Protein AF-0000000072478475 (afdb_homodimer)

Foldseek 3Di:
DPVPPPPDQFAAFPVCVVVVHDFPNDQQTPVCVVVVHHGHGDPDPCVVVDDPPVRVVVVVVLLVVLVVVVVVVVCLLVVCPPVVLNADLQWFQDDPVDPDGTDRFDAFPQCFLVLLVVQLPDVLLVQLLVLLLQQVPDQLLQLQQVSLAVNCSVPPDRDHARYTLLLSLLSSLQSQLLDPDVVSVVCSVVSLVVSVCQAPDDDPNHVLVGQGSNSLSSLQSSLQQCVLAPVLVSSLVSLVSSVVSCVRSVLLAACVVRRDDPVRDRDLQVLLSSQSNNLSSVSSQLVSCLVVVHWGPDDPVSHHGDHQVVSQPPPPHALSSQASFSDPPPPTRPGSQLSNLSSVLSLLLLQLLCLQFAPPPDPDDPVVSVVSNQVSQLVSLVVLVVSLVPRPPVLHDDLVGLLVCLLTSSSVSSLLVSLLSLLSSLLLVCPPDDDPPDCSGSPNSNVSSLSSLCSSVVSNCVVPRCSSHRCSNLSSLLSNLLSCVVNDDQPDDDPCVVVNVVSLVSLVRNCSSGNSSVLSSVLQVVLVVVSNPDDPPPPPPDCDDDPPPPPPDPPPPPPPPDDPPDDDDPSIRRDHDPPVSVPDCSPDSGDDDDPPPDDDDD/DPPPPPDDQAAAFPVCVVVVHDFNNDQQTPVCVVVVHHGHGDPDPCVVVDDPPVRVVVVVVLLVVLVVVVVVLVCLLVVCPPVVQNADLQWFADDPVDPDGTDRFDAQPQCFLVLLVVLLPDVLLVQLLVLLLQQVPDQLLQLQQVSLAVNCSVPPDRDHARYTLLLSLLSSLQSQLLDPDVVSVVCSVVSLVVSVCQAPDDDPNHVLVGQGSNSLSSLQSSLQQCVLAPVLVSSLVSLVSSVVSCVRSVLLAACCVRRDDPVRDDDLQVLQSSQSNNLSSVSSQLVSCLVVVHWGPDDPVSHHGDQQVVSQPPPPHQLSSAFSFSDPPPPGRDGSQLSNLSSVLSLLLLQLLALQFAPPPDPDDPVVSVVSNQVSQLVSLVVLVVSLVPRPPVLHDDLVGLLVCLLGSSSVSSLLVSLLSLLSSLQLPCPPDDDPPDCSGSPNSNVSSLSSLCSSVVSNCVVPRCSSHRCSNLSSLLSNLLSCVVNDDLPDDDPCVVVNVVSLVNLVRNCSSGNSSVLSSVLQVVLVVVSNPDDPPPPPPDCDDDPPPPPPDPPPPPDPPDDPPDPVDDSIRRDHDPPVSVPDCSPDSGDDDDPPPDDDDD

Sequence (1204 aa):
MSDRHKPRRGLSCVRCRARKVRCDNQSPCGVCAKEGTECIRTSQDRRKERYSQAFVDGLQAKATKLEAVVAAVRQALADSDNPRDQRKPDSGVYGPTSVFNTEPTAPYDEGEHLVIRQLNQDPVIVECLQQFFKWQYPGHFAYIIRSGFLHEFLNPQPHFIYCSSELVYALAAMGASIADDPNIKSRAIDFYTKARTRLLSGGPTGKFDRPSVASMHALLVLSFFDLSHGHNSSSWMLSGLGVRMGFDLGFHLHPESVFTAPSNPASPEYIAIRSRVFWGAYMADHFVSLVFGRPTQLKKSDAWTAEPEDVRESSGVSPEYLFISNSADGEAPYSGIPIASMVTLIDICNASIDDIFNLGAARHKLAARYANKLEVVRQFNHQMIQWRCSLPLELQWTPRNVAVGADNPTKLSIRLYYYMALLCLNRPFLDVGVDGNDISSPRAVVLQAVDEVLGCVTRFRDVHGLQKASIYVVYALVFSVSVLLILRPPLTPWERQPQIDLIMGYIHELSSTWNLAGKCYDQLIRKMNSQVSAPSSVPEVTSQGSPQYYVDDPAGLAAMSQPPQSIPGSVGPPMFLGSDFMVNDWEPIFLPYHDTMGARPQMSDRHKPRRGLSCVRCRARKVRCDNQSPCGVCAKEGTECIRTSQDRRKERYSQAFVDGLQAKATKLEAVVAAVRQALADSDNPRDQRKPDSGVYGPTSVFNTEPTAPYDEGEHLVIRQLNQDPVIVECLQQFFKWQYPGHFAYIIRSGFLHEFLNPQPHFIYCSSELVYALAAMGASIADDPNIKSRAIDFYTKARTRLLSGGPTGKFDRPSVASMHALLVLSFFDLSHGHNSSSWMLSGLGVRMGFDLGFHLHPESVFTAPSNPASPEYIAIRSRVFWGAYMADHFVSLVFGRPTQLKKSDAWTAEPEDVRESSGVSPEYLFISNSADGEAPYSGIPIASMVTLIDICNASIDDIFNLGAARHKLAARYANKLEVVRQFNHQMIQWRCSLPLELQWTPRNVAVGADNPTKLSIRLYYYMALLCLNRPFLDVGVDGNDISSPRAVVLQAVDEVLGCVTRFRDVHGLQKASIYVVYALVFSVSVLLILRPPLTPWERQPQIDLIMGYIHELSSTWNLAGKCYDQLIRKMNSQVSAPSSVPEVTSQGSPQYYVDDPAGLAAMSQPPQSIPGSVGPPMFLGSDFMVNDWEPIFLPYHDTMGARPQ

Structure (mmCIF, N/CA/C/O backbone):
data_AF-0000000072478475-model_v1
#
loop_
_entity.id
_entity.type
_entity.pdbx_description
1 polymer 'Zn(2)-C6 fungal-type domain-containing protein'
#
loop_
_atom_site.group_PDB
_atom_site.id
_atom_site.type_symbol
_atom_site.label_atom_id
_atom_site.label_alt_id
_atom_site.label_comp_id
_atom_site.label_asym_id
_atom_site.label_entity_id
_atom_site.label_seq_id
_atom_site.pdbx_PDB_ins_code
_atom_site.Cartn_x
_atom_site.Cartn_y
_atom_site.Cartn_z
_atom_site.occupancy
_atom_site.B_iso_or_equiv
_atom_site.auth_seq_id
_atom_site.auth_comp_id
_atom_site.auth_asym_id
_atom_site.auth_atom_id
_atom_site.pdbx_PDB_model_num
ATOM 1 N N . MET A 1 1 ? 30.438 -65.25 -16.281 1 28.25 1 MET A N 1
ATOM 2 C CA . MET A 1 1 ? 30.672 -65 -14.867 1 28.25 1 MET A CA 1
ATOM 3 C C . MET A 1 1 ? 29.516 -64.188 -14.281 1 28.25 1 MET A C 1
ATOM 5 O O . MET A 1 1 ? 29.219 -63.062 -14.742 1 28.25 1 MET A O 1
ATOM 9 N N . SER A 1 2 ? 28.5 -64.812 -13.711 1 32.25 2 SER A N 1
ATOM 10 C CA . SER A 1 2 ? 27.172 -64.375 -13.289 1 32.25 2 SER A CA 1
ATOM 11 C C . SER A 1 2 ? 27.25 -63.375 -12.148 1 32.25 2 SER A C 1
ATOM 13 O O . SER A 1 2 ? 27.891 -63.625 -11.133 1 32.25 2 SER A O 1
ATOM 15 N N . ASP A 1 3 ? 27.344 -62.062 -12.516 1 36.94 3 ASP A N 1
ATOM 16 C CA . ASP A 1 3 ? 27.531 -60.938 -11.609 1 36.94 3 ASP A CA 1
ATOM 17 C C . ASP A 1 3 ? 26.562 -61.031 -10.43 1 36.94 3 ASP A C 1
ATOM 19 O O . ASP A 1 3 ? 25.359 -60.875 -10.602 1 36.94 3 ASP A O 1
ATOM 23 N N . ARG A 1 4 ? 26.812 -62.062 -9.547 1 38.69 4 ARG A N 1
ATOM 24 C CA . ARG A 1 4 ? 26.141 -62.344 -8.281 1 38.69 4 ARG A CA 1
ATOM 25 C C . ARG A 1 4 ? 25.953 -61.062 -7.477 1 38.69 4 ARG A C 1
ATOM 27 O O . ARG A 1 4 ? 26.922 -60.5 -6.957 1 38.69 4 ARG A O 1
ATOM 34 N N . HIS A 1 5 ? 25.031 -60.156 -7.914 1 34.25 5 HIS A N 1
ATOM 35 C CA . HIS A 1 5 ? 24.641 -58.938 -7.199 1 34.25 5 HIS A CA 1
ATOM 36 C C . HIS A 1 5 ? 24.375 -59.219 -5.727 1 34.25 5 HIS A C 1
ATOM 38 O O . HIS A 1 5 ? 23.5 -60.031 -5.395 1 34.25 5 HIS A O 1
ATOM 44 N N . LYS A 1 6 ? 25.438 -59.281 -4.992 1 45.19 6 LYS A N 1
ATOM 45 C CA . LYS A 1 6 ? 25.328 -59.438 -3.549 1 45.19 6 LYS A CA 1
ATOM 46 C C . LYS A 1 6 ? 24.094 -58.719 -3.004 1 45.19 6 LYS A C 1
ATOM 48 O O . LYS A 1 6 ? 23.906 -57.531 -3.26 1 45.19 6 LYS A O 1
ATOM 53 N N . PRO A 1 7 ? 23.078 -59.5 -2.682 1 43.56 7 PRO A N 1
ATOM 54 C CA . PRO A 1 7 ? 21.875 -58.875 -2.109 1 43.56 7 PRO A CA 1
ATOM 55 C C . PRO A 1 7 ? 22.203 -57.812 -1.075 1 43.56 7 PRO A C 1
ATOM 57 O O . PRO A 1 7 ? 23.125 -57.969 -0.273 1 43.56 7 PRO A O 1
ATOM 60 N N . ARG A 1 8 ? 22.047 -56.531 -1.438 1 47.88 8 ARG A N 1
ATOM 61 C CA . ARG A 1 8 ? 22.297 -55.375 -0.616 1 47.88 8 ARG A CA 1
ATOM 62 C C . ARG A 1 8 ? 21.844 -55.594 0.82 1 47.88 8 ARG A C 1
ATOM 64 O O . ARG A 1 8 ? 20.797 -56.188 1.056 1 47.88 8 ARG A O 1
ATOM 71 N N . ARG A 1 9 ? 22.766 -55.688 1.77 1 53.47 9 ARG A N 1
ATOM 72 C CA . ARG A 1 9 ? 22.688 -55.938 3.205 1 53.47 9 ARG A CA 1
ATOM 73 C C . ARG A 1 9 ? 21.484 -55.219 3.82 1 53.47 9 ARG A C 1
ATOM 75 O O . ARG A 1 9 ? 21.219 -54.031 3.498 1 53.47 9 ARG A O 1
ATOM 82 N N . GLY A 1 10 ? 20.484 -55.781 4.234 1 59.81 10 GLY A N 1
ATOM 83 C CA . GLY A 1 10 ? 19.266 -55.375 4.906 1 59.81 10 GLY A CA 1
ATOM 84 C C . GLY A 1 10 ? 19.5 -54.312 5.969 1 59.81 10 GLY A C 1
ATOM 85 O O . GLY A 1 10 ? 20.641 -54.094 6.395 1 59.81 10 GLY A O 1
ATOM 86 N N . LEU A 1 11 ? 18.656 -53.375 6.191 1 65.5 11 LEU A N 1
ATOM 87 C CA . LEU A 1 11 ? 18.719 -52.312 7.18 1 65.5 11 LEU A CA 1
ATOM 88 C C . LEU A 1 11 ? 18.719 -52.875 8.594 1 65.5 11 LEU A C 1
ATOM 90 O O . LEU A 1 11 ? 18.016 -53.844 8.883 1 65.5 11 LEU A O 1
ATOM 94 N N . SER A 1 12 ? 19.641 -52.5 9.367 1 72.88 12 SER A N 1
ATOM 95 C CA . SER A 1 12 ? 19.719 -52.875 10.781 1 72.88 12 SER A CA 1
ATOM 96 C C . SER A 1 12 ? 18.438 -52.469 11.516 1 72.88 12 SER A C 1
ATOM 98 O O . SER A 1 12 ? 17.734 -51.562 11.109 1 72.88 12 SER A O 1
ATOM 100 N N . CYS A 1 13 ? 17.953 -53.219 12.406 1 76.12 13 CYS A N 1
ATOM 101 C CA . CYS A 1 13 ? 16.766 -52.906 13.203 1 76.12 13 CYS A CA 1
ATOM 102 C C . CYS A 1 13 ? 16.969 -51.656 14.016 1 76.12 13 CYS A C 1
ATOM 104 O O . CYS A 1 13 ? 18.109 -51.219 14.242 1 76.12 13 CYS A O 1
ATOM 106 N N . VAL A 1 14 ? 15.984 -50.969 14.469 1 73.19 14 VAL A N 1
ATOM 107 C CA .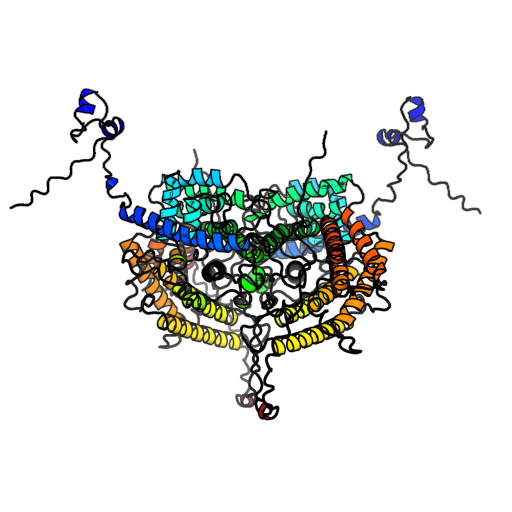 VAL A 1 14 ? 15.984 -49.656 15.141 1 73.19 14 VAL A CA 1
ATOM 108 C C . VAL A 1 14 ? 16.828 -49.75 16.422 1 73.19 14 VAL A C 1
ATOM 110 O O . VAL A 1 14 ? 17.594 -48.844 16.734 1 73.19 14 VAL A O 1
ATOM 113 N N . ARG A 1 15 ? 16.797 -50.812 17.062 1 74.75 15 ARG A N 1
ATOM 114 C CA . ARG A 1 15 ? 17.5 -50.938 18.328 1 74.75 15 ARG A CA 1
ATOM 115 C C . ARG A 1 15 ? 19 -51.156 18.125 1 74.75 15 ARG A C 1
ATOM 117 O O . ARG A 1 15 ? 19.828 -50.531 18.812 1 74.75 15 ARG A O 1
ATOM 124 N N . CYS A 1 16 ? 19.297 -52 17.25 1 76.56 16 CYS A N 1
ATOM 125 C CA . CYS A 1 16 ? 20.719 -52.25 17 1 76.56 16 CYS A CA 1
ATOM 126 C C . CYS A 1 16 ? 21.391 -51.031 16.406 1 76.56 16 CYS A C 1
ATOM 128 O O . CYS A 1 16 ? 22.547 -50.75 16.703 1 76.56 16 CYS A O 1
ATOM 130 N N . ARG A 1 17 ? 20.594 -50.219 15.672 1 72.44 17 ARG A N 1
ATOM 131 C CA . ARG A 1 17 ? 21.062 -48.938 15.109 1 72.44 17 ARG A CA 1
ATOM 132 C C . ARG A 1 17 ? 21.312 -47.938 16.203 1 72.44 17 ARG A C 1
ATOM 134 O O . ARG A 1 17 ? 22.328 -47.219 16.203 1 72.44 17 ARG A O 1
ATOM 141 N N . ALA A 1 18 ? 20.531 -47.938 17.25 1 72.06 18 ALA A N 1
ATOM 142 C CA . ALA A 1 18 ? 20.641 -47 18.344 1 72.06 18 ALA A CA 1
ATOM 143 C C . ALA A 1 18 ? 21.812 -47.375 19.266 1 72.06 18 ALA A C 1
ATOM 145 O O . ALA A 1 18 ? 22.484 -46.5 19.797 1 72.06 18 ALA A O 1
ATOM 146 N N . ARG A 1 19 ? 22.078 -48.594 19.359 1 74.56 19 ARG A N 1
ATOM 147 C CA . ARG A 1 19 ? 23.109 -49.062 20.281 1 74.56 19 ARG A CA 1
ATOM 148 C C . ARG A 1 19 ? 24.438 -49.281 19.562 1 74.56 19 ARG A C 1
ATOM 150 O O . ARG A 1 19 ? 25.453 -49.594 20.203 1 74.56 19 ARG A O 1
ATOM 157 N N . LYS A 1 20 ? 24.406 -49 18.266 1 68.5 20 LYS A N 1
ATOM 158 C CA . LYS A 1 20 ? 25.562 -49.125 17.406 1 68.5 20 LYS A CA 1
ATOM 159 C C . LYS A 1 20 ? 26.219 -50.5 17.547 1 68.5 20 LYS A C 1
ATOM 161 O O . LYS A 1 20 ? 27.438 -50.625 17.609 1 68.5 20 LYS A O 1
ATOM 166 N N . VAL A 1 21 ? 25.281 -51.531 17.672 1 80.06 21 VAL A N 1
ATOM 167 C CA . VAL A 1 21 ? 25.781 -52.906 17.719 1 80.06 21 VAL A CA 1
ATOM 168 C C . VAL A 1 21 ? 25.516 -53.625 16.391 1 80.06 21 VAL A C 1
ATOM 170 O O . VAL A 1 21 ? 24.609 -53.219 15.648 1 80.06 21 VAL A O 1
ATOM 173 N N . ARG A 1 22 ? 26.328 -54.5 16.031 1 76.19 22 ARG A N 1
ATOM 174 C CA . ARG A 1 22 ? 26.219 -55.219 14.773 1 76.19 22 ARG A CA 1
ATOM 175 C C . ARG A 1 22 ? 24.953 -56.062 14.734 1 76.19 22 ARG A C 1
ATOM 177 O O . ARG A 1 22 ? 24.766 -56.969 15.562 1 76.19 22 ARG A O 1
ATOM 184 N N . CYS A 1 23 ? 23.984 -55.656 13.82 1 73.75 23 CYS A N 1
ATOM 185 C CA . CYS A 1 23 ? 22.734 -56.375 13.641 1 73.75 23 CYS A CA 1
ATOM 186 C C . CYS A 1 23 ? 22.875 -57.469 12.602 1 73.75 23 CYS A C 1
ATOM 188 O O . CYS A 1 23 ? 23.5 -57.281 11.562 1 73.75 23 CYS A O 1
ATOM 190 N N . ASP A 1 24 ? 22.531 -58.656 12.727 1 77.5 24 ASP A N 1
ATOM 191 C CA . ASP A 1 24 ? 22.703 -59.781 11.781 1 77.5 24 ASP A CA 1
ATOM 192 C C . ASP A 1 24 ? 21.578 -59.781 10.742 1 77.5 24 ASP A C 1
ATOM 194 O O . ASP A 1 24 ? 21.469 -60.719 9.945 1 77.5 24 ASP A O 1
ATOM 198 N N . ASN A 1 25 ? 20.641 -58.719 10.617 1 72.75 25 ASN A N 1
ATOM 199 C CA . ASN A 1 25 ? 19.578 -58.406 9.664 1 72.75 25 ASN A CA 1
ATOM 200 C C . ASN A 1 25 ? 18.547 -59.531 9.617 1 72.75 25 ASN A C 1
ATOM 202 O O . ASN A 1 25 ? 17.781 -59.656 8.664 1 72.75 25 ASN A O 1
ATOM 206 N N . GLN A 1 26 ? 18.438 -60.375 10.703 1 77.81 26 GLN A N 1
ATOM 207 C CA . GLN A 1 26 ? 17.375 -61.344 10.852 1 77.81 26 GLN A CA 1
ATOM 208 C C . GLN A 1 26 ? 16.234 -60.812 11.688 1 77.81 26 GLN A C 1
ATOM 210 O O . GLN A 1 26 ? 16.406 -59.812 12.422 1 77.81 26 GLN A O 1
ATOM 215 N N . SER A 1 27 ? 14.898 -61 11.383 1 73.44 27 SER A N 1
ATOM 216 C CA . SER A 1 27 ? 13.75 -60.625 12.203 1 73.44 27 SER A CA 1
ATOM 217 C C . SER A 1 27 ? 13.25 -61.812 13.039 1 73.44 27 SER A C 1
ATOM 219 O O . SER A 1 27 ? 12.672 -62.75 12.508 1 73.44 27 SER A O 1
ATOM 221 N N . PRO A 1 28 ? 13.562 -61.656 14.32 1 77.12 28 PRO A N 1
ATOM 222 C CA . PRO A 1 28 ? 14.289 -60.719 15.164 1 77.12 28 PRO A CA 1
ATOM 223 C C . PRO A 1 28 ? 15.805 -60.844 15.047 1 77.12 28 PRO A C 1
ATOM 225 O O . PRO A 1 28 ? 16.297 -61.938 14.773 1 77.12 28 PRO A O 1
ATOM 228 N N . CYS A 1 29 ? 16.516 -59.75 15.188 1 79.38 29 CYS A N 1
ATOM 229 C CA . CYS A 1 29 ? 17.969 -59.844 15.086 1 79.38 29 CYS A CA 1
ATOM 230 C C . CYS A 1 29 ? 18.562 -60.531 16.297 1 79.38 29 CYS A C 1
ATOM 232 O O . CYS A 1 29 ? 17.938 -60.562 17.359 1 79.38 29 CYS A O 1
ATOM 234 N N . GLY A 1 30 ? 19.641 -61.281 16.188 1 82.56 30 GLY A N 1
ATOM 235 C CA . GLY A 1 30 ? 20.266 -62.031 17.234 1 82.56 30 GLY A CA 1
ATOM 236 C C . GLY A 1 30 ? 20.484 -61.25 18.516 1 82.56 30 GLY A C 1
ATOM 237 O O . GLY A 1 30 ? 20.359 -61.812 19.609 1 82.56 30 GLY A O 1
ATOM 238 N N . VAL A 1 31 ? 20.766 -59.969 18.359 1 82.81 31 VAL A N 1
ATOM 239 C CA . VAL A 1 31 ? 21.016 -59.125 19.531 1 82.81 31 VAL A CA 1
ATOM 240 C C . VAL A 1 31 ? 19.703 -58.906 20.281 1 82.81 31 VAL A C 1
ATOM 242 O O . VAL A 1 31 ? 19.656 -59.031 21.516 1 82.81 31 VAL A O 1
ATOM 245 N N . CYS A 1 32 ? 18.75 -58.594 19.547 1 79.94 32 CYS A N 1
ATOM 246 C CA . CYS A 1 32 ? 17.453 -58.312 20.172 1 79.94 32 CYS A CA 1
ATOM 247 C C . CYS A 1 32 ? 16.859 -59.625 20.75 1 79.94 32 CYS A C 1
ATOM 249 O O . CYS A 1 32 ? 16.234 -59.594 21.812 1 79.94 32 CYS A O 1
ATOM 251 N N . ALA A 1 33 ? 17.016 -60.719 20.125 1 83.69 33 ALA A N 1
ATOM 252 C CA . ALA A 1 33 ? 16.547 -62 20.609 1 83.69 33 ALA A CA 1
ATOM 253 C C . ALA A 1 33 ? 17.234 -62.406 21.906 1 83.69 33 ALA A C 1
ATOM 255 O O . ALA A 1 33 ? 16.594 -62.906 22.828 1 83.69 33 ALA A O 1
ATOM 256 N N . LYS A 1 34 ? 18.547 -62.094 21.953 1 81.25 34 LYS A N 1
ATOM 257 C CA . LYS A 1 34 ? 19.297 -62.438 23.156 1 81.25 34 LYS A CA 1
ATOM 258 C C . LYS A 1 34 ? 18.891 -61.594 24.344 1 81.25 34 LYS A C 1
ATOM 260 O O . LYS A 1 34 ? 18.844 -62.062 25.484 1 81.25 34 LYS A O 1
ATOM 265 N N . GLU A 1 35 ? 18.578 -60.344 24.031 1 80.19 35 GLU A N 1
ATOM 266 C CA . GLU A 1 35 ? 18.266 -59.406 25.109 1 80.19 35 GLU A CA 1
ATOM 267 C C . GLU A 1 35 ? 16.766 -59.406 25.422 1 80.19 35 GLU A C 1
ATOM 269 O O . GLU A 1 35 ? 16.312 -58.75 26.359 1 80.19 35 GLU A O 1
ATOM 274 N N . GLY A 1 36 ? 15.891 -60.188 24.609 1 78.38 36 GLY A N 1
ATOM 275 C CA . GLY A 1 36 ? 14.461 -60.312 24.844 1 78.38 36 GLY A CA 1
ATOM 276 C C . GLY A 1 36 ? 13.672 -59.062 24.5 1 78.38 36 GLY A C 1
ATOM 277 O O . GLY A 1 36 ? 12.648 -58.781 25.125 1 78.38 36 GLY A O 1
ATOM 278 N N . THR A 1 37 ? 14.172 -58.25 23.703 1 76.25 37 THR A N 1
ATOM 279 C CA . THR A 1 37 ? 13.477 -57.031 23.344 1 76.25 37 THR A CA 1
ATOM 280 C C . THR A 1 37 ? 12.875 -57.156 21.953 1 76.25 37 THR A C 1
ATOM 282 O O . THR A 1 37 ? 13.305 -57.969 21.141 1 76.25 37 THR A O 1
ATOM 285 N N . GLU A 1 38 ? 11.789 -56.406 21.672 1 78.62 38 GLU A N 1
ATOM 286 C CA . GLU A 1 38 ? 11.102 -56.406 20.375 1 78.62 38 GLU A CA 1
ATOM 287 C C . GLU A 1 38 ? 12 -55.844 19.281 1 78.62 38 GLU A C 1
ATOM 289 O O . GLU A 1 38 ? 12.555 -54.75 19.422 1 78.62 38 GLU A O 1
ATOM 294 N N . CYS A 1 39 ? 12.336 -56.625 18.188 1 74.5 39 CYS A N 1
ATOM 295 C CA . CYS A 1 39 ? 13.164 -56.25 17.047 1 74.5 39 CYS A CA 1
ATOM 296 C C . CYS A 1 39 ? 12.344 -55.5 15.992 1 74.5 39 CYS A C 1
ATOM 298 O O . CYS A 1 39 ? 11.461 -56.094 15.367 1 74.5 39 CYS A O 1
ATOM 300 N N . ILE A 1 40 ? 12.281 -54.188 15.977 1 73.25 40 ILE A N 1
ATOM 301 C CA . ILE A 1 40 ? 11.555 -53.375 15.008 1 73.25 40 ILE A CA 1
ATOM 302 C C . ILE A 1 40 ? 12.461 -53.031 13.828 1 73.25 40 ILE A C 1
ATOM 304 O O . ILE A 1 40 ? 13.5 -52.406 13.992 1 73.25 40 ILE A O 1
ATOM 308 N N . ARG A 1 41 ? 12.219 -53.562 12.68 1 66.06 41 ARG A N 1
ATOM 309 C CA . ARG A 1 41 ? 12.961 -53.312 11.453 1 66.06 41 ARG A CA 1
ATOM 310 C C . ARG A 1 41 ? 12.414 -52.062 10.727 1 66.06 41 ARG A C 1
ATOM 312 O O . ARG A 1 41 ? 11.203 -51.906 10.625 1 66.06 41 ARG A O 1
ATOM 319 N N . THR A 1 42 ? 13.297 -51.094 10.586 1 54.66 42 THR A N 1
ATOM 320 C CA . THR A 1 42 ? 12.875 -49.938 9.766 1 54.66 42 THR A CA 1
ATOM 321 C C . THR A 1 42 ? 12.836 -50.344 8.289 1 54.66 42 THR A C 1
ATOM 323 O O . THR A 1 42 ? 13.766 -50.969 7.781 1 54.66 42 THR A O 1
ATOM 326 N N . SER A 1 43 ? 11.734 -50.531 7.629 1 53.5 43 SER A N 1
ATOM 327 C CA . SER A 1 43 ? 11.586 -50.844 6.215 1 53.5 43 SER A CA 1
ATOM 328 C C . SER A 1 43 ? 12.062 -49.719 5.332 1 53.5 43 SER A C 1
ATOM 330 O O . SER A 1 43 ? 12.312 -49.906 4.141 1 53.5 43 SER A O 1
ATOM 332 N N . GLN A 1 44 ? 12.023 -48.5 5.727 1 44.28 44 GLN A N 1
ATOM 333 C CA . GLN A 1 44 ? 12.344 -47.438 4.793 1 44.28 44 GLN A CA 1
ATOM 334 C C . GLN A 1 44 ? 13.844 -47.156 4.785 1 44.28 44 GLN A C 1
ATOM 336 O O . GLN A 1 44 ? 14.422 -46.812 5.82 1 44.28 44 GLN A O 1
ATOM 341 N N . ASP A 1 45 ? 14.484 -47.75 3.922 1 45.31 45 ASP A N 1
ATOM 342 C CA . ASP A 1 45 ? 15.859 -47.375 3.6 1 45.31 45 ASP A CA 1
ATOM 343 C C . ASP A 1 45 ? 15.969 -45.906 3.236 1 45.31 45 ASP A C 1
ATOM 345 O O . ASP A 1 45 ? 15.578 -45.5 2.141 1 45.31 45 ASP A O 1
ATOM 349 N N . ARG A 1 46 ? 16 -45.094 4.148 1 40.25 46 ARG A N 1
ATOM 350 C CA . ARG A 1 46 ? 16.109 -43.688 3.859 1 40.25 46 ARG A CA 1
ATOM 351 C C . ARG A 1 46 ? 17.516 -43.312 3.406 1 40.25 46 ARG A C 1
ATOM 353 O O . ARG A 1 46 ? 17.828 -42.125 3.268 1 40.25 46 ARG A O 1
ATOM 360 N N . ARG A 1 47 ? 18.266 -44.188 3.287 1 49.22 47 ARG A N 1
ATOM 361 C CA . ARG A 1 47 ? 19.609 -43.938 2.783 1 49.22 47 ARG A CA 1
ATOM 362 C C . ARG A 1 47 ? 19.578 -43.375 1.362 1 49.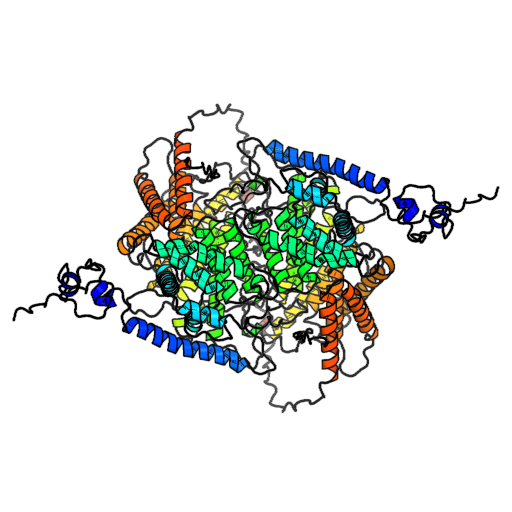22 47 ARG A C 1
ATOM 364 O O . ARG A 1 47 ? 20.516 -42.719 0.921 1 49.22 47 ARG A O 1
ATOM 371 N N . LYS A 1 48 ? 18.672 -43.875 0.71 1 38 48 LYS A N 1
ATOM 372 C CA . LYS A 1 48 ? 18.469 -43.344 -0.646 1 38 48 LYS A CA 1
ATOM 373 C C . LYS A 1 48 ? 17.875 -41.969 -0.629 1 38 48 LYS A C 1
ATOM 375 O O . LYS A 1 48 ? 17.812 -41.281 -1.663 1 38 48 LYS A O 1
ATOM 380 N N . GLU A 1 49 ? 17.188 -41.625 0.343 1 40.12 49 GLU A N 1
ATOM 381 C CA . GLU A 1 49 ? 16.531 -40.312 0.358 1 40.12 49 GLU A CA 1
ATOM 382 C C . GLU A 1 49 ? 17.484 -39.219 0.808 1 40.12 49 GLU A C 1
ATOM 384 O O . GLU A 1 49 ? 17.094 -38.062 0.939 1 40.12 49 GLU A O 1
ATOM 389 N N . ARG A 1 50 ? 18.719 -39.469 1.142 1 37.69 50 ARG A N 1
ATOM 390 C CA . ARG A 1 50 ? 19.781 -38.531 1.441 1 37.69 50 ARG A CA 1
ATOM 391 C C . ARG A 1 50 ? 20.234 -37.781 0.184 1 37.69 50 ARG A C 1
ATOM 393 O O . ARG A 1 50 ? 20.234 -38.375 -0.909 1 37.69 50 ARG A O 1
ATOM 400 N N . TYR A 1 51 ? 20.219 -36.562 0.272 1 38.59 51 TYR A N 1
ATOM 401 C CA . TYR A 1 51 ? 20.812 -35.812 -0.838 1 38.59 51 TYR A CA 1
ATOM 402 C C . TYR A 1 51 ? 22.188 -36.375 -1.188 1 38.59 51 TYR A C 1
ATOM 404 O O . TYR A 1 51 ? 22.922 -36.844 -0.311 1 38.59 51 TYR A O 1
ATOM 412 N N . SER A 1 52 ? 22.391 -36.719 -2.342 1 40.62 52 SER A N 1
ATOM 413 C CA . SER A 1 52 ? 23.703 -37.219 -2.746 1 40.62 52 SER A CA 1
ATOM 414 C C . SER A 1 52 ? 24.812 -36.25 -2.312 1 40.62 52 SER A C 1
ATOM 416 O O . SER A 1 52 ? 24.562 -35.062 -2.141 1 40.62 52 SER A O 1
ATOM 418 N N . GLN A 1 53 ? 25.984 -36.75 -1.855 1 42.59 53 GLN A N 1
ATOM 419 C CA . GLN A 1 53 ? 27.156 -35.938 -1.559 1 42.59 53 GLN A CA 1
ATOM 420 C C . GLN A 1 53 ? 27.422 -34.906 -2.668 1 42.59 53 GLN A C 1
ATOM 422 O O . GLN A 1 53 ? 27.781 -33.75 -2.396 1 42.59 53 GLN A O 1
ATOM 427 N N . ALA A 1 54 ? 27.125 -35.312 -3.902 1 41.81 54 ALA A N 1
ATOM 428 C CA . ALA A 1 54 ? 27.297 -34.406 -5.043 1 41.81 54 ALA A CA 1
ATOM 429 C C . ALA A 1 54 ? 26.281 -33.25 -4.988 1 41.81 54 ALA A C 1
ATOM 431 O O . ALA A 1 54 ? 26.625 -32.125 -5.301 1 41.81 54 ALA A O 1
ATOM 432 N N . PHE A 1 55 ? 25.172 -33.469 -4.504 1 41.84 55 PHE A N 1
ATOM 433 C CA . PHE A 1 55 ? 24.172 -32.438 -4.344 1 41.84 55 PHE A CA 1
ATOM 434 C C . PHE A 1 55 ? 24.531 -31.5 -3.186 1 41.84 55 PHE A C 1
ATOM 436 O O . PHE A 1 55 ? 24.484 -30.281 -3.326 1 41.84 55 PHE A O 1
ATOM 443 N N . VAL A 1 56 ? 24.984 -32.062 -2.066 1 44.31 56 VAL A N 1
ATOM 444 C CA . VAL A 1 56 ? 25.469 -31.266 -0.941 1 44.31 56 VAL A CA 1
ATOM 445 C C . VAL A 1 56 ? 26.75 -30.547 -1.333 1 44.31 56 VAL A C 1
ATOM 447 O O . VAL A 1 56 ? 26.922 -29.359 -1.025 1 44.31 56 VAL A O 1
ATOM 450 N N . ASP A 1 57 ? 27.609 -31.266 -1.994 1 46.09 57 ASP A N 1
ATOM 451 C CA . ASP A 1 57 ? 28.828 -30.641 -2.496 1 46.09 57 ASP A CA 1
ATOM 452 C C . ASP A 1 57 ? 28.5 -29.578 -3.537 1 46.09 57 ASP A C 1
ATOM 454 O O . ASP A 1 57 ? 29.141 -28.516 -3.564 1 46.09 57 ASP A O 1
ATOM 458 N N . GLY A 1 58 ? 27.562 -29.75 -4.355 1 43.97 58 GLY A N 1
ATOM 459 C CA . GLY A 1 58 ? 27.062 -28.75 -5.281 1 43.97 58 GLY A CA 1
ATOM 460 C C . GLY A 1 58 ? 26.391 -27.578 -4.586 1 43.97 58 GLY A C 1
ATOM 461 O O . GLY A 1 58 ? 26.625 -26.422 -4.945 1 43.97 58 GLY A O 1
ATOM 462 N N . LEU A 1 59 ? 25.688 -27.797 -3.592 1 45.25 59 LEU A N 1
ATOM 463 C CA . LEU A 1 59 ? 25.125 -26.734 -2.75 1 45.25 59 LEU A CA 1
ATOM 464 C C . LEU A 1 59 ? 26.234 -26 -2.006 1 45.25 59 LEU A C 1
ATOM 466 O O . LEU A 1 59 ? 26.188 -24.766 -1.881 1 45.25 59 LEU A O 1
ATOM 470 N N . GLN A 1 60 ? 27.266 -26.781 -1.523 1 44.72 60 GLN A N 1
ATOM 471 C CA . GLN A 1 60 ? 28.406 -26.156 -0.863 1 44.72 60 GLN A CA 1
ATOM 472 C C . GLN A 1 60 ? 29.25 -25.359 -1.855 1 44.72 60 GLN A C 1
ATOM 474 O O . GLN A 1 60 ? 29.703 -24.266 -1.541 1 44.72 60 GLN A O 1
ATOM 479 N N . ALA A 1 61 ? 29.516 -25.969 -2.973 1 45.56 61 ALA A N 1
ATOM 480 C CA . ALA A 1 61 ? 30.25 -25.234 -4.008 1 45.56 61 ALA A CA 1
ATOM 481 C C . ALA A 1 61 ? 29.453 -24.016 -4.48 1 45.56 61 ALA A C 1
ATOM 483 O O . ALA A 1 61 ? 30.016 -22.938 -4.672 1 45.56 61 ALA A O 1
ATOM 484 N N . LYS A 1 62 ? 28.188 -24.203 -4.676 1 42.78 62 LYS A N 1
ATOM 485 C CA . LYS A 1 62 ? 27.281 -23.094 -4.961 1 42.78 62 LYS A CA 1
ATOM 486 C C . LYS A 1 62 ? 27.234 -22.109 -3.789 1 42.78 62 LYS A C 1
ATOM 488 O O . LYS A 1 62 ? 27.266 -20.891 -3.988 1 42.78 62 LYS A O 1
ATOM 493 N N . ALA A 1 63 ? 27.297 -22.594 -2.602 1 43.97 63 ALA A N 1
ATOM 494 C CA . ALA A 1 63 ? 27.422 -21.75 -1.41 1 43.97 63 ALA A CA 1
ATOM 495 C C . ALA A 1 63 ? 28.75 -21.016 -1.396 1 43.97 63 ALA A C 1
ATOM 497 O O . ALA A 1 63 ? 28.797 -19.812 -1.085 1 43.97 63 ALA A O 1
ATOM 498 N N . THR A 1 64 ? 29.812 -21.766 -1.694 1 46.69 64 THR A N 1
ATOM 499 C CA . THR A 1 64 ? 31.109 -21.109 -1.732 1 46.69 64 THR A CA 1
ATOM 500 C C . THR A 1 64 ? 31.156 -20.047 -2.822 1 46.69 64 THR A C 1
ATOM 502 O O . THR A 1 64 ? 31.719 -18.969 -2.623 1 46.69 64 THR A O 1
ATOM 505 N N . LYS A 1 65 ? 30.578 -20.375 -3.922 1 42.59 65 LYS A N 1
ATOM 506 C CA . LYS A 1 65 ? 30.516 -19.391 -4.988 1 42.59 65 LYS A CA 1
ATOM 507 C C . LYS A 1 65 ? 29.562 -18.25 -4.625 1 42.59 65 LYS A C 1
ATOM 509 O O . LYS A 1 65 ? 29.875 -17.078 -4.855 1 42.59 65 LYS A O 1
ATOM 514 N N . LEU A 1 66 ? 28.484 -18.625 -4.098 1 42.94 66 LEU A N 1
ATOM 515 C CA . LEU A 1 66 ? 27.578 -17.609 -3.559 1 42.94 66 LEU A CA 1
ATOM 516 C C . LEU A 1 66 ? 28.25 -16.828 -2.428 1 42.94 66 LEU A C 1
ATOM 518 O O . LEU A 1 66 ? 28.078 -15.617 -2.326 1 42.94 66 LEU A O 1
ATOM 522 N N . GLU A 1 67 ? 29.094 -17.547 -1.717 1 46.38 67 GLU A N 1
ATOM 523 C CA . GLU A 1 67 ? 29.906 -16.875 -0.704 1 46.38 67 GLU A CA 1
ATOM 524 C C . GLU A 1 67 ? 30.844 -15.852 -1.337 1 46.38 67 GLU A C 1
ATOM 526 O O . GLU A 1 67 ? 31.031 -14.758 -0.806 1 46.38 67 GLU A O 1
ATOM 531 N N . ALA A 1 68 ? 31.328 -16.219 -2.357 1 45.69 68 ALA A N 1
ATOM 532 C CA . ALA A 1 68 ? 32.219 -15.273 -3.029 1 45.69 68 ALA A CA 1
ATOM 533 C C . ALA A 1 68 ? 31.422 -14.086 -3.57 1 45.69 68 ALA A C 1
ATOM 535 O O . ALA A 1 68 ? 31.875 -12.938 -3.473 1 45.69 68 ALA A O 1
ATOM 536 N N . VAL A 1 69 ? 30.281 -14.375 -4.051 1 42.88 69 VAL A N 1
ATOM 537 C CA . VAL A 1 69 ? 29.422 -13.305 -4.547 1 42.88 69 VAL A CA 1
ATOM 538 C C . VAL A 1 69 ? 28.922 -12.461 -3.379 1 42.88 69 VAL A C 1
ATOM 540 O O . VAL A 1 69 ? 28.953 -11.227 -3.436 1 42.88 69 VAL A O 1
ATOM 543 N N . VAL A 1 70 ? 28.484 -13.117 -2.4 1 45.19 70 VAL A N 1
ATOM 544 C CA . VAL A 1 70 ? 28.062 -12.422 -1.188 1 45.19 70 VAL A CA 1
ATOM 545 C C . VAL A 1 70 ? 29.25 -11.648 -0.605 1 45.19 70 VAL A C 1
ATOM 547 O O . VAL A 1 70 ? 29.094 -10.508 -0.169 1 45.19 70 VAL A O 1
ATOM 550 N N . ALA A 1 71 ? 30.375 -12.312 -0.672 1 46.47 71 ALA A N 1
ATOM 551 C CA . ALA A 1 71 ? 31.578 -11.609 -0.246 1 46.47 71 ALA A CA 1
ATOM 552 C C . ALA A 1 71 ? 31.859 -10.406 -1.145 1 46.47 71 ALA A C 1
ATOM 554 O O . ALA A 1 71 ? 32.25 -9.336 -0.662 1 46.47 71 ALA A O 1
ATOM 555 N N . ALA A 1 72 ? 31.547 -10.656 -2.369 1 43.06 72 ALA A N 1
ATOM 556 C CA . ALA A 1 72 ? 31.75 -9.531 -3.275 1 43.06 72 ALA A CA 1
ATOM 557 C C . ALA A 1 72 ? 30.703 -8.445 -3.043 1 43.06 72 ALA A C 1
ATOM 559 O O . ALA A 1 72 ? 31.016 -7.254 -3.043 1 43.06 72 ALA A O 1
ATOM 560 N N . VAL A 1 73 ? 29.5 -8.922 -2.854 1 42.88 73 VAL A N 1
ATOM 561 C CA . VAL A 1 73 ? 28.469 -7.961 -2.523 1 42.88 73 VAL A CA 1
ATOM 562 C C . VAL A 1 73 ? 28.75 -7.328 -1.165 1 42.88 73 VAL A C 1
ATOM 564 O O . VAL A 1 73 ? 28.625 -6.113 -0.999 1 42.88 73 VAL A O 1
ATOM 567 N N . ARG A 1 74 ? 29.141 -8.172 -0.267 1 43.69 74 ARG A N 1
ATOM 568 C CA . ARG A 1 74 ? 29.562 -7.656 1.028 1 43.69 74 ARG A CA 1
ATOM 569 C C . ARG A 1 74 ? 30.766 -6.73 0.879 1 43.69 74 ARG A C 1
ATOM 571 O O . ARG A 1 74 ? 30.844 -5.684 1.529 1 43.69 74 ARG A O 1
ATOM 578 N N . GLN A 1 75 ? 31.703 -7.254 0.109 1 42.97 75 GLN A N 1
ATOM 579 C CA . GLN A 1 75 ? 32.844 -6.395 -0.166 1 42.97 75 GLN A CA 1
ATOM 580 C C . GLN A 1 75 ? 32.406 -5.117 -0.886 1 42.97 75 GLN A C 1
ATOM 582 O O . GLN A 1 75 ? 32.906 -4.027 -0.571 1 42.97 75 GLN A O 1
ATOM 587 N N . ALA A 1 76 ? 31.594 -5.324 -1.787 1 40.06 76 ALA A N 1
ATOM 588 C CA . ALA A 1 76 ? 31.078 -4.133 -2.457 1 40.06 76 ALA A CA 1
ATOM 589 C C . ALA A 1 76 ? 30.266 -3.27 -1.495 1 40.06 76 ALA A C 1
ATOM 591 O O . ALA A 1 76 ? 30.359 -2.039 -1.53 1 40.06 76 ALA A O 1
ATOM 592 N N . LEU A 1 77 ? 29.453 -3.936 -0.753 1 39.88 77 LEU A N 1
ATOM 593 C CA . LEU A 1 77 ? 28.734 -3.24 0.309 1 39.88 77 LEU A CA 1
ATOM 594 C C . LEU A 1 77 ? 29.688 -2.787 1.406 1 39.88 77 LEU A C 1
ATOM 596 O O . LEU A 1 77 ? 29.531 -1.701 1.967 1 39.88 77 LEU A O 1
ATOM 600 N N . ALA A 1 78 ? 30.672 -3.574 1.86 1 40.88 78 ALA A N 1
ATOM 601 C CA . ALA A 1 78 ? 31.75 -3.221 2.781 1 40.88 78 ALA A CA 1
ATOM 602 C C . ALA A 1 78 ? 32.656 -2.158 2.178 1 40.88 78 ALA A C 1
ATOM 604 O O . ALA A 1 78 ? 33.156 -1.274 2.885 1 40.88 78 ALA A O 1
ATOM 605 N N . ASP A 1 79 ? 33.125 -2.379 1.018 1 40.09 79 ASP A N 1
ATOM 606 C CA . ASP A 1 79 ? 33.938 -1.352 0.391 1 40.09 79 ASP A CA 1
ATOM 607 C C . ASP A 1 79 ? 33.188 -0.025 0.302 1 40.09 79 ASP A C 1
ATOM 609 O O . ASP A 1 79 ? 33.812 1.033 0.15 1 40.09 79 ASP A O 1
ATOM 613 N N . SER A 1 80 ? 31.969 -0.056 0.265 1 35.28 80 SER A N 1
ATOM 614 C CA . SER A 1 80 ? 31.188 1.164 0.487 1 35.28 80 SER A CA 1
ATOM 615 C C . SER A 1 80 ? 31.281 1.613 1.942 1 35.28 80 SER A C 1
ATOM 617 O O . SER A 1 80 ? 30.656 2.6 2.33 1 35.28 80 SER A O 1
ATOM 619 N N . ASP A 1 81 ? 31.859 0.951 2.73 1 32.81 81 ASP A N 1
ATOM 620 C CA . ASP A 1 81 ? 32.219 1.282 4.105 1 32.81 81 ASP A CA 1
ATOM 621 C C . ASP A 1 81 ? 33.125 2.502 4.148 1 32.81 81 ASP A C 1
ATOM 623 O O . ASP A 1 81 ? 33.938 2.646 5.07 1 32.81 81 ASP A O 1
ATOM 627 N N . ASN A 1 82 ? 33.375 3.084 3.092 1 32.09 82 ASN A N 1
ATOM 628 C CA . ASN A 1 82 ? 33.969 4.371 3.459 1 32.09 82 ASN A CA 1
ATOM 629 C C . ASN A 1 82 ? 33.094 5.113 4.465 1 32.09 82 ASN A C 1
ATOM 631 O O . ASN A 1 82 ? 31.891 5.305 4.234 1 32.09 82 ASN A O 1
ATOM 635 N N . PRO A 1 83 ? 33.5 5.387 5.672 1 35.06 83 PRO A N 1
ATOM 636 C CA . PRO A 1 83 ? 32.844 6.027 6.805 1 35.06 83 PRO A CA 1
ATOM 637 C C . PRO A 1 83 ? 31.875 7.133 6.367 1 35.06 83 PRO A C 1
ATOM 639 O O . PRO A 1 83 ? 30.906 7.438 7.074 1 35.06 83 PRO A O 1
ATOM 642 N N . ARG A 1 84 ? 32.156 7.984 5.441 1 34.94 84 ARG A N 1
ATOM 643 C CA . ARG A 1 84 ? 31.359 9.117 5.012 1 34.94 84 ARG A CA 1
ATOM 644 C C . ARG A 1 84 ? 30.078 8.656 4.324 1 34.94 84 ARG A C 1
ATOM 646 O O . ARG A 1 84 ? 29.094 9.383 4.293 1 34.94 84 ARG A O 1
ATOM 653 N N . ASP A 1 85 ? 30.078 7.594 3.377 1 38.91 85 ASP A N 1
ATOM 654 C CA . ASP A 1 85 ? 29.062 7.164 2.414 1 38.91 85 ASP A CA 1
ATOM 655 C C . ASP A 1 85 ? 28.25 5.992 2.959 1 38.91 85 ASP A C 1
ATOM 657 O O . ASP A 1 85 ? 27.891 5.082 2.211 1 38.91 85 ASP A O 1
ATOM 661 N N . GLN A 1 86 ? 28.234 5.598 4.223 1 41.12 86 GLN A N 1
ATOM 662 C CA . GLN A 1 86 ? 27.828 4.418 4.973 1 41.12 86 GLN A CA 1
ATOM 663 C C . GLN A 1 86 ? 26.312 4.188 4.844 1 41.12 86 GLN A C 1
ATOM 665 O O . GLN A 1 86 ? 25.578 4.277 5.832 1 41.12 86 GLN A O 1
ATOM 670 N N . ARG A 1 87 ? 25.828 4.484 3.785 1 47.12 87 ARG A N 1
ATOM 671 C CA . ARG A 1 87 ? 24.406 4.172 3.822 1 47.12 87 ARG A CA 1
ATOM 672 C C . ARG A 1 87 ? 24.172 2.664 3.795 1 47.12 87 ARG A C 1
ATOM 674 O O . ARG A 1 87 ? 24.641 1.978 2.879 1 47.12 87 ARG A O 1
ATOM 681 N N . LYS A 1 88 ? 23.703 2.156 4.906 1 51.91 88 LYS A N 1
ATOM 682 C CA . LYS A 1 88 ? 23.359 0.747 5.051 1 51.91 88 LYS A CA 1
ATOM 683 C C . LYS A 1 88 ? 22.141 0.395 4.195 1 51.91 88 LYS A C 1
ATOM 685 O O . LYS A 1 88 ? 21.203 1.189 4.078 1 51.91 88 LYS A O 1
ATOM 690 N N . PRO A 1 89 ? 22.125 -0.654 3.33 1 48.34 89 PRO A N 1
ATOM 691 C CA . PRO A 1 89 ? 21.062 -1.109 2.443 1 48.34 89 PRO A CA 1
ATOM 692 C C . PRO A 1 89 ? 19.688 -1.149 3.135 1 48.34 89 PRO A C 1
ATOM 694 O O . PRO A 1 89 ? 18.656 -1.061 2.471 1 48.34 89 PRO A O 1
ATOM 697 N N . ASP A 1 90 ? 19.688 -1.138 4.461 1 52.78 90 ASP A N 1
ATOM 698 C CA . ASP A 1 90 ? 18.422 -1.287 5.168 1 52.78 90 ASP A CA 1
ATOM 699 C C . ASP A 1 90 ? 17.969 0.043 5.762 1 52.78 90 ASP A C 1
ATOM 701 O O . ASP A 1 90 ? 17.406 0.078 6.859 1 52.78 90 ASP A O 1
ATOM 705 N N . SER A 1 91 ? 18.234 1.134 4.984 1 64.38 91 SER A N 1
ATOM 706 C CA . SER A 1 91 ? 17.812 2.438 5.484 1 64.38 91 SER A CA 1
ATOM 707 C C . SER A 1 91 ? 16.656 2.99 4.664 1 64.38 91 SER A C 1
ATOM 709 O O . SER A 1 91 ? 16.531 2.707 3.469 1 64.38 91 SER A O 1
ATOM 711 N N . GLY A 1 92 ? 15.766 3.537 5.426 1 73.75 92 GLY A N 1
ATOM 712 C CA . GLY A 1 92 ? 14.688 4.223 4.734 1 73.75 92 GLY A CA 1
ATOM 713 C C . GLY A 1 92 ? 15.172 5.32 3.805 1 73.75 92 GLY A C 1
ATOM 714 O O . GLY A 1 92 ? 16.094 6.062 4.145 1 73.75 92 GLY A O 1
ATOM 715 N N . VAL A 1 93 ? 14.672 5.285 2.539 1 74.75 93 VAL A N 1
ATOM 716 C CA . VAL A 1 93 ? 15.086 6.258 1.531 1 74.75 93 VAL A CA 1
ATOM 717 C C . VAL A 1 93 ? 14 7.324 1.367 1 74.75 93 VAL A C 1
ATOM 719 O O . VAL A 1 93 ? 12.812 7.016 1.391 1 74.75 93 VAL A O 1
ATOM 722 N N . TYR A 1 94 ? 14.43 8.523 1.292 1 73.75 94 TYR A N 1
ATOM 723 C CA . TYR A 1 94 ? 13.531 9.648 1.069 1 73.75 94 TYR A CA 1
ATOM 724 C C . TYR A 1 94 ? 13.711 10.219 -0.331 1 73.75 94 TYR A C 1
ATOM 726 O O . TYR A 1 94 ? 14.82 10.234 -0.864 1 73.75 94 TYR A O 1
ATOM 734 N N . GLY A 1 95 ? 12.656 10.688 -0.979 1 73.12 95 GLY A N 1
ATOM 735 C CA . GLY A 1 95 ? 12.695 11.266 -2.311 1 73.12 95 GLY A CA 1
ATOM 736 C C . GLY A 1 95 ? 13.062 12.742 -2.309 1 73.12 95 GLY A C 1
ATOM 737 O O . GLY A 1 95 ? 13.336 13.312 -1.255 1 73.12 95 GLY A O 1
ATOM 738 N N . PRO A 1 96 ? 13.016 13.352 -3.426 1 67.69 96 PRO A N 1
ATOM 739 C CA . PRO A 1 96 ? 13.523 14.719 -3.574 1 67.69 96 PRO A CA 1
ATOM 740 C C . PRO A 1 96 ? 12.617 15.75 -2.904 1 67.69 96 PRO A C 1
ATOM 742 O O . PRO A 1 96 ? 13.07 16.859 -2.584 1 67.69 96 PRO A O 1
ATOM 745 N N . THR A 1 97 ? 11.438 15.383 -2.727 1 73.69 97 THR A N 1
ATOM 746 C CA . THR A 1 97 ? 10.531 16.359 -2.135 1 73.69 97 THR A CA 1
ATOM 747 C C . THR A 1 97 ? 10.672 16.375 -0.616 1 73.69 97 THR A C 1
ATOM 749 O O . THR A 1 97 ? 10.141 17.266 0.051 1 73.69 97 THR A O 1
ATOM 752 N N . SER A 1 98 ? 11.445 15.414 -0.125 1 70.81 98 SER A N 1
ATOM 753 C CA . SER A 1 98 ? 11.555 15.297 1.325 1 70.81 98 SER A CA 1
ATOM 754 C C . SER A 1 98 ? 12.656 16.203 1.874 1 70.81 98 SER A C 1
ATOM 756 O O . SER A 1 98 ? 13.664 16.422 1.208 1 70.81 98 SER A O 1
ATOM 758 N N . VAL A 1 99 ? 12.375 16.656 3.027 1 69.88 99 VAL A N 1
ATOM 759 C CA . VAL A 1 99 ? 13.398 17.438 3.703 1 69.88 99 VAL A CA 1
ATOM 760 C C . VAL A 1 99 ? 14.375 16.5 4.422 1 69.88 99 VAL A C 1
ATOM 762 O O . VAL A 1 99 ? 15.453 16.922 4.848 1 69.88 99 VAL A O 1
ATOM 765 N N . PHE A 1 100 ? 13.867 15.227 4.539 1 70.44 100 PHE A N 1
ATOM 766 C CA . PHE A 1 100 ? 14.688 14.258 5.246 1 70.44 100 PHE A CA 1
ATOM 767 C C . PHE A 1 100 ? 15.625 13.539 4.281 1 70.44 100 PHE A C 1
ATOM 769 O O . PHE A 1 100 ? 15.336 13.43 3.088 1 70.44 100 PHE A O 1
ATOM 776 N N . ASN A 1 101 ? 16.75 13.203 4.773 1 64.06 101 ASN A N 1
ATOM 777 C CA . ASN A 1 101 ? 17.656 12.328 4.031 1 64.06 101 ASN A CA 1
ATOM 778 C C . ASN A 1 101 ? 17.547 10.875 4.492 1 64.06 101 ASN A C 1
ATOM 780 O O . ASN A 1 101 ? 16.625 10.531 5.242 1 64.06 101 ASN A O 1
ATOM 784 N N . THR A 1 102 ? 18.453 10.141 4.27 1 59.53 102 THR A N 1
ATOM 785 C CA . THR A 1 102 ? 18.422 8.719 4.613 1 59.53 102 THR A CA 1
ATOM 786 C C . THR A 1 102 ? 18.516 8.523 6.121 1 59.53 102 THR A C 1
ATOM 788 O O . THR A 1 102 ? 19.266 9.242 6.797 1 59.53 102 THR A O 1
ATOM 791 N N . GLU A 1 103 ? 17.469 7.938 6.684 1 59.06 103 GLU A N 1
ATOM 792 C CA . GLU A 1 103 ? 17.469 7.605 8.102 1 59.06 103 GLU A CA 1
ATOM 793 C C . GLU A 1 103 ? 18.188 6.285 8.359 1 59.06 103 GLU A C 1
ATOM 795 O O . GLU A 1 103 ? 17.969 5.301 7.652 1 59.06 103 GLU A O 1
ATOM 800 N N . PRO A 1 104 ? 19.297 6.414 9.18 1 54.38 104 PRO A N 1
ATOM 801 C CA . PRO A 1 104 ? 19.922 5.133 9.516 1 54.38 104 PRO A CA 1
ATOM 802 C C . PRO A 1 104 ? 18.969 4.176 10.227 1 54.38 104 PRO A C 1
ATOM 804 O O . PRO A 1 104 ? 18.109 4.613 11 1 54.38 104 PRO A O 1
ATOM 807 N N . THR A 1 105 ? 18.75 3.064 9.602 1 56.66 105 THR A N 1
ATOM 808 C CA . THR A 1 105 ? 17.891 2.084 10.258 1 56.66 105 THR A CA 1
ATOM 809 C C . THR A 1 105 ? 18.5 1.646 11.586 1 56.66 105 THR A C 1
ATOM 811 O O . THR A 1 105 ? 19.719 1.718 11.781 1 56.66 105 THR A O 1
ATOM 814 N N . ALA A 1 106 ? 17.641 1.435 12.656 1 54.44 106 ALA A N 1
ATOM 815 C CA . ALA A 1 106 ? 17.984 0.969 14 1 54.44 106 ALA A CA 1
ATOM 816 C C . ALA A 1 106 ? 19.016 -0.164 13.938 1 54.44 106 ALA A C 1
ATOM 818 O O . ALA A 1 106 ? 19.078 -0.893 12.945 1 54.44 106 ALA A O 1
ATOM 819 N N . PRO A 1 107 ? 19.859 -0.168 15 1 55.78 107 PRO A N 1
ATOM 820 C CA . PRO A 1 107 ? 20.891 -1.208 15.086 1 55.78 107 PRO A CA 1
ATOM 821 C C . PRO A 1 107 ? 20.328 -2.615 14.906 1 55.78 107 PRO A C 1
ATOM 823 O O . PRO A 1 107 ? 19.141 -2.848 15.188 1 55.78 107 PRO A O 1
ATOM 826 N N . TYR A 1 108 ? 21.109 -3.404 14.289 1 57.75 108 TYR A N 1
ATOM 827 C CA . TYR A 1 108 ? 20.859 -4.812 14.008 1 57.75 108 TYR A CA 1
ATOM 828 C C . TYR A 1 108 ? 20.484 -5.562 15.281 1 57.75 108 TYR A C 1
ATOM 830 O O . TYR A 1 108 ? 20.922 -5.199 16.375 1 57.75 108 TYR A O 1
ATOM 838 N N . ASP A 1 109 ? 19.438 -6.328 15.219 1 62.44 109 ASP A N 1
ATOM 839 C CA . ASP A 1 109 ? 19.047 -7.219 16.312 1 62.44 109 ASP A CA 1
ATOM 840 C C . ASP A 1 109 ? 20.203 -8.141 16.703 1 62.44 109 ASP A C 1
ATOM 842 O O . ASP A 1 109 ? 20.531 -9.086 15.977 1 62.44 109 ASP A O 1
ATOM 846 N N . GLU A 1 110 ? 21.016 -7.871 17.672 1 65.38 110 GLU A N 1
ATOM 847 C CA . GLU A 1 110 ? 22.219 -8.57 18.109 1 65.38 110 GLU A CA 1
ATOM 848 C C . GLU A 1 110 ? 21.953 -10.055 18.312 1 65.38 110 GLU A C 1
ATOM 850 O O . GLU A 1 110 ? 22.844 -10.883 18.156 1 65.38 110 GLU A O 1
ATOM 855 N N . GLY A 1 111 ? 20.75 -10.477 18.375 1 78.19 111 GLY A N 1
ATOM 856 C CA . GLY A 1 111 ? 20.484 -11.875 18.688 1 78.19 111 GLY A CA 1
ATOM 857 C C . GLY A 1 111 ? 19.906 -12.648 17.516 1 78.19 111 GLY A C 1
ATOM 858 O O . GLY A 1 111 ? 19.719 -13.867 17.594 1 78.19 111 GLY A O 1
ATOM 859 N N . GLU A 1 112 ? 19.922 -12.047 16.391 1 85.12 112 GLU A N 1
ATOM 860 C CA . GLU A 1 112 ? 19.281 -12.688 15.25 1 85.12 112 GLU A CA 1
ATOM 861 C C . GLU A 1 112 ? 20.141 -13.812 14.688 1 85.12 112 GLU A C 1
ATOM 863 O O . GLU A 1 112 ? 19.625 -14.852 14.273 1 85.12 112 GLU A O 1
ATOM 868 N N . HIS A 1 113 ? 21.453 -13.664 14.773 1 86.12 113 HIS A N 1
ATOM 869 C CA . HIS A 1 113 ? 22.344 -14.664 14.219 1 86.12 113 HIS A CA 1
ATOM 870 C C . HIS A 1 113 ? 22.312 -15.953 15.039 1 86.12 113 HIS A C 1
ATOM 872 O O . HIS A 1 113 ? 22.453 -17.047 14.484 1 86.12 113 HIS A O 1
ATOM 878 N N . LEU A 1 114 ? 22.047 -15.883 16.297 1 87.5 114 LEU A N 1
ATOM 879 C CA . LEU A 1 114 ? 21.953 -17.062 17.156 1 87.5 114 LEU A CA 1
ATOM 880 C C . LEU A 1 114 ? 20.672 -17.844 16.859 1 87.5 114 LEU A C 1
ATOM 882 O O . LEU A 1 114 ? 20.688 -19.078 16.859 1 87.5 114 LEU A O 1
ATOM 886 N N . VAL A 1 115 ? 19.656 -17.094 16.578 1 90.88 115 VAL A N 1
ATOM 887 C CA . VAL A 1 115 ? 18.391 -17.734 16.25 1 90.88 115 VAL A CA 1
ATOM 888 C C . VAL A 1 115 ? 18.516 -18.484 14.922 1 90.88 115 VAL A C 1
ATOM 890 O O . VAL A 1 115 ? 18.062 -19.625 14.797 1 90.88 115 VAL A O 1
ATOM 893 N N . ILE A 1 116 ? 19.172 -17.891 13.969 1 91.88 116 ILE A N 1
ATOM 894 C CA . ILE A 1 116 ? 19.328 -18.484 12.648 1 91.88 116 ILE A CA 1
ATOM 895 C C . ILE A 1 116 ? 20.219 -19.734 12.75 1 91.88 116 ILE A C 1
ATOM 897 O O . ILE A 1 116 ? 19.969 -20.734 12.07 1 91.88 116 ILE A O 1
ATOM 901 N N . ARG A 1 117 ? 21.203 -19.656 13.625 1 89 117 ARG A N 1
ATOM 902 C CA . ARG A 1 117 ? 22.062 -20.812 13.836 1 89 117 ARG A CA 1
ATOM 903 C C . ARG A 1 117 ? 21.281 -22 14.383 1 89 117 ARG A C 1
ATOM 905 O O . ARG A 1 117 ? 21.531 -23.141 14 1 89 117 ARG A O 1
ATOM 912 N N . GLN A 1 118 ? 20.375 -21.703 15.188 1 91.94 118 GLN A N 1
ATOM 913 C CA . GLN A 1 118 ? 19.516 -22.75 15.734 1 91.94 118 GLN A CA 1
ATOM 914 C C . GLN A 1 118 ? 18.578 -23.312 14.664 1 91.94 118 GLN A C 1
ATOM 916 O O . GLN A 1 118 ? 18.359 -24.516 14.602 1 91.94 118 GLN A O 1
ATOM 921 N N . LEU A 1 119 ? 18.109 -22.453 13.812 1 93.5 119 LEU A N 1
ATOM 922 C CA . LEU A 1 119 ? 17.156 -22.844 12.781 1 93.5 119 LEU A CA 1
ATOM 923 C C . LEU A 1 119 ? 17.844 -23.656 11.695 1 93.5 119 LEU A C 1
ATOM 925 O O . LEU A 1 119 ? 17.25 -24.578 11.133 1 93.5 119 LEU A O 1
ATOM 929 N N . ASN A 1 120 ? 19.109 -23.312 11.422 1 87.56 120 ASN A N 1
ATOM 930 C CA . ASN A 1 120 ? 19.797 -24.031 10.344 1 87.56 120 ASN A CA 1
ATOM 931 C C . ASN A 1 120 ? 20.203 -25.438 10.773 1 87.56 120 ASN A C 1
ATOM 933 O O . ASN A 1 120 ? 20.531 -26.281 9.93 1 87.56 120 ASN A O 1
ATOM 937 N N . GLN A 1 121 ? 20.094 -25.75 12.094 1 86.69 121 GLN A N 1
ATOM 938 C CA . GLN A 1 121 ? 20.422 -27.078 12.609 1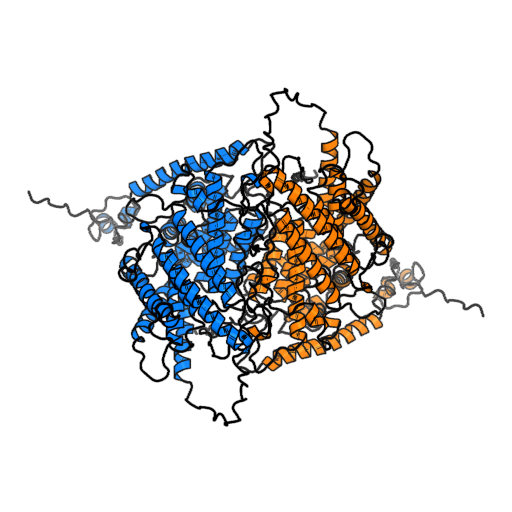 86.69 121 GLN A CA 1
ATOM 939 C C . GLN A 1 121 ? 19.156 -27.922 12.773 1 86.69 121 GLN A C 1
ATOM 941 O O . GLN A 1 121 ? 19.234 -29.125 13.07 1 86.69 121 GLN A O 1
ATOM 946 N N . ASP A 1 122 ? 18.031 -27.328 12.539 1 89.44 122 ASP A N 1
ATOM 947 C CA . ASP A 1 122 ? 16.766 -28.031 12.633 1 89.44 122 ASP A CA 1
ATOM 948 C C . ASP A 1 122 ? 16.453 -28.766 11.328 1 89.44 122 ASP A C 1
ATOM 950 O O . ASP A 1 122 ? 16.188 -28.125 10.305 1 89.44 122 ASP A O 1
ATOM 954 N N . PRO A 1 123 ? 16.391 -30.047 11.305 1 85.81 123 PRO A N 1
ATOM 955 C CA . PRO A 1 123 ? 16.188 -30.797 10.07 1 85.81 123 PRO A CA 1
ATOM 956 C C . PRO A 1 123 ? 14.812 -30.547 9.453 1 85.81 123 PRO A C 1
ATOM 958 O O . PRO A 1 123 ? 14.664 -30.609 8.227 1 85.81 123 PRO A O 1
ATOM 961 N N . VAL A 1 124 ? 13.906 -30.281 10.312 1 92.25 124 VAL A N 1
ATOM 962 C CA . VAL A 1 124 ? 12.562 -30.016 9.805 1 92.25 124 VAL A CA 1
ATOM 963 C C . VAL A 1 124 ? 12.57 -28.719 8.992 1 92.25 124 VAL A C 1
ATOM 965 O O . VAL A 1 124 ? 12.008 -28.656 7.898 1 92.25 124 VAL A O 1
ATOM 968 N N . ILE A 1 125 ? 13.234 -27.703 9.492 1 93.5 125 ILE A N 1
ATOM 969 C CA . ILE A 1 125 ? 13.32 -26.422 8.812 1 93.5 125 ILE A CA 1
ATOM 970 C C . ILE A 1 125 ? 14.078 -26.578 7.496 1 93.5 125 ILE A C 1
ATOM 972 O O . ILE A 1 125 ? 13.656 -26.047 6.465 1 93.5 125 ILE A O 1
ATOM 976 N N . VAL A 1 126 ? 15.094 -27.297 7.543 1 88.31 126 VAL A N 1
ATOM 977 C CA . VAL A 1 126 ? 15.914 -27.5 6.355 1 88.31 126 VAL A CA 1
ATOM 978 C C . VAL A 1 126 ? 15.117 -28.234 5.289 1 88.31 126 VAL A C 1
ATOM 980 O O . VAL A 1 126 ? 15.164 -27.891 4.109 1 88.31 126 VAL A O 1
ATOM 983 N N . GLU A 1 127 ? 14.398 -29.188 5.684 1 87.19 127 GLU A N 1
ATOM 984 C CA . GLU A 1 127 ? 13.562 -29.922 4.738 1 87.19 127 GLU A CA 1
ATOM 985 C C . GLU A 1 127 ? 12.5 -29.016 4.121 1 87.19 127 GLU A C 1
ATOM 987 O O . GLU A 1 127 ? 12.242 -29.094 2.92 1 87.19 127 GLU A O 1
ATOM 992 N N . CYS A 1 128 ? 11.906 -28.234 4.953 1 93.56 128 CYS A N 1
ATOM 993 C CA . CYS A 1 128 ? 10.883 -27.312 4.469 1 93.56 128 CYS A CA 1
ATOM 994 C C . CYS A 1 128 ? 11.461 -26.344 3.436 1 93.56 128 CYS A C 1
ATOM 996 O O . CYS A 1 128 ? 10.844 -26.094 2.406 1 93.56 128 CYS A O 1
ATOM 998 N N . LEU A 1 129 ? 12.633 -25.875 3.715 1 90.69 129 LEU A N 1
ATOM 999 C CA . LEU A 1 129 ? 13.281 -24.953 2.789 1 90.69 129 LEU A CA 1
ATOM 1000 C C . LEU A 1 129 ? 13.602 -25.641 1.469 1 90.69 129 LEU A C 1
ATOM 1002 O O . LEU A 1 129 ? 13.453 -25.047 0.399 1 90.69 129 LEU A O 1
ATOM 1006 N N . GLN A 1 130 ? 13.945 -26.859 1.559 1 84.06 130 GLN A N 1
ATOM 1007 C CA . GLN A 1 130 ? 14.242 -27.625 0.354 1 84.06 130 GLN A CA 1
ATOM 1008 C C . GLN A 1 130 ? 12.984 -27.797 -0.504 1 84.06 130 GLN A C 1
ATOM 1010 O O . GLN A 1 130 ? 13.039 -27.625 -1.723 1 84.06 130 GLN A O 1
ATOM 1015 N N . GLN A 1 131 ? 11.945 -28.125 0.165 1 88.06 131 GLN A N 1
ATOM 1016 C CA . GLN A 1 131 ? 10.695 -28.297 -0.56 1 88.06 131 GLN A CA 1
ATOM 1017 C C . GLN A 1 131 ? 10.25 -26.984 -1.209 1 88.06 131 GLN A C 1
ATOM 1019 O O . GLN A 1 131 ? 9.805 -26.984 -2.359 1 88.06 131 GLN A O 1
ATOM 1024 N N . PHE A 1 132 ? 10.391 -25.906 -0.523 1 93.06 132 PHE A N 1
ATOM 1025 C CA . PHE A 1 132 ? 9.984 -24.609 -1.039 1 93.06 132 PHE A CA 1
ATOM 1026 C C . PHE A 1 132 ? 10.781 -24.25 -2.285 1 93.06 132 PHE A C 1
ATOM 1028 O O . PHE A 1 132 ? 10.203 -23.891 -3.318 1 93.06 132 PHE A O 1
ATOM 1035 N N . PHE A 1 133 ? 12.07 -24.328 -2.17 1 86 133 PHE A N 1
ATOM 1036 C CA . PHE A 1 133 ? 12.922 -23.859 -3.254 1 86 133 PHE A CA 1
ATOM 1037 C C . PHE A 1 133 ? 12.867 -24.812 -4.438 1 86 133 PHE A C 1
ATOM 1039 O O . PHE A 1 133 ? 13.086 -24.406 -5.582 1 86 133 PHE A O 1
ATOM 1046 N N . LYS A 1 134 ? 12.438 -26.031 -4.184 1 82.38 134 LYS A N 1
ATOM 1047 C CA . LYS A 1 134 ? 12.359 -27 -5.266 1 82.38 134 LYS A CA 1
ATOM 1048 C C . LYS A 1 134 ? 11.062 -26.844 -6.051 1 82.38 134 LYS A C 1
ATOM 1050 O O . LYS A 1 134 ? 11.062 -26.938 -7.281 1 82.38 134 LYS A O 1
ATOM 1055 N N . TRP A 1 135 ? 10.008 -26.531 -5.355 1 89.25 135 TRP A N 1
ATOM 1056 C CA . TRP A 1 135 ? 8.719 -26.703 -6.016 1 89.25 135 TRP A CA 1
ATOM 1057 C C . TRP A 1 135 ? 8.008 -25.375 -6.188 1 89.25 135 TRP A C 1
ATOM 1059 O O . TRP A 1 135 ? 7.223 -25.188 -7.121 1 89.25 135 TRP A O 1
ATOM 1069 N N . GLN A 1 136 ? 8.234 -24.406 -5.266 1 91.62 136 GLN A N 1
ATOM 1070 C CA . GLN A 1 136 ? 7.445 -23.172 -5.273 1 91.62 136 GLN A CA 1
ATOM 1071 C C . GLN A 1 136 ? 8.242 -22.016 -5.875 1 91.62 136 GLN A C 1
ATOM 1073 O O . GLN A 1 136 ? 7.664 -21.078 -6.418 1 91.62 136 GLN A O 1
ATOM 1078 N N . TYR A 1 137 ? 9.508 -22.078 -5.785 1 87.31 137 TYR A N 1
ATOM 1079 C CA . TYR A 1 137 ? 10.422 -21.031 -6.262 1 87.31 137 TYR A CA 1
ATOM 1080 C C . TYR A 1 137 ? 10.867 -21.328 -7.688 1 87.31 137 TYR A C 1
ATOM 1082 O O . TYR A 1 137 ? 11.055 -22.484 -8.07 1 87.31 137 TYR A O 1
ATOM 1090 N N . PRO A 1 138 ? 10.969 -20.312 -8.539 1 85.19 138 PRO A N 1
ATOM 1091 C CA . PRO A 1 138 ? 10.844 -18.875 -8.289 1 85.19 138 PRO A CA 1
ATOM 1092 C C . PRO A 1 138 ? 9.406 -18.375 -8.414 1 85.19 138 PRO A C 1
ATOM 1094 O O . PRO A 1 138 ? 8.906 -17.672 -7.531 1 85.19 138 PRO A O 1
ATOM 1097 N N . GLY A 1 139 ? 8.688 -18.734 -9.492 1 85.62 139 GLY A N 1
ATOM 1098 C CA . GLY A 1 139 ? 7.309 -18.328 -9.719 1 85.62 139 GLY A CA 1
ATOM 1099 C C . GLY A 1 139 ? 7.02 -16.906 -9.25 1 85.62 139 GLY A C 1
ATOM 1100 O O . GLY A 1 139 ? 7.734 -15.977 -9.617 1 85.62 139 GLY A O 1
ATOM 1101 N N . HIS A 1 140 ? 5.992 -16.734 -8.453 1 91.25 140 HIS A N 1
ATOM 1102 C CA . HIS A 1 140 ? 5.629 -15.43 -7.938 1 91.25 140 HIS A CA 1
ATOM 1103 C C . HIS A 1 140 ? 6.488 -15.047 -6.734 1 91.25 140 HIS A C 1
ATOM 1105 O O . HIS A 1 140 ? 6.293 -13.992 -6.133 1 91.25 140 HIS A O 1
ATOM 1111 N N . PHE A 1 141 ? 7.523 -15.914 -6.398 1 94.06 141 PHE A N 1
ATOM 1112 C CA . PHE A 1 141 ? 8.477 -15.625 -5.336 1 94.06 141 PHE A CA 1
ATOM 1113 C C . PHE A 1 141 ? 9.812 -15.18 -5.91 1 94.06 141 PHE A C 1
ATOM 1115 O O . PHE A 1 141 ? 10.836 -15.227 -5.227 1 94.06 141 PHE A O 1
ATOM 1122 N N . ALA A 1 142 ? 9.828 -14.703 -7.109 1 90.25 142 ALA A N 1
ATOM 1123 C CA . ALA A 1 142 ? 11.062 -14.375 -7.824 1 90.25 142 ALA A CA 1
ATOM 1124 C C . ALA A 1 142 ? 11.805 -13.234 -7.141 1 90.25 142 ALA A C 1
ATOM 1126 O O . ALA A 1 142 ? 12.984 -13.008 -7.406 1 90.25 142 ALA A O 1
ATOM 1127 N N . TYR A 1 143 ? 11.18 -12.461 -6.258 1 92.62 143 TYR A N 1
ATOM 1128 C CA . TYR A 1 143 ? 11.812 -11.352 -5.559 1 92.62 143 TYR A CA 1
ATOM 1129 C C . TYR A 1 143 ? 12.805 -11.852 -4.52 1 92.62 143 TYR A C 1
ATOM 1131 O O . TYR A 1 143 ? 13.633 -11.094 -4.02 1 92.62 143 TYR A O 1
ATOM 1139 N N . ILE A 1 144 ? 12.703 -13.141 -4.125 1 90.5 144 ILE A N 1
ATOM 1140 C CA . ILE A 1 144 ? 13.617 -13.711 -3.143 1 90.5 144 ILE A CA 1
ATOM 1141 C C . ILE A 1 144 ? 14.961 -14.016 -3.803 1 90.5 144 ILE A C 1
ATOM 1143 O O . ILE A 1 144 ? 15.008 -14.641 -4.867 1 90.5 144 ILE A O 1
ATOM 1147 N N . ILE A 1 145 ? 15.93 -13.562 -3.186 1 80.75 145 ILE A N 1
ATOM 1148 C CA . ILE A 1 145 ? 17.266 -13.859 -3.656 1 80.75 145 ILE A CA 1
ATOM 1149 C C . ILE A 1 145 ? 17.781 -15.141 -2.99 1 80.75 145 ILE A C 1
ATOM 1151 O O . ILE A 1 145 ? 18.391 -15.086 -1.919 1 80.75 145 ILE A O 1
ATOM 1155 N N . ARG A 1 146 ? 17.578 -16.25 -3.637 1 82.38 146 ARG A N 1
ATOM 1156 C CA . ARG A 1 146 ? 17.844 -17.562 -3.064 1 82.38 146 ARG A CA 1
ATOM 1157 C C . ARG A 1 146 ? 19.297 -17.688 -2.629 1 82.38 146 ARG A C 1
ATOM 1159 O O . ARG A 1 146 ? 19.578 -18.156 -1.526 1 82.38 146 ARG A O 1
ATOM 1166 N N . SER A 1 147 ? 20.203 -17.266 -3.49 1 73.5 147 SER A N 1
ATOM 1167 C CA . SER A 1 147 ? 21.625 -17.391 -3.189 1 73.5 147 SER A CA 1
ATOM 1168 C C . SER A 1 147 ? 22 -16.578 -1.951 1 73.5 147 SER A C 1
ATOM 1170 O O . SER A 1 147 ? 22.719 -17.078 -1.079 1 73.5 147 SER A O 1
ATOM 1172 N N . GLY A 1 148 ? 21.453 -15.312 -1.932 1 75.94 148 GLY A N 1
ATOM 1173 C CA . GLY A 1 148 ? 21.703 -14.492 -0.763 1 75.94 148 GLY A CA 1
ATOM 1174 C C . GLY A 1 148 ? 21.109 -15.055 0.512 1 75.94 148 GLY A C 1
ATOM 1175 O O . GLY A 1 148 ? 21.766 -15.07 1.556 1 75.94 148 GLY A O 1
ATOM 1176 N N . PHE A 1 149 ? 19.984 -15.586 0.46 1 87.06 149 PHE A N 1
ATOM 1177 C CA . PHE A 1 149 ? 19.281 -16.172 1.602 1 87.06 149 PHE A CA 1
ATOM 1178 C C . PHE A 1 149 ? 20.016 -17.406 2.115 1 87.06 149 PHE A C 1
ATOM 1180 O O . PHE A 1 149 ? 20.297 -17.516 3.312 1 87.06 149 PHE A O 1
ATOM 1187 N N . LEU A 1 150 ? 20.312 -18.312 1.192 1 80.56 150 LEU A N 1
ATOM 1188 C CA . LEU A 1 150 ? 20.938 -19.578 1.589 1 80.56 150 LEU A CA 1
ATOM 1189 C C . LEU A 1 150 ? 22.328 -19.328 2.172 1 80.56 150 LEU A C 1
ATOM 1191 O O . LEU A 1 150 ? 22.719 -19.984 3.139 1 80.56 150 LEU A O 1
ATOM 1195 N N . HIS A 1 151 ? 22.938 -18.328 1.648 1 76 151 HIS A N 1
ATOM 1196 C CA . HIS A 1 151 ? 24.266 -18.016 2.168 1 76 151 HIS A CA 1
ATOM 1197 C C . HIS A 1 151 ? 24.188 -17.531 3.611 1 76 151 HIS A C 1
ATOM 1199 O O . HIS A 1 151 ? 24.953 -17.984 4.465 1 76 151 HIS A O 1
ATOM 1205 N N . GLU A 1 152 ? 23.344 -16.641 3.795 1 81.56 152 GLU A N 1
ATOM 1206 C CA . GLU A 1 152 ? 23.219 -16.047 5.129 1 81.56 152 GLU A CA 1
ATOM 1207 C C . GLU A 1 152 ? 22.578 -17.047 6.102 1 81.56 152 GLU A C 1
ATOM 1209 O O . GLU A 1 152 ? 22.859 -17.016 7.297 1 81.56 152 GLU A O 1
ATOM 1214 N N . PHE A 1 153 ? 21.812 -17.969 5.602 1 86.75 153 PHE A N 1
ATOM 1215 C CA . PHE A 1 153 ? 21.172 -18.984 6.426 1 86.75 153 PHE A CA 1
ATOM 1216 C C . PHE A 1 153 ? 22.188 -20.031 6.883 1 86.75 153 PHE A C 1
ATOM 1218 O O . PHE A 1 153 ? 22.172 -20.453 8.047 1 86.75 153 PHE A O 1
ATOM 1225 N N . LEU A 1 154 ? 23.078 -20.375 6.027 1 79.69 154 LEU A N 1
ATOM 1226 C CA . LEU A 1 154 ? 24.062 -21.422 6.324 1 79.69 154 LEU A CA 1
ATOM 1227 C C . LEU A 1 154 ? 25.25 -20.859 7.082 1 79.69 154 LEU A C 1
ATOM 1229 O O . LEU A 1 154 ? 25.922 -21.578 7.816 1 79.69 154 LEU A O 1
ATOM 1233 N N . ASN A 1 155 ? 25.5 -19.453 6.848 1 78.69 155 ASN A N 1
ATOM 1234 C CA . ASN A 1 155 ? 26.578 -18.75 7.531 1 78.69 155 ASN A CA 1
ATOM 1235 C C . ASN A 1 155 ? 26.078 -17.516 8.266 1 78.69 155 ASN A C 1
ATOM 1237 O O . ASN A 1 155 ? 26.406 -16.391 7.887 1 78.69 155 ASN A O 1
ATOM 1241 N N . PRO A 1 156 ? 25.422 -17.797 9.352 1 82.19 156 PRO A N 1
ATOM 1242 C CA . PRO A 1 156 ? 24.797 -16.656 10.039 1 82.19 156 PRO A CA 1
ATOM 1243 C C . PRO A 1 156 ? 25.828 -15.672 10.578 1 82.19 156 PRO A C 1
ATOM 1245 O O . PRO A 1 156 ? 26.766 -16.062 11.273 1 82.19 156 PRO A O 1
ATOM 1248 N N . GLN A 1 157 ? 25.688 -14.43 10.016 1 75.12 157 GLN A N 1
ATOM 1249 C CA . GLN A 1 157 ? 26.516 -13.32 10.477 1 75.12 157 GLN A CA 1
ATOM 1250 C C . GLN A 1 157 ? 25.672 -12.227 11.117 1 75.12 157 GLN A C 1
ATOM 1252 O O . GLN A 1 157 ? 24.453 -12.195 10.945 1 75.12 157 GLN A O 1
ATOM 1257 N N . PRO A 1 158 ? 26.25 -11.391 11.852 1 73.56 158 PRO A N 1
ATOM 1258 C CA . PRO A 1 158 ? 25.484 -10.352 12.547 1 73.56 158 PRO A CA 1
ATOM 1259 C C . PRO A 1 158 ? 24.812 -9.359 11.594 1 73.56 158 PRO A C 1
ATOM 1261 O O . PRO A 1 158 ? 23.812 -8.742 11.945 1 73.56 158 PRO A O 1
ATOM 1264 N N . HIS A 1 159 ? 25.344 -9.258 10.43 1 73.06 159 HIS A N 1
ATOM 1265 C CA . HIS A 1 159 ? 24.75 -8.297 9.508 1 73.06 159 HIS A CA 1
ATOM 1266 C C . HIS A 1 159 ? 24.062 -9.008 8.344 1 73.06 159 HIS A C 1
ATOM 1268 O O . HIS A 1 159 ? 24.672 -9.234 7.297 1 73.06 159 HIS A O 1
ATOM 1274 N N . PHE A 1 160 ? 22.75 -9.242 8.578 1 75.38 160 PHE A N 1
ATOM 1275 C CA . PHE A 1 160 ? 21.969 -9.945 7.574 1 75.38 160 PHE A CA 1
ATOM 1276 C C . PHE A 1 160 ? 21.234 -8.961 6.668 1 75.38 160 PHE A C 1
ATOM 1278 O O . PHE A 1 160 ? 20.766 -7.922 7.125 1 75.38 160 PHE A O 1
ATOM 1285 N N . ILE A 1 161 ? 21.25 -9.344 5.441 1 78 161 ILE A N 1
ATOM 1286 C CA . ILE A 1 161 ? 20.484 -8.531 4.5 1 78 161 ILE A CA 1
ATOM 1287 C C . ILE A 1 161 ? 19.344 -9.352 3.91 1 78 161 ILE A C 1
ATOM 1289 O O . ILE A 1 161 ? 18.203 -8.898 3.873 1 78 161 ILE A O 1
ATOM 1293 N N . TYR A 1 162 ? 19.672 -10.586 3.637 1 85.25 162 TYR A N 1
ATOM 1294 C CA . TYR A 1 162 ? 18.719 -11.352 2.834 1 85.25 162 TYR A CA 1
ATOM 1295 C C . TYR A 1 162 ? 18.078 -12.461 3.658 1 85.25 162 TYR A C 1
ATOM 1297 O O . TYR A 1 162 ? 17.203 -13.18 3.168 1 85.25 162 TYR A O 1
ATOM 1305 N N . CYS A 1 163 ? 18.516 -12.57 4.871 1 88.94 163 CYS A N 1
ATOM 1306 C CA . CYS A 1 163 ? 17.969 -13.625 5.719 1 88.94 163 CYS A CA 1
ATOM 1307 C C . CYS A 1 163 ? 17.547 -13.07 7.074 1 88.94 163 CYS A C 1
ATOM 1309 O O . CYS A 1 163 ? 18.156 -12.125 7.586 1 88.94 163 CYS A O 1
ATOM 1311 N N . SER A 1 164 ? 16.547 -13.547 7.613 1 92.19 164 SER A N 1
ATOM 1312 C CA . SER A 1 164 ? 16.031 -13.25 8.945 1 92.19 164 SER A CA 1
ATOM 1313 C C . SER A 1 164 ? 15.203 -14.414 9.484 1 92.19 164 SER A C 1
ATOM 1315 O O . SER A 1 164 ? 14.789 -15.297 8.734 1 92.19 164 SER A O 1
ATOM 1317 N N . SER A 1 165 ? 15.07 -14.477 10.75 1 93.38 165 SER A N 1
ATOM 1318 C CA . SER A 1 165 ? 14.305 -15.57 11.352 1 93.38 165 SER A CA 1
ATOM 1319 C C . SER A 1 165 ? 12.867 -15.586 10.844 1 93.38 165 SER A C 1
ATOM 1321 O O . SER A 1 165 ? 12.305 -16.656 10.594 1 93.38 165 SER A O 1
ATOM 1323 N N . GLU A 1 166 ? 12.258 -14.391 10.695 1 95 166 GLU A N 1
ATOM 1324 C CA . GLU A 1 166 ? 10.883 -14.344 10.211 1 95 166 GLU A CA 1
ATOM 1325 C C . GLU A 1 166 ? 10.781 -14.867 8.781 1 95 166 GLU A C 1
ATOM 1327 O O . GLU A 1 166 ? 9.797 -15.516 8.422 1 95 166 GLU A O 1
ATOM 1332 N N . LEU A 1 167 ? 11.789 -14.555 7.977 1 96.94 167 LEU A N 1
ATOM 1333 C CA . LEU A 1 167 ? 11.766 -15.062 6.609 1 96.94 167 LEU A CA 1
ATOM 1334 C C . LEU A 1 167 ? 11.93 -16.578 6.594 1 96.94 167 LEU A C 1
ATOM 1336 O O . LEU A 1 167 ? 11.25 -17.266 5.828 1 96.94 167 LEU A O 1
ATOM 1340 N N . VAL A 1 168 ? 12.805 -17.062 7.469 1 96.81 168 VAL A N 1
ATOM 1341 C CA . VAL A 1 168 ? 13 -18.5 7.559 1 96.81 168 VAL A CA 1
ATOM 1342 C C . VAL A 1 168 ? 11.68 -19.188 7.93 1 96.81 168 VAL A C 1
ATOM 1344 O O . VAL A 1 168 ? 11.281 -20.156 7.289 1 96.81 168 VAL A O 1
ATOM 1347 N N . TYR A 1 169 ? 11.016 -18.656 8.875 1 98.06 169 TYR A N 1
ATOM 1348 C CA . TYR A 1 169 ? 9.742 -19.234 9.297 1 98.06 169 TYR A CA 1
ATOM 1349 C C . TYR A 1 169 ? 8.703 -19.125 8.18 1 98.06 169 TYR A C 1
ATOM 1351 O O . TYR A 1 169 ? 7.91 -20.047 7.977 1 98.06 169 TYR A O 1
ATOM 1359 N N . ALA A 1 170 ? 8.672 -18.031 7.484 1 98.5 170 ALA A N 1
ATOM 1360 C CA . ALA A 1 170 ? 7.707 -17.844 6.402 1 98.5 170 ALA A CA 1
ATOM 1361 C C . ALA A 1 170 ? 7.934 -18.859 5.289 1 98.5 170 ALA A C 1
ATOM 1363 O O . ALA A 1 170 ? 6.984 -19.484 4.805 1 98.5 170 ALA A O 1
ATOM 1364 N N . LEU A 1 171 ? 9.211 -19.031 4.926 1 97.94 171 LEU A N 1
ATOM 1365 C CA . LEU A 1 171 ? 9.547 -20 3.889 1 97.94 171 LEU A CA 1
ATOM 1366 C C . LEU A 1 171 ? 9.25 -21.422 4.355 1 97.94 171 LEU A C 1
ATOM 1368 O O . LEU A 1 171 ? 8.758 -22.234 3.578 1 97.94 171 LEU A O 1
ATOM 1372 N N . ALA A 1 172 ? 9.555 -21.609 5.605 1 98 172 ALA A N 1
ATOM 1373 C CA . ALA A 1 172 ? 9.281 -22.938 6.168 1 98 172 ALA A CA 1
ATOM 1374 C C . ALA A 1 172 ? 7.785 -23.219 6.184 1 98 172 ALA A C 1
ATOM 1376 O O . ALA A 1 172 ? 7.367 -24.375 6.004 1 98 172 ALA A O 1
ATOM 1377 N N . ALA A 1 173 ? 6.98 -22.219 6.422 1 98.56 173 ALA A N 1
ATOM 1378 C CA . ALA A 1 173 ? 5.531 -22.406 6.406 1 98.56 173 ALA A CA 1
ATOM 1379 C C . ALA A 1 173 ? 5.047 -22.859 5.031 1 98.56 173 ALA A C 1
ATOM 1381 O O . ALA A 1 173 ? 4.25 -23.797 4.918 1 98.56 173 ALA A O 1
ATOM 1382 N N . MET A 1 174 ? 5.574 -22.281 4.008 1 97.88 174 MET A N 1
ATOM 1383 C CA . MET A 1 174 ? 5.207 -22.641 2.643 1 97.88 174 MET A CA 1
ATOM 1384 C C . MET A 1 174 ? 5.703 -24.047 2.303 1 97.88 174 MET A C 1
ATOM 1386 O O . MET A 1 174 ? 4.973 -24.844 1.704 1 97.88 174 MET A O 1
ATOM 1390 N N . GLY A 1 175 ? 6.926 -24.312 2.697 1 96.62 175 GLY A N 1
ATOM 1391 C CA . GLY A 1 175 ? 7.496 -25.625 2.441 1 96.62 175 GLY A CA 1
ATOM 1392 C C . GLY A 1 175 ? 6.789 -26.734 3.193 1 96.62 175 GLY A C 1
ATOM 1393 O O . GLY A 1 175 ? 6.59 -27.828 2.654 1 96.62 175 GLY A O 1
ATOM 1394 N N . ALA A 1 176 ? 6.418 -26.438 4.402 1 97.81 176 ALA A N 1
ATOM 1395 C CA . ALA A 1 176 ? 5.719 -27.422 5.219 1 97.81 176 ALA A CA 1
ATOM 1396 C C . ALA A 1 176 ? 4.352 -27.766 4.625 1 97.81 176 ALA A C 1
ATOM 1398 O O . ALA A 1 176 ? 3.883 -28.906 4.738 1 97.81 176 ALA A O 1
ATOM 1399 N N . SER A 1 177 ? 3.707 -26.844 3.977 1 96.94 177 SER A N 1
ATOM 1400 C CA . SER A 1 177 ? 2.377 -27.031 3.406 1 96.94 177 SER A CA 1
ATOM 1401 C C . SER A 1 177 ? 2.385 -28.094 2.318 1 96.94 177 SER A C 1
ATOM 1403 O O . SER A 1 177 ? 1.375 -28.766 2.088 1 96.94 177 SER A O 1
ATOM 1405 N N . ILE A 1 178 ? 3.555 -28.297 1.664 1 95.69 178 ILE A N 1
ATOM 1406 C CA . ILE A 1 178 ? 3.592 -29.219 0.541 1 95.69 178 ILE A CA 1
ATOM 1407 C C . ILE A 1 178 ? 4.395 -30.453 0.924 1 95.69 178 ILE A C 1
ATOM 1409 O O . ILE A 1 178 ? 4.695 -31.297 0.072 1 95.69 178 ILE A O 1
ATOM 1413 N N . ALA A 1 179 ? 4.727 -30.562 2.176 1 93.06 179 ALA A N 1
ATOM 1414 C CA . ALA A 1 179 ? 5.527 -31.688 2.641 1 93.06 179 ALA A CA 1
ATOM 1415 C C . ALA A 1 179 ? 4.734 -33 2.574 1 93.06 179 ALA A C 1
ATOM 1417 O O . ALA A 1 179 ? 3.516 -33 2.752 1 93.06 179 ALA A O 1
ATOM 1418 N N . ASP A 1 180 ? 5.422 -34.094 2.338 1 88.94 180 ASP A N 1
ATOM 1419 C CA . ASP A 1 180 ? 4.797 -35.406 2.283 1 88.94 180 ASP A CA 1
ATOM 1420 C C . ASP A 1 180 ? 4.461 -35.906 3.686 1 88.94 180 ASP A C 1
ATOM 1422 O O . ASP A 1 180 ? 3.441 -36.562 3.885 1 88.94 180 ASP A O 1
ATOM 1426 N N . ASP A 1 181 ? 5.297 -35.562 4.641 1 91.88 181 ASP A N 1
ATOM 1427 C CA . ASP A 1 181 ? 5.121 -35.969 6.031 1 91.88 181 ASP A CA 1
ATOM 1428 C C . ASP A 1 181 ? 4.031 -35.125 6.711 1 91.88 181 ASP A C 1
ATOM 1430 O O . ASP A 1 181 ? 4.188 -33.938 6.895 1 91.88 181 ASP A O 1
ATOM 1434 N N . PRO A 1 182 ? 3 -35.781 7.148 1 92.75 182 PRO A N 1
ATOM 1435 C CA . PRO A 1 182 ? 1.896 -35.031 7.781 1 92.75 182 PRO A CA 1
ATOM 1436 C C . PRO A 1 182 ? 2.326 -34.312 9.047 1 92.75 182 PRO A C 1
ATOM 1438 O O . PRO A 1 182 ? 1.749 -33.281 9.383 1 92.75 182 PRO A O 1
ATOM 1441 N N . ASN A 1 183 ? 3.342 -34.812 9.68 1 93 183 ASN A N 1
ATOM 1442 C CA . ASN A 1 183 ? 3.828 -34.156 10.883 1 93 183 ASN A CA 1
ATOM 1443 C C . ASN A 1 183 ? 4.488 -32.812 10.555 1 93 183 ASN A C 1
ATOM 1445 O O . ASN A 1 183 ? 4.383 -31.844 11.32 1 93 183 ASN A O 1
ATOM 1449 N N . ILE A 1 184 ? 5.164 -32.812 9.469 1 95.44 184 ILE A N 1
ATOM 1450 C CA . ILE A 1 184 ? 5.785 -31.578 9.023 1 95.44 184 ILE A CA 1
ATOM 1451 C C . ILE A 1 184 ? 4.719 -30.625 8.484 1 95.44 184 ILE A C 1
ATOM 1453 O O . ILE A 1 184 ? 4.754 -29.438 8.766 1 95.44 184 ILE A O 1
ATOM 1457 N N . LYS A 1 185 ? 3.768 -31.188 7.797 1 95.56 185 LYS A N 1
ATOM 1458 C CA . LYS A 1 185 ? 2.682 -30.391 7.223 1 95.56 185 LYS A CA 1
ATOM 1459 C C . LYS A 1 185 ? 1.891 -29.672 8.312 1 95.56 185 LYS A C 1
ATOM 1461 O O . LYS A 1 185 ? 1.473 -28.531 8.125 1 95.56 185 LYS A O 1
ATOM 1466 N N . SER A 1 186 ? 1.702 -30.25 9.414 1 94 186 SER A N 1
ATOM 1467 C CA . SER A 1 186 ? 0.922 -29.688 10.508 1 94 186 SER A CA 1
ATOM 1468 C C . SER A 1 186 ? 1.651 -28.516 11.156 1 94 186 SER A C 1
ATOM 1470 O O . SER A 1 186 ? 1.033 -27.688 11.836 1 94 186 SER A O 1
ATOM 1472 N N . ARG A 1 187 ? 2.93 -28.422 10.898 1 96.56 187 ARG A N 1
ATOM 1473 C CA . ARG A 1 187 ? 3.723 -27.359 11.508 1 96.56 187 ARG A CA 1
ATOM 1474 C C . ARG A 1 187 ? 3.66 -26.094 10.672 1 96.56 187 ARG A C 1
ATOM 1476 O O . ARG A 1 187 ? 4.184 -25.047 11.078 1 96.56 187 ARG A O 1
ATOM 1483 N N . ALA A 1 188 ? 3.033 -26.141 9.547 1 97.5 188 ALA A N 1
ATOM 1484 C CA . ALA A 1 188 ? 2.961 -24.984 8.656 1 97.5 188 ALA A CA 1
ATOM 1485 C C . ALA A 1 188 ? 2.326 -23.797 9.352 1 97.5 188 ALA A C 1
ATOM 1487 O O . ALA A 1 188 ? 2.852 -22.672 9.289 1 97.5 188 ALA A O 1
ATOM 1488 N N . ILE A 1 189 ? 1.281 -24.016 10.102 1 95.62 189 ILE A N 1
ATOM 1489 C CA . ILE A 1 189 ? 0.547 -22.938 10.758 1 95.62 189 ILE A CA 1
ATOM 1490 C C . ILE A 1 189 ? 1.389 -22.344 11.891 1 95.62 189 ILE A C 1
ATOM 1492 O O . ILE A 1 189 ? 1.339 -21.141 12.148 1 95.62 189 ILE A O 1
ATOM 1496 N N . ASP A 1 190 ? 2.113 -23.188 12.516 1 96.25 190 ASP A N 1
ATOM 1497 C CA . ASP A 1 190 ? 2.988 -22.719 13.578 1 96.25 190 ASP A CA 1
ATOM 1498 C C . ASP A 1 190 ? 4.082 -21.797 13.031 1 96.25 190 ASP A C 1
ATOM 1500 O O . ASP A 1 190 ? 4.367 -20.75 13.609 1 96.25 190 ASP A O 1
ATOM 1504 N N . PHE A 1 191 ? 4.719 -22.234 11.992 1 98.12 191 PHE A N 1
ATOM 1505 C CA . PHE A 1 191 ? 5.75 -21.422 11.359 1 98.12 191 PHE A CA 1
ATOM 1506 C C . PHE A 1 191 ? 5.172 -20.109 10.875 1 98.12 191 PHE A C 1
ATOM 1508 O O . PHE A 1 191 ? 5.785 -19.047 11.047 1 98.12 191 PHE A O 1
ATOM 1515 N N . TYR A 1 192 ? 3.984 -20.188 10.336 1 97 192 TYR A N 1
ATOM 1516 C CA . TYR A 1 192 ? 3.283 -19 9.867 1 97 192 TYR A CA 1
ATOM 1517 C C . TYR A 1 192 ? 3.039 -18.031 11.016 1 97 192 TYR A C 1
ATOM 1519 O O . TYR A 1 192 ? 3.318 -16.828 10.891 1 97 192 TYR A O 1
ATOM 1527 N N . THR A 1 193 ? 2.549 -18.5 12.094 1 94.19 193 THR A N 1
ATOM 1528 C CA . THR A 1 193 ? 2.197 -17.656 13.242 1 94.19 193 THR A CA 1
ATOM 1529 C C . THR A 1 193 ? 3.439 -17 13.836 1 94.19 193 THR A C 1
ATOM 1531 O O . THR A 1 193 ? 3.41 -15.836 14.203 1 94.19 193 THR A O 1
ATOM 1534 N N . LYS A 1 194 ? 4.52 -17.734 13.898 1 94.44 194 LYS A N 1
ATOM 1535 C CA . LYS A 1 194 ? 5.77 -17.188 14.414 1 94.44 194 LYS A CA 1
ATOM 1536 C C . LYS A 1 194 ? 6.281 -16.062 13.531 1 94.44 194 LYS A C 1
ATOM 1538 O O . LYS A 1 194 ? 6.68 -15 14.039 1 94.44 194 LYS A O 1
ATOM 1543 N N . ALA A 1 195 ? 6.266 -16.297 12.227 1 95.88 195 ALA A N 1
ATOM 1544 C CA . ALA A 1 195 ? 6.723 -15.273 11.289 1 95.88 195 ALA A CA 1
ATOM 1545 C C . ALA A 1 195 ? 5.836 -14.031 11.344 1 95.88 195 ALA A C 1
ATOM 1547 O O . ALA A 1 195 ? 6.332 -12.906 11.438 1 95.88 195 ALA A O 1
ATOM 1548 N N . ARG A 1 196 ? 4.543 -14.242 11.359 1 94 196 ARG A N 1
ATOM 1549 C CA . ARG A 1 196 ? 3.574 -13.148 11.328 1 94 196 ARG A CA 1
ATOM 1550 C C . ARG A 1 196 ? 3.67 -12.297 12.586 1 94 196 ARG A C 1
ATOM 1552 O O . ARG A 1 196 ? 3.656 -11.07 12.516 1 94 196 ARG A O 1
ATOM 1559 N N . THR A 1 197 ? 3.746 -12.906 13.703 1 90.06 197 THR A N 1
ATOM 1560 C CA . THR A 1 197 ? 3.826 -12.203 14.977 1 90.06 197 THR A CA 1
ATOM 1561 C C . THR A 1 197 ? 5.086 -11.344 15.047 1 90.06 197 THR A C 1
ATOM 1563 O O . THR A 1 197 ? 5.039 -10.195 15.492 1 90.06 197 THR A O 1
ATOM 1566 N N . ARG A 1 198 ? 6.141 -11.852 14.562 1 89.06 198 ARG A N 1
ATOM 1567 C CA . ARG A 1 198 ? 7.398 -11.117 14.586 1 89.06 198 ARG A CA 1
ATOM 1568 C C . ARG A 1 198 ? 7.352 -9.922 13.641 1 89.06 198 ARG A C 1
ATOM 1570 O O . ARG A 1 198 ? 7.875 -8.852 13.953 1 89.06 198 ARG A O 1
ATOM 1577 N N . LEU A 1 199 ? 6.758 -10.117 12.539 1 92.19 199 LEU A N 1
ATOM 1578 C CA . LEU A 1 199 ? 6.73 -9.078 11.508 1 92.19 199 LEU A CA 1
ATOM 1579 C C . LEU A 1 199 ? 5.793 -7.945 11.898 1 92.19 199 LEU A C 1
ATOM 1581 O O . LEU A 1 199 ? 6.07 -6.777 11.609 1 92.19 199 LEU A O 1
ATOM 1585 N N . LEU A 1 200 ? 4.664 -8.258 12.555 1 89.38 200 LEU A N 1
ATOM 1586 C CA . LEU A 1 200 ? 3.631 -7.258 12.805 1 89.38 200 LEU A CA 1
ATOM 1587 C C . LEU A 1 200 ? 3.754 -6.688 14.211 1 89.38 200 LEU A C 1
ATOM 1589 O O . LEU A 1 200 ? 2.973 -5.816 14.602 1 89.38 200 LEU A O 1
ATOM 1593 N N . SER A 1 201 ? 4.746 -7.164 14.844 1 82.06 201 SER A N 1
ATOM 1594 C CA . SER A 1 201 ? 4.984 -6.621 16.172 1 82.06 201 SER A CA 1
ATOM 1595 C C . SER A 1 201 ? 5.617 -5.238 16.109 1 82.06 201 SER A C 1
ATOM 1597 O O . SER A 1 201 ? 6.418 -4.961 15.211 1 82.06 201 SER A O 1
ATOM 1599 N N . GLY A 1 202 ? 5.109 -4.422 16.953 1 72.81 202 GLY A N 1
ATOM 1600 C CA . GLY A 1 202 ? 5.625 -3.064 17.016 1 72.81 202 GLY A CA 1
ATOM 1601 C C . GLY A 1 202 ? 6.66 -2.877 18.109 1 72.81 202 GLY A C 1
ATOM 1602 O O . GLY A 1 202 ? 7.051 -3.84 18.781 1 72.81 202 GLY A O 1
ATOM 1603 N N . GLY A 1 203 ? 7.203 -1.711 18.25 1 63.84 203 GLY A N 1
ATOM 1604 C CA . GLY A 1 203 ? 8.164 -1.367 19.281 1 63.84 203 GLY A CA 1
ATOM 1605 C C . GLY A 1 203 ? 9.594 -1.306 18.781 1 63.84 203 GLY A C 1
ATOM 1606 O O . GLY A 1 203 ? 9.836 -1.461 17.578 1 63.84 203 GLY A O 1
ATOM 1607 N N . PRO A 1 204 ? 10.43 -1.089 19.641 1 60 204 PRO A N 1
ATOM 1608 C CA . PRO A 1 204 ? 11.828 -0.873 19.25 1 60 204 PRO A CA 1
ATOM 1609 C C . PRO A 1 204 ? 12.445 -2.096 18.578 1 60 204 PRO A C 1
ATOM 1611 O O . PRO A 1 204 ? 13.375 -1.961 17.781 1 60 204 PRO A O 1
ATOM 1614 N N . THR A 1 205 ? 11.859 -3.193 18.828 1 60.91 205 THR A N 1
ATOM 1615 C CA . THR A 1 205 ? 12.43 -4.41 18.25 1 60.91 205 THR A CA 1
ATOM 1616 C C . THR A 1 205 ? 11.5 -5.004 17.203 1 60.91 205 THR A C 1
ATOM 1618 O O . THR A 1 205 ? 11.797 -6.043 16.609 1 60.91 205 THR A O 1
ATOM 1621 N N . GLY A 1 206 ? 10.523 -4.227 16.953 1 75.81 206 GLY A N 1
ATOM 1622 C CA . GLY A 1 206 ? 9.531 -4.762 16.031 1 75.81 206 GLY A CA 1
ATOM 1623 C C . GLY A 1 206 ? 9.906 -4.562 14.578 1 75.81 206 GLY A C 1
ATOM 1624 O O . GLY A 1 206 ? 10.414 -3.508 14.195 1 75.81 206 GLY A O 1
ATOM 1625 N N . LYS A 1 207 ? 9.727 -5.551 13.781 1 81.56 207 LYS A N 1
ATOM 1626 C CA . LYS A 1 207 ? 10.148 -5.555 12.383 1 81.56 207 LYS A CA 1
ATOM 1627 C C . LYS A 1 207 ? 9.242 -4.664 11.539 1 81.56 207 LYS A C 1
ATOM 1629 O O . LYS A 1 207 ? 9.617 -4.246 10.438 1 81.56 207 LYS A O 1
ATOM 1634 N N . PHE A 1 208 ? 8.148 -4.324 12.148 1 84.69 208 PHE A N 1
ATOM 1635 C CA . PHE A 1 208 ? 7.207 -3.473 11.43 1 84.69 208 PHE A CA 1
ATOM 1636 C C . PHE A 1 208 ? 7.785 -2.076 11.234 1 84.69 208 PHE A C 1
ATOM 1638 O O . PHE A 1 208 ? 7.555 -1.444 10.203 1 84.69 208 PHE A O 1
ATOM 1645 N N . ASP A 1 209 ? 8.539 -1.676 12.172 1 84.44 209 ASP A N 1
ATOM 1646 C CA . ASP A 1 209 ? 9.023 -0.299 12.18 1 84.44 209 ASP A CA 1
ATOM 1647 C C . ASP A 1 209 ? 10.453 -0.219 11.641 1 84.44 209 ASP A C 1
ATOM 1649 O O . ASP A 1 209 ? 11.039 0.865 11.57 1 84.44 209 ASP A O 1
ATOM 1653 N N . ARG A 1 210 ? 10.984 -1.379 11.297 1 83.62 210 ARG A N 1
ATOM 1654 C CA . ARG A 1 210 ? 12.344 -1.458 10.781 1 83.62 210 ARG A CA 1
ATOM 1655 C C . ARG A 1 210 ? 12.391 -2.162 9.43 1 83.62 210 ARG A C 1
ATOM 1657 O O . ARG A 1 210 ? 12.641 -3.367 9.359 1 83.62 210 ARG A O 1
ATOM 1664 N N . PRO A 1 211 ? 12.266 -1.355 8.445 1 87.19 211 PRO A N 1
ATOM 1665 C CA . PRO A 1 211 ? 12.227 -1.959 7.113 1 87.19 211 PRO A CA 1
ATOM 1666 C C . PRO A 1 211 ? 13.516 -2.695 6.758 1 87.19 211 PRO A C 1
ATOM 1668 O O . PRO A 1 211 ? 14.602 -2.24 7.109 1 87.19 211 PRO A O 1
ATOM 1671 N N . SER A 1 212 ? 13.445 -3.857 6.273 1 89.62 212 SER A N 1
ATOM 1672 C CA . SER A 1 212 ? 14.555 -4.664 5.773 1 89.62 212 SER A CA 1
ATOM 1673 C C . SER A 1 212 ? 14.125 -5.5 4.57 1 89.62 212 SER A C 1
ATOM 1675 O O . SER A 1 212 ? 12.945 -5.797 4.398 1 89.62 212 SER A O 1
ATOM 1677 N N . VAL A 1 213 ? 15.086 -5.855 3.766 1 90.81 213 VAL A N 1
ATOM 1678 C CA . VAL A 1 213 ? 14.797 -6.652 2.576 1 90.81 213 VAL A CA 1
ATOM 1679 C C . VAL A 1 213 ? 14.227 -8.008 2.984 1 90.81 213 VAL A C 1
ATOM 1681 O O . VAL A 1 213 ? 13.258 -8.484 2.389 1 90.81 213 VAL A O 1
ATOM 1684 N N . ALA A 1 214 ? 14.766 -8.562 4.02 1 93 214 ALA A N 1
ATOM 1685 C CA . ALA A 1 214 ? 14.305 -9.867 4.5 1 93 214 ALA A CA 1
ATOM 1686 C C . ALA A 1 214 ? 12.867 -9.789 5.016 1 93 214 ALA A C 1
ATOM 1688 O O . ALA A 1 214 ? 12.07 -10.695 4.785 1 93 214 ALA A O 1
ATOM 1689 N N . SER A 1 215 ? 12.562 -8.719 5.738 1 93.81 215 SER A N 1
ATOM 1690 C CA . SER A 1 215 ? 11.203 -8.547 6.23 1 93.81 215 SER A CA 1
ATOM 1691 C C . SER A 1 215 ? 10.219 -8.328 5.082 1 93.81 215 SER A C 1
ATOM 1693 O O . SER A 1 215 ? 9.086 -8.812 5.125 1 93.81 215 SER A O 1
ATOM 1695 N N . MET A 1 216 ? 10.664 -7.555 4.113 1 96.12 216 MET A N 1
ATOM 1696 C CA . MET A 1 216 ? 9.836 -7.363 2.924 1 96.12 216 MET A CA 1
ATOM 1697 C C . MET A 1 216 ? 9.516 -8.703 2.266 1 96.12 216 MET A C 1
ATOM 1699 O O . MET A 1 216 ? 8.359 -8.969 1.94 1 96.12 216 MET A O 1
ATOM 1703 N N . HIS A 1 217 ? 10.547 -9.523 2.068 1 96.88 217 HIS A N 1
ATOM 1704 C CA . HIS A 1 217 ? 10.359 -10.844 1.477 1 96.88 217 HIS A CA 1
ATOM 1705 C C . HIS A 1 217 ? 9.398 -11.688 2.305 1 96.88 217 HIS A C 1
ATOM 1707 O O . HIS A 1 217 ? 8.5 -12.328 1.757 1 96.88 217 HIS A O 1
ATOM 1713 N N . ALA A 1 218 ? 9.586 -11.617 3.578 1 97.75 218 ALA A N 1
ATOM 1714 C CA . ALA A 1 218 ? 8.773 -12.43 4.48 1 97.75 218 ALA A CA 1
ATOM 1715 C C . ALA A 1 218 ? 7.305 -12.016 4.406 1 97.75 218 ALA A C 1
ATOM 1717 O O . ALA A 1 218 ? 6.414 -12.875 4.414 1 97.75 218 ALA A O 1
ATOM 1718 N N . LEU A 1 219 ? 7.062 -10.727 4.348 1 97.69 219 LEU A N 1
ATOM 1719 C CA . LEU A 1 219 ? 5.695 -10.227 4.246 1 97.69 219 LEU A CA 1
ATOM 1720 C C . LEU A 1 219 ? 5.023 -10.742 2.975 1 97.69 219 LEU A C 1
ATOM 1722 O O . LEU A 1 219 ? 3.873 -11.18 3.01 1 97.69 219 LEU A O 1
ATOM 1726 N N . LEU A 1 220 ? 5.695 -10.742 1.934 1 98.31 220 LEU A N 1
ATOM 1727 C CA . LEU A 1 220 ? 5.145 -11.211 0.667 1 98.31 220 LEU A CA 1
ATOM 1728 C C . LEU A 1 220 ? 4.914 -12.719 0.699 1 98.31 220 LEU A C 1
ATOM 1730 O O . LEU A 1 220 ? 3.912 -13.211 0.175 1 98.31 220 LEU A O 1
ATOM 1734 N N . VAL A 1 221 ? 5.84 -13.453 1.299 1 98.56 221 VAL A N 1
ATOM 1735 C CA . VAL A 1 221 ? 5.668 -14.898 1.407 1 98.56 221 VAL A CA 1
ATOM 1736 C C . VAL A 1 221 ? 4.422 -15.211 2.232 1 98.56 221 VAL A C 1
ATOM 1738 O O . VAL A 1 221 ? 3.615 -16.062 1.854 1 98.56 221 VAL A O 1
ATOM 1741 N N . LEU A 1 222 ? 4.285 -14.5 3.338 1 97.75 222 LEU A N 1
ATOM 1742 C CA . LEU A 1 222 ? 3.113 -14.711 4.184 1 97.75 222 LEU A CA 1
ATOM 1743 C C . LEU A 1 222 ? 1.832 -14.367 3.434 1 97.75 222 LEU A C 1
ATOM 1745 O O . LEU A 1 222 ? 0.793 -15 3.645 1 97.75 222 LEU A O 1
ATOM 1749 N N . SER A 1 223 ? 1.916 -13.344 2.625 1 97.88 223 SER A N 1
ATOM 1750 C CA . SER A 1 223 ? 0.765 -12.992 1.799 1 97.88 223 SER A CA 1
ATOM 1751 C C . SER A 1 223 ? 0.333 -14.172 0.929 1 97.88 223 SER A C 1
ATOM 1753 O O . SER A 1 223 ? -0.855 -14.484 0.851 1 97.88 223 SER A O 1
ATOM 1755 N N . PHE A 1 224 ? 1.227 -14.844 0.335 1 98.25 224 PHE A N 1
ATOM 1756 C CA . PHE A 1 224 ? 0.897 -15.953 -0.56 1 98.25 224 PHE A CA 1
ATOM 1757 C C . PHE A 1 224 ? 0.482 -17.188 0.233 1 98.25 224 PHE A C 1
ATOM 1759 O O . PHE A 1 224 ? -0.331 -17.984 -0.235 1 98.25 224 PHE A O 1
ATOM 1766 N N . PHE A 1 225 ? 1.058 -17.297 1.443 1 98.19 225 PHE A N 1
ATOM 1767 C CA . PHE A 1 225 ? 0.53 -18.344 2.318 1 98.19 225 PHE A CA 1
ATOM 1768 C C . PHE A 1 225 ? -0.952 -18.125 2.592 1 98.19 225 PHE A C 1
ATOM 1770 O O . PHE A 1 225 ? -1.759 -19.047 2.463 1 98.19 225 PHE A O 1
ATOM 1777 N N . ASP A 1 226 ? -1.309 -16.891 2.926 1 95.69 226 ASP A N 1
ATOM 1778 C CA . ASP A 1 226 ? -2.701 -16.547 3.193 1 95.69 226 ASP A CA 1
ATOM 1779 C C . ASP A 1 226 ? -3.562 -16.734 1.947 1 95.69 226 ASP A C 1
ATOM 1781 O O . ASP A 1 226 ? -4.684 -17.234 2.031 1 95.69 226 ASP A O 1
ATOM 1785 N N . LEU A 1 227 ? -3.061 -16.344 0.844 1 96.44 227 LEU A N 1
ATOM 1786 C CA . LEU A 1 227 ? -3.781 -16.5 -0.414 1 96.44 227 LEU A CA 1
ATOM 1787 C C . LEU A 1 227 ? -4.07 -17.984 -0.689 1 96.44 227 LEU A C 1
ATOM 1789 O O . LEU A 1 227 ? -5.172 -18.328 -1.115 1 96.44 227 LEU A O 1
ATOM 1793 N N . SER A 1 228 ? -3.082 -18.828 -0.448 1 97 228 SER A N 1
ATOM 1794 C CA . SER A 1 228 ? -3.197 -20.25 -0.726 1 97 228 SER A CA 1
ATOM 1795 C C . SER A 1 228 ? -4.184 -20.922 0.225 1 97 228 SER A C 1
ATOM 1797 O O . SER A 1 228 ? -4.664 -22.031 -0.048 1 97 228 SER A O 1
ATOM 1799 N N . HIS A 1 229 ? -4.461 -20.234 1.279 1 94.5 229 HIS A N 1
ATOM 1800 C CA . HIS A 1 229 ? -5.371 -20.844 2.246 1 94.5 229 HIS A CA 1
ATOM 1801 C C . HIS A 1 229 ? -6.691 -20.078 2.311 1 94.5 229 HIS A C 1
ATOM 1803 O O . HIS A 1 229 ? -7.484 -20.281 3.232 1 94.5 229 HIS A O 1
ATOM 1809 N N . GLY A 1 230 ? -6.891 -19.156 1.445 1 90.31 230 GLY A N 1
ATOM 1810 C CA . GLY A 1 230 ? -8.188 -18.516 1.255 1 90.31 230 GLY A CA 1
ATOM 1811 C C . GLY A 1 230 ? -8.406 -17.328 2.16 1 90.31 230 GLY A C 1
ATOM 1812 O O . GLY A 1 230 ? -9.539 -16.859 2.336 1 90.31 230 GLY A O 1
ATOM 1813 N N . HIS A 1 231 ? -7.371 -16.859 2.805 1 90.56 231 HIS A N 1
ATOM 1814 C CA . HIS A 1 231 ? -7.457 -15.641 3.584 1 90.56 231 HIS A CA 1
ATOM 1815 C C . HIS A 1 231 ? -7.145 -14.414 2.727 1 90.56 231 HIS A C 1
ATOM 1817 O O . HIS A 1 231 ? -6.066 -13.836 2.842 1 90.56 231 HIS A O 1
ATOM 1823 N N . ASN A 1 232 ? -8.125 -14.016 2.004 1 89.5 232 ASN A N 1
ATOM 1824 C CA . ASN A 1 232 ? -7.91 -13.062 0.92 1 89.5 232 ASN A CA 1
ATOM 1825 C C . ASN A 1 232 ? -7.605 -11.664 1.455 1 89.5 232 ASN A C 1
ATOM 1827 O O . ASN A 1 232 ? -6.695 -10.992 0.965 1 89.5 232 ASN A O 1
ATOM 1831 N N . SER A 1 233 ? -8.375 -11.172 2.475 1 89.06 233 SER A N 1
ATOM 1832 C CA . SER A 1 233 ? -8.148 -9.836 3.01 1 89.06 233 SER A CA 1
ATOM 1833 C C . SER A 1 233 ? -6.766 -9.719 3.637 1 89.06 233 SER A C 1
ATOM 1835 O O . SER A 1 233 ? -6.062 -8.727 3.424 1 89.06 233 SER A O 1
ATOM 1837 N N . SER A 1 234 ? -6.418 -10.773 4.375 1 92 234 SER A N 1
ATOM 1838 C CA . SER A 1 234 ? -5.09 -10.789 4.977 1 92 234 SER A CA 1
ATOM 1839 C C . SER A 1 234 ? -3.998 -10.812 3.912 1 92 234 SER A C 1
ATOM 1841 O O . SER A 1 234 ? -2.98 -10.125 4.043 1 92 234 SER A O 1
ATOM 1843 N N . SER A 1 235 ? -4.203 -11.664 2.922 1 95.19 235 SER A N 1
ATOM 1844 C CA . SER A 1 235 ? -3.25 -11.734 1.818 1 95.19 235 SER A CA 1
ATOM 1845 C C . SER A 1 235 ? -3.074 -10.367 1.159 1 95.19 235 SER A C 1
ATOM 1847 O O . SER A 1 235 ? -1.948 -9.93 0.92 1 95.19 235 SER A O 1
ATOM 1849 N N . TRP A 1 236 ? -4.199 -9.695 0.934 1 95.25 236 TRP A N 1
ATOM 1850 C CA . TRP A 1 236 ? -4.211 -8.375 0.317 1 95.25 236 TRP A CA 1
ATOM 1851 C C . TRP A 1 236 ? -3.428 -7.371 1.161 1 95.25 236 TRP A C 1
ATOM 1853 O O . TRP A 1 236 ? -2.58 -6.645 0.644 1 95.25 236 TRP A O 1
ATOM 1863 N N . MET A 1 237 ? -3.637 -7.387 2.441 1 94.5 237 MET A N 1
ATOM 1864 C CA . MET A 1 237 ? -2.996 -6.445 3.355 1 94.5 237 MET A CA 1
ATOM 1865 C C . MET A 1 237 ? -1.501 -6.727 3.463 1 94.5 237 MET A C 1
ATOM 1867 O O . MET A 1 237 ? -0.686 -5.805 3.391 1 94.5 237 MET A O 1
ATOM 1871 N N . LEU A 1 238 ? -1.124 -7.973 3.566 1 96.31 238 LEU A N 1
ATOM 1872 C CA . LEU A 1 238 ? 0.277 -8.344 3.738 1 96.31 238 LEU A CA 1
ATOM 1873 C C . LEU A 1 238 ? 1.077 -8.039 2.477 1 96.31 238 LEU A C 1
ATOM 1875 O O . LEU A 1 238 ? 2.221 -7.586 2.555 1 96.31 238 LEU A O 1
ATOM 1879 N N . SER A 1 239 ? 0.501 -8.352 1.338 1 97.5 239 SER A N 1
ATOM 1880 C CA . SER A 1 239 ? 1.204 -8.039 0.097 1 97.5 239 SER A CA 1
ATOM 1881 C C . SER A 1 239 ? 1.458 -6.543 -0.037 1 97.5 239 SER A C 1
ATOM 1883 O O . SER A 1 239 ? 2.535 -6.125 -0.469 1 97.5 239 SER A O 1
ATOM 1885 N N . GLY A 1 240 ? 0.478 -5.773 0.333 1 96.25 240 GLY A N 1
ATOM 1886 C CA . GLY A 1 240 ? 0.656 -4.328 0.318 1 96.25 240 GLY A CA 1
ATOM 1887 C C . GLY A 1 240 ? 1.757 -3.854 1.248 1 96.25 240 GLY A C 1
ATOM 1888 O O . GLY A 1 240 ? 2.543 -2.975 0.89 1 96.25 240 GLY A O 1
ATOM 1889 N N . LEU A 1 241 ? 1.768 -4.418 2.408 1 96 241 LEU A N 1
ATOM 1890 C CA . LEU A 1 241 ? 2.799 -4.078 3.383 1 96 241 LEU A CA 1
ATOM 1891 C C . LEU A 1 241 ? 4.188 -4.391 2.836 1 96 241 LEU A C 1
ATOM 1893 O O . LEU A 1 241 ? 5.121 -3.607 3.021 1 96 241 LEU A O 1
ATOM 1897 N N . GLY A 1 242 ? 4.277 -5.551 2.232 1 96.88 242 GLY A N 1
ATOM 1898 C CA . GLY A 1 242 ? 5.559 -5.926 1.652 1 96.88 242 GLY A CA 1
ATOM 1899 C C . GLY A 1 242 ? 6.047 -4.941 0.605 1 96.88 242 GLY A C 1
ATOM 1900 O O . GLY A 1 242 ? 7.199 -4.504 0.649 1 96.88 242 GLY A O 1
ATOM 1901 N N . VAL A 1 243 ? 5.215 -4.535 -0.265 1 96.5 243 VAL A N 1
ATOM 1902 C CA . VAL A 1 243 ? 5.578 -3.627 -1.346 1 96.5 243 VAL A CA 1
ATOM 1903 C C . VAL A 1 243 ? 5.906 -2.25 -0.775 1 96.5 243 VAL A C 1
ATOM 1905 O O . VAL A 1 243 ? 6.867 -1.605 -1.203 1 96.5 243 VAL A O 1
ATOM 1908 N N . ARG A 1 244 ? 5.145 -1.796 0.181 1 95.5 244 ARG A N 1
ATOM 1909 C CA . ARG A 1 244 ? 5.391 -0.496 0.798 1 95.5 244 ARG A CA 1
ATOM 1910 C C . ARG A 1 244 ? 6.742 -0.472 1.507 1 95.5 244 ARG A C 1
ATOM 1912 O O . ARG A 1 244 ? 7.434 0.547 1.497 1 95.5 244 ARG A O 1
ATOM 1919 N N . MET A 1 245 ? 7.023 -1.566 2.123 1 95.12 245 MET A N 1
ATOM 1920 C CA . MET A 1 245 ? 8.344 -1.656 2.746 1 95.12 245 MET A CA 1
ATOM 1921 C C . MET A 1 245 ? 9.445 -1.56 1.697 1 95.12 245 MET A C 1
ATOM 1923 O O . MET A 1 245 ? 10.508 -0.992 1.958 1 95.12 245 MET A O 1
ATOM 1927 N N . GLY A 1 246 ? 9.219 -2.154 0.532 1 93.81 246 GLY A N 1
ATOM 1928 C CA . GLY A 1 246 ? 10.156 -2.004 -0.569 1 93.81 246 GLY A CA 1
ATOM 1929 C C . GLY A 1 246 ? 10.391 -0.559 -0.963 1 93.81 246 GLY A C 1
ATOM 1930 O O . GLY A 1 246 ? 11.523 -0.149 -1.2 1 93.81 246 GLY A O 1
ATOM 1931 N N . PHE A 1 247 ? 9.328 0.264 -0.985 1 91.81 247 PHE A N 1
ATOM 1932 C CA . PHE A 1 247 ? 9.453 1.683 -1.3 1 91.81 247 PHE A CA 1
ATOM 1933 C C . PHE A 1 247 ? 10.266 2.404 -0.23 1 91.81 247 PHE A C 1
ATOM 1935 O O . PHE A 1 247 ? 11.047 3.309 -0.54 1 91.81 247 PHE A O 1
ATOM 1942 N N . ASP A 1 248 ? 9.953 1.977 1 1 90.81 248 ASP A N 1
ATOM 1943 C CA . ASP A 1 248 ? 10.711 2.561 2.105 1 90.81 248 ASP A CA 1
ATOM 1944 C C . ASP A 1 248 ? 12.211 2.32 1.936 1 90.81 248 ASP A C 1
ATOM 1946 O O . ASP A 1 248 ? 13.023 3.201 2.225 1 90.81 248 ASP A O 1
ATOM 1950 N N . LEU A 1 249 ? 12.539 1.145 1.359 1 88.12 249 LEU A N 1
ATOM 1951 C CA . LEU A 1 249 ? 13.93 0.748 1.165 1 88.12 249 LEU A CA 1
ATOM 1952 C C . LEU A 1 249 ? 14.484 1.317 -0.138 1 88.12 249 LEU A C 1
ATOM 1954 O O . LEU A 1 249 ? 15.68 1.221 -0.404 1 88.12 249 LEU A O 1
ATOM 1958 N N . GLY A 1 250 ? 13.688 1.893 -0.949 1 87.19 250 GLY A N 1
ATOM 1959 C CA . GLY A 1 250 ? 14.109 2.514 -2.191 1 87.19 250 GLY A CA 1
ATOM 1960 C C . GLY A 1 250 ? 14.391 1.512 -3.295 1 87.19 250 GLY A C 1
ATOM 1961 O O . GLY A 1 250 ? 15.266 1.732 -4.133 1 87.19 250 GLY A O 1
ATOM 1962 N N . PHE A 1 251 ? 13.672 0.37 -3.281 1 87.38 251 PHE A N 1
ATOM 1963 C CA . PHE A 1 251 ? 13.984 -0.67 -4.254 1 87.38 251 PHE A CA 1
ATOM 1964 C C . PHE A 1 251 ? 13.578 -0.234 -5.66 1 87.38 251 PHE A C 1
ATOM 1966 O O . PHE A 1 251 ? 14.031 -0.814 -6.648 1 87.38 251 PHE A O 1
ATOM 1973 N N . HIS A 1 252 ? 12.719 0.782 -5.816 1 87.38 252 HIS A N 1
ATOM 1974 C CA . HIS A 1 252 ? 12.281 1.274 -7.117 1 87.38 252 HIS A CA 1
ATOM 1975 C C . HIS A 1 252 ? 13.328 2.201 -7.734 1 87.38 252 HIS A C 1
ATOM 1977 O O . HIS A 1 252 ? 13.234 2.547 -8.914 1 87.38 252 HIS A O 1
ATOM 1983 N N . LEU A 1 253 ? 14.297 2.514 -6.938 1 82.12 253 LEU A N 1
ATOM 1984 C CA . LEU A 1 253 ? 15.305 3.475 -7.375 1 82.12 253 LEU A CA 1
ATOM 1985 C C . LEU A 1 253 ? 16.547 2.76 -7.883 1 82.12 253 LEU A C 1
ATOM 1987 O O . LEU A 1 253 ? 16.859 1.652 -7.438 1 82.12 253 LEU A O 1
ATOM 1991 N N . HIS A 1 254 ? 17.188 3.375 -8.812 1 76.81 254 HIS A N 1
ATOM 1992 C CA . HIS A 1 254 ? 18.5 2.871 -9.242 1 76.81 254 HIS A CA 1
ATOM 1993 C C . HIS A 1 254 ? 19.547 3.082 -8.156 1 76.81 254 HIS A C 1
ATOM 1995 O O . HIS A 1 254 ? 19.578 4.129 -7.508 1 76.81 254 HIS A O 1
ATOM 2001 N N . PRO A 1 255 ? 20.359 2.129 -7.945 1 69.5 255 PRO A N 1
ATOM 2002 C CA . PRO A 1 255 ? 21.328 2.229 -6.855 1 69.5 255 PRO A CA 1
ATOM 2003 C C . PRO A 1 255 ? 22.25 3.443 -6.992 1 69.5 255 PRO A C 1
ATOM 2005 O O . PRO A 1 255 ? 22.719 3.98 -5.984 1 69.5 255 PRO A O 1
ATOM 2008 N N . GLU A 1 256 ? 22.5 3.787 -8.188 1 64.31 256 GLU A N 1
ATOM 2009 C CA . GLU A 1 256 ? 23.391 4.922 -8.391 1 64.31 256 GLU A CA 1
ATOM 2010 C C . GLU A 1 256 ? 22.734 6.23 -7.961 1 64.31 256 GLU A C 1
ATOM 2012 O O . GLU A 1 256 ? 23.422 7.195 -7.629 1 64.31 256 GLU A O 1
ATOM 2017 N N . SER A 1 257 ? 21.5 6.227 -7.977 1 61.19 257 SER A N 1
ATOM 2018 C CA . SER A 1 257 ? 20.766 7.438 -7.613 1 61.19 257 SER A CA 1
ATOM 2019 C C . SER A 1 257 ? 20.641 7.578 -6.098 1 61.19 257 SER A C 1
ATOM 2021 O O . SER A 1 257 ? 20.484 8.688 -5.582 1 61.19 257 SER A O 1
ATOM 2023 N N . VAL A 1 258 ? 20.688 6.52 -5.375 1 56.12 258 VAL A N 1
ATOM 2024 C CA . VAL A 1 258 ? 20.344 6.562 -3.955 1 56.12 258 VAL A CA 1
ATOM 2025 C C . VAL A 1 258 ? 21.625 6.449 -3.115 1 56.12 258 VAL A C 1
ATOM 2027 O O . VAL A 1 258 ? 21.766 7.141 -2.105 1 56.12 258 VAL A O 1
ATOM 2030 N N . PHE A 1 259 ? 22.484 5.465 -3.475 1 48.03 259 PHE A N 1
ATOM 2031 C CA . PHE A 1 259 ? 23.438 4.988 -2.48 1 48.03 259 PHE A CA 1
ATOM 2032 C C . PHE A 1 259 ? 24.859 5.379 -2.861 1 48.03 259 PHE A C 1
ATOM 2034 O O . PHE A 1 259 ? 25.781 5.273 -2.047 1 48.03 259 PHE A O 1
ATOM 2041 N N . THR A 1 260 ? 25.078 5.684 -4.086 1 48.03 260 THR A N 1
ATOM 2042 C CA . THR A 1 260 ? 26.5 5.691 -4.391 1 48.03 260 THR A CA 1
ATOM 2043 C C . THR A 1 260 ? 26.984 7.113 -4.68 1 48.03 260 THR A C 1
ATOM 2045 O O . THR A 1 260 ? 26.344 7.852 -5.43 1 48.03 260 THR A O 1
ATOM 2048 N N . ALA A 1 261 ? 27.781 7.477 -3.748 1 44.5 261 ALA A N 1
ATOM 2049 C CA . ALA A 1 261 ? 28.609 8.617 -4.141 1 44.5 261 ALA A CA 1
ATOM 2050 C C . ALA A 1 261 ? 29.203 8.414 -5.531 1 44.5 261 ALA A C 1
ATOM 2052 O O . ALA A 1 261 ? 29.453 7.281 -5.941 1 44.5 261 ALA A O 1
ATOM 2053 N N . PRO A 1 262 ? 29.078 9.43 -6.379 1 46.38 262 PRO A N 1
ATOM 2054 C CA . PRO A 1 262 ? 29.656 9.32 -7.723 1 46.38 262 PRO A CA 1
ATOM 2055 C C . PRO A 1 262 ? 30.953 8.523 -7.75 1 46.38 262 PRO A C 1
ATOM 2057 O O . PRO A 1 262 ? 31.297 7.922 -8.773 1 46.38 262 PRO A O 1
ATOM 2060 N N . SER A 1 263 ? 31.609 8.438 -6.648 1 46.69 263 SER A N 1
ATOM 2061 C CA . SER A 1 263 ? 32.938 7.844 -6.633 1 46.69 263 SER A CA 1
ATOM 2062 C C . SER A 1 263 ? 32.875 6.324 -6.523 1 46.69 263 SER A C 1
ATOM 2064 O O . SER A 1 263 ? 33.844 5.629 -6.855 1 46.69 263 SER A O 1
ATOM 2066 N N . ASN A 1 264 ? 31.766 5.738 -6.09 1 50.53 264 ASN A N 1
ATOM 2067 C CA . ASN A 1 264 ? 31.703 4.285 -5.949 1 50.53 264 ASN A CA 1
ATOM 2068 C C . ASN A 1 264 ? 30.469 3.707 -6.633 1 50.53 264 ASN A C 1
ATOM 2070 O O . ASN A 1 264 ? 29.422 3.535 -6.004 1 50.53 264 ASN A O 1
ATOM 2074 N N . PRO A 1 265 ? 30.703 3.543 -7.898 1 58.94 265 PRO A N 1
ATOM 2075 C CA . PRO A 1 265 ? 29.578 3.018 -8.656 1 58.94 265 PRO A CA 1
ATOM 2076 C C . PRO A 1 265 ? 29.078 1.673 -8.133 1 58.94 265 PRO A C 1
ATOM 2078 O O . PRO A 1 265 ? 29.875 0.871 -7.637 1 58.94 265 PRO A O 1
ATOM 2081 N N . ALA A 1 266 ? 27.844 1.5 -8.094 1 67.19 266 ALA A N 1
ATOM 2082 C CA . ALA A 1 266 ? 27.219 0.25 -7.664 1 67.19 266 ALA A CA 1
ATOM 2083 C C . ALA A 1 266 ? 27.656 -0.914 -8.539 1 67.19 266 ALA A C 1
ATOM 2085 O O . ALA A 1 266 ? 27.781 -0.768 -9.758 1 67.19 266 ALA A O 1
ATOM 2086 N N . SER A 1 267 ? 28.016 -2.031 -7.961 1 65.94 267 SER A N 1
ATOM 2087 C CA . SER A 1 267 ? 28.406 -3.229 -8.703 1 65.94 267 SER A CA 1
ATOM 2088 C C . SER A 1 267 ? 27.25 -3.738 -9.562 1 65.94 267 SER A C 1
ATOM 2090 O O . SER A 1 267 ? 26.078 -3.59 -9.195 1 65.94 267 SER A O 1
ATOM 2092 N N . PRO A 1 268 ? 27.547 -4.25 -10.688 1 68.5 268 PRO A N 1
ATOM 2093 C CA . PRO A 1 268 ? 26.516 -4.809 -11.555 1 68.5 268 PRO A CA 1
ATOM 2094 C C . PRO A 1 268 ? 25.688 -5.883 -10.867 1 68.5 268 PRO A C 1
ATOM 2096 O O . PRO A 1 268 ? 24.484 -6.023 -11.148 1 68.5 268 PRO A O 1
ATOM 2099 N N . GLU A 1 269 ? 26.297 -6.578 -10.047 1 67.81 269 GLU A N 1
ATOM 2100 C CA . GLU A 1 269 ? 25.578 -7.609 -9.305 1 67.81 269 GLU A CA 1
ATOM 2101 C C . GLU A 1 269 ? 24.531 -7 -8.391 1 67.81 269 GLU A C 1
ATOM 2103 O O . GLU A 1 269 ? 23.406 -7.508 -8.297 1 67.81 269 GLU A O 1
ATOM 2108 N N . TYR A 1 270 ? 24.969 -5.973 -7.812 1 73.69 270 TYR A N 1
ATOM 2109 C CA . TYR A 1 270 ? 24.047 -5.293 -6.914 1 73.69 270 TYR A CA 1
ATOM 2110 C C . TYR A 1 270 ? 22.875 -4.691 -7.688 1 73.69 270 TYR A C 1
ATOM 2112 O O . TYR A 1 270 ? 21.734 -4.754 -7.238 1 73.69 270 TYR A O 1
ATOM 2120 N N . ILE A 1 271 ? 23.172 -4.215 -8.766 1 76.94 271 ILE A N 1
ATOM 2121 C CA . ILE A 1 271 ? 22.141 -3.648 -9.625 1 76.94 271 ILE A CA 1
ATOM 2122 C C . ILE A 1 271 ? 21.188 -4.746 -10.07 1 76.94 271 ILE A C 1
ATOM 2124 O O . ILE A 1 271 ? 19.969 -4.555 -10.062 1 76.94 271 ILE A O 1
ATOM 2128 N N . ALA A 1 272 ? 21.734 -5.883 -10.375 1 76.38 272 ALA A N 1
ATOM 2129 C CA . ALA A 1 272 ? 20.922 -7.012 -10.82 1 76.38 272 ALA A CA 1
ATOM 2130 C C . ALA A 1 272 ? 20.016 -7.523 -9.695 1 76.38 272 ALA A C 1
ATOM 2132 O O . ALA A 1 272 ? 18.859 -7.871 -9.93 1 76.38 272 ALA A O 1
ATOM 2133 N N . ILE A 1 273 ? 20.547 -7.586 -8.539 1 78.69 273 ILE A N 1
ATOM 2134 C CA . ILE A 1 273 ? 19.797 -8.07 -7.387 1 78.69 273 ILE A CA 1
ATOM 2135 C C . ILE A 1 273 ? 18.641 -7.117 -7.082 1 78.69 273 ILE A C 1
ATOM 2137 O O . ILE A 1 273 ? 17.516 -7.559 -6.859 1 78.69 273 ILE A O 1
ATOM 2141 N N . ARG A 1 274 ? 18.953 -5.871 -7.133 1 83.06 274 ARG A N 1
ATOM 2142 C CA . ARG A 1 274 ? 17.906 -4.879 -6.852 1 83.06 274 ARG A CA 1
ATOM 2143 C C . ARG A 1 274 ? 16.812 -4.914 -7.914 1 83.06 274 ARG A C 1
ATOM 2145 O O . ARG A 1 274 ? 15.633 -4.773 -7.602 1 83.06 274 ARG A O 1
ATOM 2152 N N . SER A 1 275 ? 17.281 -5.07 -9.094 1 85.06 275 SER A N 1
ATOM 2153 C CA . SER A 1 275 ? 16.328 -5.199 -10.188 1 85.06 275 SER A CA 1
ATOM 2154 C C . SER A 1 275 ? 15.43 -6.41 -9.992 1 85.06 275 SER A C 1
ATOM 2156 O O . SER A 1 275 ? 14.211 -6.316 -10.148 1 85.06 275 SER A O 1
ATOM 2158 N N . ARG A 1 276 ? 15.953 -7.469 -9.617 1 85.25 276 ARG A N 1
ATOM 2159 C CA . ARG A 1 276 ? 15.203 -8.703 -9.406 1 85.25 276 ARG A CA 1
ATOM 2160 C C . ARG A 1 276 ? 14.203 -8.547 -8.266 1 85.25 276 ARG A C 1
ATOM 2162 O O . ARG A 1 276 ? 13.07 -9.039 -8.344 1 85.25 276 ARG A O 1
ATOM 2169 N N . VAL A 1 277 ? 14.664 -7.918 -7.246 1 89.75 277 VAL A N 1
ATOM 2170 C CA . VAL A 1 277 ? 13.789 -7.715 -6.094 1 89.75 277 VAL A CA 1
ATOM 2171 C C . VAL A 1 277 ? 12.578 -6.875 -6.5 1 89.75 277 VAL A C 1
ATOM 2173 O O . VAL A 1 277 ? 11.438 -7.223 -6.184 1 89.75 277 VAL A O 1
ATOM 2176 N N . PHE A 1 278 ? 12.797 -5.844 -7.281 1 93.12 278 PHE A N 1
ATOM 2177 C CA . PHE A 1 278 ? 11.711 -4.961 -7.68 1 93.12 278 PHE A CA 1
ATOM 2178 C C . PHE A 1 278 ? 10.766 -5.664 -8.648 1 93.12 278 PHE A C 1
ATOM 2180 O O . PHE A 1 278 ? 9.555 -5.703 -8.43 1 93.12 278 PHE A O 1
ATOM 2187 N N . TRP A 1 279 ? 11.289 -6.223 -9.664 1 91.75 279 TRP A N 1
ATOM 2188 C CA . TRP A 1 279 ? 10.445 -6.805 -10.703 1 91.75 279 TRP A CA 1
ATOM 2189 C C . TRP A 1 279 ? 9.797 -8.094 -10.219 1 91.75 279 TRP A C 1
ATOM 2191 O O . TRP A 1 279 ? 8.703 -8.453 -10.672 1 91.75 279 TRP A O 1
ATOM 2201 N N . GLY A 1 280 ? 10.492 -8.82 -9.336 1 93.31 280 GLY A N 1
ATOM 2202 C CA . GLY A 1 280 ? 9.82 -9.938 -8.68 1 93.31 280 GLY A CA 1
ATOM 2203 C C . GLY A 1 280 ? 8.617 -9.508 -7.859 1 93.31 280 GLY A C 1
ATOM 2204 O O . GLY A 1 280 ? 7.57 -10.156 -7.906 1 93.31 280 GLY A O 1
ATOM 2205 N N . ALA A 1 281 ? 8.797 -8.43 -7.113 1 95.88 281 ALA A N 1
ATOM 2206 C CA . ALA A 1 281 ? 7.68 -7.879 -6.348 1 95.88 281 ALA A CA 1
ATOM 2207 C C . ALA A 1 281 ? 6.578 -7.367 -7.273 1 95.88 281 ALA A C 1
ATOM 2209 O O . ALA A 1 281 ? 5.395 -7.457 -6.949 1 95.88 281 ALA A O 1
ATOM 2210 N N . TYR A 1 282 ? 7.031 -6.789 -8.43 1 95.69 282 TYR A N 1
ATOM 2211 C CA . TYR A 1 282 ? 6.098 -6.332 -9.453 1 95.69 282 TYR A CA 1
ATOM 2212 C C . TYR A 1 282 ? 5.195 -7.469 -9.914 1 95.69 282 TYR A C 1
ATOM 2214 O O . TYR A 1 282 ? 3.979 -7.305 -10.008 1 95.69 282 TYR A O 1
ATOM 2222 N N . MET A 1 283 ? 5.77 -8.602 -10.109 1 94.81 283 MET A N 1
ATOM 2223 C CA . MET A 1 283 ? 5.016 -9.781 -10.531 1 94.81 283 MET A CA 1
ATOM 2224 C C . MET A 1 283 ? 4.059 -10.234 -9.43 1 94.81 283 MET A C 1
ATOM 2226 O O . MET A 1 283 ? 2.898 -10.547 -9.703 1 94.81 283 MET A O 1
ATOM 2230 N N . ALA A 1 284 ? 4.531 -10.266 -8.242 1 96.88 284 ALA A N 1
ATOM 2231 C CA . ALA A 1 284 ? 3.717 -10.695 -7.109 1 96.88 284 ALA A CA 1
ATOM 2232 C C . ALA A 1 284 ? 2.518 -9.773 -6.914 1 96.88 284 ALA A C 1
ATOM 2234 O O . ALA A 1 284 ? 1.388 -10.242 -6.754 1 96.88 284 ALA A O 1
ATOM 2235 N N . ASP A 1 285 ? 2.771 -8.492 -6.945 1 96.69 285 ASP A N 1
ATOM 2236 C CA . ASP A 1 285 ? 1.722 -7.492 -6.75 1 96.69 285 ASP A CA 1
ATOM 2237 C C . ASP A 1 285 ? 0.654 -7.598 -7.836 1 96.69 285 ASP A C 1
ATOM 2239 O O . ASP A 1 285 ? -0.542 -7.539 -7.547 1 96.69 285 ASP A O 1
ATOM 2243 N N . HIS A 1 286 ? 1.049 -7.738 -9.062 1 95.69 286 HIS A N 1
ATOM 2244 C CA . HIS A 1 286 ? 0.116 -7.789 -10.188 1 95.69 286 HIS A CA 1
ATOM 2245 C C . HIS A 1 286 ? -0.69 -9.086 -10.172 1 95.69 286 HIS A C 1
ATOM 2247 O O . HIS A 1 286 ? -1.848 -9.102 -10.602 1 95.69 286 HIS A O 1
ATOM 2253 N N . PHE A 1 287 ? -0.049 -10.141 -9.734 1 96 287 PHE A N 1
ATOM 2254 C CA . PHE A 1 287 ? -0.788 -11.398 -9.617 1 96 287 PHE A CA 1
ATOM 2255 C C . PHE A 1 287 ? -1.91 -11.266 -8.594 1 96 287 PHE A C 1
ATOM 2257 O O . PHE A 1 287 ? -3.061 -11.609 -8.883 1 96 287 PHE A O 1
ATOM 2264 N N . VAL A 1 288 ? -1.596 -10.758 -7.379 1 96.12 288 VAL A N 1
ATOM 2265 C CA . VAL A 1 288 ? -2.586 -10.594 -6.32 1 96.12 288 VAL A CA 1
ATOM 2266 C C . VAL A 1 288 ? -3.693 -9.648 -6.785 1 96.12 288 VAL A C 1
ATOM 2268 O O . VAL A 1 288 ? -4.875 -9.914 -6.562 1 96.12 288 VAL A O 1
ATOM 2271 N N . SER A 1 289 ? -3.281 -8.562 -7.449 1 93.06 289 SER A N 1
ATOM 2272 C CA . SER A 1 289 ? -4.25 -7.602 -7.961 1 93.06 289 SER A CA 1
ATOM 2273 C C . SER A 1 289 ? -5.156 -8.234 -9.016 1 93.06 289 SER A C 1
ATOM 2275 O O . SER A 1 289 ? -6.359 -7.969 -9.047 1 93.06 289 SER A O 1
ATOM 2277 N N . LEU A 1 290 ? -4.621 -9.07 -9.836 1 91.62 290 LEU A N 1
ATOM 2278 C CA . LEU A 1 290 ? -5.387 -9.727 -10.883 1 91.62 290 LEU A CA 1
ATOM 2279 C C . LEU A 1 290 ? -6.457 -10.641 -10.289 1 91.62 290 LEU A C 1
ATOM 2281 O O . LEU A 1 290 ? -7.617 -10.586 -10.703 1 91.62 290 LEU A O 1
ATOM 2285 N N . VAL A 1 291 ? -6.086 -11.406 -9.336 1 91.75 291 VAL A N 1
ATOM 2286 C CA . VAL A 1 291 ? -7 -12.414 -8.812 1 91.75 291 VAL A CA 1
ATOM 2287 C C . VAL A 1 291 ? -8.07 -11.75 -7.953 1 91.75 291 VAL A C 1
ATOM 2289 O O . VAL A 1 291 ? -9.195 -12.25 -7.855 1 91.75 291 VAL A O 1
ATOM 2292 N N . PHE A 1 292 ? -7.785 -10.586 -7.418 1 90.12 292 PHE A N 1
ATOM 2293 C CA . PHE A 1 292 ? -8.766 -9.906 -6.578 1 90.12 292 PHE A CA 1
ATOM 2294 C C . PHE A 1 292 ? -9.516 -8.844 -7.375 1 90.12 292 PHE A C 1
ATOM 2296 O O . PHE A 1 292 ? -10.57 -8.367 -6.949 1 90.12 292 PHE A O 1
ATOM 2303 N N . GLY A 1 293 ? -8.969 -8.492 -8.508 1 87 293 GLY A N 1
ATOM 2304 C CA . GLY A 1 293 ? -9.57 -7.426 -9.289 1 87 293 GLY A CA 1
ATOM 2305 C C . GLY A 1 293 ? -9.414 -6.059 -8.641 1 87 293 GLY A C 1
ATOM 2306 O O . GLY A 1 293 ? -10.352 -5.258 -8.641 1 87 293 GLY A O 1
ATOM 2307 N N . ARG A 1 294 ? -8.305 -5.816 -7.992 1 87.69 294 ARG A N 1
ATOM 2308 C CA . ARG A 1 294 ? -8.008 -4.559 -7.312 1 87.69 294 ARG A CA 1
ATOM 2309 C C . ARG A 1 294 ? -6.82 -3.857 -7.965 1 87.69 294 ARG A C 1
ATOM 2311 O O . ARG A 1 294 ? -6.039 -4.484 -8.688 1 87.69 294 ARG A O 1
ATOM 2318 N N . PRO A 1 295 ? -6.703 -2.547 -7.734 1 87.44 295 PRO A N 1
ATOM 2319 C CA . PRO A 1 295 ? -5.586 -1.823 -8.352 1 87.44 295 PRO A CA 1
ATOM 2320 C C . PRO A 1 295 ? -4.227 -2.26 -7.809 1 87.44 295 PRO A C 1
ATOM 2322 O O . PRO A 1 295 ? -4.109 -2.592 -6.625 1 87.44 295 PRO A O 1
ATOM 2325 N N . THR A 1 296 ? -3.275 -2.238 -8.695 1 92.06 296 THR A N 1
ATOM 2326 C CA . THR A 1 296 ? -1.918 -2.604 -8.312 1 92.06 296 THR A CA 1
ATOM 2327 C C . THR A 1 296 ? -1.244 -1.462 -7.555 1 92.06 296 THR A C 1
ATOM 2329 O O . THR A 1 296 ? -1.623 -0.299 -7.711 1 92.06 296 THR A O 1
ATOM 2332 N N . GLN A 1 297 ? -0.334 -1.802 -6.75 1 92.81 297 GLN A N 1
ATOM 2333 C CA . GLN A 1 297 ? 0.467 -0.81 -6.043 1 92.81 297 GLN A CA 1
ATOM 2334 C C . GLN A 1 297 ? 1.683 -0.393 -6.867 1 92.81 297 GLN A C 1
ATOM 2336 O O . GLN A 1 297 ? 2.053 0.782 -6.887 1 92.81 297 GLN A O 1
ATOM 2341 N N . LEU A 1 298 ? 2.283 -1.392 -7.508 1 93.38 298 LEU A N 1
ATOM 2342 C CA . LEU A 1 298 ? 3.469 -1.113 -8.312 1 93.38 298 LEU A CA 1
ATOM 2343 C C . LEU A 1 298 ? 3.088 -0.832 -9.758 1 93.38 298 LEU A C 1
ATOM 2345 O O . LEU A 1 298 ? 2.342 -1.6 -10.367 1 93.38 298 LEU A O 1
ATOM 2349 N N . LYS A 1 299 ? 3.57 0.268 -10.18 1 86.94 299 LYS A N 1
ATOM 2350 C CA . LYS A 1 299 ? 3.416 0.631 -11.586 1 86.94 299 LYS A CA 1
ATOM 2351 C C . LYS A 1 299 ? 4.77 0.708 -12.281 1 86.94 299 LYS A C 1
ATOM 2353 O O . LYS A 1 299 ? 5.785 1.006 -11.648 1 86.94 299 LYS A O 1
ATOM 2358 N N . LYS A 1 300 ? 4.715 0.39 -13.523 1 84.12 300 LYS A N 1
ATOM 2359 C CA . LYS A 1 300 ? 5.961 0.436 -14.281 1 84.12 300 LYS A CA 1
ATOM 2360 C C . LYS A 1 300 ? 6.555 1.841 -14.281 1 84.12 300 LYS A C 1
ATOM 2362 O O . LYS A 1 300 ? 7.777 2.002 -14.289 1 84.12 300 LYS A O 1
ATOM 2367 N N . SER A 1 301 ? 5.703 2.801 -14.172 1 76.56 301 SER A N 1
ATOM 2368 C CA . SER A 1 301 ? 6.148 4.191 -14.172 1 76.56 301 SER A CA 1
ATOM 2369 C C . SER A 1 301 ? 6.922 4.52 -12.898 1 76.56 301 SER A C 1
ATOM 2371 O O . SER A 1 301 ? 7.676 5.496 -12.859 1 76.56 301 SER A O 1
ATOM 2373 N N . ASP A 1 302 ? 6.77 3.695 -11.906 1 74.69 302 ASP A N 1
ATOM 2374 C CA . ASP A 1 302 ? 7.445 3.918 -10.633 1 74.69 302 ASP A CA 1
ATOM 2375 C C . ASP A 1 302 ? 8.859 3.346 -10.648 1 74.69 302 ASP A C 1
ATOM 2377 O O . ASP A 1 302 ? 9.656 3.619 -9.75 1 74.69 302 ASP A O 1
ATOM 2381 N N . ALA A 1 303 ? 9.109 2.561 -11.695 1 81.69 303 ALA A N 1
ATOM 2382 C CA . ALA A 1 303 ? 10.367 1.817 -11.719 1 81.69 303 ALA A CA 1
ATOM 2383 C C . ALA A 1 303 ? 11.492 2.656 -12.32 1 81.69 303 ALA A C 1
ATOM 2385 O O . ALA A 1 303 ? 11.391 3.111 -13.461 1 81.69 303 ALA A O 1
ATOM 2386 N N . TRP A 1 304 ? 12.516 2.834 -11.523 1 76.44 304 TRP A N 1
ATOM 2387 C CA . TRP A 1 304 ? 13.727 3.479 -12.008 1 76.44 304 TRP A CA 1
ATOM 2388 C C . TRP A 1 304 ? 14.914 2.518 -11.953 1 76.44 304 TRP A C 1
ATOM 2390 O O . TRP A 1 304 ? 16.031 2.893 -12.289 1 76.44 304 TRP A O 1
ATOM 2400 N N . THR A 1 305 ? 14.617 1.397 -11.531 1 78.31 305 THR A N 1
ATOM 2401 C CA . THR A 1 305 ? 15.641 0.364 -11.461 1 78.31 305 THR A CA 1
ATOM 2402 C C . THR A 1 305 ? 15.875 -0.262 -12.836 1 78.31 305 THR A C 1
ATOM 2404 O O . THR A 1 305 ? 15.117 -0.016 -13.773 1 78.31 305 THR A O 1
ATOM 2407 N N . ALA A 1 306 ? 16.906 -0.998 -12.93 1 75.38 306 ALA A N 1
ATOM 2408 C CA . ALA A 1 306 ? 17.25 -1.638 -14.195 1 75.38 306 ALA A CA 1
ATOM 2409 C C . ALA A 1 306 ? 16.203 -2.654 -14.609 1 75.38 306 ALA A C 1
ATOM 2411 O O . ALA A 1 306 ? 15.672 -3.393 -13.773 1 75.38 306 ALA A O 1
ATOM 2412 N N . GLU A 1 307 ? 15.922 -2.553 -15.906 1 78.25 307 GLU A N 1
ATOM 2413 C CA . GLU A 1 307 ? 14.969 -3.535 -16.406 1 78.25 307 GLU A CA 1
ATOM 2414 C C . GLU A 1 307 ? 15.586 -4.93 -16.469 1 78.25 307 GLU A C 1
ATOM 2416 O O . GLU A 1 307 ? 16.797 -5.07 -16.641 1 78.25 307 GLU A O 1
ATOM 2421 N N . PRO A 1 308 ? 14.75 -5.902 -16.25 1 73.19 308 PRO A N 1
ATOM 2422 C CA . PRO A 1 308 ? 15.281 -7.27 -16.234 1 73.19 308 PRO A CA 1
ATOM 2423 C C . PRO A 1 308 ? 16.062 -7.602 -17.516 1 73.19 308 PRO A C 1
ATOM 2425 O O . PRO A 1 308 ? 17.031 -8.359 -17.469 1 73.19 308 PRO A O 1
ATOM 2428 N N . GLU A 1 309 ? 15.703 -7.004 -18.531 1 65.31 309 GLU A N 1
ATOM 2429 C CA . GLU A 1 309 ? 16.391 -7.258 -19.797 1 65.31 309 GLU A CA 1
ATOM 2430 C C . GLU A 1 309 ? 17.812 -6.707 -19.766 1 65.31 309 GLU A C 1
ATOM 2432 O O . GLU A 1 309 ? 18.734 -7.312 -20.328 1 65.31 309 GLU A O 1
ATOM 2437 N N . ASP A 1 310 ? 17.922 -5.621 -19.094 1 61 310 ASP A N 1
ATOM 2438 C CA . ASP A 1 310 ? 19.219 -4.941 -19.031 1 61 310 ASP A CA 1
ATOM 2439 C C . ASP A 1 310 ? 20.203 -5.711 -18.156 1 61 310 ASP A C 1
ATOM 2441 O O . ASP A 1 310 ? 21.406 -5.715 -18.422 1 61 310 ASP A O 1
ATOM 2445 N N . VAL A 1 311 ? 19.703 -6.223 -17.234 1 58.78 311 VAL A N 1
ATOM 2446 C CA . VAL A 1 311 ? 20.547 -6.965 -16.297 1 58.78 311 VAL A CA 1
ATOM 2447 C C . VAL A 1 311 ? 21.094 -8.219 -16.969 1 58.78 311 VAL A C 1
ATOM 2449 O O . VAL A 1 311 ? 22.219 -8.641 -16.703 1 58.78 311 VAL A O 1
ATOM 2452 N N . ARG A 1 312 ? 20.344 -8.75 -17.812 1 55.12 312 ARG A N 1
ATOM 2453 C CA . ARG A 1 312 ? 20.75 -9.914 -18.594 1 55.12 312 ARG A CA 1
ATOM 2454 C C . ARG A 1 312 ? 22.031 -9.648 -19.375 1 55.12 312 ARG A C 1
ATOM 2456 O O . ARG A 1 312 ? 22.906 -10.5 -19.438 1 55.12 312 ARG A O 1
ATOM 2463 N N . GLU A 1 313 ? 21.891 -8.469 -19.984 1 45.16 313 GLU A N 1
ATOM 2464 C CA . GLU A 1 313 ? 22.984 -8.156 -20.922 1 45.16 313 GLU A CA 1
ATOM 2465 C C . GLU A 1 313 ? 24.266 -7.832 -20.172 1 45.16 313 GLU A C 1
ATOM 2467 O O . GLU A 1 313 ? 25.359 -7.848 -20.75 1 45.16 313 GLU A O 1
ATOM 2472 N N . SER A 1 314 ? 24 -7.559 -19.016 1 43.59 314 SER A N 1
ATOM 2473 C CA . SER A 1 314 ? 25.25 -7.258 -18.328 1 43.59 314 SER A CA 1
ATOM 2474 C C . SER A 1 314 ? 26 -8.531 -17.969 1 43.59 314 SER A C 1
ATOM 2476 O O . SER A 1 314 ? 25.516 -9.359 -17.203 1 43.59 314 SER A O 1
ATOM 2478 N N . SER A 1 315 ? 26.844 -9.008 -18.844 1 43.38 315 SER A N 1
ATOM 2479 C CA . SER A 1 315 ? 27.688 -10.18 -19.031 1 43.38 315 SER A CA 1
ATOM 2480 C C . SER A 1 315 ? 28.25 -10.672 -17.703 1 43.38 315 SER A C 1
ATOM 2482 O O . SER A 1 315 ? 28.625 -11.836 -17.562 1 43.38 315 SER A O 1
ATOM 2484 N N . GLY A 1 316 ? 28.359 -9.867 -16.766 1 41.19 316 GLY A N 1
ATOM 2485 C CA . GLY A 1 316 ? 29.188 -10.32 -15.656 1 41.19 316 GLY A CA 1
ATOM 2486 C C . GLY A 1 316 ? 28.375 -10.828 -14.484 1 41.19 316 GLY A C 1
ATOM 2487 O O . GLY A 1 316 ? 28.922 -11.172 -13.438 1 41.19 316 GLY A O 1
ATOM 2488 N N . VAL A 1 317 ? 27.156 -10.68 -14.625 1 43.22 317 VAL A N 1
ATOM 2489 C CA . VAL A 1 317 ? 26.391 -11.062 -13.445 1 43.22 317 VAL A CA 1
ATOM 2490 C C . VAL A 1 317 ? 26.141 -12.57 -13.453 1 43.22 317 VAL A C 1
ATOM 2492 O O . VAL A 1 317 ? 25.719 -13.133 -14.461 1 43.22 317 VAL A O 1
ATOM 2495 N N . SER A 1 318 ? 26.812 -13.297 -12.625 1 41 318 SER A N 1
ATOM 2496 C CA . SER A 1 318 ? 26.734 -14.75 -12.508 1 41 318 SER A CA 1
ATOM 2497 C C . SER A 1 318 ? 25.281 -15.234 -12.562 1 41 318 SER A C 1
ATOM 2499 O O . SER A 1 318 ? 24.406 -14.633 -11.938 1 41 318 SER A O 1
ATOM 2501 N N . PRO A 1 319 ? 24.969 -16.062 -13.484 1 42.69 319 PRO A N 1
ATOM 2502 C CA . PRO A 1 319 ? 23.656 -16.656 -13.75 1 42.69 319 PRO A CA 1
ATOM 2503 C C . PRO A 1 319 ? 22.922 -17.047 -12.477 1 42.69 319 PRO A C 1
ATOM 2505 O O . PRO A 1 319 ? 21.688 -17.062 -12.453 1 42.69 319 PRO A O 1
ATOM 2508 N N . GLU A 1 320 ? 23.672 -17.312 -11.539 1 40.94 320 GLU A N 1
ATOM 2509 C CA . GLU A 1 320 ? 23.141 -17.875 -10.289 1 40.94 320 GLU A CA 1
ATOM 2510 C C . GLU A 1 320 ? 22.219 -16.875 -9.594 1 40.94 320 GLU A C 1
ATOM 2512 O O . GLU A 1 320 ? 21.297 -17.281 -8.883 1 40.94 320 GLU A O 1
ATOM 2517 N N . TYR A 1 321 ? 22.625 -15.672 -9.75 1 38.75 321 TYR A N 1
ATOM 2518 C CA . TYR A 1 321 ? 21.812 -14.641 -9.109 1 38.75 321 TYR A CA 1
ATOM 2519 C C . TYR A 1 321 ? 20.484 -14.469 -9.836 1 38.75 321 TYR A C 1
ATOM 2521 O O . TYR A 1 321 ? 19.547 -13.859 -9.297 1 38.75 321 TYR A O 1
ATOM 2529 N N . LEU A 1 322 ? 20.609 -14.922 -11.016 1 39.31 322 LEU A N 1
ATOM 2530 C CA . LEU A 1 322 ? 19.375 -14.828 -11.805 1 39.31 322 LEU A CA 1
ATOM 2531 C C . LEU A 1 322 ? 18.656 -16.172 -11.844 1 39.31 322 LEU A C 1
ATOM 2533 O O . LEU A 1 322 ? 17.516 -16.25 -12.297 1 39.31 322 LEU A O 1
ATOM 2537 N N . PHE A 1 323 ? 19.422 -17.391 -11.617 1 37.44 323 PHE A N 1
ATOM 2538 C CA . PHE A 1 323 ? 19 -18.703 -12.07 1 37.44 323 PHE A CA 1
ATOM 2539 C C . PHE A 1 323 ? 18.016 -19.328 -11.086 1 37.44 323 PHE A C 1
ATOM 2541 O O . PHE A 1 323 ? 18.281 -19.375 -9.883 1 37.44 323 PHE A O 1
ATOM 2548 N N . ILE A 1 324 ? 16.75 -19.281 -11.383 1 39.03 324 ILE A N 1
ATOM 2549 C CA . ILE A 1 324 ? 15.672 -20 -10.711 1 39.03 324 ILE A CA 1
ATOM 2550 C C . ILE A 1 324 ? 15.609 -21.438 -11.227 1 39.03 324 ILE A C 1
ATOM 2552 O O . ILE A 1 324 ? 14.578 -22.094 -11.086 1 39.03 324 ILE A O 1
ATOM 2556 N N . SER A 1 325 ? 16.422 -22.172 -12.078 1 37.31 325 SER A N 1
ATOM 2557 C CA . SER A 1 325 ? 15.914 -23.375 -12.719 1 37.31 325 SER A CA 1
ATOM 2558 C C . SER A 1 325 ? 15.977 -24.562 -11.766 1 37.31 325 SER A C 1
ATOM 2560 O O . SER A 1 325 ? 17 -24.797 -11.117 1 37.31 325 SER A O 1
ATOM 2562 N N . ASN A 1 326 ? 14.906 -24.984 -11.25 1 37.47 326 ASN A N 1
ATOM 2563 C CA . ASN A 1 326 ? 14.844 -26.344 -10.719 1 37.47 326 ASN A CA 1
ATOM 2564 C C . ASN A 1 326 ? 15.266 -27.375 -11.766 1 37.47 326 ASN A C 1
ATOM 2566 O O . ASN A 1 326 ? 14.969 -28.562 -11.625 1 37.47 326 ASN A O 1
ATOM 2570 N N . SER A 1 327 ? 15.453 -27.297 -13.102 1 37.78 327 SER A N 1
ATOM 2571 C CA . SER A 1 327 ? 15.562 -28.469 -13.961 1 37.78 327 SER A CA 1
ATOM 2572 C C . SER A 1 327 ? 16.781 -29.297 -13.602 1 37.78 327 SER A C 1
ATOM 2574 O O . SER A 1 327 ? 17.844 -28.766 -13.258 1 37.78 327 SER A O 1
ATOM 2576 N N . ALA A 1 328 ? 16.609 -30.625 -13.328 1 35.19 328 ALA A N 1
ATOM 2577 C CA . ALA A 1 328 ? 17.594 -31.703 -13.281 1 35.19 328 ALA A CA 1
ATOM 2578 C C . ALA A 1 328 ? 18.703 -31.469 -14.312 1 35.19 328 ALA A C 1
ATOM 2580 O O . ALA A 1 328 ? 19.797 -32.031 -14.188 1 35.19 328 ALA A O 1
ATOM 2581 N N . ASP A 1 329 ? 18.312 -31.422 -15.578 1 34.53 329 ASP A N 1
ATOM 2582 C CA . ASP A 1 329 ? 19.25 -31.609 -16.688 1 34.53 329 ASP A CA 1
ATOM 2583 C C . ASP A 1 329 ? 20.219 -30.438 -16.797 1 34.53 329 ASP A C 1
ATOM 2585 O O . ASP A 1 329 ? 21.031 -30.391 -17.719 1 34.53 329 ASP A O 1
ATOM 2589 N N . GLY A 1 330 ? 21.016 -30.078 -15.875 1 34.91 330 GLY A N 1
ATOM 2590 C CA . GLY A 1 330 ? 22.219 -29.25 -15.914 1 34.91 330 GLY A CA 1
ATOM 2591 C C . GLY A 1 330 ? 21.984 -27.891 -16.547 1 34.91 330 GLY A C 1
ATOM 2592 O O . GLY A 1 330 ? 22.938 -27.156 -16.812 1 34.91 330 GLY A O 1
ATOM 2593 N N . GLU A 1 331 ? 21.219 -27.922 -17.594 1 36.91 331 GLU A N 1
ATOM 2594 C CA . GLU A 1 331 ? 21.188 -26.688 -18.375 1 36.91 331 GLU A CA 1
ATOM 2595 C C . GLU A 1 331 ? 21.016 -25.469 -17.469 1 36.91 331 GLU A C 1
ATOM 2597 O O . GLU A 1 331 ? 20.219 -25.5 -16.531 1 36.91 331 GLU A O 1
ATOM 2602 N N . ALA A 1 332 ? 22.078 -24.75 -17.375 1 36.53 332 ALA A N 1
ATOM 2603 C CA . ALA A 1 332 ? 22.516 -23.516 -16.719 1 36.53 332 ALA A CA 1
ATOM 2604 C C . ALA A 1 332 ? 21.312 -22.625 -16.391 1 36.53 332 ALA A C 1
ATOM 2606 O O . ALA A 1 332 ? 20.25 -22.75 -17 1 36.53 332 ALA A O 1
ATOM 2607 N N . PRO A 1 333 ? 21.516 -21.719 -15.43 1 39.62 333 PRO A N 1
ATOM 2608 C CA . PRO A 1 333 ? 20.859 -20.703 -14.594 1 39.62 333 PRO A CA 1
ATOM 2609 C C . PRO A 1 333 ? 19.859 -19.844 -15.367 1 39.62 333 PRO A C 1
ATOM 2611 O O . PRO A 1 333 ? 20.234 -19.188 -16.344 1 39.62 333 PRO A O 1
ATOM 2614 N N . TYR A 1 334 ? 18.641 -20.172 -15.648 1 43.22 334 TYR A N 1
ATOM 2615 C CA . TYR A 1 334 ? 17.594 -19.422 -16.312 1 43.22 334 TYR A CA 1
ATOM 2616 C C . TYR A 1 334 ? 17.625 -17.953 -15.906 1 43.22 334 TYR A C 1
ATOM 2618 O O . TYR A 1 334 ? 17.688 -17.641 -14.719 1 43.22 334 TYR A O 1
ATOM 2626 N N . SER A 1 335 ? 18.281 -17 -16.781 1 52.47 335 SER A N 1
ATOM 2627 C CA . SER A 1 335 ? 18.5 -15.609 -17.141 1 52.47 335 SER A CA 1
ATOM 2628 C C . SER A 1 335 ? 17.219 -14.789 -16.938 1 52.47 335 SER A C 1
ATOM 2630 O O . SER A 1 335 ? 16.141 -15.344 -16.828 1 52.47 335 SER A O 1
ATOM 2632 N N . GLY A 1 336 ? 17.391 -13.586 -16.297 1 65 336 GLY A N 1
ATOM 2633 C CA . GLY A 1 336 ? 16.469 -12.453 -16.297 1 65 336 GLY A CA 1
ATOM 2634 C C . GLY A 1 336 ? 15.398 -12.562 -17.359 1 65 336 GLY A C 1
ATOM 2635 O O . GLY A 1 336 ? 14.453 -11.766 -17.375 1 65 336 GLY A O 1
ATOM 2636 N N . ILE A 1 337 ? 15.406 -13.82 -18.141 1 72.69 337 ILE A N 1
ATOM 2637 C CA . ILE A 1 337 ? 14.523 -13.898 -19.297 1 72.69 337 ILE A CA 1
ATOM 2638 C C . ILE A 1 337 ? 13.094 -14.18 -18.844 1 72.69 337 ILE A C 1
ATOM 2640 O O . ILE A 1 337 ? 12.148 -13.516 -19.281 1 72.69 337 ILE A O 1
ATOM 2644 N N . PRO A 1 338 ? 12.93 -15.219 -17.906 1 80.88 338 PRO A N 1
ATOM 2645 C CA . PRO A 1 338 ? 11.547 -15.469 -17.484 1 80.88 338 PRO A CA 1
ATOM 2646 C C . PRO A 1 338 ? 10.898 -14.242 -16.844 1 80.88 338 PRO A C 1
ATOM 2648 O O . PRO A 1 338 ? 9.734 -13.953 -17.094 1 80.88 338 PRO A O 1
ATOM 2651 N N . ILE A 1 339 ? 11.711 -13.539 -16.078 1 85.69 339 ILE A N 1
ATOM 2652 C CA . ILE A 1 339 ? 11.164 -12.367 -15.398 1 85.69 339 ILE A CA 1
ATOM 2653 C C . ILE A 1 339 ? 10.828 -11.289 -16.438 1 85.69 339 ILE A C 1
ATOM 2655 O O . ILE A 1 339 ? 9.766 -10.672 -16.375 1 85.69 339 ILE A O 1
ATOM 2659 N N . ALA A 1 340 ? 11.75 -11.094 -17.359 1 85 340 ALA A N 1
ATOM 2660 C CA . ALA A 1 340 ? 11.516 -10.109 -18.406 1 85 340 ALA A CA 1
ATOM 2661 C C . ALA A 1 340 ? 10.266 -10.453 -19.219 1 85 340 ALA A C 1
ATOM 2663 O O . ALA A 1 340 ? 9.469 -9.578 -19.547 1 85 340 ALA A O 1
ATOM 2664 N N . SER A 1 341 ? 10.125 -11.727 -19.531 1 87.38 341 SER A N 1
ATOM 2665 C CA . SER A 1 341 ? 8.969 -12.18 -20.297 1 87.38 341 SER A CA 1
ATOM 2666 C C . SER A 1 341 ? 7.676 -11.992 -19.516 1 87.38 341 SER A C 1
ATOM 2668 O O . SER A 1 341 ? 6.656 -11.594 -20.078 1 87.38 341 SER A O 1
ATOM 2670 N N . MET A 1 342 ? 7.766 -12.273 -18.25 1 91.62 342 MET A N 1
ATOM 2671 C CA . MET A 1 342 ? 6.59 -12.125 -17.406 1 91.62 342 MET A CA 1
ATOM 2672 C C . MET A 1 342 ? 6.199 -10.656 -17.266 1 91.62 342 MET A C 1
ATOM 2674 O O . MET A 1 342 ? 5.016 -10.32 -17.25 1 91.62 342 MET A O 1
ATOM 2678 N N . VAL A 1 343 ? 7.191 -9.797 -17.141 1 90.88 343 VAL A N 1
ATOM 2679 C CA . VAL A 1 343 ? 6.922 -8.367 -17.016 1 90.88 343 VAL A CA 1
ATOM 2680 C C . VAL A 1 343 ? 6.23 -7.859 -18.266 1 90.88 343 VAL A C 1
ATOM 2682 O O . VAL A 1 343 ? 5.266 -7.094 -18.188 1 90.88 343 VAL A O 1
ATOM 2685 N N . THR A 1 344 ? 6.648 -8.297 -19.406 1 91.69 344 THR A N 1
ATOM 2686 C CA . THR A 1 344 ? 6.023 -7.902 -20.656 1 91.69 344 THR A CA 1
ATOM 2687 C C . THR A 1 344 ? 4.586 -8.414 -20.734 1 91.69 344 THR A C 1
ATOM 2689 O O . THR A 1 344 ? 3.697 -7.711 -21.219 1 91.69 344 THR A O 1
ATOM 2692 N N . LEU A 1 345 ? 4.422 -9.633 -20.312 1 94.94 345 LEU A N 1
ATOM 2693 C CA . LEU A 1 345 ? 3.08 -10.203 -20.281 1 94.94 345 LEU A CA 1
ATOM 2694 C C . LEU A 1 345 ? 2.162 -9.375 -19.391 1 94.94 345 LEU A C 1
ATOM 2696 O O . LEU A 1 345 ? 1.027 -9.078 -19.766 1 94.94 345 LEU A O 1
ATOM 2700 N N . ILE A 1 346 ? 2.631 -9.031 -18.234 1 94.38 346 ILE A N 1
ATOM 2701 C CA . ILE A 1 346 ? 1.867 -8.258 -17.266 1 94.38 346 ILE A CA 1
ATOM 2702 C C . ILE A 1 346 ? 1.548 -6.879 -17.844 1 94.38 346 ILE A C 1
ATOM 2704 O O . ILE A 1 346 ? 0.449 -6.355 -17.641 1 94.38 346 ILE A O 1
ATOM 2708 N N . ASP A 1 347 ? 2.447 -6.348 -18.578 1 91 347 ASP A N 1
ATOM 2709 C CA . ASP A 1 347 ? 2.223 -5.051 -19.203 1 91 347 ASP A CA 1
ATOM 2710 C C . ASP A 1 347 ? 1.07 -5.113 -20.203 1 91 347 ASP A C 1
ATOM 2712 O O . ASP A 1 347 ? 0.244 -4.199 -20.266 1 91 347 ASP A O 1
ATOM 2716 N N . ILE A 1 348 ? 1.058 -6.133 -20.906 1 93.12 348 ILE A N 1
ATOM 2717 C CA . ILE A 1 348 ? -0.022 -6.332 -21.875 1 93.12 348 ILE A CA 1
ATOM 2718 C C . ILE A 1 348 ? -1.355 -6.434 -21.125 1 93.12 348 ILE A C 1
ATOM 2720 O O . ILE A 1 348 ? -2.338 -5.801 -21.531 1 93.12 348 ILE A O 1
ATOM 2724 N N . CYS A 1 349 ? -1.359 -7.199 -20.094 1 92.44 349 CYS A N 1
ATOM 2725 C CA . CYS A 1 349 ? -2.57 -7.383 -19.297 1 92.44 349 CYS A CA 1
ATOM 2726 C C . CYS A 1 349 ? -3.047 -6.059 -18.719 1 92.44 349 CYS A C 1
ATOM 2728 O O . CYS A 1 349 ? -4.227 -5.719 -18.812 1 92.44 349 CYS A O 1
ATOM 2730 N N . ASN A 1 350 ? -2.117 -5.359 -18.188 1 86.44 350 ASN A N 1
ATOM 2731 C CA . ASN A 1 350 ? -2.465 -4.102 -17.531 1 86.44 350 ASN A CA 1
ATOM 2732 C C . ASN A 1 350 ? -3.039 -3.094 -18.531 1 86.44 350 ASN A C 1
ATOM 2734 O O . ASN A 1 350 ? -4.012 -2.4 -18.219 1 86.44 350 ASN A O 1
ATOM 2738 N N . ALA A 1 351 ? -2.457 -2.979 -19.625 1 83.75 351 ALA A N 1
ATOM 2739 C CA . ALA A 1 351 ? -2.945 -2.062 -20.656 1 83.75 351 ALA A CA 1
ATOM 2740 C C . ALA A 1 351 ? -4.371 -2.414 -21.078 1 83.75 351 ALA A C 1
ATOM 2742 O O . ALA A 1 351 ? -5.195 -1.524 -21.281 1 83.75 351 ALA A O 1
ATOM 2743 N N . SER A 1 352 ? -4.637 -3.635 -21.062 1 84.75 352 SER A N 1
ATOM 2744 C CA . SER A 1 352 ? -5.941 -4.094 -21.531 1 84.75 352 SER A CA 1
ATOM 2745 C C . SER A 1 352 ? -6.992 -3.979 -20.422 1 84.75 352 SER A C 1
ATOM 2747 O O . SER A 1 352 ? -8.156 -3.68 -20.703 1 84.75 352 SER A O 1
ATOM 2749 N N . ILE A 1 353 ? -6.59 -4.281 -19.219 1 81.75 353 ILE A N 1
ATOM 2750 C CA . ILE A 1 353 ? -7.512 -4.191 -18.094 1 81.75 353 ILE A CA 1
ATOM 2751 C C . ILE A 1 353 ? -8.055 -2.768 -17.984 1 81.75 353 ILE A C 1
ATOM 2753 O O . ILE A 1 353 ? -9.25 -2.566 -17.781 1 81.75 353 ILE A O 1
ATOM 2757 N N . ASP A 1 354 ? -7.227 -1.849 -18.172 1 71.19 354 ASP A N 1
ATOM 2758 C CA . ASP A 1 354 ? -7.617 -0.444 -18.094 1 71.19 354 ASP A CA 1
ATOM 2759 C C . ASP A 1 354 ? -8.609 -0.097 -19.203 1 71.19 354 ASP A C 1
ATOM 2761 O O . ASP A 1 354 ? -9.586 0.616 -18.969 1 71.19 354 ASP A O 1
ATOM 2765 N N . ASP A 1 355 ? -8.367 -0.624 -20.297 1 72.88 355 ASP A N 1
ATOM 2766 C CA . ASP A 1 355 ? -9.211 -0.337 -21.453 1 72.88 355 ASP A CA 1
ATOM 2767 C C . ASP A 1 355 ? -10.547 -1.068 -21.359 1 72.88 355 ASP A C 1
ATOM 2769 O O . ASP A 1 355 ? -11.578 -0.535 -21.766 1 72.88 355 ASP A O 1
ATOM 2773 N N . ILE A 1 356 ? -10.484 -2.232 -20.891 1 71.44 356 ILE A N 1
ATOM 2774 C CA . ILE A 1 356 ? -11.672 -3.076 -20.844 1 71.44 356 ILE A CA 1
ATOM 2775 C C . ILE A 1 356 ? -12.586 -2.625 -19.703 1 71.44 356 ILE A C 1
ATOM 2777 O O . ILE A 1 356 ? -13.797 -2.52 -19.875 1 71.44 356 ILE A O 1
ATOM 2781 N N . PHE A 1 357 ? -11.977 -2.322 -18.609 1 65.38 357 PHE A N 1
ATOM 2782 C CA . PHE A 1 357 ? -12.812 -2.158 -17.422 1 65.38 357 PHE A CA 1
ATOM 2783 C C . PHE A 1 357 ? -12.883 -0.693 -17 1 65.38 357 PHE A C 1
ATOM 2785 O O . PHE A 1 357 ? -13.664 -0.328 -16.125 1 65.38 357 PHE A O 1
ATOM 2792 N N . ASN A 1 358 ? -11.922 0.24 -17.469 1 57.03 358 ASN A N 1
ATOM 2793 C CA . ASN A 1 358 ? -12.016 1.655 -17.125 1 57.03 358 ASN A CA 1
ATOM 2794 C C . ASN A 1 358 ? -13.242 2.307 -17.766 1 57.03 358 ASN A C 1
ATOM 2796 O O . ASN A 1 358 ? -13.438 2.209 -18.984 1 57.03 358 ASN A O 1
ATOM 2800 N N . LEU A 1 359 ? -14.258 2.654 -16.906 1 48.31 359 LEU A N 1
ATOM 2801 C CA . LEU A 1 359 ? -15.469 3.361 -17.312 1 48.31 359 LEU A CA 1
ATOM 2802 C C . LEU A 1 359 ? -15.172 4.828 -17.594 1 48.31 359 LEU A C 1
ATOM 2804 O O . LEU A 1 359 ? -14.914 5.605 -16.672 1 48.31 359 LEU A O 1
ATOM 2808 N N . GLY A 1 360 ? -14.188 5.133 -18.422 1 41.44 360 GLY A N 1
ATOM 2809 C CA . GLY A 1 360 ? -14.156 6.578 -18.578 1 41.44 360 GLY A CA 1
ATOM 2810 C C . GLY A 1 360 ? -15.523 7.227 -18.422 1 41.44 360 GLY A C 1
ATOM 2811 O O . GLY A 1 360 ? -16.547 6.57 -18.594 1 41.44 360 GLY A O 1
ATOM 2812 N N . ALA A 1 361 ? -15.539 8.297 -17.688 1 38.09 361 ALA A N 1
ATOM 2813 C CA . ALA A 1 361 ? -16.641 9.242 -17.531 1 38.09 361 ALA A CA 1
ATOM 2814 C C . ALA A 1 361 ? -17.547 9.258 -18.766 1 38.09 361 ALA A C 1
ATOM 2816 O O . ALA A 1 361 ? -18.625 9.836 -18.75 1 38.09 361 ALA A O 1
ATOM 2817 N N . ALA A 1 362 ? -17.031 9.281 -19.953 1 36.47 362 ALA A N 1
ATOM 2818 C CA . ALA A 1 362 ? -17.969 9.859 -20.906 1 36.47 362 ALA A CA 1
ATOM 2819 C C . ALA A 1 362 ? -19.234 9.016 -21 1 36.47 362 ALA A C 1
ATOM 2821 O O . ALA A 1 362 ? -19.172 7.809 -21.25 1 36.47 362 ALA A O 1
ATOM 2822 N N . ARG A 1 363 ? -20.219 9.438 -20.406 1 36.28 363 ARG A N 1
ATOM 2823 C CA . ARG A 1 363 ? -21.656 9.18 -20.562 1 36.28 363 ARG A CA 1
ATOM 2824 C C . ARG A 1 363 ? -21.969 8.641 -21.953 1 36.28 363 ARG A C 1
ATOM 2826 O O . ARG A 1 363 ? -23.125 8.633 -22.375 1 36.28 363 ARG A O 1
ATOM 2833 N N . HIS A 1 364 ? -21.078 8.516 -22.828 1 34.72 364 HIS A N 1
ATOM 2834 C CA . HIS A 1 364 ? -21.719 8.266 -24.125 1 34.72 364 HIS A CA 1
ATOM 2835 C C . HIS A 1 364 ? -22.438 6.922 -24.125 1 34.72 364 HIS A C 1
ATOM 2837 O O . HIS A 1 364 ? -22.188 6.074 -23.266 1 34.72 364 HIS A O 1
ATOM 2843 N N . LYS A 1 365 ? -22.969 6.469 -25.328 1 38.72 365 LYS A N 1
ATOM 2844 C CA . LYS A 1 365 ? -23.984 5.461 -25.672 1 38.72 365 LYS A CA 1
ATOM 2845 C C . LYS A 1 365 ? -23.484 4.059 -25.328 1 38.72 365 LYS A C 1
ATOM 2847 O O . LYS A 1 365 ? -22.422 3.643 -25.797 1 38.72 365 LYS A O 1
ATOM 2852 N N . LEU A 1 366 ? -23.938 3.52 -24.328 1 40.22 366 LEU A N 1
ATOM 2853 C CA . LEU A 1 366 ? -23.781 2.207 -23.703 1 40.22 366 LEU A CA 1
ATOM 2854 C C . LEU A 1 366 ? -23.297 1.183 -24.734 1 40.22 366 LEU A C 1
ATOM 2856 O O . LEU A 1 366 ? -22.391 0.408 -24.453 1 40.22 366 LEU A O 1
ATOM 2860 N N . ALA A 1 367 ? -24.109 1.185 -25.844 1 39.12 367 ALA A N 1
ATOM 2861 C CA . ALA A 1 367 ? -23.906 0.182 -26.891 1 39.12 367 ALA A CA 1
ATOM 2862 C C . ALA A 1 367 ? -22.531 0.344 -27.531 1 39.12 367 ALA A C 1
ATOM 2864 O O . ALA A 1 367 ? -21.844 -0.645 -27.812 1 39.12 367 ALA A O 1
ATOM 2865 N N . ALA A 1 368 ? -22.203 1.592 -27.891 1 42.66 368 ALA A N 1
ATOM 2866 C CA . ALA A 1 368 ? -20.938 1.918 -28.547 1 42.66 368 ALA A CA 1
ATOM 2867 C C . ALA A 1 368 ? -19.75 1.572 -27.641 1 42.66 368 ALA A C 1
ATOM 2869 O O . ALA A 1 368 ? -18.703 1.131 -28.125 1 42.66 368 ALA A O 1
ATOM 2870 N N . ARG A 1 369 ? -20.109 1.377 -26.391 1 55.06 369 ARG A N 1
ATOM 2871 C CA . ARG A 1 369 ? -19.078 1.117 -25.391 1 55.06 369 ARG A CA 1
ATOM 2872 C C . ARG A 1 369 ? -18.75 -0.371 -25.312 1 55.06 369 ARG A C 1
ATOM 2874 O O . ARG A 1 369 ? -17.578 -0.75 -25.234 1 55.06 369 ARG A O 1
ATOM 2881 N N . TYR A 1 370 ? -19.797 -1.152 -25.594 1 59.44 370 TYR A N 1
ATOM 2882 C CA . TYR A 1 370 ? -19.578 -2.594 -25.531 1 59.44 370 TYR A CA 1
ATOM 2883 C C . TYR A 1 370 ? -18.828 -3.09 -26.766 1 59.44 370 TYR A C 1
ATOM 2885 O O . TYR A 1 370 ? -17.938 -3.932 -26.656 1 59.44 370 TYR A O 1
ATOM 2893 N N . ALA A 1 371 ? -19.281 -2.65 -27.906 1 62.75 371 ALA A N 1
ATOM 2894 C CA . ALA A 1 371 ? -18.578 -3.041 -29.125 1 62.75 371 ALA A CA 1
ATOM 2895 C C . ALA A 1 371 ? -17.109 -2.641 -29.078 1 62.75 371 ALA A C 1
ATOM 2897 O O . ALA A 1 371 ? -16.25 -3.389 -29.516 1 62.75 371 ALA A O 1
ATOM 2898 N N . ASN A 1 372 ? -16.938 -1.552 -28.531 1 71.44 372 ASN A N 1
ATOM 2899 C CA . ASN A 1 372 ? -15.562 -1.088 -28.406 1 71.44 372 ASN A CA 1
ATOM 2900 C C . ASN A 1 372 ? -14.773 -1.946 -27.422 1 71.44 372 ASN A C 1
ATOM 2902 O O . ASN A 1 372 ? -13.609 -2.268 -27.672 1 71.44 372 ASN A O 1
ATOM 2906 N N . LYS A 1 373 ? -15.469 -2.498 -26.5 1 77.06 373 LYS A N 1
ATOM 2907 C CA . LYS A 1 373 ? -14.789 -3.326 -25.5 1 77.06 373 LYS A CA 1
ATOM 2908 C C . LYS A 1 373 ? -14.461 -4.707 -26.062 1 77.06 373 LYS A C 1
ATOM 2910 O O . LYS A 1 373 ? -13.414 -5.277 -25.75 1 77.06 373 LYS A O 1
ATOM 2915 N N . LEU A 1 374 ? -15.336 -5.176 -26.938 1 79.19 374 LEU A N 1
ATOM 2916 C CA . LEU A 1 374 ? -15.086 -6.465 -27.578 1 79.19 374 LEU A CA 1
ATOM 2917 C C . LEU A 1 374 ? -13.883 -6.379 -28.516 1 79.19 374 LEU A C 1
ATOM 2919 O O . LEU A 1 374 ? -13.109 -7.332 -28.609 1 79.19 374 LEU A O 1
ATOM 2923 N N . GLU A 1 375 ? -13.773 -5.266 -29.094 1 81.69 375 GLU A N 1
ATOM 2924 C CA . GLU A 1 375 ? -12.625 -5.078 -29.969 1 81.69 375 GLU A CA 1
ATOM 2925 C C . GLU A 1 375 ? -11.328 -5.016 -29.156 1 81.69 375 GLU A C 1
ATOM 2927 O O . GLU A 1 375 ? -10.289 -5.52 -29.609 1 81.69 375 GLU A O 1
ATOM 2932 N N . VAL A 1 376 ? -11.398 -4.434 -27.984 1 83.31 376 VAL A N 1
ATOM 2933 C CA . VAL A 1 376 ? -10.234 -4.359 -27.109 1 83.31 376 VAL A CA 1
ATOM 2934 C C . VAL A 1 376 ? -9.828 -5.766 -26.672 1 83.31 376 VAL A C 1
ATOM 2936 O O . VAL A 1 376 ? -8.641 -6.09 -26.609 1 83.31 376 VAL A O 1
ATOM 2939 N N . VAL A 1 377 ? -10.812 -6.578 -26.422 1 87.25 377 VAL A N 1
ATOM 2940 C CA . VAL A 1 377 ? -10.531 -7.938 -25.969 1 87.25 377 VAL A CA 1
ATOM 2941 C C . VAL A 1 377 ? -9.938 -8.742 -27.125 1 87.25 377 VAL A C 1
ATOM 2943 O O . VAL A 1 377 ? -9.039 -9.562 -26.906 1 87.25 377 VAL A O 1
ATOM 2946 N N . ARG A 1 378 ? -10.398 -8.523 -28.297 1 86.75 378 ARG A N 1
ATOM 2947 C CA . ARG A 1 378 ? -9.844 -9.211 -29.453 1 86.75 378 ARG A CA 1
ATOM 2948 C C . ARG A 1 378 ? -8.391 -8.805 -29.688 1 86.75 378 ARG A C 1
ATOM 2950 O O . ARG A 1 378 ? -7.551 -9.648 -30 1 86.75 378 ARG A O 1
ATOM 2957 N N . GLN A 1 379 ? -8.172 -7.551 -29.562 1 86.69 379 GLN A N 1
ATOM 2958 C CA . GLN A 1 379 ? -6.805 -7.07 -29.672 1 86.69 379 GLN A CA 1
ATOM 2959 C C . GLN A 1 379 ? -5.918 -7.652 -28.578 1 86.69 379 GLN A C 1
ATOM 2961 O O . GLN A 1 379 ? -4.762 -8 -28.828 1 86.69 379 GLN A O 1
ATOM 2966 N N . PHE A 1 380 ? -6.465 -7.691 -27.438 1 93.12 380 PHE A N 1
ATOM 2967 C CA . PHE A 1 380 ? -5.758 -8.312 -26.328 1 93.12 380 PHE A CA 1
ATOM 2968 C C . PHE A 1 380 ? -5.398 -9.758 -26.641 1 93.12 380 PHE A C 1
ATOM 2970 O O . PHE A 1 380 ? -4.262 -10.18 -26.438 1 93.12 380 PHE A O 1
ATOM 2977 N N . ASN A 1 381 ? -6.352 -10.484 -27.125 1 92.5 381 ASN A N 1
ATOM 2978 C CA . ASN A 1 381 ? -6.125 -11.883 -27.469 1 92.5 381 ASN A CA 1
ATOM 2979 C C . ASN A 1 381 ? -5.043 -12.039 -28.531 1 92.5 381 ASN A C 1
ATOM 2981 O O . ASN A 1 381 ? -4.211 -12.945 -28.453 1 92.5 381 ASN A O 1
ATOM 2985 N N . HIS A 1 382 ? -5.07 -11.133 -29.422 1 91.5 382 HIS A N 1
ATOM 2986 C CA . HIS A 1 382 ? -4.043 -11.148 -30.453 1 91.5 382 HIS A CA 1
ATOM 2987 C C . HIS A 1 382 ? -2.66 -10.883 -29.859 1 91.5 382 HIS A C 1
ATOM 2989 O O . HIS A 1 382 ? -1.691 -11.562 -30.203 1 91.5 382 HIS A O 1
ATOM 2995 N N . GLN A 1 383 ? -2.566 -9.938 -28.984 1 93.62 383 GLN A N 1
ATOM 2996 C CA . GLN A 1 383 ? -1.299 -9.602 -28.344 1 93.62 383 GLN A CA 1
ATOM 2997 C C . GLN A 1 383 ? -0.79 -10.766 -27.5 1 93.62 383 GLN A C 1
ATOM 2999 O O . GLN A 1 383 ? 0.416 -11.016 -27.438 1 93.62 383 GLN A O 1
ATOM 3004 N N . MET A 1 384 ? -1.683 -11.422 -26.875 1 95.38 384 MET A N 1
ATOM 3005 C CA . MET A 1 384 ? -1.321 -12.562 -26.047 1 95.38 384 MET A CA 1
ATOM 3006 C C . MET A 1 384 ? -0.737 -13.688 -26.891 1 95.38 384 MET A C 1
ATOM 3008 O O . MET A 1 384 ? 0.263 -14.305 -26.516 1 95.38 384 MET A O 1
ATOM 3012 N N . ILE A 1 385 ? -1.349 -13.922 -28 1 92.06 385 ILE A N 1
ATOM 3013 C CA . ILE A 1 385 ? -0.854 -14.953 -28.906 1 92.06 385 ILE A CA 1
ATOM 3014 C C . ILE A 1 385 ? 0.514 -14.555 -29.453 1 92.06 385 ILE A C 1
ATOM 3016 O O . ILE A 1 385 ? 1.427 -15.383 -29.531 1 92.06 385 ILE A O 1
ATOM 3020 N N . GLN A 1 386 ? 0.625 -13.297 -29.766 1 91.81 386 GLN A N 1
ATOM 3021 C CA . GLN A 1 386 ? 1.904 -12.797 -30.266 1 91.81 386 GLN A CA 1
ATOM 3022 C C . GLN A 1 386 ? 2.992 -12.922 -29.203 1 91.81 386 GLN A C 1
ATOM 3024 O O . GLN A 1 386 ? 4.137 -13.25 -29.516 1 91.81 386 GLN A O 1
ATOM 3029 N N . TRP A 1 387 ? 2.641 -12.578 -27.984 1 95.5 387 TRP A N 1
ATOM 3030 C CA . TRP A 1 387 ? 3.584 -12.719 -26.875 1 95.5 387 TRP A CA 1
ATOM 3031 C C . TRP A 1 387 ? 4.078 -14.156 -26.75 1 95.5 387 TRP A C 1
ATOM 3033 O O . TRP A 1 387 ? 5.281 -14.391 -26.609 1 95.5 387 TRP A O 1
ATOM 3043 N N . ARG A 1 388 ? 3.199 -15.148 -26.812 1 93.88 388 ARG A N 1
ATOM 3044 C CA . ARG A 1 388 ? 3.561 -16.562 -26.703 1 93.88 388 ARG A CA 1
ATOM 3045 C C . ARG A 1 388 ? 4.516 -16.953 -27.828 1 93.88 388 ARG A C 1
ATOM 3047 O O . ARG A 1 388 ? 5.477 -17.703 -27.594 1 93.88 388 ARG A O 1
ATOM 3054 N N . CYS A 1 389 ? 4.32 -16.375 -28.969 1 91.06 389 CYS A N 1
ATOM 3055 C CA . CYS A 1 389 ? 5.133 -16.703 -30.141 1 91.06 389 CYS A CA 1
ATOM 3056 C C . CYS A 1 389 ? 6.492 -16.031 -30.062 1 91.06 389 CYS A C 1
ATOM 3058 O O . CYS A 1 389 ? 7.461 -16.5 -30.656 1 91.06 389 CYS A O 1
ATOM 3060 N N . SER A 1 390 ? 6.594 -14.969 -29.328 1 90.06 390 SER A N 1
ATOM 3061 C CA . SER A 1 390 ? 7.824 -14.188 -29.266 1 90.06 390 SER A CA 1
ATOM 3062 C C . SER A 1 390 ? 8.75 -14.688 -28.156 1 90.06 390 SER A C 1
ATOM 3064 O O . SER A 1 390 ? 9.891 -14.234 -28.047 1 90.06 390 SER A O 1
ATOM 3066 N N . LEU A 1 391 ? 8.258 -15.672 -27.438 1 90.25 391 LEU A N 1
ATOM 3067 C CA . LEU A 1 391 ? 9.07 -16.188 -26.344 1 90.25 391 LEU A CA 1
ATOM 3068 C C . LEU A 1 391 ? 10.305 -16.906 -26.875 1 90.25 391 LEU A C 1
ATOM 3070 O O . LEU A 1 391 ? 10.273 -17.484 -27.953 1 90.25 391 LEU A O 1
ATOM 3074 N N . PRO A 1 392 ? 11.391 -16.828 -26.141 1 83.19 392 PRO A N 1
ATOM 3075 C CA . PRO A 1 392 ? 12.555 -17.625 -26.531 1 83.19 392 PRO A CA 1
ATOM 3076 C C . PRO A 1 392 ? 12.242 -19.109 -26.609 1 83.19 392 PRO A C 1
ATOM 3078 O O . PRO A 1 392 ? 11.32 -19.594 -25.938 1 83.19 392 PRO A O 1
ATOM 3081 N N . LEU A 1 393 ? 13.039 -19.844 -27.328 1 81.25 393 LEU A N 1
ATOM 3082 C CA . LEU A 1 393 ? 12.789 -21.25 -27.656 1 81.25 393 LEU A CA 1
ATOM 3083 C C . LEU A 1 393 ? 12.672 -22.078 -26.375 1 81.25 393 LEU A C 1
ATOM 3085 O O . LEU A 1 393 ? 11.875 -23.016 -26.328 1 81.25 393 LEU A O 1
ATOM 3089 N N . GLU A 1 394 ? 13.359 -21.656 -25.406 1 76.81 394 GLU A N 1
ATOM 3090 C CA . GLU A 1 394 ? 13.391 -22.438 -24.172 1 76.81 394 GLU A CA 1
ATOM 3091 C C . GLU A 1 394 ? 12.062 -22.344 -23.422 1 76.81 394 GLU A C 1
ATOM 3093 O O . GLU A 1 394 ? 11.719 -23.234 -22.656 1 76.81 394 GLU A O 1
ATOM 3098 N N . LEU A 1 395 ? 11.32 -21.312 -23.672 1 86.06 395 LEU A N 1
ATOM 3099 C CA . LEU A 1 395 ? 10.086 -21.078 -22.938 1 86.06 395 LEU A CA 1
ATOM 3100 C C . LEU A 1 395 ? 8.867 -21.266 -23.828 1 86.06 395 LEU A C 1
ATOM 3102 O O . LEU A 1 395 ? 7.727 -21.219 -23.359 1 86.06 395 LEU A O 1
ATOM 3106 N N . GLN A 1 396 ? 9.086 -21.547 -25.047 1 87.19 396 GLN A N 1
ATOM 3107 C CA . GLN A 1 396 ? 7.98 -21.609 -26 1 87.19 396 GLN A CA 1
ATOM 3108 C C . GLN A 1 396 ? 7.223 -22.922 -25.875 1 87.19 396 GLN A C 1
ATOM 3110 O O . GLN A 1 396 ? 7.809 -23.953 -25.516 1 87.19 396 GLN A O 1
ATOM 3115 N N . TRP A 1 397 ? 5.945 -22.875 -26.094 1 91.25 397 TRP A N 1
ATOM 3116 C CA . TRP A 1 397 ? 5.09 -24.047 -26.203 1 91.25 397 TRP A CA 1
ATOM 3117 C C . TRP A 1 397 ? 3.99 -23.828 -27.234 1 91.25 397 TRP A C 1
ATOM 3119 O O . TRP A 1 397 ? 3.746 -22.703 -27.656 1 91.25 397 TRP A O 1
ATOM 3129 N N . THR A 1 398 ? 3.416 -24.891 -27.766 1 88.94 398 THR A N 1
ATOM 3130 C CA . THR A 1 398 ? 2.316 -24.844 -28.719 1 88.94 398 THR A CA 1
ATOM 3131 C C . THR A 1 398 ? 1.121 -25.641 -28.219 1 88.94 398 THR A C 1
ATOM 3133 O O . THR A 1 398 ? 1.266 -26.484 -27.328 1 88.94 398 THR A O 1
ATOM 3136 N N . PRO A 1 399 ? -0.032 -25.359 -28.734 1 87.38 399 PRO A N 1
ATOM 3137 C CA . PRO A 1 399 ? -1.224 -26.109 -28.312 1 87.38 399 PRO A CA 1
ATOM 3138 C C . PRO A 1 399 ? -1.096 -27.609 -28.547 1 87.38 399 PRO A C 1
ATOM 3140 O O . PRO A 1 399 ? -1.731 -28.406 -27.844 1 87.38 399 PRO A O 1
ATOM 3143 N N . ARG A 1 400 ? -0.271 -28.031 -29.438 1 85.62 400 ARG A N 1
ATOM 3144 C CA . ARG A 1 400 ? -0.089 -29.438 -29.75 1 85.62 400 ARG A CA 1
ATOM 3145 C C . ARG A 1 400 ? 0.876 -30.109 -28.781 1 85.62 400 ARG A C 1
ATOM 3147 O O . ARG A 1 400 ? 0.812 -31.312 -28.547 1 85.62 400 ARG A O 1
ATOM 3154 N N . ASN A 1 401 ? 1.68 -29.266 -28.156 1 88 401 ASN A N 1
ATOM 3155 C CA . ASN A 1 401 ? 2.711 -29.797 -27.266 1 88 401 ASN A CA 1
ATOM 3156 C C . ASN A 1 401 ? 2.613 -29.188 -25.875 1 88 401 ASN A C 1
ATOM 3158 O O . ASN A 1 401 ? 3.629 -28.812 -25.281 1 88 401 ASN A O 1
ATOM 3162 N N . VAL A 1 402 ? 1.446 -29.094 -25.359 1 90.75 402 VAL A N 1
ATOM 3163 C CA . VAL A 1 402 ? 1.234 -28.375 -24.109 1 90.75 402 VAL A CA 1
ATOM 3164 C C . VAL A 1 402 ? 1.826 -29.188 -22.953 1 90.75 402 VAL A C 1
ATOM 3166 O O . VAL A 1 402 ? 2.273 -28.625 -21.953 1 90.75 402 VAL A O 1
ATOM 3169 N N . ALA A 1 403 ? 1.913 -30.484 -23.141 1 89.5 403 ALA A N 1
AT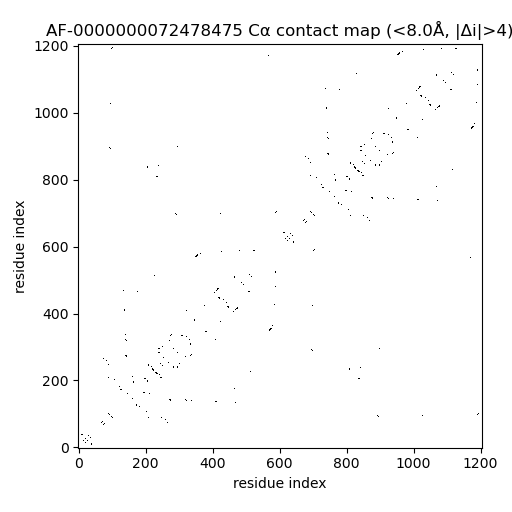OM 3170 C CA . ALA A 1 403 ? 2.389 -31.359 -22.078 1 89.5 403 ALA A CA 1
ATOM 3171 C C . ALA A 1 403 ? 3.906 -31.281 -21.938 1 89.5 403 ALA A C 1
ATOM 3173 O O . ALA A 1 403 ? 4.445 -31.438 -20.844 1 89.5 403 ALA A O 1
ATOM 3174 N N . VAL A 1 404 ? 4.52 -30.938 -23.047 1 88.94 404 VAL A N 1
ATOM 3175 C CA . VAL A 1 404 ? 5.977 -30.922 -23.047 1 88.94 404 VAL A CA 1
ATOM 3176 C C . VAL A 1 404 ? 6.477 -29.75 -22.188 1 88.94 404 VAL A C 1
ATOM 3178 O O . VAL A 1 404 ? 6.16 -28.594 -22.469 1 88.94 404 VAL A O 1
ATOM 3181 N N . GLY A 1 405 ? 7.168 -30.016 -21.172 1 87.38 405 GLY A N 1
ATOM 3182 C CA . GLY A 1 405 ? 7.746 -28.984 -20.328 1 87.38 405 GLY A CA 1
ATOM 3183 C C . GLY A 1 405 ? 6.828 -28.547 -19.203 1 87.38 405 GLY A C 1
ATOM 3184 O O . GLY A 1 405 ? 7.242 -27.812 -18.312 1 87.38 405 GLY A O 1
ATOM 3185 N N . ALA A 1 406 ? 5.637 -29.078 -19.219 1 91.81 406 ALA A N 1
ATOM 3186 C CA . ALA A 1 406 ? 4.652 -28.672 -18.219 1 91.81 406 ALA A CA 1
ATOM 3187 C C . ALA A 1 406 ? 4.953 -29.312 -16.859 1 91.81 406 ALA A C 1
ATOM 3189 O O . ALA A 1 406 ? 4.355 -28.938 -15.844 1 91.81 406 ALA A O 1
ATOM 3190 N N . ASP A 1 407 ? 5.91 -30.234 -16.812 1 90.25 407 ASP A N 1
ATOM 3191 C CA . ASP A 1 407 ? 6.32 -30.844 -15.547 1 90.25 407 ASP A CA 1
ATOM 3192 C C . ASP A 1 407 ? 7.312 -29.938 -14.805 1 90.25 407 ASP A C 1
ATOM 3194 O O . ASP A 1 407 ? 7.543 -30.125 -13.602 1 90.25 407 ASP A O 1
ATOM 3198 N N . ASN A 1 408 ? 7.91 -28.969 -15.531 1 87.56 408 ASN A N 1
ATOM 3199 C CA . ASN A 1 408 ? 8.797 -27.984 -14.922 1 87.56 408 ASN A CA 1
ATOM 3200 C C . ASN A 1 408 ? 8.008 -26.859 -14.25 1 87.56 408 ASN A C 1
ATOM 3202 O O . ASN A 1 408 ? 7.301 -26.109 -14.914 1 87.56 408 ASN A O 1
ATOM 3206 N N . PRO A 1 409 ? 8.211 -26.719 -12.953 1 86.81 409 PRO A N 1
ATOM 3207 C CA . PRO A 1 409 ? 7.395 -25.734 -12.227 1 86.81 409 PRO A CA 1
ATOM 3208 C C . PRO A 1 409 ? 7.578 -24.312 -12.742 1 86.81 409 PRO A C 1
ATOM 3210 O O . PRO A 1 409 ? 6.629 -23.531 -12.742 1 86.81 409 PRO A O 1
ATOM 3213 N N . THR A 1 410 ? 8.703 -23.906 -13.195 1 84.44 410 THR A N 1
ATOM 3214 C CA . THR A 1 410 ? 8.961 -22.562 -13.695 1 84.44 410 THR A CA 1
ATOM 3215 C C . THR A 1 410 ? 8.227 -22.312 -15.008 1 84.44 410 THR A C 1
ATOM 3217 O O . THR A 1 410 ? 7.551 -21.297 -15.172 1 84.44 410 THR A O 1
ATOM 3220 N N . LYS A 1 411 ? 8.398 -23.266 -15.922 1 88.38 411 LYS A N 1
ATOM 3221 C CA . LYS A 1 411 ? 7.715 -23.156 -17.203 1 88.38 411 LYS A CA 1
ATOM 3222 C C . LYS A 1 411 ? 6.199 -23.188 -17.016 1 88.38 411 LYS A C 1
ATOM 3224 O O . LYS A 1 411 ? 5.477 -22.422 -17.656 1 88.38 411 LYS A O 1
ATOM 3229 N N . LEU A 1 412 ? 5.832 -24.078 -16.109 1 93.06 412 LEU A N 1
ATOM 3230 C CA . LEU A 1 412 ? 4.402 -24.203 -15.852 1 93.06 412 LEU A CA 1
ATOM 3231 C C . LEU A 1 412 ? 3.828 -22.891 -15.305 1 93.06 412 LEU A C 1
ATOM 3233 O O . LEU A 1 412 ? 2.734 -22.484 -15.695 1 93.06 412 LEU A O 1
ATOM 3237 N N . SER A 1 413 ? 4.562 -22.25 -14.398 1 92.06 413 SER A N 1
ATOM 3238 C CA . SER A 1 413 ? 4.082 -21 -13.805 1 92.06 413 SER A CA 1
ATOM 3239 C C . SER A 1 413 ? 3.885 -19.922 -14.867 1 92.06 413 SER A C 1
ATOM 3241 O O . SER A 1 413 ? 2.904 -19.188 -14.82 1 92.06 413 SER A O 1
ATOM 3243 N N . ILE A 1 414 ? 4.73 -19.797 -15.781 1 92.69 414 ILE A N 1
ATOM 3244 C CA . ILE A 1 414 ? 4.641 -18.797 -16.859 1 92.69 414 ILE A CA 1
ATOM 3245 C C . ILE A 1 414 ? 3.426 -19.094 -17.734 1 92.69 414 ILE A C 1
ATOM 3247 O O . ILE A 1 414 ? 2.646 -18.203 -18.047 1 92.69 414 ILE A O 1
ATOM 3251 N N . ARG A 1 415 ? 3.26 -20.359 -18.062 1 95.5 415 ARG A N 1
ATOM 3252 C CA . ARG A 1 415 ? 2.143 -20.766 -18.906 1 95.5 415 ARG A CA 1
ATOM 3253 C C . ARG A 1 415 ? 0.809 -20.5 -18.203 1 95.5 415 ARG A C 1
ATOM 3255 O O . ARG A 1 415 ? -0.126 -20 -18.828 1 95.5 415 ARG A O 1
ATOM 3262 N N . LEU A 1 416 ? 0.784 -20.875 -17 1 96.75 416 LEU A N 1
ATOM 3263 C CA . LEU A 1 416 ? -0.477 -20.75 -16.281 1 96.75 416 LEU A CA 1
ATOM 3264 C C . LEU A 1 416 ? -0.853 -19.281 -16.094 1 96.75 416 LEU A C 1
ATOM 3266 O O . LEU A 1 416 ? -2.035 -18.938 -16.109 1 96.75 416 LEU A O 1
ATOM 3270 N N . TYR A 1 417 ? 0.149 -18.438 -15.875 1 95.81 417 TYR A N 1
ATOM 3271 C CA . TYR A 1 417 ? -0.171 -17.016 -15.812 1 95.81 417 TYR A CA 1
ATOM 3272 C C . TYR A 1 417 ? -0.764 -16.531 -17.125 1 95.81 417 TYR A C 1
ATOM 3274 O O . TYR A 1 417 ? -1.721 -15.75 -17.141 1 95.81 417 TYR A O 1
ATOM 3282 N N . TYR A 1 418 ? -0.203 -16.953 -18.219 1 96.69 418 TYR A N 1
ATOM 3283 C CA . TYR A 1 418 ? -0.711 -16.656 -19.547 1 96.69 418 TYR A CA 1
ATOM 3284 C C . TYR A 1 418 ? -2.17 -17.078 -19.688 1 96.69 418 TYR A C 1
ATOM 3286 O O . TYR A 1 418 ? -3.012 -16.281 -20.109 1 96.69 418 TYR A O 1
ATOM 3294 N N . TYR A 1 419 ? -2.477 -18.234 -19.281 1 97.5 419 TYR A N 1
ATOM 3295 C CA . TYR A 1 419 ? -3.828 -18.766 -19.422 1 97.5 419 TYR A CA 1
ATOM 3296 C C . TYR A 1 419 ? -4.789 -18.078 -18.469 1 97.5 419 TYR A C 1
ATOM 3298 O O . TYR A 1 419 ? -5.938 -17.797 -18.812 1 97.5 419 TYR A O 1
ATOM 3306 N N . MET A 1 420 ? -4.336 -17.844 -17.25 1 95.88 420 MET A N 1
ATOM 3307 C CA . MET A 1 420 ? -5.176 -17.141 -16.297 1 95.88 420 MET A CA 1
ATOM 3308 C C . MET A 1 420 ? -5.586 -15.773 -16.828 1 95.88 420 MET A C 1
ATOM 3310 O O . MET A 1 420 ? -6.746 -15.375 -16.688 1 95.88 420 MET A O 1
ATOM 3314 N N . ALA A 1 421 ? -4.637 -15.094 -17.391 1 95.06 421 ALA A N 1
ATOM 3315 C CA . ALA A 1 421 ? -4.922 -13.781 -17.969 1 95.06 421 ALA A CA 1
ATOM 3316 C C . ALA A 1 421 ? -5.965 -13.875 -19.078 1 95.06 421 ALA A C 1
ATOM 3318 O O . ALA A 1 421 ? -6.895 -13.07 -19.125 1 95.06 421 ALA A O 1
ATOM 3319 N N . LEU A 1 422 ? -5.844 -14.852 -19.938 1 95.31 422 LEU A N 1
ATOM 3320 C CA . LEU A 1 422 ? -6.797 -15.055 -21.016 1 95.31 422 LEU A CA 1
ATOM 3321 C C . LEU A 1 422 ? -8.188 -15.359 -20.469 1 95.31 422 LEU A C 1
ATOM 3323 O O . LEU A 1 422 ? -9.172 -14.773 -20.922 1 95.31 422 LEU A O 1
ATOM 3327 N N . LEU A 1 423 ? -8.203 -16.188 -19.531 1 94.5 423 LEU A N 1
ATOM 3328 C CA . LEU A 1 423 ? -9.492 -16.625 -19 1 94.5 423 LEU A CA 1
ATOM 3329 C C . LEU A 1 423 ? -10.172 -15.484 -18.25 1 94.5 423 LEU A C 1
ATOM 3331 O O . LEU A 1 423 ? -11.367 -15.25 -18.422 1 94.5 423 LEU A O 1
ATOM 3335 N N . CYS A 1 424 ? -9.406 -14.812 -17.516 1 89.69 424 CYS A N 1
ATOM 3336 C CA . CYS A 1 424 ? -9.938 -13.75 -16.672 1 89.69 424 CYS A CA 1
ATOM 3337 C C . CYS A 1 424 ? -10.445 -12.586 -17.531 1 89.69 424 CYS A C 1
ATOM 3339 O O . CYS A 1 424 ? -11.508 -12.031 -17.25 1 89.69 424 CYS A O 1
ATOM 3341 N N . LEU A 1 425 ? -9.75 -12.18 -18.516 1 89.12 425 LEU A N 1
ATOM 3342 C CA . LEU A 1 425 ? -10.062 -10.953 -19.234 1 89.12 425 LEU A CA 1
ATOM 3343 C C . LEU A 1 425 ? -11.117 -11.219 -20.312 1 89.12 425 LEU A C 1
ATOM 3345 O O . LEU A 1 425 ? -11.805 -10.297 -20.75 1 89.12 425 LEU A O 1
ATOM 3349 N N . ASN A 1 426 ? -11.336 -12.445 -20.719 1 89 426 ASN A N 1
ATOM 3350 C CA . ASN A 1 426 ? -12.352 -12.781 -21.719 1 89 426 ASN A CA 1
ATOM 3351 C C . ASN A 1 426 ? -13.664 -13.195 -21.047 1 89 426 ASN A C 1
ATOM 3353 O O . ASN A 1 426 ? -14.711 -13.219 -21.703 1 89 426 ASN A O 1
ATOM 3357 N N . ARG A 1 427 ? -13.648 -13.492 -19.844 1 86.44 427 ARG A N 1
ATOM 3358 C CA . ARG A 1 427 ? -14.766 -14.07 -19.109 1 86.44 427 ARG A CA 1
ATOM 3359 C C . ARG A 1 427 ? -16 -13.188 -19.203 1 86.44 427 ARG A C 1
ATOM 3361 O O . ARG A 1 427 ? -17.109 -13.688 -19.469 1 86.44 427 ARG A O 1
ATOM 3368 N N . PRO A 1 428 ? -15.883 -11.875 -19.109 1 77 428 PRO A N 1
ATOM 3369 C CA . PRO A 1 428 ? -17.078 -11.031 -19.141 1 77 428 PRO A CA 1
ATOM 3370 C C . PRO A 1 428 ? -17.719 -10.977 -20.531 1 77 428 PRO A C 1
ATOM 3372 O O . PRO A 1 428 ? -18.844 -10.508 -20.672 1 77 428 PRO A O 1
ATOM 3375 N N . PHE A 1 429 ? -17.094 -11.508 -21.547 1 80.38 429 PHE A N 1
ATOM 3376 C CA . PHE A 1 429 ? -17.578 -11.32 -22.906 1 80.38 429 PHE A CA 1
ATOM 3377 C C . PHE A 1 429 ? -18.016 -12.648 -23.516 1 80.38 429 PHE A C 1
ATOM 3379 O O . PHE A 1 429 ? -18.109 -12.773 -24.75 1 80.38 429 PHE A O 1
ATOM 3386 N N . LEU A 1 430 ? -18.297 -13.57 -22.734 1 82.75 430 LEU A N 1
ATOM 3387 C CA . LEU A 1 430 ? -18.609 -14.906 -23.219 1 82.75 430 LEU A CA 1
ATOM 3388 C C . LEU A 1 430 ? -20.062 -14.992 -23.688 1 82.75 430 LEU A C 1
ATOM 3390 O O . LEU A 1 430 ? -20.406 -15.836 -24.516 1 82.75 430 LEU A O 1
ATOM 3394 N N . ASP A 1 431 ? -20.859 -14.164 -23.141 1 67.75 431 ASP A N 1
ATOM 3395 C CA . ASP A 1 431 ? -22.266 -14.219 -23.484 1 67.75 431 ASP A CA 1
ATOM 3396 C C . ASP A 1 431 ? -22.531 -13.516 -24.828 1 67.75 431 ASP A C 1
ATOM 3398 O O . ASP A 1 431 ? -23.625 -13.609 -25.375 1 67.75 431 ASP A O 1
ATOM 3402 N N . VAL A 1 432 ? -21.625 -12.789 -25.234 1 58.84 432 VAL A N 1
ATOM 3403 C CA . VAL A 1 432 ? -21.875 -12.039 -26.469 1 58.84 432 VAL A CA 1
ATOM 3404 C C . VAL A 1 432 ? -21.812 -12.984 -27.672 1 58.84 432 VAL A C 1
ATOM 3406 O O . VAL A 1 432 ? -21.062 -13.961 -27.656 1 58.84 432 VAL A O 1
ATOM 3409 N N . GLY A 1 433 ? -22.953 -13.047 -28.391 1 53.53 433 GLY A N 1
ATOM 3410 C CA . GLY A 1 433 ? -23.281 -13.867 -29.547 1 53.53 433 GLY A CA 1
ATOM 3411 C C . GLY A 1 433 ? -22.047 -14.344 -30.297 1 53.53 433 GLY A C 1
ATOM 3412 O O . GLY A 1 433 ? -20.969 -13.75 -30.188 1 53.53 433 GLY A O 1
ATOM 3413 N N . VAL A 1 434 ? -22.156 -15.625 -30.609 1 52.38 434 VAL A N 1
ATOM 3414 C CA . VAL A 1 434 ? -21.266 -16.531 -31.328 1 52.38 434 VAL A CA 1
ATOM 3415 C C . VAL A 1 434 ? -20.641 -15.812 -32.531 1 52.38 434 VAL A C 1
ATOM 3417 O O . VAL A 1 434 ? -21.344 -15.391 -33.438 1 52.38 434 VAL A O 1
ATOM 3420 N N . ASP A 1 435 ? -19.844 -14.906 -32.25 1 50.25 435 ASP A N 1
ATOM 3421 C CA . ASP A 1 435 ? -19.312 -14.492 -33.531 1 50.25 435 ASP A CA 1
ATOM 3422 C C . ASP A 1 435 ? -18.688 -15.68 -34.281 1 50.25 435 ASP A C 1
ATOM 3424 O O . ASP A 1 435 ? -18.266 -16.656 -33.656 1 50.25 435 ASP A O 1
ATOM 3428 N N . GLY A 1 436 ? -18.766 -15.805 -35.531 1 51.19 436 GLY A N 1
ATOM 3429 C CA . GLY A 1 436 ? -18.266 -16.672 -36.594 1 51.19 436 GLY A CA 1
ATOM 3430 C C . GLY A 1 436 ? -16.969 -17.375 -36.25 1 51.19 436 GLY A C 1
ATOM 3431 O O . GLY A 1 436 ? -16.547 -17.359 -35.094 1 51.19 436 GLY A O 1
ATOM 3432 N N . ASN A 1 437 ? -16.25 -17.969 -37.25 1 56.03 437 ASN A N 1
ATOM 3433 C CA . ASN A 1 437 ? -15 -18.703 -37.438 1 56.03 437 ASN A CA 1
ATOM 3434 C C . ASN A 1 437 ? -13.789 -17.891 -36.969 1 56.03 437 ASN A C 1
ATOM 3436 O O . ASN A 1 437 ? -12.664 -18.156 -37.406 1 56.03 437 ASN A O 1
ATOM 3440 N N . ASP A 1 438 ? -13.922 -16.859 -35.938 1 66.31 438 ASP A N 1
ATOM 3441 C CA . ASP A 1 438 ? -12.789 -16.016 -35.562 1 66.31 438 ASP A CA 1
ATOM 3442 C C . ASP A 1 438 ? -12.047 -16.594 -34.375 1 66.31 438 ASP A C 1
ATOM 3444 O O . ASP A 1 438 ? -12.617 -16.719 -33.281 1 66.31 438 ASP A O 1
ATOM 3448 N N . ILE A 1 439 ? -10.781 -16.969 -34.5 1 66.5 439 ILE A N 1
ATOM 3449 C CA . ILE A 1 439 ? -9.875 -17.594 -33.562 1 66.5 439 ILE A CA 1
ATOM 3450 C C . ILE A 1 439 ? -9.625 -16.641 -32.375 1 66.5 439 ILE A C 1
ATOM 3452 O O . ILE A 1 439 ? -9.305 -17.078 -31.281 1 66.5 439 ILE A O 1
ATOM 3456 N N . SER A 1 440 ? -9.875 -15.414 -32.656 1 72.94 440 SER A N 1
ATOM 3457 C CA . SER A 1 440 ? -9.586 -14.445 -31.609 1 72.94 440 SER A CA 1
ATOM 3458 C C . SER A 1 440 ? -10.844 -14.07 -30.844 1 72.94 440 SER A C 1
ATOM 3460 O O . SER A 1 440 ? -10.82 -13.18 -29.984 1 72.94 440 SER A O 1
ATOM 3462 N N . SER A 1 441 ? -11.859 -14.812 -31.094 1 83.44 441 SER A N 1
ATOM 3463 C CA . SER A 1 441 ? -13.094 -14.547 -30.359 1 83.44 441 SER A CA 1
ATOM 3464 C C . SER A 1 441 ? -12.977 -15 -28.906 1 83.44 441 SER A C 1
ATOM 3466 O O . SER A 1 441 ? -12.305 -16 -28.609 1 83.44 441 SER A O 1
ATOM 3468 N N . PRO A 1 442 ? -13.547 -14.328 -28 1 87.56 442 PRO A N 1
ATOM 3469 C CA . PRO A 1 442 ? -13.461 -14.664 -26.578 1 87.56 442 PRO A CA 1
ATOM 3470 C C . PRO A 1 442 ? -13.836 -16.109 -26.297 1 87.56 442 PRO A C 1
ATOM 3472 O O . PRO A 1 442 ? -13.141 -16.797 -25.531 1 87.56 442 PRO A O 1
ATOM 3475 N N . ARG A 1 443 ? -14.812 -16.641 -26.938 1 88.62 443 ARG A N 1
ATOM 3476 C CA . ARG A 1 443 ? -15.266 -18.016 -26.688 1 88.62 443 ARG A CA 1
ATOM 3477 C C . ARG A 1 443 ? -14.227 -19.031 -27.172 1 88.62 443 ARG A C 1
ATOM 3479 O O . ARG A 1 443 ? -13.906 -19.969 -26.453 1 88.62 443 ARG A O 1
ATOM 3486 N N . ALA A 1 444 ? -13.766 -18.812 -28.359 1 89 444 ALA A N 1
ATOM 3487 C CA . ALA A 1 444 ? -12.781 -19.734 -28.922 1 89 444 ALA A CA 1
ATOM 3488 C C . ALA A 1 444 ? -11.492 -19.75 -28.094 1 89 444 ALA A C 1
ATOM 3490 O O . ALA A 1 444 ? -10.922 -20.797 -27.844 1 89 444 ALA A O 1
ATOM 3491 N N . VAL A 1 445 ? -11.078 -18.578 -27.719 1 92.62 445 VAL A N 1
ATOM 3492 C CA . VAL A 1 445 ? -9.828 -18.438 -26.984 1 92.62 445 VAL A CA 1
ATOM 3493 C C . VAL A 1 445 ? -9.945 -19.094 -25.609 1 92.62 445 VAL A C 1
ATOM 3495 O O . VAL A 1 445 ? -9.031 -19.797 -25.172 1 92.62 445 VAL A O 1
ATOM 3498 N N . VAL A 1 446 ? -11.047 -18.922 -24.953 1 93.44 446 VAL A N 1
ATOM 3499 C CA . VAL A 1 446 ? -11.211 -19.438 -23.609 1 93.44 446 VAL A CA 1
ATOM 3500 C C . VAL A 1 446 ? -11.32 -20.969 -23.641 1 93.44 446 VAL A C 1
ATOM 3502 O O . VAL A 1 446 ? -10.773 -21.656 -22.781 1 93.44 446 VAL A O 1
ATOM 3505 N N . LEU A 1 447 ? -12.039 -21.5 -24.625 1 92.5 447 LEU A N 1
ATOM 3506 C CA . LEU A 1 447 ? -12.188 -22.953 -24.719 1 92.5 447 LEU A CA 1
ATOM 3507 C C . LEU A 1 447 ? -10.844 -23.609 -25.031 1 92.5 447 LEU A C 1
ATOM 3509 O O . LEU A 1 447 ? -10.523 -24.656 -24.469 1 92.5 447 LEU A O 1
ATOM 3513 N N . GLN A 1 448 ? -10.141 -22.984 -25.891 1 93.88 448 GLN A N 1
ATOM 3514 C CA . GLN A 1 448 ? -8.797 -23.484 -26.172 1 93.88 448 GLN A CA 1
ATOM 3515 C C . GLN A 1 448 ? -7.91 -23.406 -24.938 1 93.88 448 GLN A C 1
ATOM 3517 O O . GLN A 1 448 ? -7.137 -24.312 -24.641 1 93.88 448 GLN A O 1
ATOM 3522 N N . ALA A 1 449 ? -7.938 -22.281 -24.219 1 96.44 449 ALA A N 1
ATOM 3523 C CA . ALA A 1 449 ? -7.141 -22.094 -23.016 1 96.44 449 ALA A CA 1
ATOM 3524 C C . ALA A 1 449 ? -7.457 -23.141 -21.969 1 96.44 449 ALA A C 1
ATOM 3526 O O . ALA A 1 449 ? -6.555 -23.672 -21.312 1 96.44 449 ALA A O 1
ATOM 3527 N N . VAL A 1 450 ? -8.734 -23.5 -21.812 1 96.75 450 VAL A N 1
ATOM 3528 C CA . VAL A 1 450 ? -9.141 -24.516 -20.844 1 96.75 450 VAL A CA 1
ATOM 3529 C C . VAL A 1 450 ? -8.523 -25.859 -21.203 1 96.75 450 VAL A C 1
ATOM 3531 O O . VAL A 1 450 ? -7.996 -26.562 -20.328 1 96.75 450 VAL A O 1
ATOM 3534 N N . ASP A 1 451 ? -8.594 -26.188 -22.469 1 96.31 451 ASP A N 1
ATOM 3535 C CA . ASP A 1 451 ? -8.016 -27.453 -22.922 1 96.31 451 ASP A CA 1
ATOM 3536 C C . ASP A 1 451 ? -6.516 -27.5 -22.641 1 96.31 451 ASP A C 1
ATOM 3538 O O . ASP A 1 451 ? -5.996 -28.531 -22.188 1 96.31 451 ASP A O 1
ATOM 3542 N N . GLU A 1 452 ? -5.895 -26.422 -22.906 1 97.06 452 GLU A N 1
ATOM 3543 C CA . GLU A 1 452 ? -4.445 -26.359 -22.734 1 97.06 452 GLU A CA 1
ATOM 3544 C C . GLU A 1 452 ? -4.066 -26.359 -21.25 1 97.06 452 GLU A C 1
ATOM 3546 O O . GLU A 1 452 ? -3.055 -26.938 -20.859 1 97.06 452 GLU A O 1
ATOM 3551 N N . VAL A 1 453 ? -4.805 -25.641 -20.391 1 97.75 453 VAL A N 1
ATOM 3552 C CA . VAL A 1 453 ? -4.586 -25.672 -18.953 1 97.75 453 VAL A CA 1
ATOM 3553 C C . VAL A 1 453 ? -4.676 -27.109 -18.438 1 97.75 453 VAL A C 1
ATOM 3555 O O . VAL A 1 453 ? -3.818 -27.547 -17.672 1 97.75 453 VAL A O 1
ATOM 3558 N N . LEU A 1 454 ? -5.711 -27.828 -18.906 1 96.69 454 LEU A N 1
ATOM 3559 C CA . LEU A 1 454 ? -5.918 -29.203 -18.453 1 96.69 454 LEU A CA 1
ATOM 3560 C C . LEU A 1 454 ? -4.766 -30.094 -18.906 1 96.69 454 LEU A C 1
ATOM 3562 O O . LEU A 1 454 ? -4.324 -30.969 -18.172 1 96.69 454 LEU A O 1
ATOM 3566 N N . GLY A 1 455 ? -4.305 -29.828 -20.109 1 96.44 455 GLY A N 1
ATOM 3567 C CA . GLY A 1 455 ? -3.154 -30.578 -20.578 1 96.44 455 GLY A CA 1
ATOM 3568 C C . GLY A 1 455 ? -1.909 -30.359 -19.75 1 96.44 455 GLY A C 1
ATOM 3569 O O . GLY A 1 455 ? -1.197 -31.312 -19.422 1 96.44 455 GLY A O 1
ATOM 3570 N N . CYS A 1 456 ? -1.63 -29.109 -19.344 1 96.62 456 CYS A N 1
ATOM 3571 C CA . CYS A 1 456 ? -0.469 -28.766 -18.531 1 96.62 456 CYS A CA 1
ATOM 3572 C C . CYS A 1 456 ? -0.57 -29.375 -17.156 1 96.62 456 CYS A C 1
ATOM 3574 O O . CYS A 1 456 ? 0.381 -30 -16.672 1 96.62 456 CYS A O 1
ATOM 3576 N N . VAL A 1 457 ? -1.721 -29.25 -16.562 1 97.44 457 VAL A N 1
ATOM 3577 C CA . VAL A 1 457 ? -1.907 -29.672 -15.18 1 97.44 457 VAL A CA 1
ATOM 3578 C C . VAL A 1 457 ? -1.883 -31.203 -15.094 1 97.44 457 VAL A C 1
ATOM 3580 O O . VAL A 1 457 ? -1.33 -31.766 -14.148 1 97.44 457 VAL A O 1
ATOM 3583 N N . THR A 1 458 ? -2.523 -31.875 -16.094 1 96.75 458 THR A N 1
ATOM 3584 C CA . THR A 1 458 ? -2.514 -33.344 -16.125 1 96.75 458 THR A CA 1
ATOM 3585 C C . THR A 1 458 ? -1.086 -33.875 -16.234 1 96.75 458 THR A C 1
ATOM 3587 O O . THR A 1 458 ? -0.723 -34.844 -15.555 1 96.75 458 THR A O 1
ATOM 3590 N N . ARG A 1 459 ? -0.293 -33.219 -17.031 1 95.81 459 ARG A N 1
ATOM 3591 C CA . ARG A 1 459 ? 1.104 -33.625 -17.156 1 95.81 459 ARG A CA 1
ATOM 3592 C C . ARG A 1 459 ? 1.839 -33.469 -15.836 1 95.81 459 ARG A C 1
ATOM 3594 O O . ARG A 1 459 ? 2.588 -34.344 -15.43 1 95.81 459 ARG A O 1
ATOM 3601 N N . PHE A 1 460 ? 1.693 -32.344 -15.203 1 96.12 460 PHE A N 1
ATOM 3602 C CA . PHE A 1 460 ? 2.344 -32.094 -13.922 1 96.12 460 PHE A CA 1
ATOM 3603 C C . PHE A 1 460 ? 1.892 -33.125 -12.883 1 96.12 460 PHE A C 1
ATOM 3605 O O . PHE A 1 460 ? 2.711 -33.656 -12.133 1 96.12 460 PHE A O 1
ATOM 3612 N N . ARG A 1 461 ? 0.631 -33.406 -12.836 1 96.06 461 ARG A N 1
ATOM 3613 C CA . ARG A 1 461 ? 0.062 -34.344 -11.898 1 96.06 461 ARG A CA 1
ATOM 3614 C C . ARG A 1 461 ? 0.635 -35.75 -12.133 1 96.06 461 ARG A C 1
ATOM 3616 O O . ARG A 1 461 ? 0.989 -36.438 -11.18 1 96.06 461 ARG A O 1
ATOM 3623 N N . ASP A 1 462 ? 0.722 -36.156 -13.344 1 95.12 462 ASP A N 1
ATOM 3624 C CA . ASP A 1 462 ? 1.169 -37.5 -13.695 1 95.12 462 ASP A CA 1
ATOM 3625 C C . ASP A 1 462 ? 2.625 -37.719 -13.289 1 95.12 462 ASP A C 1
ATOM 3627 O O . ASP A 1 462 ? 3.01 -38.812 -12.914 1 95.12 462 ASP A O 1
ATOM 3631 N N . VAL A 1 463 ? 3.402 -36.625 -13.359 1 92.69 463 VAL A N 1
ATOM 3632 C CA . VAL A 1 463 ? 4.832 -36.75 -13.094 1 92.69 463 VAL A CA 1
ATOM 3633 C C . VAL A 1 463 ? 5.109 -36.531 -11.609 1 92.69 463 VAL A C 1
ATOM 3635 O O . VAL A 1 463 ? 5.906 -37.25 -11.008 1 92.69 463 VAL A O 1
ATOM 3638 N N . HIS A 1 464 ? 4.488 -35.5 -11.008 1 91.19 464 HIS A N 1
ATOM 3639 C CA . HIS A 1 464 ? 4.91 -35.094 -9.672 1 91.19 464 HIS A CA 1
ATOM 3640 C C . HIS A 1 464 ? 3.764 -35.219 -8.672 1 91.19 464 HIS A C 1
ATOM 3642 O O . HIS A 1 464 ? 3.986 -35.188 -7.457 1 91.19 464 HIS A O 1
ATOM 3648 N N . GLY A 1 465 ? 2.549 -35.344 -9.078 1 93 465 GLY A N 1
ATOM 3649 C CA . GLY A 1 465 ? 1.394 -35.156 -8.211 1 93 465 GLY A CA 1
ATOM 3650 C C . GLY A 1 465 ? 1.014 -33.688 -8.016 1 93 465 GLY A C 1
ATOM 3651 O O . GLY A 1 465 ? 1.818 -32.812 -8.273 1 93 465 GLY A O 1
ATOM 3652 N N . LEU A 1 466 ? -0.198 -33.406 -7.586 1 95.81 466 LEU A N 1
ATOM 3653 C CA . LEU A 1 466 ? -0.674 -32.031 -7.473 1 95.81 466 LEU A CA 1
ATOM 3654 C C . LEU A 1 466 ? -0.356 -31.453 -6.098 1 95.81 466 LEU A C 1
ATOM 3656 O O . LEU A 1 466 ? -0.541 -30.25 -5.859 1 95.81 466 LEU A O 1
ATOM 3660 N N . GLN A 1 467 ? 0.183 -32.25 -5.238 1 94.25 467 GLN A N 1
ATOM 3661 C CA . GLN A 1 467 ? 0.517 -31.781 -3.895 1 94.25 467 GLN A CA 1
ATOM 3662 C C . GLN A 1 467 ? 1.58 -30.688 -3.93 1 94.25 467 GLN A C 1
ATOM 3664 O O . GLN A 1 467 ? 1.572 -29.781 -3.098 1 94.25 467 GLN A O 1
ATOM 3669 N N . LYS A 1 468 ? 2.453 -30.828 -4.918 1 92.56 468 LYS A N 1
ATOM 3670 C CA . LYS A 1 468 ? 3.576 -29.891 -5.035 1 92.56 468 LYS A CA 1
ATOM 3671 C C . LYS A 1 468 ? 3.217 -28.703 -5.918 1 92.56 468 LYS A C 1
ATOM 3673 O O . LYS A 1 468 ? 4.02 -27.781 -6.086 1 92.56 468 LYS A O 1
ATOM 3678 N N . ALA A 1 469 ? 2.012 -28.656 -6.352 1 94.88 469 ALA A N 1
ATOM 3679 C CA . ALA A 1 469 ? 1.6 -27.641 -7.312 1 94.88 469 ALA A CA 1
ATOM 3680 C C . ALA A 1 469 ? 1.474 -26.266 -6.648 1 94.88 469 ALA A C 1
ATOM 3682 O O . ALA A 1 469 ? 1.1 -26.172 -5.477 1 94.88 469 ALA A O 1
ATOM 3683 N N . SER A 1 470 ? 1.799 -25.25 -7.359 1 94.38 470 SER A N 1
ATOM 3684 C CA . SER A 1 470 ? 1.686 -23.875 -6.867 1 94.38 470 SER A CA 1
ATOM 3685 C C . SER A 1 470 ? 0.241 -23.391 -6.914 1 94.38 470 SER A C 1
ATOM 3687 O O . SER A 1 470 ? -0.626 -24.062 -7.48 1 94.38 470 SER A O 1
ATOM 3689 N N . ILE A 1 471 ? 0.004 -22.219 -6.406 1 95.69 471 ILE A N 1
ATOM 3690 C CA . ILE A 1 471 ? -1.341 -21.656 -6.328 1 95.69 471 ILE A CA 1
ATOM 3691 C C . ILE A 1 471 ? -1.806 -21.234 -7.723 1 95.69 471 ILE A C 1
ATOM 3693 O O . ILE A 1 471 ? -3.006 -21.094 -7.965 1 95.69 471 ILE A O 1
ATOM 3697 N N . TYR A 1 472 ? -0.888 -21.094 -8.672 1 96.44 472 TYR A N 1
ATOM 3698 C CA . TYR A 1 472 ? -1.253 -20.828 -10.055 1 96.44 472 TYR A CA 1
ATOM 3699 C C . TYR A 1 472 ? -2.18 -21.906 -10.602 1 96.44 472 TYR A C 1
ATOM 3701 O O . TYR A 1 472 ? -3.111 -21.609 -11.359 1 96.44 472 TYR A O 1
ATOM 3709 N N . VAL A 1 473 ? -1.908 -23.109 -10.195 1 97.5 473 VAL A N 1
ATOM 3710 C CA . VAL A 1 473 ? -2.691 -24.25 -10.688 1 97.5 473 VAL A CA 1
ATOM 3711 C C . VAL A 1 473 ? -4.125 -24.141 -10.164 1 97.5 473 VAL A C 1
ATOM 3713 O O . VAL A 1 473 ? -5.078 -24.344 -10.914 1 97.5 473 VAL A O 1
ATOM 3716 N N . VAL A 1 474 ? -4.219 -23.812 -8.938 1 96.56 474 VAL A N 1
ATOM 3717 C CA . VAL A 1 474 ? -5.539 -23.688 -8.328 1 96.56 474 VAL A CA 1
ATOM 3718 C C . VAL A 1 474 ? -6.355 -22.625 -9.07 1 96.56 474 VAL A C 1
ATOM 3720 O O . VAL A 1 474 ? -7.477 -22.891 -9.508 1 96.56 474 VAL A O 1
ATOM 3723 N N . TYR A 1 475 ? -5.816 -21.484 -9.258 1 96.31 475 TYR A N 1
ATOM 3724 C CA . TYR A 1 475 ? -6.543 -20.391 -9.883 1 96.31 475 TYR A CA 1
ATOM 3725 C C . TYR A 1 475 ? -6.84 -20.688 -11.344 1 96.31 475 TYR A C 1
ATOM 3727 O O . TYR A 1 475 ? -7.922 -20.375 -11.844 1 96.31 475 TYR A O 1
ATOM 3735 N N . ALA A 1 476 ? -5.867 -21.266 -12.016 1 97.12 476 ALA A N 1
ATOM 3736 C CA . ALA A 1 476 ? -6.094 -21.609 -13.414 1 97.12 476 ALA A CA 1
ATOM 3737 C C . ALA A 1 476 ? -7.27 -22.562 -13.555 1 97.12 476 ALA A C 1
ATOM 3739 O O . ALA A 1 476 ? -8.102 -22.422 -14.453 1 97.12 476 ALA A O 1
ATOM 3740 N N . LEU A 1 477 ? -7.348 -23.516 -12.695 1 97.5 477 LEU A N 1
ATOM 3741 C CA . LEU A 1 477 ? -8.422 -24.5 -12.734 1 97.5 477 LEU A CA 1
ATOM 3742 C C . LEU A 1 477 ? -9.758 -23.859 -12.367 1 97.5 477 LEU A C 1
ATOM 3744 O O . LEU A 1 477 ? -10.781 -24.109 -13.008 1 97.5 477 LEU A O 1
ATOM 3748 N N . VAL A 1 478 ? -9.719 -23.047 -11.383 1 95.31 478 VAL A N 1
ATOM 3749 C CA . VAL A 1 478 ? -10.938 -22.375 -10.945 1 95.31 478 VAL A CA 1
ATOM 3750 C C . VAL A 1 478 ? -11.461 -21.469 -12.047 1 95.31 478 VAL A C 1
ATOM 3752 O O . VAL A 1 478 ? -12.664 -21.438 -12.328 1 95.31 478 VAL A O 1
ATOM 3755 N N . PHE A 1 479 ? -10.609 -20.734 -12.703 1 94.5 479 PHE A N 1
ATOM 3756 C CA . PHE A 1 479 ? -11.008 -19.906 -13.836 1 94.5 479 PHE A CA 1
ATOM 3757 C C . PHE A 1 479 ? -11.578 -20.75 -14.969 1 94.5 479 PHE A C 1
ATOM 3759 O O . PHE A 1 479 ? -12.539 -20.359 -15.625 1 94.5 479 PHE A O 1
ATOM 3766 N N . SER A 1 480 ? -11 -21.891 -15.141 1 96 480 SER A N 1
ATOM 3767 C CA . SER A 1 480 ? -11.445 -22.781 -16.203 1 96 480 SER A CA 1
ATOM 3768 C C . SER A 1 480 ? -12.867 -23.266 -15.961 1 96 480 SER A C 1
ATOM 3770 O O . SER A 1 480 ? -13.703 -23.219 -16.859 1 96 480 SER A O 1
ATOM 3772 N N . VAL A 1 481 ? -13.125 -23.656 -14.766 1 93.88 481 VAL A N 1
ATOM 3773 C CA . VAL A 1 481 ? -14.477 -24.125 -14.453 1 93.88 481 VAL A CA 1
ATOM 3774 C C . VAL A 1 481 ? -15.453 -22.969 -14.531 1 93.88 481 VAL A C 1
ATOM 3776 O O . VAL A 1 481 ? -16.594 -23.125 -14.992 1 93.88 481 VAL A O 1
ATOM 3779 N N . SER A 1 482 ? -15.047 -21.828 -14.055 1 89.69 482 SER A N 1
ATOM 3780 C CA . SER A 1 482 ? -15.898 -20.641 -14.07 1 89.69 482 SER A CA 1
ATOM 3781 C C . SER A 1 482 ? -16.359 -20.312 -15.492 1 89.69 482 SER A C 1
ATOM 3783 O O . SER A 1 482 ? -17.531 -20.047 -15.727 1 89.69 482 SER A O 1
ATOM 3785 N N . VAL A 1 483 ? -15.469 -20.344 -16.422 1 90.12 483 VAL A N 1
ATOM 3786 C CA . VAL A 1 483 ? -15.797 -20 -17.797 1 90.12 483 VAL A CA 1
ATOM 3787 C C . VAL A 1 483 ? -16.672 -21.094 -18.406 1 90.12 483 VAL A C 1
ATOM 3789 O O . VAL A 1 483 ? -17.594 -20.812 -19.172 1 90.12 483 VAL A O 1
ATOM 3792 N N . LEU A 1 484 ? -16.406 -22.359 -18.078 1 90.69 484 LEU A N 1
ATOM 3793 C CA . LEU A 1 484 ? -17.203 -23.469 -18.594 1 90.69 484 LEU A CA 1
ATOM 3794 C C . LEU A 1 484 ? -18.641 -23.406 -18.078 1 90.69 484 LEU A C 1
ATOM 3796 O O . LEU A 1 484 ? -19.594 -23.719 -18.797 1 90.69 484 LEU A O 1
ATOM 3800 N N . LEU A 1 485 ? -18.734 -22.969 -16.875 1 85.69 485 LEU A N 1
ATOM 3801 C CA . LEU A 1 485 ? -20.078 -22.859 -16.297 1 85.69 485 LEU A CA 1
ATOM 3802 C C . LEU A 1 485 ? -20.859 -21.719 -16.953 1 85.69 485 LEU A C 1
ATOM 3804 O O . LEU A 1 485 ? -22.078 -21.812 -17.094 1 85.69 485 LEU A O 1
ATOM 3808 N N . ILE A 1 486 ? -20.188 -20.672 -17.312 1 83 486 ILE A N 1
ATOM 3809 C CA . ILE A 1 486 ? -20.844 -19.547 -17.984 1 83 486 ILE A CA 1
ATOM 3810 C C . ILE A 1 486 ? -21.297 -19.984 -19.391 1 83 486 ILE A C 1
ATOM 3812 O O . ILE A 1 486 ? -22.375 -19.609 -19.844 1 83 486 ILE A O 1
ATOM 3816 N N . LEU A 1 487 ? -20.531 -20.812 -19.984 1 84.19 487 LEU A N 1
ATOM 3817 C CA . LEU A 1 487 ? -20.797 -21.234 -21.359 1 84.19 487 LEU A CA 1
ATOM 3818 C C . LEU A 1 487 ? -21.75 -22.422 -21.391 1 84.19 487 LEU A C 1
ATOM 3820 O O . LEU A 1 487 ? -22.234 -22.797 -22.453 1 84.19 487 LEU A O 1
ATOM 3824 N N . ARG A 1 488 ? -22.094 -22.922 -20.234 1 81.19 488 ARG A N 1
ATOM 3825 C CA . ARG A 1 488 ? -22.938 -24.109 -20.172 1 81.19 488 ARG A CA 1
ATOM 3826 C C . ARG A 1 488 ? -24.359 -23.812 -20.672 1 81.19 488 ARG A C 1
ATOM 3828 O O . ARG A 1 488 ? -25 -22.875 -20.188 1 81.19 488 ARG A O 1
ATOM 3835 N N . PRO A 1 489 ? -24.688 -24.625 -21.656 1 75.31 489 PRO A N 1
ATOM 3836 C CA . PRO A 1 489 ? -26.062 -24.453 -22.125 1 75.31 489 PRO A CA 1
ATOM 3837 C C . PRO A 1 489 ? -27.094 -24.953 -21.109 1 75.31 489 PRO A C 1
ATOM 3839 O O . PRO A 1 489 ? -26.812 -25.859 -20.328 1 75.31 489 PRO A O 1
ATOM 3842 N N . PRO A 1 490 ? -28.25 -24.234 -20.906 1 65.25 490 PRO A N 1
ATOM 3843 C CA . PRO A 1 490 ? -29.266 -24.562 -19.891 1 65.25 490 PRO A CA 1
ATOM 3844 C C . PRO A 1 490 ? -29.797 -25.984 -20.016 1 65.25 490 PRO A C 1
ATOM 3846 O O . PRO A 1 490 ? -30.109 -26.625 -19.016 1 65.25 490 PRO A O 1
ATOM 3849 N N . LEU A 1 491 ? -30.219 -26.531 -21.109 1 58.75 491 LEU A N 1
ATOM 3850 C CA . LEU A 1 491 ? -31.141 -27.656 -21.172 1 58.75 491 LEU A CA 1
ATOM 3851 C C . LEU A 1 491 ? -30.453 -28.906 -21.703 1 58.75 491 LEU A C 1
ATOM 3853 O O . LEU A 1 491 ? -31.047 -29.969 -21.781 1 58.75 491 LEU A O 1
ATOM 3857 N N . THR A 1 492 ? -29.297 -28.953 -21.984 1 59.38 492 THR A N 1
ATOM 3858 C CA . THR A 1 492 ? -28.781 -30.141 -22.672 1 59.38 492 THR A CA 1
ATOM 3859 C C . THR A 1 492 ? -27.469 -30.609 -22.031 1 59.38 492 THR A C 1
ATOM 3861 O O . THR A 1 492 ? -26.734 -29.797 -21.453 1 59.38 492 THR A O 1
ATOM 3864 N N . PRO A 1 493 ? -27.5 -31.953 -21.781 1 65.75 493 PRO A N 1
ATOM 3865 C CA . PRO A 1 493 ? -26.188 -32.438 -21.375 1 65.75 493 PRO A CA 1
ATOM 3866 C C . PRO A 1 493 ? -25.047 -31.828 -22.172 1 65.75 493 PRO A C 1
ATOM 3868 O O . PRO A 1 493 ? -25.109 -31.734 -23.406 1 65.75 493 PRO A O 1
ATOM 3871 N N . TRP A 1 494 ? -24.25 -31.172 -21.5 1 77.25 494 TRP A N 1
ATOM 3872 C CA . TRP A 1 494 ? -23.188 -30.438 -22.172 1 77.25 494 TRP A CA 1
ATOM 3873 C C . TRP A 1 494 ? -22 -31.359 -22.484 1 77.25 494 TRP A C 1
ATOM 3875 O O . TRP A 1 494 ? -21.609 -32.188 -21.641 1 77.25 494 TRP A O 1
ATOM 3885 N N . GLU A 1 495 ? -21.484 -31.375 -23.688 1 81.81 495 GLU A N 1
ATOM 3886 C CA . GLU A 1 495 ? -20.375 -32.188 -24.188 1 81.81 495 GLU A CA 1
ATOM 3887 C C . GLU A 1 495 ? -19.109 -31.984 -23.344 1 81.81 495 GLU A C 1
ATOM 3889 O O . GLU A 1 495 ? -18.266 -32.875 -23.266 1 81.81 495 GLU A O 1
ATOM 3894 N N . ARG A 1 496 ? -19.094 -30.922 -22.594 1 88.19 496 ARG A N 1
ATOM 3895 C CA . ARG A 1 496 ? -17.875 -30.625 -21.875 1 88.19 496 ARG A CA 1
ATOM 3896 C C . ARG A 1 496 ? -18.031 -30.906 -20.375 1 88.19 496 ARG A C 1
ATOM 3898 O O . ARG A 1 496 ? -17.188 -30.516 -19.578 1 88.19 496 ARG A O 1
ATOM 3905 N N . GLN A 1 497 ? -19.062 -31.625 -20.031 1 88.88 497 GLN A N 1
ATOM 3906 C CA . GLN A 1 497 ? -19.312 -31.969 -18.641 1 88.88 497 GLN A CA 1
ATOM 3907 C C . GLN A 1 497 ? -18.188 -32.812 -18.078 1 88.88 497 GLN A C 1
ATOM 3909 O O . GLN A 1 497 ? -17.75 -32.625 -16.938 1 88.88 497 GLN A O 1
ATOM 3914 N N . PRO A 1 498 ? -17.703 -33.75 -18.906 1 91 498 PRO A N 1
ATOM 3915 C CA . PRO A 1 498 ? -16.594 -34.562 -18.375 1 91 498 PRO A CA 1
ATOM 3916 C C . PRO A 1 498 ? -15.367 -33.688 -18.031 1 91 498 PRO A C 1
ATOM 3918 O O . PRO A 1 498 ? -14.617 -34.031 -17.109 1 91 498 PRO A O 1
ATOM 3921 N N . GLN A 1 499 ? -15.188 -32.688 -18.781 1 93 499 GLN A N 1
ATOM 3922 C CA . GLN A 1 499 ? -14.07 -31.797 -18.5 1 93 499 GLN A CA 1
ATOM 3923 C C . GLN A 1 499 ? -14.266 -31.062 -17.172 1 93 499 GLN A C 1
ATOM 3925 O O . GLN A 1 499 ? -13.312 -30.891 -16.406 1 93 499 GLN A O 1
ATOM 3930 N N . ILE A 1 500 ? -15.43 -30.625 -16.922 1 93.5 500 ILE A N 1
ATOM 3931 C CA . ILE A 1 500 ? -15.75 -29.969 -15.648 1 93.5 500 ILE A CA 1
ATOM 3932 C C . ILE A 1 500 ? -15.5 -30.938 -14.492 1 93.5 500 ILE A C 1
ATOM 3934 O O . ILE A 1 500 ? -14.898 -30.562 -13.484 1 93.5 500 ILE A O 1
ATOM 3938 N N . ASP A 1 501 ? -15.93 -32.219 -14.711 1 94 501 ASP A N 1
ATOM 3939 C CA . ASP A 1 501 ? -15.758 -33.219 -13.672 1 94 501 ASP A CA 1
ATOM 3940 C C . ASP A 1 501 ? -14.273 -33.469 -13.398 1 94 501 ASP A C 1
ATOM 3942 O O . ASP A 1 501 ? -13.875 -33.656 -12.25 1 94 501 ASP A O 1
ATOM 3946 N N . LEU A 1 502 ? -13.57 -33.531 -14.461 1 96.25 502 LEU A N 1
ATOM 3947 C CA . LEU A 1 502 ? -12.133 -33.75 -14.32 1 96.25 502 LEU A CA 1
ATOM 3948 C C . LEU A 1 502 ? -11.477 -32.594 -13.562 1 96.25 502 LEU A C 1
ATOM 3950 O O . LEU A 1 502 ? -10.672 -32.812 -12.664 1 96.25 502 LEU A O 1
ATOM 3954 N N . ILE A 1 503 ? -11.773 -31.359 -13.914 1 97.25 503 ILE A N 1
ATOM 3955 C CA . ILE A 1 503 ? -11.211 -30.188 -13.273 1 97.25 503 ILE A CA 1
ATOM 3956 C C . ILE A 1 503 ? -11.617 -30.156 -11.797 1 97.25 503 ILE A C 1
ATOM 3958 O O . ILE A 1 503 ? -10.789 -29.875 -10.93 1 97.25 503 ILE A O 1
ATOM 3962 N N . MET A 1 504 ? -12.844 -30.484 -11.555 1 96.19 504 MET A N 1
ATOM 3963 C CA . MET A 1 504 ? -13.312 -30.531 -10.18 1 96.19 504 MET A CA 1
ATOM 3964 C C . MET A 1 504 ? -12.555 -31.594 -9.383 1 96.19 504 MET A C 1
ATOM 3966 O O . MET A 1 504 ? -12.273 -31.406 -8.195 1 96.19 504 MET A O 1
ATOM 3970 N N . GLY A 1 505 ? -12.281 -32.688 -10.016 1 97.31 505 GLY A N 1
ATOM 3971 C CA . GLY A 1 505 ? -11.453 -33.688 -9.375 1 97.31 505 GLY A CA 1
ATOM 3972 C C . GLY A 1 505 ? -10.078 -33.188 -9 1 97.31 505 GLY A C 1
ATOM 3973 O O . GLY A 1 505 ? -9.578 -33.5 -7.914 1 97.31 505 GLY A O 1
ATOM 3974 N N . TYR A 1 506 ? -9.43 -32.469 -9.914 1 97.81 506 TYR A N 1
ATOM 3975 C CA . TYR A 1 506 ? -8.117 -31.875 -9.648 1 97.81 506 TYR A CA 1
ATOM 3976 C C . TYR A 1 506 ? -8.188 -30.875 -8.508 1 97.81 506 TYR A C 1
ATOM 3978 O O . TYR A 1 506 ? -7.293 -30.828 -7.66 1 97.81 506 TYR A O 1
ATOM 3986 N N . ILE A 1 507 ? -9.211 -30 -8.477 1 97.31 507 ILE A N 1
ATOM 3987 C CA . ILE A 1 507 ? -9.383 -29.016 -7.414 1 97.31 507 ILE A CA 1
ATOM 3988 C C . ILE A 1 507 ? -9.539 -29.734 -6.07 1 97.31 507 ILE A C 1
ATOM 3990 O O . ILE A 1 507 ? -8.961 -29.312 -5.066 1 97.31 507 ILE A O 1
ATOM 3994 N N . HIS A 1 508 ? -10.273 -30.781 -6.102 1 96.94 508 HIS A N 1
ATOM 3995 C CA . HIS A 1 508 ? -10.461 -31.578 -4.887 1 96.94 508 HIS A CA 1
ATOM 3996 C C . HIS A 1 508 ? -9.141 -32.188 -4.41 1 96.94 508 HIS A C 1
ATOM 3998 O O . HIS A 1 508 ? -8.859 -32.188 -3.211 1 96.94 508 HIS A O 1
ATOM 4004 N N . GLU A 1 509 ? -8.414 -32.656 -5.336 1 96.88 509 GLU A N 1
ATOM 4005 C CA . GLU A 1 509 ? -7.105 -33.219 -4.988 1 96.88 509 GLU A CA 1
ATOM 4006 C C . GLU A 1 509 ? -6.199 -32.156 -4.395 1 96.88 509 GLU A C 1
ATOM 4008 O O . GLU A 1 509 ? -5.48 -32.406 -3.426 1 96.88 509 GLU A O 1
ATOM 4013 N N . LEU A 1 510 ? -6.238 -31 -4.926 1 97.5 510 LEU A N 1
ATOM 4014 C CA . LEU A 1 510 ? -5.422 -29.875 -4.477 1 97.5 510 LEU A CA 1
ATOM 4015 C C . LEU A 1 510 ? -5.859 -29.406 -3.094 1 97.5 510 LEU A C 1
ATOM 4017 O O . LEU A 1 510 ? -5.094 -28.75 -2.385 1 97.5 510 LEU A O 1
ATOM 4021 N N . SER A 1 511 ? -7.086 -29.719 -2.689 1 95.81 511 SER A N 1
ATOM 4022 C CA . SER A 1 511 ? -7.645 -29.266 -1.421 1 95.81 511 SER A CA 1
ATOM 4023 C C . SER A 1 511 ? -6.918 -29.891 -0.237 1 95.81 511 SER A C 1
ATOM 4025 O O . SER A 1 511 ? -6.984 -29.375 0.882 1 95.81 511 SER A O 1
ATOM 4027 N N . SER A 1 512 ? -6.199 -30.938 -0.509 1 93 512 SER A N 1
ATOM 4028 C CA . SER A 1 512 ? -5.43 -31.562 0.557 1 93 512 SER A CA 1
ATOM 4029 C C . SER A 1 512 ? -4.223 -30.719 0.943 1 93 512 SER A C 1
ATOM 4031 O O . SER A 1 512 ? -3.711 -30.828 2.061 1 93 512 SER A O 1
ATOM 4033 N N . THR A 1 513 ? -3.783 -29.875 0.061 1 95.06 513 THR A N 1
ATOM 4034 C CA . THR A 1 513 ? -2.615 -29.031 0.298 1 95.06 513 THR A CA 1
ATOM 4035 C C . THR A 1 513 ? -3.035 -27.594 0.581 1 95.06 513 THR A C 1
ATOM 4037 O O . THR A 1 513 ? -2.57 -26.984 1.548 1 95.06 513 THR A O 1
ATOM 4040 N N . TRP A 1 514 ? -3.85 -27.109 -0.297 1 96.62 514 TRP A N 1
ATOM 4041 C CA . TRP A 1 514 ? -4.242 -25.703 -0.211 1 96.62 514 TRP A CA 1
ATOM 4042 C C . TRP A 1 514 ? -5.703 -25.578 0.208 1 96.62 514 TRP A C 1
ATOM 4044 O O . TRP A 1 514 ? -6.605 -26.016 -0.51 1 96.62 514 TRP A O 1
ATOM 4054 N N . ASN A 1 515 ? -5.977 -24.906 1.306 1 95.06 515 ASN A N 1
ATOM 4055 C CA . ASN A 1 515 ? -7.344 -24.703 1.781 1 95.06 515 ASN A CA 1
ATOM 4056 C C . ASN A 1 515 ? -8.172 -23.891 0.793 1 95.06 515 ASN A C 1
ATOM 4058 O O . ASN A 1 515 ? -9.383 -24.062 0.7 1 95.06 515 ASN A O 1
ATOM 4062 N N . LEU A 1 516 ? -7.555 -23.062 0.072 1 95.06 516 LEU A N 1
ATOM 4063 C CA . LEU A 1 516 ? -8.234 -22.281 -0.951 1 95.06 516 LEU A CA 1
ATOM 4064 C C . LEU A 1 516 ? -8.961 -23.188 -1.94 1 95.06 516 LEU A C 1
ATOM 4066 O O . LEU A 1 516 ? -10.102 -22.922 -2.318 1 95.06 516 LEU A O 1
ATOM 4070 N N . ALA A 1 517 ? -8.266 -24.219 -2.387 1 96.19 517 ALA A N 1
ATOM 4071 C CA . ALA A 1 517 ? -8.867 -25.172 -3.326 1 96.19 517 ALA A CA 1
ATOM 4072 C C . ALA A 1 517 ? -10.117 -25.812 -2.73 1 96.19 517 ALA A C 1
ATOM 4074 O O . ALA A 1 517 ? -11.102 -26.031 -3.438 1 96.19 517 ALA A O 1
ATOM 4075 N N . GLY A 1 518 ? -10.039 -26.094 -1.463 1 94.19 518 GLY A N 1
ATOM 4076 C CA . GLY A 1 518 ? -11.203 -26.641 -0.792 1 94.19 518 GLY A CA 1
ATOM 4077 C C . GLY A 1 518 ? -12.375 -25.672 -0.743 1 94.19 518 GLY A C 1
ATOM 4078 O O . GLY A 1 518 ? -13.508 -26.062 -1.028 1 94.19 518 GLY A O 1
ATOM 4079 N N . LYS A 1 519 ? -12.094 -24.516 -0.436 1 90.25 519 LYS A N 1
ATOM 4080 C CA . LYS A 1 519 ? -13.133 -23.484 -0.409 1 90.25 519 LYS A CA 1
ATOM 4081 C C . LYS A 1 519 ? -13.75 -23.281 -1.79 1 90.25 519 LYS A C 1
ATOM 4083 O O . LYS A 1 519 ? -14.969 -23.172 -1.92 1 90.25 519 LYS A O 1
ATOM 4088 N N . CYS A 1 520 ? -12.883 -23.234 -2.777 1 91.19 520 CYS A N 1
ATOM 4089 C CA . CYS A 1 520 ? -13.359 -23.078 -4.145 1 91.19 520 CYS A CA 1
ATOM 4090 C C . CYS A 1 520 ? -14.203 -24.266 -4.582 1 91.19 520 CYS A C 1
ATOM 4092 O O . CYS A 1 520 ? -15.234 -24.094 -5.23 1 91.19 520 CYS A O 1
ATOM 4094 N N . TYR A 1 521 ? -13.711 -25.438 -4.191 1 94.06 521 TYR A N 1
ATOM 4095 C CA . TYR A 1 521 ? -14.453 -26.656 -4.527 1 94.06 521 TYR A CA 1
ATOM 4096 C C . TYR A 1 521 ? -15.875 -26.594 -3.979 1 94.06 521 TYR A C 1
ATOM 4098 O O . TYR A 1 521 ? -16.828 -26.844 -4.707 1 94.06 521 TYR A O 1
ATOM 4106 N N . ASP A 1 522 ? -16 -26.203 -2.775 1 89.56 522 ASP A N 1
ATOM 4107 C CA . ASP A 1 522 ? -17.297 -26.125 -2.115 1 89.56 522 ASP A CA 1
ATOM 4108 C C . ASP A 1 522 ? -18.188 -25.062 -2.775 1 89.56 522 ASP A C 1
ATOM 4110 O O . ASP A 1 522 ? -19.375 -25.297 -2.98 1 89.56 522 ASP A O 1
ATOM 4114 N N . GLN A 1 523 ? -17.625 -24 -3.117 1 85.75 523 GLN A N 1
ATOM 4115 C CA . GLN A 1 523 ? -18.375 -22.922 -3.736 1 85.75 523 GLN A CA 1
ATOM 4116 C C . GLN A 1 523 ? -18.844 -23.297 -5.141 1 85.75 523 GLN A C 1
ATOM 4118 O O . GLN A 1 523 ? -19.953 -22.969 -5.551 1 85.75 523 GLN A O 1
ATOM 4123 N N . LEU A 1 524 ? -18 -23.984 -5.84 1 87.56 524 LEU A N 1
ATOM 4124 C CA . LEU A 1 524 ? -18.328 -24.391 -7.199 1 87.56 524 LEU A CA 1
ATOM 4125 C C . LEU A 1 524 ? -19.438 -25.438 -7.195 1 87.56 524 LEU A C 1
ATOM 4127 O O . LEU A 1 524 ? -20.328 -25.422 -8.047 1 87.56 524 LEU A O 1
ATOM 4131 N N . ILE A 1 525 ? -19.406 -26.266 -6.223 1 88.56 525 ILE A N 1
ATOM 4132 C CA . ILE A 1 525 ? -20.469 -27.266 -6.094 1 88.56 525 ILE A CA 1
ATOM 4133 C C . ILE A 1 525 ? -21.797 -26.594 -5.785 1 88.56 525 ILE A C 1
ATOM 4135 O O . ILE A 1 525 ? -22.828 -26.938 -6.359 1 88.56 525 ILE A O 1
ATOM 4139 N N . ARG A 1 526 ? -21.734 -25.656 -4.973 1 81.62 526 ARG A N 1
ATOM 4140 C CA . ARG A 1 526 ? -22.938 -24.906 -4.629 1 81.62 526 ARG A CA 1
ATOM 4141 C C . ARG A 1 526 ? -23.516 -24.203 -5.852 1 81.62 526 ARG A C 1
ATOM 4143 O O . ARG A 1 526 ? -24.719 -24.203 -6.062 1 81.62 526 ARG A O 1
ATOM 4150 N N . LYS A 1 527 ? -22.672 -23.672 -6.59 1 78.62 527 LYS A N 1
ATOM 4151 C CA . LYS A 1 527 ? -23.094 -22.953 -7.793 1 78.62 527 LYS A CA 1
ATOM 4152 C C . LYS A 1 527 ? -23.688 -23.906 -8.82 1 78.62 527 LYS A C 1
ATOM 4154 O O . LYS A 1 527 ? -24.719 -23.609 -9.438 1 78.62 527 LYS A O 1
ATOM 4159 N N . MET A 1 528 ? -23.125 -25 -8.969 1 81.12 528 MET A N 1
ATOM 4160 C CA . MET A 1 528 ? -23.594 -25.984 -9.93 1 81.12 528 MET A CA 1
ATOM 4161 C C . MET A 1 528 ? -24.938 -26.562 -9.5 1 81.12 528 MET A C 1
ATOM 4163 O O . MET A 1 528 ? -25.812 -26.828 -10.336 1 81.12 528 MET A O 1
ATOM 4167 N N . ASN A 1 529 ? -25.125 -26.578 -8.188 1 77.81 529 ASN A N 1
ATOM 4168 C CA . ASN A 1 529 ? -26.391 -27.078 -7.656 1 77.81 529 ASN A CA 1
ATOM 4169 C C . ASN A 1 529 ? -27.5 -26.031 -7.777 1 77.81 529 ASN A C 1
ATOM 4171 O O . ASN A 1 529 ? -28.656 -26.375 -7.98 1 77.81 529 ASN A O 1
ATOM 4175 N N . SER A 1 530 ? -27.25 -24.812 -7.613 1 70.94 530 SER A N 1
ATOM 4176 C CA . SER A 1 530 ? -28.234 -23.75 -7.754 1 70.94 530 SER A CA 1
ATOM 4177 C C . SER A 1 530 ? -28.672 -23.594 -9.203 1 70.94 530 SER A C 1
ATOM 4179 O O . SER A 1 530 ? -29.812 -23.188 -9.477 1 70.94 530 SER A O 1
ATOM 4181 N N . GLN A 1 531 ? -27.891 -23.766 -10.133 1 63.66 531 GLN A N 1
ATOM 4182 C CA . GLN A 1 531 ? -28.234 -23.688 -11.547 1 63.66 531 GLN A CA 1
ATOM 4183 C C . GLN A 1 531 ? -29.156 -24.844 -11.945 1 63.66 531 GLN A C 1
ATOM 4185 O O . GLN A 1 531 ? -29.984 -24.688 -12.844 1 63.66 531 GLN A O 1
ATOM 4190 N N . VAL A 1 532 ? -29.156 -25.875 -11.227 1 56.12 532 VAL A N 1
ATOM 4191 C CA . VAL A 1 532 ? -30.047 -27 -11.523 1 56.12 532 VAL A CA 1
ATOM 4192 C C . VAL A 1 532 ? -31.422 -26.734 -10.914 1 56.12 532 VAL A C 1
ATOM 4194 O O . VAL A 1 532 ? -32.438 -27.109 -11.5 1 56.12 532 VAL A O 1
ATOM 4197 N N . SER A 1 533 ? -31.734 -26 -9.719 1 49.06 533 SER A N 1
ATOM 4198 C CA . SER A 1 533 ? -33.031 -25.812 -9.062 1 49.06 533 SER A CA 1
ATOM 4199 C C . SER A 1 533 ? -33.781 -24.625 -9.648 1 49.06 533 SER A C 1
ATOM 4201 O O . SER A 1 533 ? -34.875 -24.312 -9.219 1 49.06 533 SER A O 1
ATOM 4203 N N . ALA A 1 534 ? -33.469 -23.625 -10.234 1 42.78 534 ALA A N 1
ATOM 4204 C CA . ALA A 1 534 ? -34.281 -22.547 -10.758 1 42.78 534 ALA A CA 1
ATOM 4205 C C . ALA A 1 534 ? -35.281 -23.062 -11.805 1 42.78 534 ALA A C 1
ATOM 4207 O O . ALA A 1 534 ? -34.875 -23.562 -12.859 1 42.78 534 ALA A O 1
ATOM 4208 N N . PRO A 1 535 ? -36.656 -23.281 -11.461 1 34.66 535 PRO A N 1
ATOM 4209 C CA . PRO A 1 535 ? -37.688 -23.516 -12.453 1 34.66 535 PRO A CA 1
ATOM 4210 C C . PRO A 1 535 ? -37.75 -22.422 -13.523 1 34.66 535 PRO A C 1
ATOM 4212 O O . PRO A 1 535 ? -37.281 -21.297 -13.297 1 34.66 535 PRO A O 1
ATOM 4215 N N . SER A 1 536 ? -38.25 -22.734 -14.797 1 33.84 536 SER A N 1
ATOM 4216 C CA . SER A 1 536 ? -38.531 -21.953 -16 1 33.84 536 SER A CA 1
ATOM 4217 C C . SER A 1 536 ? -39.531 -20.828 -15.703 1 33.84 536 SER A C 1
ATOM 4219 O O . SER A 1 536 ? -40.375 -20.484 -16.547 1 33.84 536 SER A O 1
ATOM 4221 N N . SER A 1 537 ? -39.938 -20.375 -14.617 1 31.62 537 SER A N 1
ATOM 4222 C CA . SER A 1 537 ? -40.969 -19.344 -14.773 1 31.62 537 SER A CA 1
ATOM 4223 C C . SER A 1 537 ? -40.438 -18.125 -15.492 1 31.62 537 SER A C 1
ATOM 4225 O O . SER A 1 537 ? -39.625 -17.391 -14.953 1 31.62 537 SER A O 1
ATOM 4227 N N . VAL A 1 538 ? -40.656 -18.078 -16.844 1 28.62 538 VAL A N 1
ATOM 4228 C CA . VAL A 1 538 ? -40.5 -16.953 -17.766 1 28.62 538 VAL A CA 1
ATOM 4229 C C . VAL A 1 538 ? -41.375 -15.797 -17.297 1 28.62 538 VAL A C 1
ATOM 4231 O O . VAL A 1 538 ? -42.625 -15.93 -17.219 1 28.62 538 VAL A O 1
ATOM 4234 N N . PRO A 1 539 ? -41.062 -14.914 -16.516 1 29.19 539 PRO A N 1
ATOM 4235 C CA . PRO A 1 539 ? -42.062 -13.828 -16.406 1 29.19 539 PRO A CA 1
ATOM 4236 C C . PRO A 1 539 ? -42.531 -13.32 -17.766 1 29.19 539 PRO A C 1
ATOM 4238 O O . PRO A 1 539 ? -41.781 -13.344 -18.734 1 29.19 539 PRO A O 1
ATOM 4241 N N . GLU A 1 540 ? -43.875 -13.328 -18.031 1 25.09 540 GLU A N 1
ATOM 4242 C CA . GLU A 1 540 ? -44.562 -12.742 -19.188 1 25.09 540 GLU A CA 1
ATOM 4243 C C . GLU A 1 540 ? -44.094 -11.305 -19.422 1 25.09 540 GLU A C 1
ATOM 4245 O O . GLU A 1 540 ? -44.312 -10.43 -18.594 1 25.09 540 GLU A O 1
ATOM 4250 N N . VAL A 1 541 ? -43.094 -11.094 -20.156 1 25.08 541 VAL A N 1
ATOM 4251 C CA . VAL A 1 541 ? -42.75 -9.773 -20.672 1 25.08 541 VAL A CA 1
ATOM 4252 C C . VAL A 1 541 ? -43.938 -9.172 -21.406 1 25.08 541 VAL A C 1
ATOM 4254 O O . VAL A 1 541 ? -44.406 -9.711 -22.422 1 25.08 541 VAL A O 1
ATOM 4257 N N . THR A 1 542 ? -44.906 -8.609 -20.766 1 23.47 542 THR A N 1
ATOM 4258 C CA . THR A 1 542 ? -45.812 -7.758 -21.516 1 23.47 542 THR A CA 1
ATOM 4259 C C . THR A 1 542 ? -45.062 -6.879 -22.5 1 23.47 542 THR A C 1
ATOM 4261 O O . THR A 1 542 ? -43.969 -6.387 -22.188 1 23.47 542 THR A O 1
ATOM 4264 N N . SER A 1 543 ? -45.438 -6.906 -23.844 1 22.16 543 SER A N 1
ATOM 4265 C CA . SER A 1 543 ? -45.031 -6.324 -25.125 1 22.16 543 SER A CA 1
ATOM 4266 C C . SER A 1 543 ? -44.875 -4.812 -25.016 1 22.16 543 SER A C 1
ATOM 4268 O O . SER A 1 543 ? -45.688 -4.062 -25.562 1 22.16 543 SER A O 1
ATOM 4270 N N . GLN A 1 544 ? -44.875 -4.195 -23.938 1 22.94 544 GLN A N 1
ATOM 4271 C CA . GLN A 1 544 ? -44.906 -2.758 -24.188 1 22.94 544 GLN A CA 1
ATOM 4272 C C . GLN A 1 544 ? -43.844 -2.328 -25.172 1 22.94 544 GLN A C 1
ATOM 4274 O O . GLN A 1 544 ? -42.781 -2.949 -25.25 1 22.94 544 GLN A O 1
ATOM 4279 N N . GLY A 1 545 ? -44.219 -1.438 -26.219 1 21.05 545 GLY A N 1
ATOM 4280 C CA . GLY A 1 545 ? -43.625 -0.955 -27.469 1 21.05 545 GLY A CA 1
ATOM 4281 C C . GLY A 1 545 ? -42.156 -0.694 -27.375 1 21.05 545 GLY A C 1
ATOM 4282 O O . GLY A 1 545 ? -41.625 -0.497 -26.281 1 21.05 545 GLY A O 1
ATOM 4283 N N . SER A 1 546 ? -41.531 -1.214 -28.406 1 21.52 546 SER A N 1
ATOM 4284 C CA . SER A 1 546 ? -40.125 -1.207 -28.75 1 21.52 546 SER A CA 1
ATOM 4285 C C . SER A 1 546 ? -39.531 0.205 -28.703 1 21.52 546 SER A C 1
ATOM 4287 O O . SER A 1 546 ? -40.062 1.108 -29.375 1 21.52 546 SER A O 1
ATOM 4289 N N . PRO A 1 547 ? -39.25 0.713 -27.594 1 23.14 547 PRO A N 1
ATOM 4290 C CA . PRO A 1 547 ? -38.875 2.115 -27.797 1 23.14 547 PRO A CA 1
ATOM 4291 C C . PRO A 1 547 ? -38.062 2.334 -29.062 1 23.14 547 PRO A C 1
ATOM 4293 O O . PRO A 1 547 ? -37.156 1.55 -29.344 1 23.14 547 PRO A O 1
ATOM 4296 N N . GLN A 1 548 ? -38.656 2.783 -30.141 1 19.06 548 GLN A N 1
ATOM 4297 C CA . GLN A 1 548 ? -38.156 3.088 -31.469 1 19.06 548 GLN A CA 1
ATOM 4298 C C . GLN A 1 548 ? -36.844 3.846 -31.406 1 19.06 548 GLN A C 1
ATOM 4300 O O . GLN A 1 548 ? -36.781 4.941 -30.844 1 19.06 548 GLN A O 1
ATOM 4305 N N . TYR A 1 549 ? -35.875 3.07 -31.328 1 21.22 549 TYR A N 1
ATOM 4306 C CA . TYR A 1 549 ? -34.531 3.609 -31.422 1 21.22 549 TYR A CA 1
ATOM 4307 C C . TYR A 1 549 ? -34.375 4.395 -32.719 1 21.22 549 TYR A C 1
ATOM 4309 O O . TYR A 1 549 ? -34.594 3.867 -33.812 1 21.22 549 TYR A O 1
ATOM 4317 N N . TYR A 1 550 ? -34.875 5.617 -32.781 1 20.73 550 TYR A N 1
ATOM 4318 C CA . TYR A 1 550 ? -34.75 6.43 -33.969 1 20.73 550 TYR A CA 1
ATOM 4319 C C . TYR A 1 550 ? -33.344 6.398 -34.5 1 20.73 550 TYR A C 1
ATOM 4321 O O . TYR A 1 550 ? -32.375 6.641 -33.75 1 20.73 550 TYR A O 1
ATOM 4329 N N . VAL A 1 551 ? -33.188 5.539 -35.469 1 21.31 551 VAL A N 1
ATOM 4330 C CA . VAL A 1 551 ? -32.031 5.363 -36.375 1 21.31 551 VAL A CA 1
ATOM 4331 C C . VAL A 1 551 ? -31.75 6.664 -37.125 1 21.31 551 VAL A C 1
ATOM 4333 O O . VAL A 1 551 ? -32.562 7.086 -37.938 1 21.31 551 VAL A O 1
ATOM 4336 N N . ASP A 1 552 ? -31.344 7.73 -36.406 1 22.44 552 ASP A N 1
ATOM 4337 C CA . ASP A 1 552 ? -31.109 8.883 -37.25 1 22.44 552 ASP A CA 1
ATOM 4338 C C . ASP A 1 552 ? -30.25 8.5 -38.469 1 22.44 552 ASP A C 1
ATOM 4340 O O . ASP A 1 552 ? -29.516 7.508 -38.406 1 22.44 552 ASP A O 1
ATOM 4344 N N . ASP A 1 553 ? -30.453 9.086 -39.594 1 21.66 553 ASP A N 1
ATOM 4345 C CA . ASP A 1 553 ? -29.984 8.953 -40.969 1 21.66 553 ASP A CA 1
ATOM 4346 C C . ASP A 1 553 ? -28.453 8.898 -41.031 1 21.66 553 ASP A C 1
ATOM 4348 O O . ASP A 1 553 ? -27.781 9.57 -40.25 1 21.66 553 ASP A O 1
ATOM 4352 N N . PRO A 1 554 ? -27.859 7.879 -41.75 1 21.45 554 PRO A N 1
ATOM 4353 C CA . PRO A 1 554 ? -26.5 7.449 -42.031 1 21.45 554 PRO A CA 1
ATOM 4354 C C . PRO A 1 554 ? -25.594 8.594 -42.5 1 21.45 554 PRO A C 1
ATOM 4356 O O . PRO A 1 554 ? -24.406 8.398 -42.75 1 21.45 554 PRO A O 1
ATOM 4359 N N . ALA A 1 555 ? -26.203 9.609 -43.094 1 21.22 555 ALA A N 1
ATOM 4360 C CA . ALA A 1 555 ? -25.438 10.43 -44.031 1 21.22 555 ALA A CA 1
ATOM 4361 C C . ALA A 1 555 ? -24.328 11.195 -43.312 1 21.22 555 ALA A C 1
ATOM 4363 O O . ALA A 1 555 ? -23.266 11.453 -43.875 1 21.22 555 ALA A O 1
ATOM 4364 N N . GLY A 1 556 ? -24.703 11.742 -42.156 1 18.8 556 GLY A N 1
ATOM 4365 C CA . GLY A 1 556 ? -23.828 12.859 -41.812 1 18.8 556 GLY A CA 1
ATOM 4366 C C . GLY A 1 556 ? -22.5 12.422 -41.219 1 18.8 556 GLY A C 1
ATOM 4367 O O . GLY A 1 556 ? -21.766 13.242 -40.656 1 18.8 556 GLY A O 1
ATOM 4368 N N . LEU A 1 557 ? -22.312 11.172 -41 1 19.97 557 LEU A N 1
ATOM 4369 C CA . LEU A 1 557 ? -21.188 10.719 -40.188 1 19.97 557 LEU A CA 1
ATOM 4370 C C . LEU A 1 557 ? -19.859 10.992 -40.906 1 19.97 557 LEU A C 1
ATOM 4372 O O . LEU A 1 557 ? -18.812 10.523 -40.469 1 19.97 557 LEU A O 1
ATOM 4376 N N . ALA A 1 558 ? -19.812 11.469 -42.094 1 19.02 558 ALA A N 1
ATOM 4377 C CA . ALA A 1 558 ? -18.594 11.555 -42.875 1 19.02 558 ALA A CA 1
ATOM 4378 C C . ALA A 1 558 ? -17.547 12.406 -42.156 1 19.02 558 ALA A C 1
ATOM 4380 O O . ALA A 1 558 ? -16.344 12.164 -42.281 1 19.02 558 ALA A O 1
ATOM 4381 N N . ALA A 1 559 ? -17.953 13.594 -41.688 1 20.02 559 ALA A N 1
ATOM 4382 C CA . ALA A 1 559 ? -16.922 14.625 -41.656 1 20.02 559 ALA A CA 1
ATOM 4383 C C . ALA A 1 559 ? -15.922 14.391 -40.531 1 20.02 559 ALA A C 1
ATOM 4385 O O . ALA A 1 559 ? -14.938 15.117 -40.406 1 20.02 559 ALA A O 1
ATOM 4386 N N . MET A 1 560 ? -16.406 13.781 -39.406 1 19.89 560 MET A N 1
ATOM 4387 C CA . MET A 1 560 ? -15.594 14.18 -38.25 1 19.89 560 MET A CA 1
ATOM 4388 C C . MET A 1 560 ? -14.258 13.445 -38.25 1 19.89 560 MET A C 1
ATOM 4390 O O . MET A 1 560 ? -14.18 12.297 -37.812 1 19.89 560 MET A O 1
ATOM 4394 N N . SER A 1 561 ? -13.391 13.406 -39.219 1 19.55 561 SER A N 1
ATOM 4395 C CA . SER A 1 561 ? -12.07 12.852 -39.531 1 19.55 561 SER A CA 1
ATOM 4396 C C . SER A 1 561 ? -11.047 13.281 -38.469 1 19.55 561 SER A C 1
ATOM 4398 O O . SER A 1 561 ? -9.852 13.031 -38.625 1 19.55 561 SER A O 1
ATOM 4400 N N . GLN A 1 562 ? -11.398 14.281 -37.625 1 20.47 562 GLN A N 1
ATOM 4401 C CA . GLN A 1 562 ? -10.125 14.844 -37.188 1 20.47 562 GLN A CA 1
ATOM 4402 C C . GLN A 1 562 ? -9.453 13.945 -36.156 1 20.47 562 GLN A C 1
ATOM 4404 O O . GLN A 1 562 ? -10.133 13.25 -35.406 1 20.47 562 GLN A O 1
ATOM 4409 N N . PRO A 1 563 ? -8.102 13.742 -36.188 1 20.73 563 PRO A N 1
ATOM 4410 C CA . PRO A 1 563 ? -7.191 12.805 -35.531 1 20.73 563 PRO A CA 1
ATOM 4411 C C . PRO A 1 563 ? -7.27 12.898 -34 1 20.73 563 PRO A C 1
ATOM 4413 O O . PRO A 1 563 ? -7.199 13.992 -33.438 1 20.73 563 PRO A O 1
ATOM 4416 N N . PRO A 1 564 ? -8.086 12.078 -33.344 1 21.27 564 PRO A N 1
ATOM 4417 C CA . PRO A 1 564 ? -8.352 12.219 -31.922 1 21.27 564 PRO A CA 1
ATOM 4418 C C . PRO A 1 564 ? -7.07 12.289 -31.094 1 21.27 564 PRO A C 1
ATOM 4420 O O . PRO A 1 564 ? -6.09 11.609 -31.406 1 21.27 564 PRO A O 1
ATOM 4423 N N . GLN A 1 565 ? -6.715 13.43 -30.562 1 20.75 565 GLN A N 1
ATOM 4424 C CA . GLN A 1 565 ? -5.562 13.797 -29.75 1 20.75 565 GLN A CA 1
ATOM 4425 C C . GLN A 1 565 ? -5.395 12.844 -28.562 1 20.75 565 GLN A C 1
ATOM 4427 O O . GLN A 1 565 ? -6.379 12.398 -27.969 1 20.75 565 GLN A O 1
ATOM 4432 N N . SER A 1 566 ? -4.199 12.172 -28.453 1 20.75 566 SER A N 1
ATOM 4433 C CA . SER A 1 566 ? -3.611 11.133 -27.609 1 20.75 566 SER A CA 1
ATOM 4434 C C . SER A 1 566 ? -3.828 11.43 -26.141 1 20.75 566 SER A C 1
ATOM 4436 O O . SER A 1 566 ? -3.34 12.445 -25.625 1 20.75 566 SER A O 1
ATOM 4438 N N . ILE A 1 567 ? -5.039 11.195 -25.672 1 22.23 567 ILE A N 1
ATOM 4439 C CA . ILE A 1 567 ? -5.258 11.484 -24.266 1 22.23 567 ILE A CA 1
ATOM 4440 C C . ILE A 1 567 ? -4.312 10.633 -23.406 1 22.23 567 ILE A C 1
ATOM 4442 O O . ILE A 1 567 ? -4.188 9.43 -23.625 1 22.23 567 ILE A O 1
ATOM 4446 N N . PRO A 1 568 ? -3.303 11.148 -22.672 1 23.08 568 PRO A N 1
ATOM 4447 C CA . PRO A 1 568 ? -2.254 10.578 -21.812 1 23.08 568 PRO A CA 1
ATOM 4448 C C . PRO A 1 568 ? -2.793 9.547 -20.828 1 23.08 568 PRO A C 1
ATOM 4450 O O . PRO A 1 568 ? -3.812 9.789 -20.172 1 23.08 568 PRO A O 1
ATOM 4453 N N . GLY A 1 569 ? -2.588 8.227 -21.141 1 23.42 569 GLY A N 1
ATOM 4454 C CA . GLY A 1 569 ? -3.16 6.965 -20.688 1 23.42 5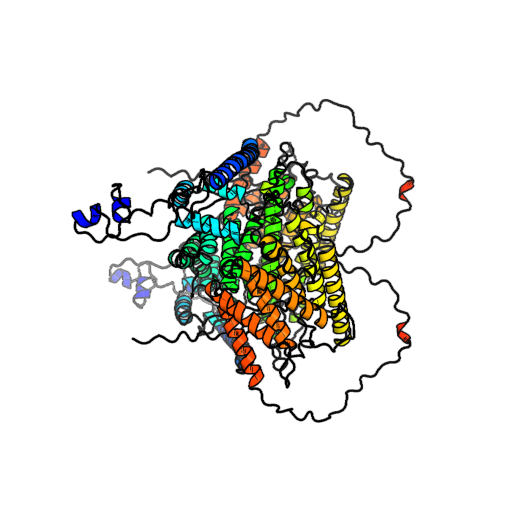69 GLY A CA 1
ATOM 4455 C C . GLY A 1 569 ? -2.889 6.664 -19.234 1 23.42 569 GLY A C 1
ATOM 4456 O O . GLY A 1 569 ? -1.742 6.723 -18.781 1 23.42 569 GLY A O 1
ATOM 4457 N N . SER A 1 570 ? -3.771 7.109 -18.375 1 24.02 570 SER A N 1
ATOM 4458 C CA . SER A 1 570 ? -3.83 6.797 -16.953 1 24.02 570 SER A CA 1
ATOM 4459 C C . SER A 1 570 ? -3.908 5.293 -16.719 1 24.02 570 SER A C 1
ATOM 4461 O O . SER A 1 570 ? -4.809 4.625 -17.234 1 24.02 570 SER A O 1
ATOM 4463 N N . VAL A 1 571 ? -2.791 4.598 -16.625 1 27.17 571 VAL A N 1
ATOM 4464 C CA . VAL A 1 571 ? -2.506 3.168 -16.688 1 27.17 571 VAL A CA 1
ATOM 4465 C C . VAL A 1 571 ? -3.213 2.457 -15.531 1 27.17 571 VAL A C 1
ATOM 4467 O O . VAL A 1 571 ? -2.957 1.277 -15.273 1 27.17 571 VAL A O 1
ATOM 4470 N N . GLY A 1 572 ? -3.908 3.061 -14.594 1 26.27 572 GLY A N 1
ATOM 4471 C CA . GLY A 1 572 ? -4.238 2.148 -13.516 1 26.27 572 GLY A CA 1
ATOM 4472 C C . GLY A 1 572 ? -5.324 1.153 -13.875 1 26.27 572 GLY A C 1
ATOM 4473 O O . GLY A 1 572 ? -5.996 1.311 -14.898 1 26.27 572 GLY A O 1
ATOM 4474 N N . PRO A 1 573 ? -5.25 -0.059 -13.5 1 25.27 573 PRO A N 1
ATOM 4475 C CA . PRO A 1 573 ? -6.238 -1.041 -13.953 1 25.27 573 PRO A CA 1
ATOM 4476 C C . PRO A 1 573 ? -7.676 -0.555 -13.781 1 25.27 573 PRO A C 1
ATOM 4478 O O . PRO A 1 573 ? -7.977 0.174 -12.836 1 25.27 573 PRO A O 1
ATOM 4481 N N . PRO A 1 574 ? -8.477 -0.52 -14.945 1 27.73 574 PRO A N 1
ATOM 4482 C CA . PRO A 1 574 ? -9.828 0.032 -15.07 1 27.73 574 PRO A CA 1
ATOM 4483 C C . PRO A 1 574 ? -10.836 -0.68 -14.172 1 27.73 574 PRO A C 1
ATOM 4485 O O . PRO A 1 574 ? -10.797 -1.906 -14.039 1 27.73 574 PRO A O 1
ATOM 4488 N N . MET A 1 575 ? -11.266 -0.021 -13.148 1 26.73 575 MET A N 1
ATOM 4489 C CA . MET A 1 575 ? -12.297 -0.519 -12.242 1 26.73 575 MET A CA 1
ATOM 4490 C C . MET A 1 575 ? -13.531 -0.958 -13.016 1 26.73 575 MET A C 1
ATOM 4492 O O . MET A 1 575 ? -13.664 -0.664 -14.203 1 26.73 575 MET A O 1
ATOM 4496 N N . PHE A 1 576 ? -14.758 -0.833 -12.25 1 26.77 576 PHE A N 1
ATOM 4497 C CA . PHE A 1 576 ? -16.047 -1.517 -12.367 1 26.77 576 PHE A CA 1
ATOM 4498 C C . PHE A 1 576 ? -16.828 -1 -13.562 1 26.77 576 PHE A C 1
ATOM 4500 O O . PHE A 1 576 ? -16.734 0.179 -13.914 1 26.77 576 PHE A O 1
ATOM 4507 N N . LEU A 1 577 ? -17.25 -1.945 -14.445 1 28.77 577 LEU A N 1
ATOM 4508 C CA . LEU A 1 577 ? -18.25 -1.809 -15.508 1 28.77 577 LEU A CA 1
ATOM 4509 C C . LEU A 1 577 ? -19.5 -1.133 -14.977 1 28.77 577 LEU A C 1
ATOM 4511 O O . LEU A 1 577 ? -19.906 -1.354 -13.836 1 28.77 577 LEU A O 1
ATOM 4515 N N . GLY A 1 578 ? -19.906 -0.013 -15.43 1 26.52 578 GLY A N 1
ATOM 4516 C CA . GLY A 1 578 ? -21.203 0.569 -15.148 1 26.52 578 GLY A CA 1
ATOM 4517 C C . GLY A 1 578 ? -22.312 -0.458 -15.094 1 26.52 578 GLY A C 1
ATOM 4518 O O . GLY A 1 578 ? -22.156 -1.589 -15.555 1 26.52 578 GLY A O 1
ATOM 4519 N N . SER A 1 579 ? -23.516 -0.094 -14.375 1 26.64 579 SER A N 1
ATOM 4520 C CA . SER A 1 579 ? -24.703 -0.916 -14.18 1 26.64 579 SER A CA 1
ATOM 4521 C C . SER A 1 579 ? -25.141 -1.589 -15.477 1 26.64 579 SER A C 1
ATOM 4523 O O . SER A 1 579 ? -25.734 -2.666 -15.453 1 26.64 579 SER A O 1
ATOM 4525 N N . ASP A 1 580 ? -24.984 -0.864 -16.484 1 27.19 580 ASP A N 1
ATOM 4526 C CA . ASP A 1 580 ? -25.75 -1.37 -17.625 1 27.19 580 ASP A CA 1
ATOM 4527 C C . ASP A 1 580 ? -25.109 -2.639 -18.188 1 27.19 580 ASP A C 1
ATOM 4529 O O . ASP A 1 580 ? -25.672 -3.277 -19.078 1 27.19 580 ASP A O 1
ATOM 4533 N N . PHE A 1 581 ? -23.859 -2.564 -18.125 1 28.83 581 PHE A N 1
ATOM 4534 C CA . PHE A 1 581 ? -23.328 -3.779 -18.734 1 28.83 581 PHE A CA 1
ATOM 4535 C C . PHE A 1 581 ? -23.578 -4.984 -17.828 1 28.83 581 PHE A C 1
ATOM 4537 O O . PHE A 1 581 ? -23.188 -6.105 -18.172 1 28.83 581 PHE A O 1
ATOM 4544 N N . MET A 1 582 ? -23.781 -4.684 -16.609 1 29.94 582 MET A N 1
ATOM 4545 C CA . MET A 1 582 ? -24.156 -5.855 -15.812 1 29.94 582 MET A CA 1
ATOM 4546 C C . MET A 1 582 ? -25.547 -6.348 -16.203 1 29.94 582 MET A C 1
ATOM 4548 O O . MET A 1 582 ? -26.469 -6.277 -15.391 1 29.94 582 MET A O 1
ATOM 4552 N N . VAL A 1 583 ? -26.078 -5.941 -17.234 1 27.14 583 VAL A N 1
ATOM 4553 C CA . VAL A 1 583 ? -27.328 -6.656 -17.422 1 27.14 583 VAL A CA 1
ATOM 4554 C C . VAL A 1 583 ? -27.125 -8.141 -17.141 1 27.14 583 VAL A C 1
ATOM 4556 O O . VAL A 1 583 ? -27.984 -8.781 -16.516 1 27.14 583 VAL A O 1
ATOM 4559 N N . ASN A 1 584 ? -26.234 -8.789 -18.031 1 28.08 584 ASN A N 1
ATOM 4560 C CA . ASN A 1 584 ? -26.266 -10.234 -17.812 1 28.08 584 ASN A CA 1
ATOM 4561 C C . ASN A 1 584 ? -25.625 -10.609 -16.484 1 28.08 584 ASN A C 1
ATOM 4563 O O . ASN A 1 584 ? -24.609 -10.016 -16.078 1 28.08 584 ASN A O 1
ATOM 4567 N N . ASP A 1 585 ? -26.297 -11.281 -15.523 1 29.77 585 ASP A N 1
ATOM 4568 C CA . ASP A 1 585 ? -26.078 -11.914 -14.227 1 29.77 585 ASP A CA 1
ATOM 4569 C C . ASP A 1 585 ? -24.688 -12.539 -14.148 1 29.77 585 ASP A C 1
ATOM 4571 O O . ASP A 1 585 ? -24.5 -13.695 -14.539 1 29.77 585 ASP A O 1
ATOM 4575 N N . TRP A 1 586 ? -23.812 -11.891 -14.578 1 29.34 586 TRP A N 1
ATOM 4576 C CA . TRP A 1 586 ? -22.594 -12.609 -14.242 1 29.34 586 TRP A CA 1
ATOM 4577 C C . TRP A 1 586 ? -22.594 -13 -12.766 1 29.34 586 TRP A C 1
ATOM 4579 O O . TRP A 1 586 ? -22.484 -12.141 -11.891 1 29.34 586 TRP A O 1
ATOM 4589 N N . GLU A 1 587 ? -23.328 -13.93 -12.414 1 29.77 587 GLU A N 1
ATOM 4590 C CA . GLU A 1 587 ? -23.422 -14.477 -11.07 1 29.77 587 GLU A CA 1
ATOM 4591 C C . GLU A 1 587 ? -22.047 -14.836 -10.516 1 29.77 587 GLU A C 1
ATOM 4593 O O . GLU A 1 587 ? -21.281 -15.57 -11.156 1 29.77 587 GLU A O 1
ATOM 4598 N N . PRO A 1 588 ? -21.594 -13.969 -9.883 1 36.81 588 PRO A N 1
ATOM 4599 C CA . PRO A 1 588 ? -20.391 -14.461 -9.195 1 36.81 588 PRO A CA 1
ATOM 4600 C C . PRO A 1 588 ? -20.531 -15.914 -8.742 1 36.81 588 PRO A C 1
ATOM 4602 O O . PRO A 1 588 ? -21.625 -16.359 -8.422 1 36.81 588 PRO A O 1
ATOM 4605 N N . ILE A 1 589 ? -19.641 -16.688 -9.211 1 32.22 589 ILE A N 1
ATOM 4606 C CA . ILE A 1 589 ? -19.719 -18.109 -8.898 1 32.22 589 ILE A CA 1
ATOM 4607 C C . ILE A 1 589 ? -19.734 -18.312 -7.387 1 32.22 589 ILE A C 1
ATOM 4609 O O . ILE A 1 589 ? -20.312 -19.266 -6.883 1 32.22 589 ILE A O 1
ATOM 4613 N N . PHE A 1 590 ? -18.938 -17.609 -6.738 1 32.66 590 PHE A N 1
ATOM 4614 C CA . PHE A 1 590 ? -18.75 -18.047 -5.359 1 32.66 590 PHE A CA 1
ATOM 4615 C C . PHE A 1 590 ? -19.609 -17.219 -4.41 1 32.66 590 PHE A C 1
ATOM 4617 O O . PHE A 1 590 ? -19.531 -15.984 -4.43 1 32.66 590 PHE A O 1
ATOM 4624 N N . LEU A 1 591 ? -20.734 -17.859 -4.043 1 32.22 591 LEU A N 1
ATOM 4625 C CA . LEU A 1 591 ? -21.625 -17.312 -3.033 1 32.22 591 LEU A CA 1
ATOM 4626 C C . LEU A 1 591 ? -20.922 -17.188 -1.691 1 32.22 591 LEU A C 1
ATOM 4628 O O . LEU A 1 591 ? -19.953 -17.891 -1.424 1 32.22 591 LEU A O 1
ATOM 4632 N N . PRO A 1 592 ? -21.359 -16.469 -0.963 1 31.12 592 PRO A N 1
ATOM 4633 C CA . PRO A 1 592 ? -20.766 -16.25 0.36 1 31.12 592 PRO A CA 1
ATOM 4634 C C . PRO A 1 592 ? -20.734 -17.516 1.206 1 31.12 592 PRO A C 1
ATOM 4636 O O . PRO A 1 592 ? -21.703 -18.281 1.215 1 31.12 592 PRO A O 1
ATOM 4639 N N . TYR A 1 593 ? -19.688 -18.219 1.438 1 28.02 593 TYR A N 1
ATOM 4640 C CA . TYR A 1 593 ? -19.562 -19.391 2.293 1 28.02 593 TYR A CA 1
ATOM 4641 C C . TYR A 1 593 ? -19.969 -19.078 3.725 1 28.02 593 TYR A C 1
ATOM 4643 O O . TYR A 1 593 ? -19.5 -18.094 4.309 1 28.02 593 TYR A O 1
ATOM 4651 N N . HIS A 1 594 ? -21.156 -19.5 4.102 1 25.84 594 HIS A N 1
ATOM 4652 C CA . HIS A 1 594 ? -21.531 -19.531 5.512 1 25.84 594 HIS A CA 1
ATOM 4653 C C . HIS A 1 594 ? -20.719 -20.562 6.285 1 25.84 594 HIS A C 1
ATOM 4655 O O . HIS A 1 594 ? -20.719 -21.734 5.93 1 25.84 594 HIS A O 1
ATOM 4661 N N . ASP A 1 595 ? -19.719 -20.281 6.879 1 25.59 595 ASP A N 1
ATOM 4662 C CA . ASP A 1 595 ? -19.078 -21.203 7.809 1 25.59 595 ASP A CA 1
ATOM 4663 C C . ASP A 1 595 ? -20.047 -21.672 8.883 1 25.59 595 ASP A C 1
ATOM 4665 O O . ASP A 1 595 ? -20.453 -20.891 9.75 1 25.59 595 ASP A O 1
ATOM 4669 N N . THR A 1 596 ? -20.969 -22.688 8.672 1 23.62 596 THR A N 1
ATOM 4670 C CA . THR A 1 596 ? -21.578 -23.438 9.758 1 23.62 596 THR A CA 1
ATOM 4671 C C . THR A 1 596 ? -20.547 -24.266 10.5 1 23.62 596 THR A C 1
ATOM 4673 O O . THR A 1 596 ? -20.125 -25.328 10.023 1 23.62 596 THR A O 1
ATOM 4676 N N . MET A 1 597 ? -19.547 -23.922 11.164 1 24.11 597 MET A N 1
ATOM 4677 C CA . MET A 1 597 ? -18.875 -24.75 12.164 1 24.11 597 MET A CA 1
ATOM 4678 C C . MET A 1 597 ? -19.875 -25.297 13.188 1 24.11 597 MET A C 1
ATOM 4680 O O . MET A 1 597 ? -20.359 -24.547 14.039 1 24.11 597 MET A O 1
ATOM 4684 N N . GLY A 1 598 ? -20.797 -26.25 12.859 1 21.47 598 GLY A N 1
ATOM 4685 C CA . GLY A 1 598 ? -21.344 -27.188 13.82 1 21.47 598 GLY A CA 1
ATOM 4686 C C . GLY A 1 598 ? -20.281 -27.906 14.633 1 21.47 598 GLY A C 1
ATOM 4687 O O . GLY A 1 598 ? -19.172 -28.141 14.148 1 21.47 598 GLY A O 1
ATOM 4688 N N . ALA A 1 599 ? -20.312 -27.875 16.062 1 24.38 599 ALA A N 1
ATOM 4689 C CA . ALA A 1 599 ? -19.766 -28.703 17.125 1 24.38 599 ALA A CA 1
ATOM 4690 C C . ALA A 1 599 ? -19.938 -30.188 16.812 1 24.38 599 ALA A C 1
ATOM 4692 O O . ALA A 1 599 ? -21.031 -30.641 16.484 1 24.38 599 ALA A O 1
ATOM 4693 N N . ARG A 1 600 ? -18.984 -30.953 16.422 1 21.73 600 ARG A N 1
ATOM 4694 C CA . ARG A 1 600 ? -19.094 -32.375 16.703 1 21.73 600 ARG A CA 1
ATOM 4695 C C . ARG A 1 600 ? -19.516 -32.625 18.141 1 21.73 600 ARG A C 1
ATOM 4697 O O . ARG A 1 600 ? -19.078 -31.938 19.047 1 21.73 600 ARG A O 1
ATOM 4704 N N . PRO A 1 601 ? -20.641 -33.25 18.406 1 23.73 601 PRO A N 1
ATOM 4705 C CA . PRO A 1 601 ? -20.938 -33.812 19.734 1 23.73 601 PRO A CA 1
ATOM 4706 C C . PRO A 1 601 ? -19.734 -34.531 20.344 1 23.73 601 PRO A C 1
ATOM 4708 O O . PRO A 1 601 ? -18.859 -35 19.625 1 23.73 601 PRO A O 1
ATOM 4711 N N . GLN A 1 602 ? -19.688 -34.531 21.797 1 18.89 602 GLN A N 1
ATOM 4712 C CA . GLN A 1 602 ? -19.375 -35.75 22.531 1 18.89 602 GLN A CA 1
ATOM 4713 C C . GLN A 1 602 ? -20.422 -36.844 22.266 1 18.89 602 GLN A C 1
ATOM 4715 O O . GLN A 1 602 ? -21.625 -36.562 22.234 1 18.89 602 GLN A O 1
ATOM 4720 N N . MET B 1 1 ? -28.969 54.75 39 1 26.39 1 MET B N 1
ATOM 4721 C CA . MET B 1 1 ? -29.031 53.531 39.812 1 26.39 1 MET B CA 1
ATOM 4722 C C . MET B 1 1 ? -27.859 52.625 39.531 1 26.39 1 MET B C 1
ATOM 4724 O O . MET B 1 1 ? -27.625 52.25 38.375 1 26.39 1 MET B O 1
ATOM 4728 N N . SER B 1 2 ? -26.719 52.75 40.281 1 31.8 2 SER B N 1
ATOM 4729 C CA . SER B 1 2 ? -25.375 52.156 40.219 1 31.8 2 SER B CA 1
ATOM 4730 C C . SER B 1 2 ? -25.438 50.656 40.281 1 31.8 2 SER B C 1
ATOM 4732 O O . SER B 1 2 ? -26.016 50.062 41.188 1 31.8 2 SER B O 1
ATOM 4734 N N . ASP B 1 3 ? -25.719 50 39.125 1 35.41 3 ASP B N 1
ATOM 4735 C CA . ASP B 1 3 ? -25.953 48.562 39 1 35.41 3 ASP B CA 1
ATOM 4736 C C . ASP B 1 3 ? -24.891 47.781 39.719 1 35.41 3 ASP B C 1
ATOM 4738 O O . ASP B 1 3 ? -23.719 47.781 39.375 1 35.41 3 ASP B O 1
ATOM 4742 N N . ARG B 1 4 ? -25 47.812 41.125 1 39.97 4 ARG B N 1
ATOM 4743 C CA . ARG B 1 4 ? -24.219 47.094 42.125 1 39.97 4 ARG B CA 1
ATOM 4744 C C . ARG B 1 4 ? -23.969 45.656 41.719 1 39.97 4 ARG B C 1
ATOM 4746 O O . ARG B 1 4 ? -24.875 44.812 41.781 1 39.97 4 ARG B O 1
ATOM 4753 N N . HIS B 1 5 ? -23.125 45.438 40.656 1 35.41 5 HIS B N 1
ATOM 4754 C CA . HIS B 1 5 ? -22.734 44.094 40.219 1 35.41 5 HIS B CA 1
ATOM 4755 C C . HIS B 1 5 ? -22.281 43.25 41.375 1 35.41 5 HIS B C 1
ATOM 4757 O O . HIS B 1 5 ? -21.328 43.562 42.062 1 35.41 5 HIS B O 1
ATOM 4763 N N . LYS B 1 6 ? -23.266 42.75 42.125 1 43.97 6 LYS B N 1
ATOM 4764 C CA . LYS B 1 6 ? -23 41.844 43.25 1 43.97 6 LYS B CA 1
ATOM 4765 C C . LYS B 1 6 ? -21.812 40.938 42.969 1 43.97 6 LYS B C 1
ATOM 4767 O O . LYS B 1 6 ? -21.719 40.344 41.875 1 43.97 6 LYS B O 1
ATOM 4772 N N . PRO B 1 7 ? -20.703 41.062 43.656 1 45.47 7 PRO B N 1
ATOM 4773 C CA . PRO B 1 7 ? -19.516 40.219 43.5 1 45.47 7 PRO B CA 1
ATOM 4774 C C . PRO B 1 7 ? -19.844 38.719 43.469 1 45.47 7 PRO B C 1
ATOM 4776 O O . PRO B 1 7 ? -20.672 38.25 44.219 1 45.47 7 PRO B O 1
ATOM 4779 N N . ARG B 1 8 ? -19.875 38.156 42.25 1 47.03 8 ARG B N 1
ATOM 4780 C CA . ARG B 1 8 ? -20.156 36.75 42 1 47.03 8 ARG B CA 1
ATOM 4781 C C . ARG B 1 8 ? -19.547 35.875 43.062 1 47.03 8 ARG B C 1
ATOM 4783 O O . ARG B 1 8 ? -18.438 36.094 43.531 1 47.03 8 ARG B O 1
ATOM 4790 N N . ARG B 1 9 ? -20.344 35.219 43.906 1 53.28 9 ARG B N 1
ATOM 4791 C CA . ARG B 1 9 ? -20.125 34.344 45.062 1 53.28 9 ARG B CA 1
ATOM 4792 C C . ARG B 1 9 ? -18.938 33.406 44.812 1 53.28 9 ARG B C 1
ATOM 4794 O O . ARG B 1 9 ? -18.797 32.844 43.719 1 53.28 9 ARG B O 1
ATOM 4801 N N . GLY B 1 10 ? -17.844 33.5 45.438 1 59.41 10 GLY B N 1
ATOM 4802 C CA . GLY B 1 10 ? -16.609 32.719 45.438 1 59.41 10 GLY B CA 1
ATOM 4803 C C . GLY B 1 10 ? -16.859 31.234 45.406 1 59.41 10 GLY B C 1
ATOM 4804 O O . GLY B 1 10 ? -17.969 30.781 45.688 1 59.41 10 GLY B O 1
ATOM 4805 N N . LEU B 1 11 ? -16.094 30.469 44.812 1 65.19 11 LEU B N 1
ATOM 4806 C CA . LEU B 1 11 ? -16.172 29.016 44.719 1 65.19 11 LEU B CA 1
ATOM 4807 C C . LEU B 1 11 ? -16.047 28.375 46.094 1 65.19 11 LEU B C 1
ATOM 4809 O O . LEU B 1 11 ? -15.234 28.812 46.906 1 65.19 11 LEU B O 1
ATOM 4813 N N . SER B 1 12 ? -16.953 27.562 46.469 1 72.38 12 SER B N 1
ATOM 4814 C CA . SER B 1 12 ? -16.906 26.781 47.688 1 72.38 12 SER B CA 1
ATOM 4815 C C . SER B 1 12 ? -15.625 25.969 47.781 1 72.38 12 SER B C 1
ATOM 4817 O O . SER B 1 12 ? -15.023 25.625 46.75 1 72.38 12 SER B O 1
ATOM 4819 N N . CYS B 1 13 ? -15.008 25.828 48.875 1 75.62 13 CYS B N 1
ATOM 4820 C CA . CYS B 1 13 ? -13.805 25.031 49.094 1 75.62 13 CYS B CA 1
ATOM 4821 C C . CYS B 1 13 ? -14.062 23.562 48.719 1 75.62 13 CYS B C 1
ATOM 4823 O O . CYS B 1 13 ? -15.211 23.125 48.688 1 75.62 13 CYS B O 1
ATOM 4825 N N . VAL B 1 14 ? -13.109 22.75 48.438 1 72.56 14 VAL B N 1
ATOM 4826 C CA . VAL B 1 14 ? -13.172 21.359 47.969 1 72.56 14 VAL B CA 1
ATOM 4827 C C . VAL B 1 14 ? -13.93 20.516 48.969 1 72.56 14 VAL B C 1
ATOM 4829 O O . VAL B 1 14 ? -14.734 19.656 48.594 1 72.56 14 VAL B O 1
ATOM 4832 N N . ARG B 1 15 ? -13.789 20.75 50.188 1 74.62 15 ARG B N 1
ATOM 4833 C CA . ARG B 1 15 ? -14.398 19.922 51.219 1 74.62 15 ARG B CA 1
ATOM 4834 C C . ARG B 1 15 ? -15.883 20.234 51.344 1 74.62 15 ARG B C 1
ATOM 4836 O O . ARG B 1 15 ? -16.703 19.328 51.469 1 74.62 15 ARG B O 1
ATOM 4843 N N . CYS B 1 16 ? -16.188 21.469 51.406 1 76.56 16 CYS B N 1
ATOM 4844 C CA . CYS B 1 16 ? -17.594 21.844 51.562 1 76.56 16 CYS B CA 1
ATOM 4845 C C . CYS B 1 16 ? -18.391 21.422 50.312 1 76.56 16 CYS B C 1
ATOM 4847 O O . CYS B 1 16 ? -19.547 21.031 50.438 1 76.56 16 CYS B O 1
ATOM 4849 N N . ARG B 1 17 ? -17.703 21.422 49.156 1 72.44 17 ARG B N 1
ATOM 4850 C CA . ARG B 1 17 ? -18.281 20.969 47.906 1 72.44 17 ARG B CA 1
ATOM 4851 C C . ARG B 1 17 ? -18.547 19.453 47.938 1 72.44 17 ARG B C 1
ATOM 4853 O O . ARG B 1 17 ? -19.609 19 47.5 1 72.44 17 ARG B O 1
ATOM 4860 N N . ALA B 1 18 ? -17.703 18.719 48.594 1 72.25 18 ALA B N 1
ATOM 4861 C CA . ALA B 1 18 ? -17.828 17.266 48.656 1 72.25 18 ALA B CA 1
ATOM 4862 C C . ALA B 1 18 ? -18.906 16.859 49.656 1 72.25 18 ALA B C 1
ATOM 4864 O O . ALA B 1 18 ? -19.625 15.883 49.438 1 72.25 18 ALA B O 1
ATOM 4865 N N . ARG B 1 19 ? -19.078 17.625 50.656 1 74.81 19 ARG B N 1
ATOM 4866 C CA . ARG B 1 19 ? -20.016 17.281 51.719 1 74.81 19 ARG B CA 1
ATOM 4867 C C . ARG B 1 19 ? -21.359 17.953 51.5 1 74.81 19 ARG B C 1
ATOM 4869 O O . ARG B 1 19 ? -22.297 17.734 52.25 1 74.81 19 ARG B O 1
ATOM 4876 N N . LYS B 1 20 ? -21.422 18.734 50.406 1 69.19 20 LYS B N 1
ATOM 4877 C CA . LYS B 1 20 ? -22.625 19.453 50 1 69.19 20 LYS B CA 1
ATOM 4878 C C . LYS B 1 20 ? -23.156 20.297 51.156 1 69.19 20 LYS B C 1
ATOM 4880 O O . LYS B 1 20 ? -24.375 20.344 51.406 1 69.19 20 LYS B O 1
ATOM 4885 N N . VAL B 1 21 ? -22.141 20.891 51.906 1 80.12 21 VAL B N 1
ATOM 4886 C CA . VAL B 1 21 ? -22.547 21.781 53 1 80.12 21 VAL B CA 1
ATOM 4887 C C . VAL B 1 21 ? -22.297 23.234 52.562 1 80.12 21 VAL B C 1
ATOM 4889 O O . VAL B 1 21 ? -21.484 23.5 51.688 1 80.12 21 VAL B O 1
ATOM 4892 N N . ARG B 1 22 ? -23.094 24.109 53.031 1 76.25 22 ARG B N 1
ATOM 4893 C CA . ARG B 1 22 ? -23 25.531 52.719 1 76.25 22 ARG B CA 1
ATOM 4894 C C . ARG B 1 22 ? -21.672 26.125 53.156 1 76.25 22 ARG B C 1
ATOM 4896 O O . ARG B 1 22 ? -21.375 26.125 54.375 1 76.25 22 ARG B O 1
ATOM 4903 N N . CYS B 1 23 ? -20.781 26.484 52.156 1 73.31 23 CYS B N 1
ATOM 4904 C CA . CYS B 1 23 ? -19.484 27.094 52.406 1 73.31 23 CYS B CA 1
ATOM 4905 C C . CYS B 1 23 ? -19.609 28.609 52.531 1 73.31 23 CYS B C 1
ATOM 4907 O O . CYS B 1 23 ? -20.312 29.234 51.719 1 73.31 23 CYS B O 1
ATOM 4909 N N . ASP B 1 24 ? -19.188 29.328 53.469 1 77.25 24 ASP B N 1
ATOM 4910 C CA . ASP B 1 24 ? -19.312 30.781 53.625 1 77.25 24 ASP B CA 1
ATOM 4911 C C . ASP B 1 24 ? -18.266 31.531 52.812 1 77.25 24 ASP B C 1
ATOM 4913 O O . ASP B 1 24 ? -18.125 32.75 52.969 1 77.25 24 ASP B O 1
ATOM 4917 N N . ASN B 1 25 ? -17.422 30.891 51.875 1 72.31 25 ASN B N 1
ATOM 4918 C CA . ASN B 1 25 ? -16.438 31.375 50.906 1 72.31 25 ASN B CA 1
ATOM 4919 C C . ASN B 1 25 ? -15.336 32.156 51.594 1 72.31 25 ASN B C 1
ATOM 4921 O O . ASN B 1 25 ? -14.617 32.938 50.938 1 72.31 25 ASN B O 1
ATOM 4925 N N . GLN B 1 26 ? -15.078 31.922 52.906 1 77.19 26 GLN B N 1
ATOM 4926 C CA . GLN B 1 26 ? -13.938 32.469 53.625 1 77.19 26 GLN B CA 1
ATOM 4927 C C . GLN B 1 26 ? -12.781 31.484 53.688 1 77.19 26 GLN B C 1
ATOM 4929 O O . GLN B 1 26 ? -12.977 30.281 53.5 1 77.19 26 GLN B O 1
ATOM 4934 N N . SER B 1 27 ? -11.477 31.859 53.5 1 73.06 27 SER B N 1
ATOM 4935 C CA . SER B 1 27 ? -10.312 30.984 53.688 1 73.06 27 SER B CA 1
ATOM 4936 C C . SER B 1 27 ? -9.688 31.172 55.062 1 73.06 27 SER B C 1
ATOM 4938 O O . SER B 1 27 ? -9.086 32.219 55.344 1 73.06 27 SER B O 1
ATOM 4940 N N . PRO B 1 28 ? -9.914 30.125 55.844 1 76.62 28 PRO B N 1
ATOM 4941 C CA . PRO B 1 28 ? -10.664 28.859 55.812 1 76.62 28 PRO B CA 1
ATOM 4942 C C . PRO B 1 28 ? -12.164 29.062 55.969 1 76.62 28 PRO B C 1
ATOM 4944 O O . PRO B 1 28 ? -12.594 30.016 56.625 1 76.62 28 PRO B O 1
ATOM 4947 N N . CYS B 1 29 ? -12.984 28.234 55.344 1 78.94 29 CYS B N 1
ATOM 4948 C CA . CYS B 1 29 ? -14.43 28.375 55.469 1 78.94 29 CYS B CA 1
ATOM 4949 C C . CYS B 1 29 ? -14.898 27.969 56.875 1 78.94 29 CYS B C 1
ATOM 4951 O O . CYS B 1 29 ? -14.203 27.219 57.562 1 78.94 29 CYS B O 1
ATOM 4953 N N . GLY B 1 30 ? -15.906 28.578 57.406 1 82.38 30 GLY B N 1
ATOM 4954 C CA . GLY B 1 30 ? -16.406 28.359 58.75 1 82.38 30 GLY B CA 1
ATOM 4955 C C . GLY B 1 30 ? -16.609 26.891 59.062 1 82.38 30 GLY B C 1
ATOM 4956 O O . GLY B 1 30 ? -16.359 26.453 60.188 1 82.38 30 GLY B O 1
ATOM 4957 N N . VAL B 1 31 ? -17 26.125 58.062 1 82.69 31 VAL B N 1
ATOM 4958 C CA . VAL B 1 31 ? -17.234 24.703 58.281 1 82.69 31 VAL B CA 1
ATOM 4959 C C . VAL B 1 31 ? -15.898 23.984 58.5 1 82.69 31 VAL B C 1
ATOM 4961 O O . VAL B 1 31 ? -15.773 23.188 59.438 1 82.69 31 VAL B O 1
ATOM 4964 N N . CYS B 1 32 ? -15 24.281 57.688 1 79.44 32 CYS B N 1
ATOM 4965 C CA . CYS B 1 32 ? -13.695 23.656 57.812 1 79.44 32 CYS B CA 1
ATOM 4966 C C . CYS B 1 32 ? -12.984 24.109 59.062 1 79.44 32 CYS B C 1
ATOM 4968 O O . CYS B 1 32 ? -12.297 23.328 59.719 1 79.44 32 CYS B O 1
ATOM 4970 N N . ALA B 1 33 ? -13.094 25.328 59.438 1 83.25 33 ALA B N 1
ATOM 4971 C CA . ALA B 1 33 ? -12.5 25.859 60.688 1 83.25 33 ALA B CA 1
ATOM 4972 C C . ALA B 1 33 ? -13.086 25.172 61.906 1 83.25 33 ALA B C 1
ATOM 4974 O O . ALA B 1 33 ? -12.352 24.844 62.844 1 83.25 33 ALA B O 1
ATOM 4975 N N . LYS B 1 34 ? -14.414 24.922 61.875 1 81.25 34 LYS B N 1
ATOM 4976 C CA . LYS B 1 34 ? -15.062 24.297 63 1 81.25 34 LYS B CA 1
ATOM 4977 C C . LYS B 1 34 ? -14.641 22.844 63.156 1 81.25 34 LYS B C 1
ATOM 4979 O O . LYS B 1 34 ? -14.5 22.328 64.25 1 81.25 34 LYS B O 1
ATOM 4984 N N . GLU B 1 35 ? -14.438 22.219 62 1 80.31 35 GLU B N 1
ATOM 4985 C CA . GLU B 1 35 ? -14.125 20.797 62.031 1 80.31 35 GLU B CA 1
ATOM 4986 C C . GLU B 1 35 ? -12.617 20.562 62.094 1 80.31 35 GLU B C 1
ATOM 4988 O O . GLU B 1 35 ? -12.164 19.422 62.219 1 80.31 35 GLU B O 1
ATOM 4993 N N . GLY B 1 36 ? -11.742 21.656 62.031 1 78.12 36 GLY B N 1
ATOM 4994 C CA . GLY B 1 36 ? -10.289 21.562 62.156 1 78.12 36 GLY B CA 1
ATOM 4995 C C . GLY B 1 36 ? -9.625 20.953 60.938 1 78.12 36 GLY B C 1
ATOM 4996 O O . GLY B 1 36 ? -8.586 20.297 61.062 1 78.12 36 GLY B O 1
ATOM 4997 N N . THR B 1 37 ? -10.219 20.969 59.844 1 76.12 37 THR B N 1
ATOM 4998 C CA . THR B 1 37 ? -9.633 20.406 58.625 1 76.12 37 THR B CA 1
ATOM 4999 C C . THR B 1 37 ? -9.109 21.5 57.719 1 76.12 37 THR B C 1
ATOM 5001 O O . THR B 1 37 ? -9.523 22.656 57.812 1 76.12 37 THR B O 1
ATOM 5004 N N . GLU B 1 38 ? -8.102 21.188 56.906 1 78.31 38 GLU B N 1
ATOM 5005 C CA . GLU B 1 38 ? -7.496 22.125 55.969 1 78.31 38 GLU B CA 1
ATOM 5006 C C . GLU B 1 38 ? -8.492 22.547 54.875 1 78.31 38 GLU B C 1
ATOM 5008 O O . GLU B 1 38 ? -9.117 21.703 54.25 1 78.31 38 GLU B O 1
ATOM 5013 N N . CYS B 1 39 ? -8.836 23.859 54.719 1 74 39 CYS B N 1
ATOM 5014 C CA . CYS B 1 39 ? -9.758 24.453 53.75 1 74 39 CYS B CA 1
ATOM 5015 C C . CYS B 1 39 ? -9.055 24.719 52.438 1 74 39 CYS B C 1
ATOM 5017 O O . CYS B 1 39 ? -8.18 25.562 52.344 1 74 39 CYS B O 1
ATOM 5019 N N . ILE B 1 40 ? -9.07 23.812 51.469 1 72.62 40 ILE B N 1
ATOM 5020 C CA . ILE B 1 40 ? -8.461 23.969 50.156 1 72.62 40 ILE B CA 1
ATOM 5021 C C . ILE B 1 40 ? -9.461 24.594 49.188 1 72.62 40 ILE B C 1
ATOM 5023 O O . ILE B 1 40 ? -10.531 24.031 48.938 1 72.62 40 ILE B O 1
ATOM 5027 N N . ARG B 1 41 ? -9.227 25.781 48.781 1 65.12 41 ARG B N 1
ATOM 5028 C CA . ARG B 1 41 ? -10.055 26.516 47.812 1 65.12 41 ARG B CA 1
ATOM 5029 C C . ARG B 1 41 ? -9.625 26.219 46.375 1 65.12 41 ARG B C 1
ATOM 5031 O O . ARG B 1 41 ? -8.438 26.188 46.094 1 65.12 41 ARG B O 1
ATOM 5038 N N . THR B 1 42 ? -10.492 25.625 45.656 1 54.34 42 THR B N 1
ATOM 5039 C CA . THR B 1 42 ? -10.188 25.453 44.25 1 54.34 42 THR B CA 1
ATOM 5040 C C . THR B 1 42 ? -10.211 26.797 43.5 1 54.34 42 THR B C 1
ATOM 5042 O O . THR B 1 42 ? -11.141 27.594 43.688 1 54.34 42 THR B O 1
ATOM 5045 N N . SER B 1 43 ? -9.133 27.375 43.125 1 52.81 43 SER B N 1
ATOM 5046 C CA . SER B 1 43 ? -9.055 28.641 42.375 1 52.81 43 SER B CA 1
ATOM 5047 C C . SER B 1 43 ? -9.664 28.5 41 1 52.81 43 SER B C 1
ATOM 5049 O O . SER B 1 43 ? -9.977 29.516 40.344 1 52.81 43 SER B O 1
ATOM 5051 N N . GLN B 1 44 ? -9.633 27.406 40.375 1 43.53 44 GLN B N 1
ATOM 5052 C CA . GLN B 1 44 ? -10.078 27.375 38.969 1 43.53 44 GLN B CA 1
ATOM 5053 C C . GLN B 1 44 ? -11.594 27.203 38.875 1 43.53 44 GLN B C 1
ATOM 5055 O O . GLN B 1 44 ? -12.133 26.203 39.375 1 43.53 44 GLN B O 1
ATOM 5060 N N . ASP B 1 45 ? -12.203 28.25 38.781 1 44.19 45 ASP B N 1
ATOM 5061 C CA . ASP B 1 45 ? -13.625 28.281 38.469 1 44.19 45 ASP B CA 1
ATOM 5062 C C . ASP B 1 45 ? -13.898 27.531 37.156 1 44.19 45 ASP B C 1
ATOM 5064 O O . ASP B 1 45 ? -13.602 28.047 36.062 1 44.19 45 ASP B O 1
ATOM 5068 N N . ARG B 1 46 ? -13.93 26.344 37.219 1 41.19 46 ARG B N 1
ATOM 5069 C CA . ARG B 1 46 ? -14.164 25.594 35.969 1 41.19 46 ARG B CA 1
ATOM 5070 C C . ARG B 1 46 ? -15.625 25.703 35.531 1 41.19 46 ARG B C 1
ATOM 5072 O O . ARG B 1 46 ? -16.062 24.984 34.625 1 41.19 46 ARG B O 1
ATOM 5079 N N . ARG B 1 47 ? -16.375 26.406 36.156 1 48.56 47 ARG B N 1
ATOM 5080 C CA . ARG B 1 47 ? -17.75 26.625 35.75 1 48.56 47 ARG B CA 1
ATOM 5081 C C . ARG B 1 47 ? -17.828 27.281 34.375 1 48.56 47 ARG B C 1
ATOM 5083 O O . ARG B 1 47 ? -18.797 27.109 33.625 1 48.56 47 ARG B O 1
ATOM 5090 N N . LYS B 1 48 ? -16.984 28.094 34.125 1 40.75 48 LYS B N 1
ATOM 5091 C CA . LYS B 1 48 ? -16.922 28.734 32.812 1 40.75 48 LYS B CA 1
ATOM 5092 C C . LYS B 1 48 ? -16.391 27.781 31.734 1 40.75 48 LYS B C 1
ATOM 5094 O O . LYS B 1 48 ? -16.453 28.078 30.547 1 40.75 48 LYS B O 1
ATOM 5099 N N . GLU B 1 49 ? -15.727 26.844 32.188 1 39.5 49 GLU B N 1
ATOM 5100 C CA . GLU B 1 49 ? -15.117 25.984 31.172 1 39.5 49 GLU B CA 1
ATOM 5101 C C . GLU B 1 49 ? -16.078 24.875 30.734 1 39.5 49 GLU B C 1
ATOM 5103 O O . GLU B 1 49 ? -15.719 24 29.953 1 39.5 49 GLU B O 1
ATOM 5108 N N . ARG B 1 50 ? -17.297 24.812 31.25 1 36.88 50 ARG B N 1
ATOM 5109 C CA . ARG B 1 50 ? -18.359 23.891 30.828 1 36.88 50 ARG B CA 1
ATOM 5110 C C . ARG B 1 50 ? -18.906 24.297 29.469 1 36.88 50 ARG B C 1
ATOM 5112 O O . ARG B 1 50 ? -19 25.484 29.141 1 36.88 50 ARG B O 1
ATOM 5119 N N . TYR B 1 51 ? -18.953 23.406 28.625 1 37.97 51 TYR B N 1
ATOM 5120 C CA . TYR B 1 51 ? -19.672 23.688 27.375 1 37.97 51 TYR B CA 1
ATOM 5121 C C . TYR B 1 51 ? -21.078 24.203 27.672 1 37.97 51 TYR B C 1
ATOM 5123 O O . TYR B 1 51 ? -21.688 23.844 28.688 1 37.97 51 TYR B O 1
ATOM 5131 N N . SER B 1 52 ? -21.422 25.297 27.188 1 40.19 52 SER B N 1
ATOM 5132 C CA . SER B 1 52 ? -22.766 25.812 27.391 1 40.19 52 SER B CA 1
ATOM 5133 C C . SER B 1 52 ? -23.828 24.75 27.062 1 40.19 52 SER B C 1
ATOM 5135 O O . SER B 1 52 ? -23.578 23.844 26.266 1 40.19 52 SER B O 1
ATOM 5137 N N . GLN B 1 53 ? -24.938 24.625 27.844 1 42.53 53 GLN B N 1
ATOM 5138 C CA . GLN B 1 53 ? -26.078 23.781 27.531 1 42.53 53 GLN B CA 1
ATOM 5139 C C . GLN B 1 53 ? -26.484 23.875 26.062 1 42.53 53 GLN B C 1
ATOM 5141 O O . GLN B 1 53 ? -26.828 22.875 25.438 1 42.53 53 GLN B O 1
ATOM 5146 N N . ALA B 1 54 ? -26.328 25.078 25.516 1 41.31 54 ALA B N 1
ATOM 5147 C CA . ALA B 1 54 ? -26.641 25.297 24.109 1 41.31 54 ALA B CA 1
ATOM 5148 C C . ALA B 1 54 ? -25.656 24.547 23.203 1 41.31 54 ALA B C 1
ATOM 5150 O O . ALA B 1 54 ? -26.062 23.984 22.172 1 41.31 54 ALA B O 1
ATOM 5151 N N . PHE B 1 55 ? -24.484 24.391 23.562 1 41.47 55 PHE B N 1
ATOM 5152 C CA . PHE B 1 55 ? -23.5 23.641 22.812 1 41.47 55 PHE B CA 1
ATOM 5153 C C . PHE B 1 55 ? -23.766 22.141 22.922 1 41.47 55 PHE B C 1
ATOM 5155 O O . PHE B 1 55 ? -23.766 21.438 21.922 1 41.47 55 PHE B O 1
ATOM 5162 N N . VAL B 1 56 ? -24.078 21.672 24.125 1 44.19 56 VAL B N 1
ATOM 5163 C CA . VAL B 1 56 ? -24.453 20.266 24.312 1 44.19 56 VAL B CA 1
ATOM 5164 C C . VAL B 1 56 ? -25.781 20 23.625 1 44.19 56 VAL B C 1
ATOM 5166 O O . VAL B 1 56 ? -25.938 18.969 22.953 1 44.19 56 VAL B O 1
ATOM 5169 N N . ASP B 1 57 ? -26.703 20.922 23.812 1 45.94 57 ASP B N 1
ATOM 5170 C CA . ASP B 1 57 ? -27.984 20.781 23.125 1 45.94 57 ASP B CA 1
ATOM 5171 C C . ASP B 1 57 ? -27.797 20.859 21.609 1 45.94 57 ASP B C 1
ATOM 5173 O O . ASP B 1 57 ? -28.453 20.125 20.859 1 45.94 57 ASP B O 1
ATOM 5177 N N . GLY B 1 58 ? -26.953 21.641 21.125 1 43.41 58 GLY B N 1
ATOM 5178 C CA . GLY B 1 58 ? -26.578 21.688 19.719 1 43.41 58 GLY B CA 1
ATOM 5179 C C . GLY B 1 58 ? -25.875 20.438 19.25 1 43.41 58 GLY B C 1
ATOM 5180 O O . GLY B 1 58 ? -26.172 19.906 18.172 1 43.41 58 GLY B O 1
ATOM 5181 N N . LEU B 1 59 ? -25.062 19.875 20 1 44.62 59 LEU B N 1
ATOM 5182 C CA . LEU B 1 59 ? -24.438 18.594 19.719 1 44.62 59 LEU B CA 1
ATOM 5183 C C . LEU B 1 59 ? -25.484 17.469 19.766 1 44.62 59 LEU B C 1
ATOM 5185 O O . LEU B 1 59 ? -25.453 16.562 18.922 1 44.62 59 LEU B O 1
ATOM 5189 N N . GLN B 1 60 ? -26.406 17.578 20.766 1 44.72 60 GLN B N 1
ATOM 5190 C CA . GLN B 1 60 ? -27.484 16.594 20.844 1 44.72 60 GLN B CA 1
ATOM 5191 C C . GLN B 1 60 ? -28.438 16.75 19.672 1 44.72 60 GLN B C 1
ATOM 5193 O O . GLN B 1 60 ? -28.906 15.75 19.109 1 44.72 60 GLN B O 1
ATOM 5198 N N . ALA B 1 61 ? -28.844 17.969 19.406 1 45.19 61 ALA B N 1
ATOM 5199 C CA . ALA B 1 61 ? -29.688 18.188 18.25 1 45.19 61 ALA B CA 1
ATOM 5200 C C . ALA B 1 61 ? -28.984 17.781 16.953 1 45.19 61 ALA B C 1
ATOM 5202 O O . ALA B 1 61 ? -29.594 17.156 16.078 1 45.19 61 ALA B O 1
ATOM 5203 N N . LYS B 1 62 ? -27.75 18.125 16.844 1 42.47 62 LYS B N 1
ATOM 5204 C CA . LYS B 1 62 ? -26.906 17.656 15.75 1 42.47 62 LYS B CA 1
ATOM 5205 C C . LYS B 1 62 ? -26.75 16.141 15.789 1 42.47 62 LYS B C 1
ATOM 5207 O O . LYS B 1 62 ? -26.844 15.469 14.758 1 42.47 62 LYS B O 1
ATOM 5212 N N . ALA B 1 63 ? -26.672 15.578 16.938 1 43.62 63 ALA B N 1
ATOM 5213 C CA . ALA B 1 63 ? -26.688 14.125 17.109 1 43.62 63 ALA B CA 1
ATOM 5214 C C . ALA B 1 63 ? -28.016 13.531 16.672 1 43.62 63 ALA B C 1
ATOM 5216 O O . ALA B 1 63 ? -28.062 12.5 16 1 43.62 63 ALA B O 1
ATOM 5217 N N . THR B 1 64 ? -29.109 14.188 17.141 1 46.44 64 THR B N 1
ATOM 5218 C CA . THR B 1 64 ? -30.422 13.703 16.734 1 46.44 64 THR B CA 1
ATOM 5219 C C . THR B 1 64 ? -30.594 13.789 15.227 1 46.44 64 THR B C 1
ATOM 5221 O O . THR B 1 64 ? -31.172 12.891 14.609 1 46.44 64 THR B O 1
ATOM 5224 N N . LYS B 1 65 ? -30.141 14.867 14.695 1 41.94 65 LYS B N 1
ATOM 5225 C CA . LYS B 1 65 ? -30.219 15 13.242 1 41.94 65 LYS B CA 1
ATOM 5226 C C . LYS B 1 65 ? -29.281 14.023 12.555 1 41.94 65 LYS B C 1
ATOM 5228 O O . LYS B 1 65 ? -29.641 13.398 11.555 1 41.94 65 LYS B O 1
ATOM 5233 N N . LEU B 1 66 ? -28.125 13.93 13.086 1 42.72 66 LEU B N 1
ATOM 5234 C CA . LEU B 1 66 ? -27.203 12.914 12.609 1 42.72 66 LEU B CA 1
ATOM 5235 C C . LEU B 1 66 ? -27.766 11.516 12.836 1 42.72 66 LEU B C 1
ATOM 5237 O O . LEU B 1 66 ? -27.625 10.641 11.977 1 42.72 66 LEU B O 1
ATOM 5241 N N . GLU B 1 67 ? -28.516 11.43 13.914 1 46 67 GLU B N 1
ATOM 5242 C CA . GLU B 1 67 ? -29.234 10.18 14.141 1 46 67 GLU B CA 1
ATOM 5243 C C . GLU B 1 67 ? -30.25 9.914 13.031 1 46 67 GLU B C 1
ATOM 5245 O O . GLU B 1 67 ? -30.406 8.773 12.586 1 46 67 GLU B O 1
ATOM 5250 N N . ALA B 1 68 ? -30.828 10.883 12.656 1 45.44 68 ALA B N 1
ATOM 5251 C CA . ALA B 1 68 ? -31.781 10.695 11.578 1 45.44 68 ALA B CA 1
ATOM 5252 C C . ALA B 1 68 ? -31.078 10.336 10.273 1 45.44 68 ALA B C 1
ATOM 5254 O O . ALA B 1 68 ? -31.547 9.477 9.523 1 45.44 68 ALA B O 1
ATOM 5255 N N . VAL B 1 69 ? -29.969 10.953 10.078 1 42.84 69 VAL B N 1
ATOM 5256 C CA . VAL B 1 69 ? -29.188 10.648 8.883 1 42.84 69 VAL B CA 1
ATOM 5257 C C . VAL B 1 69 ? -28.594 9.25 8.992 1 42.84 69 VAL B C 1
ATOM 5259 O O . VAL B 1 69 ? -28.672 8.461 8.047 1 42.84 69 VAL B O 1
ATOM 5262 N N . VAL B 1 70 ? -28.062 8.992 10.094 1 45.34 70 VAL B N 1
ATOM 5263 C CA . VAL B 1 70 ? -27.547 7.648 10.352 1 45.34 70 VAL B CA 1
ATOM 5264 C C . VAL B 1 70 ? -28.703 6.645 10.25 1 45.34 70 VAL B C 1
ATOM 5266 O O . VAL B 1 70 ? -28.531 5.562 9.672 1 45.34 70 VAL B O 1
ATOM 5269 N N . ALA B 1 71 ? -29.812 7.082 10.797 1 46.25 71 ALA B N 1
ATOM 5270 C CA . ALA B 1 71 ? -30.984 6.238 10.648 1 46.25 71 ALA B CA 1
ATOM 5271 C C . ALA B 1 71 ? -31.375 6.094 9.18 1 46.25 71 ALA B C 1
ATOM 5273 O O . ALA B 1 71 ? -31.75 5.004 8.734 1 46.25 71 ALA B O 1
ATOM 5274 N N . ALA B 1 72 ? -31.188 7.18 8.539 1 43.06 72 ALA B N 1
ATOM 5275 C CA . ALA B 1 72 ? -31.484 7.09 7.113 1 43.06 72 ALA B CA 1
ATOM 5276 C C . ALA B 1 72 ? -30.453 6.242 6.379 1 43.06 72 ALA B C 1
ATOM 5278 O O . ALA B 1 72 ? -30.812 5.43 5.516 1 43.06 72 ALA B O 1
ATOM 5279 N N . VAL B 1 73 ? -29.234 6.48 6.754 1 42.72 73 VAL B N 1
ATOM 5280 C CA . VAL B 1 73 ? -28.203 5.637 6.168 1 42.72 73 VAL B CA 1
ATOM 5281 C C . VAL B 1 73 ? -28.391 4.191 6.621 1 42.72 73 VAL B C 1
ATOM 5283 O O . VAL B 1 73 ? -28.281 3.264 5.816 1 42.72 73 VAL B O 1
ATOM 5286 N N . ARG B 1 74 ? -28.656 4.086 7.883 1 43.69 74 ARG B N 1
ATOM 5287 C CA . ARG B 1 74 ? -29 2.758 8.383 1 43.69 74 ARG B CA 1
ATOM 5288 C C . ARG B 1 74 ? -30.234 2.203 7.684 1 43.69 74 ARG B C 1
ATOM 5290 O O . ARG B 1 74 ? -30.281 1.021 7.34 1 43.69 74 ARG B O 1
ATOM 5297 N N . GLN B 1 75 ? -31.203 3.084 7.633 1 42.78 75 GLN B N 1
ATOM 5298 C CA . GLN B 1 75 ? -32.406 2.666 6.898 1 42.78 75 GLN B CA 1
ATOM 5299 C C . GLN B 1 75 ? -32.062 2.377 5.438 1 42.78 75 GLN B C 1
ATOM 5301 O O . GLN B 1 75 ? -32.562 1.396 4.867 1 42.78 75 GLN B O 1
ATOM 5306 N N . ALA B 1 76 ? -31.328 3.23 4.91 1 40.22 76 ALA B N 1
ATOM 5307 C CA . ALA B 1 76 ? -30.906 2.957 3.537 1 40.22 76 ALA B CA 1
ATOM 5308 C C . ALA B 1 76 ? -30.047 1.694 3.465 1 40.22 76 ALA B C 1
ATOM 5310 O O . ALA B 1 76 ? -30.188 0.9 2.531 1 40.22 76 ALA B O 1
ATOM 5311 N N . LEU B 1 77 ? -29.172 1.609 4.395 1 39.81 77 LEU B N 1
ATOM 5312 C CA . LEU B 1 77 ? -28.406 0.379 4.523 1 39.81 77 LEU B CA 1
ATOM 5313 C C . LEU B 1 77 ? -29.281 -0.773 4.988 1 39.81 77 LEU B C 1
ATOM 5315 O O . LEU B 1 77 ? -29.109 -1.91 4.543 1 39.81 77 LEU B O 1
ATOM 5319 N N . ALA B 1 78 ? -30.203 -0.617 5.945 1 40.59 78 ALA B N 1
ATOM 5320 C CA . ALA B 1 78 ? -31.219 -1.578 6.379 1 40.59 78 ALA B CA 1
ATOM 5321 C C . ALA B 1 78 ? -32.219 -1.864 5.262 1 40.59 78 ALA B C 1
ATOM 5323 O O . ALA B 1 78 ? -32.688 -2.996 5.113 1 40.59 78 ALA B O 1
ATOM 5324 N N . ASP B 1 79 ? -32.75 -0.901 4.676 1 39.47 79 ASP B N 1
ATOM 5325 C CA . ASP B 1 79 ? -33.688 -1.155 3.564 1 39.47 79 ASP B CA 1
ATOM 5326 C C . ASP B 1 79 ? -33 -1.954 2.459 1 39.47 79 ASP B C 1
ATOM 5328 O O . ASP B 1 79 ? -33.656 -2.549 1.609 1 39.47 79 ASP B O 1
ATOM 5332 N N . SER B 1 80 ? -31.781 -1.912 2.33 1 35 80 SER B N 1
ATOM 5333 C CA . SER B 1 80 ? -31.062 -2.883 1.509 1 35 80 SER B CA 1
ATOM 5334 C C . SER B 1 80 ? -31.078 -4.266 2.15 1 35 80 SER B C 1
ATOM 5336 O O . SER B 1 80 ? -30.469 -5.203 1.632 1 35 80 SER B O 1
ATOM 5338 N N . ASP B 1 81 ? -31.594 -4.434 3.189 1 32.53 81 ASP B N 1
ATOM 5339 C CA . ASP B 1 81 ? -31.922 -5.688 3.863 1 32.53 81 ASP B CA 1
ATOM 5340 C C . ASP B 1 81 ? -32.844 -6.547 3.006 1 32.53 81 ASP B C 1
ATOM 5342 O O . ASP B 1 81 ? -33.594 -7.363 3.531 1 32.53 81 ASP B O 1
ATOM 5346 N N . ASN B 1 82 ? -33.156 -6.184 1.871 1 32.59 82 ASN B N 1
ATOM 5347 C CA . ASN B 1 82 ? -33.719 -7.332 1.167 1 32.59 82 ASN B CA 1
ATOM 5348 C C . ASN B 1 82 ? -32.781 -8.531 1.215 1 32.59 82 ASN B C 1
ATOM 5350 O O . ASN B 1 82 ? -31.594 -8.422 0.873 1 32.59 82 ASN B O 1
ATOM 5354 N N . PRO B 1 83 ? -33.156 -9.688 1.814 1 36.09 83 PRO B N 1
ATOM 5355 C CA . PRO B 1 83 ? -32.344 -10.883 2.023 1 36.09 83 PRO B CA 1
ATOM 5356 C C . PRO B 1 83 ? -31.375 -11.156 0.864 1 36.09 83 PRO B C 1
ATOM 5358 O O . PRO B 1 83 ? -30.422 -11.914 1.017 1 36.09 83 PRO B O 1
ATOM 5361 N N . ARG B 1 84 ? -31.797 -10.992 -0.385 1 34.84 84 ARG B N 1
ATOM 5362 C CA . ARG B 1 84 ? -31.016 -11.344 -1.567 1 34.84 84 ARG B CA 1
ATOM 5363 C C . ARG B 1 84 ? -29.797 -10.438 -1.705 1 34.84 84 ARG B C 1
ATOM 5365 O O . ARG B 1 84 ? -28.844 -10.781 -2.398 1 34.84 84 ARG B O 1
ATOM 5372 N N . ASP B 1 85 ? -29.828 -9.047 -1.537 1 39.28 85 ASP B N 1
ATOM 5373 C CA . ASP B 1 85 ? -28.875 -7.996 -1.878 1 39.28 85 ASP B CA 1
ATOM 5374 C C . ASP B 1 85 ? -28 -7.637 -0.679 1 39.28 85 ASP B C 1
ATOM 5376 O O . ASP B 1 85 ? -27.672 -6.469 -0.473 1 39.28 85 ASP B O 1
ATOM 5380 N N . GLN B 1 86 ? -27.859 -8.32 0.45 1 41.03 86 GLN B N 1
ATOM 5381 C CA . GLN B 1 86 ? -27.344 -8.109 1.801 1 41.03 86 GLN B CA 1
ATOM 5382 C C . GLN B 1 86 ? -25.859 -7.777 1.782 1 41.03 86 GLN B C 1
ATOM 5384 O O . GLN B 1 86 ? -25.031 -8.562 2.256 1 41.03 86 GLN B O 1
ATOM 5389 N N . ARG B 1 87 ? -25.438 -7.152 0.847 1 47.81 87 ARG B N 1
ATOM 5390 C CA . ARG B 1 87 ? -24.016 -6.902 1.005 1 47.81 87 ARG B CA 1
ATOM 5391 C C . ARG B 1 87 ? -23.75 -5.867 2.094 1 47.81 87 ARG B C 1
ATOM 5393 O O . ARG B 1 87 ? -24.266 -4.746 2.023 1 47.81 87 ARG B O 1
ATOM 5400 N N . LYS B 1 88 ? -23.141 -6.316 3.18 1 52.16 88 LYS B N 1
ATOM 5401 C CA . LYS B 1 88 ? -22.75 -5.469 4.301 1 52.16 88 LYS B CA 1
ATOM 5402 C C . LYS B 1 88 ? -21.594 -4.551 3.914 1 52.16 88 LYS B C 1
ATOM 5404 O O . LYS B 1 88 ? -20.688 -4.957 3.186 1 52.16 88 LYS B O 1
ATOM 5409 N N . PRO B 1 89 ? -21.625 -3.197 4.133 1 48.62 89 PRO B N 1
ATOM 5410 C CA . PRO B 1 89 ? -20.609 -2.195 3.807 1 48.62 89 PRO B CA 1
ATOM 5411 C C . PRO B 1 89 ? -19.203 -2.633 4.203 1 48.62 89 PRO B C 1
ATOM 5413 O O . PRO B 1 89 ? -18.219 -2.156 3.631 1 48.62 89 PRO B O 1
ATOM 5416 N N . ASP B 1 90 ? -19.109 -3.629 5.074 1 52.97 90 ASP B N 1
ATOM 5417 C CA . ASP B 1 90 ? -17.797 -4.02 5.57 1 52.97 90 ASP B CA 1
ATOM 5418 C C . ASP B 1 90 ? -17.344 -5.328 4.938 1 52.97 90 ASP B C 1
ATOM 5420 O O . ASP B 1 90 ? -16.688 -6.148 5.594 1 52.97 90 ASP B O 1
ATOM 5424 N N . SER B 1 91 ? -17.719 -5.473 3.643 1 65 91 SER B N 1
ATOM 5425 C CA . SER B 1 91 ? -17.297 -6.699 2.969 1 65 91 SER B CA 1
ATOM 5426 C C . SER B 1 91 ? -16.219 -6.414 1.924 1 65 91 SER B C 1
ATOM 5428 O O . SER B 1 91 ? -16.188 -5.332 1.337 1 65 91 SER B O 1
ATOM 5430 N N . GLY B 1 92 ? -15.289 -7.316 1.957 1 74.06 92 GLY B N 1
ATOM 5431 C CA . GLY B 1 92 ? -14.297 -7.219 0.903 1 74.06 92 GLY B CA 1
ATOM 5432 C C . GLY B 1 92 ? -14.891 -7.266 -0.49 1 74.06 92 GLY B C 1
ATOM 5433 O O . GLY B 1 92 ? -15.812 -8.047 -0.752 1 74.06 92 GLY B O 1
ATOM 5434 N N . VAL B 1 93 ? -14.484 -6.27 -1.33 1 75 93 VAL B N 1
ATOM 5435 C CA . VAL B 1 93 ? -15.008 -6.172 -2.689 1 75 93 VAL B CA 1
ATOM 5436 C C . VAL B 1 93 ? -13.984 -6.715 -3.678 1 75 93 VAL B C 1
ATOM 5438 O O . VAL B 1 93 ? -12.781 -6.48 -3.527 1 75 93 VAL B O 1
ATOM 5441 N N . TYR B 1 94 ? -14.453 -7.477 -4.586 1 74.25 94 TYR B N 1
ATOM 5442 C CA . TYR B 1 94 ? -13.609 -8.031 -5.641 1 74.25 94 TYR B CA 1
ATOM 5443 C C . TYR B 1 94 ? -13.914 -7.371 -6.98 1 74.25 94 TYR B C 1
ATOM 5445 O O . TYR B 1 94 ? -15.062 -7.023 -7.262 1 74.25 94 TYR B O 1
ATOM 5453 N N . GLY B 1 95 ? -12.922 -7.16 -7.832 1 73.44 95 GLY B N 1
ATOM 5454 C CA . GLY B 1 95 ? -13.07 -6.555 -9.148 1 73.44 95 GLY B CA 1
ATOM 5455 C C . GLY B 1 95 ? -13.484 -7.547 -10.219 1 73.44 95 GLY B C 1
ATOM 5456 O O . GLY B 1 95 ? -13.711 -8.719 -9.922 1 73.44 95 GLY B O 1
ATOM 5457 N N . PRO B 1 96 ? -13.547 -7.113 -11.398 1 67.88 96 PRO B N 1
ATOM 5458 C CA . PRO B 1 96 ? -14.102 -7.926 -12.484 1 67.88 96 PRO B CA 1
ATOM 5459 C C . PRO B 1 96 ? -13.195 -9.086 -12.875 1 67.88 96 PRO B C 1
ATOM 5461 O O . PRO B 1 96 ? -13.664 -10.078 -13.453 1 67.88 96 PRO B O 1
ATOM 5464 N N . THR B 1 97 ? -11.984 -8.945 -12.586 1 73.62 97 THR B N 1
ATOM 5465 C CA . THR B 1 97 ? -11.062 -10 -12.992 1 73.62 97 THR B CA 1
ATOM 5466 C C . THR B 1 97 ? -11.094 -11.156 -11.992 1 73.62 97 THR B C 1
ATOM 5468 O O . THR B 1 97 ? -10.555 -12.227 -12.258 1 73.62 97 THR B O 1
ATOM 5471 N N . SER B 1 98 ? -11.805 -10.906 -10.891 1 70.69 98 SER B N 1
ATOM 5472 C CA . SER B 1 98 ? -11.805 -11.914 -9.836 1 70.69 98 SER B CA 1
ATOM 5473 C C . SER B 1 98 ? -12.883 -12.969 -10.062 1 70.69 98 SER B C 1
ATOM 5475 O O . SER B 1 98 ? -13.945 -12.664 -10.617 1 70.69 98 SER B O 1
ATOM 5477 N N . VAL B 1 99 ? -12.523 -14.109 -9.664 1 70.31 99 VAL B N 1
ATOM 5478 C CA . VAL B 1 99 ? -13.523 -15.172 -9.727 1 70.31 99 VAL B CA 1
ATOM 5479 C C . VAL B 1 99 ? -14.406 -15.125 -8.484 1 70.31 99 VAL B C 1
ATOM 5481 O O . VAL B 1 99 ? -15.469 -15.758 -8.445 1 70.31 99 VAL B O 1
ATOM 5484 N N . PHE B 1 100 ? -13.852 -14.336 -7.508 1 70.38 100 PHE B N 1
ATOM 5485 C CA . PHE B 1 100 ? -14.594 -14.242 -6.254 1 70.38 100 PHE B CA 1
ATOM 5486 C C . PHE B 1 100 ? -15.57 -13.078 -6.289 1 70.38 100 PHE B C 1
ATOM 5488 O O . PHE B 1 100 ? -15.352 -12.102 -7.012 1 70.38 100 PHE B O 1
ATOM 5495 N N . ASN B 1 101 ? -16.656 -13.25 -5.633 1 64.06 101 ASN B N 1
ATOM 5496 C CA . ASN B 1 101 ? -17.578 -12.141 -5.406 1 64.06 101 ASN B CA 1
ATOM 5497 C C . ASN B 1 101 ? -17.375 -11.523 -4.023 1 64.06 101 ASN B C 1
ATOM 5499 O O . ASN B 1 101 ? -16.375 -11.805 -3.352 1 64.06 101 ASN B O 1
ATOM 5503 N N . THR B 1 102 ? -18.281 -10.945 -3.533 1 59.53 102 THR B N 1
ATOM 5504 C CA . THR B 1 102 ? -18.188 -10.258 -2.248 1 59.53 102 THR B CA 1
ATOM 5505 C C . THR B 1 102 ? -18.156 -11.258 -1.101 1 59.53 102 THR B C 1
ATOM 5507 O O . THR B 1 102 ? -18.859 -12.273 -1.136 1 59.53 102 THR B O 1
ATOM 5510 N N . GLU B 1 103 ? -17.031 -11.25 -0.384 1 58.97 103 GLU B N 1
ATOM 5511 C CA . GLU B 1 103 ? -16.922 -12.094 0.804 1 58.97 103 GLU B CA 1
ATOM 5512 C C . GLU B 1 103 ? -17.578 -11.438 2.01 1 58.97 103 GLU B C 1
ATOM 5514 O O . GLU B 1 103 ? -17.391 -10.25 2.264 1 58.97 103 GLU B O 1
ATOM 5519 N N . PRO B 1 104 ? -18.641 -12.172 2.535 1 54.34 104 PRO B N 1
ATOM 5520 C CA . PRO B 1 104 ? -19.203 -11.594 3.758 1 54.34 104 PRO B CA 1
ATOM 5521 C C . PRO B 1 104 ? -18.172 -11.438 4.867 1 54.34 104 PRO B C 1
ATOM 5523 O O . PRO B 1 104 ? -17.266 -12.273 5 1 54.34 104 PRO B O 1
ATOM 5526 N N . THR B 1 105 ? -17.969 -10.219 5.266 1 56.5 105 THR B N 1
ATOM 5527 C CA . THR B 1 105 ? -17.031 -10.016 6.367 1 56.5 105 THR B CA 1
ATOM 5528 C C . THR B 1 105 ? -17.5 -10.742 7.621 1 56.5 105 THR B C 1
ATOM 5530 O O . THR B 1 105 ? -18.703 -11 7.785 1 56.5 105 THR B O 1
ATOM 5533 N N . ALA B 1 106 ? -16.547 -11.344 8.422 1 54.5 106 ALA B N 1
ATOM 5534 C CA . ALA B 1 106 ? -16.766 -12.055 9.68 1 54.5 106 ALA B CA 1
ATOM 5535 C C . ALA B 1 106 ? -17.75 -11.305 10.57 1 54.5 106 ALA B C 1
ATOM 5537 O O . ALA B 1 106 ? -17.891 -10.086 10.469 1 54.5 106 ALA B O 1
ATOM 5538 N N . PRO B 1 107 ? -18.516 -12.148 11.352 1 56 107 PRO B N 1
ATOM 5539 C CA . PRO B 1 107 ? -19.5 -11.57 12.266 1 56 107 PRO B CA 1
ATOM 5540 C C . PRO B 1 107 ? -18.906 -10.484 13.156 1 56 107 PRO B C 1
ATOM 5542 O O . PRO B 1 107 ? -17.703 -10.492 13.438 1 56 107 PRO B O 1
ATOM 5545 N N . TYR B 1 108 ? -19.703 -9.516 13.383 1 57.75 108 TYR B N 1
ATOM 5546 C CA . TYR B 1 108 ? -19.438 -8.359 14.227 1 57.75 108 TYR B CA 1
ATOM 5547 C C . TYR B 1 108 ? -18.953 -8.797 15.609 1 57.75 108 TYR B C 1
ATOM 5549 O O . TYR B 1 108 ? -19.312 -9.867 16.094 1 57.75 108 TYR B O 1
ATOM 5557 N N . ASP B 1 109 ? -17.891 -8.227 16.062 1 62.53 109 ASP B N 1
ATOM 5558 C CA . ASP B 1 109 ? -17.391 -8.43 17.422 1 62.53 109 ASP B CA 1
ATOM 5559 C C . ASP B 1 109 ? -18.484 -8.141 18.453 1 62.53 109 ASP B C 1
ATOM 5561 O O . ASP B 1 109 ? -18.828 -6.98 18.688 1 62.53 109 ASP B O 1
ATOM 5565 N N . GLU B 1 110 ? -19.234 -9.055 18.953 1 65.38 110 GLU B N 1
ATOM 5566 C CA . GLU B 1 110 ? -20.391 -8.953 19.844 1 65.38 110 GLU B CA 1
ATOM 5567 C C . GLU B 1 110 ? -20.047 -8.125 21.078 1 65.38 110 GLU B C 1
ATOM 5569 O O . GLU B 1 110 ? -20.922 -7.477 21.656 1 65.38 110 GLU B O 1
ATOM 5574 N N . GLY B 1 111 ? -18.828 -7.844 21.328 1 78.19 111 GLY B N 1
ATOM 5575 C CA . GLY B 1 111 ? -18.484 -7.141 22.547 1 78.19 111 GLY B CA 1
ATOM 5576 C C . GLY B 1 111 ? -17.969 -5.734 22.312 1 78.19 111 GLY B C 1
ATOM 5577 O O . GLY B 1 111 ? -17.75 -4.984 23.266 1 78.19 111 GLY B O 1
ATOM 5578 N N . GLU B 1 112 ? -18.078 -5.297 21.125 1 85 112 GLU B N 1
ATOM 5579 C CA . GLU B 1 112 ? -17.516 -3.996 20.797 1 85 112 GLU B CA 1
ATOM 5580 C C . GLU B 1 112 ? -18.375 -2.861 21.328 1 85 112 GLU B C 1
ATOM 5582 O O . GLU B 1 112 ? -17.859 -1.844 21.797 1 85 112 GLU B O 1
ATOM 5587 N N . HIS B 1 113 ? -19.672 -3.062 21.359 1 86.19 113 HIS B N 1
ATOM 5588 C CA . HIS B 1 113 ? -20.594 -2.018 21.812 1 86.19 113 HIS B CA 1
ATOM 5589 C C . HIS B 1 113 ? -20.453 -1.775 23.312 1 86.19 113 HIS B C 1
ATOM 5591 O O . HIS B 1 113 ? -20.594 -0.645 23.781 1 86.19 113 HIS B O 1
ATOM 5597 N N . LEU B 1 114 ? -20.094 -2.756 24.062 1 87.62 114 LEU B N 1
ATOM 5598 C CA . LEU B 1 114 ? -19.891 -2.615 25.5 1 87.62 114 LEU B CA 1
ATOM 5599 C C . LEU B 1 114 ? -18.625 -1.83 25.812 1 87.62 114 LEU B C 1
ATOM 5601 O O . LEU B 1 114 ? -18.594 -1.014 26.734 1 87.62 114 LEU B O 1
ATOM 5605 N N . VAL B 1 115 ? -17.641 -2.074 25 1 91 115 VAL B N 1
ATOM 5606 C CA . VAL B 1 115 ? -16.391 -1.362 25.156 1 91 115 VAL B CA 1
ATOM 5607 C C . VAL B 1 115 ? -16.578 0.121 24.859 1 91 115 VAL B C 1
ATOM 5609 O O . VAL B 1 115 ? -16.109 0.983 25.594 1 91 115 VAL B O 1
ATOM 5612 N N . ILE B 1 116 ? -17.344 0.429 23.844 1 91.81 116 ILE B N 1
ATOM 5613 C CA . ILE B 1 116 ? -17.578 1.808 23.438 1 91.81 116 ILE B CA 1
ATOM 5614 C C . ILE B 1 116 ? -18.406 2.523 24.5 1 91.81 116 ILE B C 1
ATOM 5616 O O . ILE B 1 116 ? -18.188 3.705 24.781 1 91.81 116 ILE B O 1
ATOM 5620 N N . ARG B 1 117 ? -19.344 1.78 25.094 1 89.12 117 ARG B N 1
ATOM 5621 C CA . ARG B 1 117 ? -20.156 2.355 26.156 1 89.12 117 ARG B CA 1
ATOM 5622 C C . ARG B 1 117 ? -19.297 2.758 27.344 1 89.12 117 ARG B C 1
ATOM 5624 O O . ARG B 1 117 ? -19.547 3.791 27.969 1 89.12 117 ARG B O 1
ATOM 5631 N N . GLN B 1 118 ? -18.328 1.987 27.578 1 92 118 GLN B N 1
ATOM 5632 C CA . GLN B 1 118 ? -17.406 2.307 28.656 1 92 118 GLN B CA 1
ATOM 5633 C C . GLN B 1 118 ? -16.547 3.51 28.312 1 92 118 GLN B C 1
ATOM 5635 O O . GLN B 1 118 ? -16.281 4.371 29.156 1 92 118 GLN B O 1
ATOM 5640 N N . LEU B 1 119 ? -16.156 3.598 27.062 1 93.44 119 LEU B N 1
ATOM 5641 C CA . LEU B 1 119 ? -15.273 4.664 26.609 1 93.44 119 LEU B CA 1
ATOM 5642 C C . LEU B 1 119 ? -16.016 5.996 26.547 1 93.44 119 LEU B C 1
ATOM 5644 O O . LEU B 1 119 ? -15.43 7.051 26.812 1 93.44 119 LEU B O 1
ATOM 5648 N N . ASN B 1 120 ? -17.312 5.93 26.234 1 87.19 120 ASN B N 1
ATOM 5649 C CA . ASN B 1 120 ? -18.047 7.18 26.109 1 87.19 120 ASN B CA 1
ATOM 5650 C C . ASN B 1 120 ? -18.391 7.773 27.469 1 87.19 120 ASN B C 1
ATOM 5652 O O . ASN B 1 120 ? -18.75 8.945 27.562 1 87.19 120 ASN B O 1
ATOM 5656 N N . GLN B 1 121 ? -18.172 7.008 28.562 1 86.69 121 GLN B N 1
ATOM 5657 C CA . GLN B 1 121 ? -18.391 7.488 29.922 1 86.69 121 GLN B CA 1
ATOM 5658 C C . GLN B 1 121 ? -17.094 7.969 30.562 1 86.69 121 GLN B C 1
ATOM 5660 O O . GLN B 1 121 ? -17.109 8.539 31.656 1 86.69 121 GLN B O 1
ATOM 5665 N N . ASP B 1 122 ? -16.016 7.773 29.875 1 89.31 122 ASP B N 1
ATOM 5666 C CA . ASP B 1 122 ? -14.719 8.227 30.359 1 89.31 122 ASP B CA 1
ATOM 5667 C C . ASP B 1 122 ? -14.477 9.695 30.016 1 89.31 122 ASP B C 1
ATOM 5669 O O . ASP B 1 122 ? -14.305 10.047 28.859 1 89.31 122 ASP B O 1
ATOM 5673 N N . PRO B 1 123 ? -14.391 10.562 30.969 1 85.81 123 PRO B N 1
ATOM 5674 C CA . PRO B 1 123 ? -14.25 11.992 30.688 1 85.81 123 PRO B CA 1
ATOM 5675 C C . PRO B 1 123 ? -12.938 12.336 29.984 1 85.81 123 PRO B C 1
ATOM 5677 O O . PRO B 1 123 ? -12.883 13.297 29.219 1 85.81 123 PRO B O 1
ATOM 5680 N N . VAL B 1 124 ? -11.969 11.562 30.281 1 92.31 124 VAL B N 1
ATOM 5681 C CA . VAL B 1 124 ? -10.68 11.805 29.656 1 92.31 124 VAL B CA 1
ATOM 5682 C C . VAL B 1 124 ? -10.789 11.547 28.156 1 92.31 124 VAL B C 1
ATOM 5684 O O . VAL B 1 124 ? -10.297 12.344 27.344 1 92.31 124 VAL B O 1
ATOM 5687 N N . ILE B 1 125 ? -11.445 10.484 27.766 1 93.5 125 ILE B N 1
ATOM 5688 C CA . ILE B 1 125 ? -11.617 10.133 26.359 1 93.5 125 ILE B CA 1
ATOM 5689 C C . ILE B 1 125 ? -12.469 11.195 25.672 1 93.5 125 ILE B C 1
ATOM 5691 O O . ILE B 1 125 ? -12.141 11.633 24.562 1 93.5 125 ILE B O 1
ATOM 5695 N N . VAL B 1 126 ? -13.453 11.609 26.312 1 88.38 126 VAL B N 1
ATOM 5696 C CA . VAL B 1 126 ? -14.359 12.594 25.734 1 88.38 126 VAL B CA 1
ATOM 5697 C C . VAL B 1 126 ? -13.617 13.914 25.531 1 88.38 126 VAL B C 1
ATOM 5699 O O . VAL B 1 126 ? -13.773 14.562 24.5 1 88.38 126 VAL B O 1
ATOM 5702 N N . GLU B 1 127 ? -12.852 14.258 26.453 1 87.31 127 GLU B N 1
ATOM 5703 C CA . GLU B 1 127 ? -12.062 15.484 26.312 1 87.31 127 GLU B CA 1
ATOM 5704 C C . GLU B 1 127 ? -11.078 15.383 25.156 1 87.31 127 GLU B C 1
ATOM 5706 O O . GLU B 1 127 ? -10.898 16.344 24.391 1 87.31 127 GLU B O 1
ATOM 5711 N N . CYS B 1 128 ? -10.445 14.273 25.062 1 93.56 128 CYS B N 1
ATOM 5712 C CA . CYS B 1 128 ? -9.492 14.055 23.984 1 93.56 128 CYS B CA 1
ATOM 5713 C C . CYS B 1 128 ? -10.18 14.164 22.625 1 93.56 128 CYS B C 1
ATOM 5715 O O . CYS B 1 128 ? -9.641 14.781 21.703 1 93.56 128 CYS B O 1
ATOM 5717 N N . LEU B 1 129 ? -11.336 13.594 22.531 1 90.56 129 LEU B N 1
ATOM 5718 C CA . LEU B 1 129 ? -12.086 13.656 21.281 1 90.56 129 LEU B CA 1
ATOM 5719 C C . LEU B 1 129 ? -12.484 15.086 20.953 1 90.56 129 LEU B C 1
ATOM 5721 O O . LEU B 1 129 ? -12.438 15.5 19.781 1 90.56 129 LEU B O 1
ATOM 5725 N N . GLN B 1 130 ? -12.781 15.82 21.953 1 83.94 130 GLN B N 1
ATOM 5726 C CA . GLN B 1 130 ? -13.133 17.219 21.75 1 83.94 130 GLN B CA 1
ATOM 5727 C C . GLN B 1 130 ? -11.945 18.016 21.219 1 83.94 130 GLN B C 1
ATOM 5729 O O . GLN B 1 130 ? -12.094 18.812 20.297 1 83.94 130 GLN B O 1
ATOM 5734 N N . GLN B 1 131 ? -10.836 17.766 21.812 1 87.88 131 GLN B N 1
ATOM 5735 C CA . GLN B 1 131 ? -9.633 18.469 21.375 1 87.88 131 GLN B CA 1
ATOM 5736 C C . GLN B 1 131 ? -9.281 18.109 19.938 1 87.88 131 GLN B C 1
ATOM 5738 O O . GLN B 1 131 ? -8.93 18.969 19.141 1 87.88 131 GLN B O 1
ATOM 5743 N N . PHE B 1 132 ? -9.422 16.875 19.594 1 93 132 PHE B N 1
ATOM 5744 C CA . PHE B 1 132 ? -9.102 16.406 18.25 1 93 132 PHE B CA 1
ATOM 5745 C C . PHE B 1 132 ? -10 17.078 17.219 1 93 132 PHE B C 1
ATOM 5747 O O . PHE B 1 132 ? -9.516 17.641 16.234 1 93 132 PHE B O 1
ATOM 5754 N N . PHE B 1 133 ? -11.273 17 17.453 1 85.88 133 PHE B N 1
ATOM 5755 C CA . PHE B 1 133 ? -12.219 17.469 16.453 1 85.88 133 PHE B CA 1
ATOM 5756 C C . PHE B 1 133 ? -12.219 18.984 16.391 1 85.88 133 PHE B C 1
ATOM 5758 O O . PHE B 1 133 ? -12.531 19.562 15.336 1 85.88 133 PHE B O 1
ATOM 5765 N N . LYS B 1 134 ? -11.734 19.594 17.422 1 82.5 134 LYS B N 1
ATOM 5766 C CA . LYS B 1 134 ? -11.703 21.062 17.438 1 82.5 134 LYS B CA 1
ATOM 5767 C C . LYS B 1 134 ? -10.477 21.594 16.703 1 82.5 134 LYS B C 1
ATOM 5769 O O . LYS B 1 134 ? -10.562 22.578 15.961 1 82.5 134 LYS B O 1
ATOM 5774 N N . TRP B 1 135 ? -9.383 20.906 16.844 1 88.81 135 TRP B N 1
ATOM 5775 C CA . TRP B 1 135 ? -8.148 21.562 16.438 1 88.81 135 TRP B CA 1
ATOM 5776 C C . TRP B 1 135 ? -7.488 20.828 15.273 1 88.81 135 TRP B C 1
ATOM 5778 O O . TRP B 1 135 ? -6.781 21.438 14.469 1 88.81 135 TRP B O 1
ATOM 5788 N N . GLN B 1 136 ? -7.672 19.5 15.188 1 91.44 136 GLN B N 1
ATOM 5789 C CA . GLN B 1 136 ? -6.926 18.719 14.203 1 91.44 136 GLN B CA 1
ATOM 5790 C C . GLN B 1 136 ? -7.801 18.359 13 1 91.44 136 GLN B C 1
ATOM 5792 O O . GLN B 1 136 ? -7.293 18.156 11.898 1 91.44 136 GLN B O 1
ATOM 5797 N N . TYR B 1 137 ? -9.055 18.297 13.203 1 87.19 137 TYR B N 1
ATOM 5798 C CA . TYR B 1 137 ? -10.031 17.922 12.18 1 87.19 137 TYR B CA 1
ATOM 5799 C C . TYR B 1 137 ? -10.586 19.156 11.492 1 87.19 137 TYR B C 1
ATOM 5801 O O . TYR B 1 137 ? -10.758 20.203 12.117 1 87.19 137 TYR B O 1
ATOM 5809 N N . PRO B 1 138 ? -10.773 19.125 10.172 1 85 138 PRO B N 1
ATOM 5810 C CA . PRO B 1 138 ? -10.68 17.984 9.258 1 85 138 PRO B CA 1
ATOM 5811 C C . PRO B 1 138 ? -9.273 17.797 8.688 1 85 138 PRO B C 1
ATOM 5813 O O . PRO B 1 138 ? -8.742 16.688 8.711 1 85 138 PRO B O 1
ATOM 5816 N N . GLY B 1 139 ? -8.625 18.875 8.18 1 85.31 139 GLY B N 1
ATOM 5817 C CA . GLY B 1 139 ? -7.285 18.812 7.625 1 85.31 139 GLY B CA 1
ATOM 5818 C C . GLY B 1 139 ? -7.016 17.531 6.855 1 85.31 139 GLY B C 1
ATOM 5819 O O . GLY B 1 139 ? -7.785 17.172 5.969 1 85.31 139 GLY B O 1
ATOM 5820 N N . HIS B 1 140 ? -5.945 16.859 7.18 1 91.25 140 HIS B N 1
ATOM 5821 C CA . HIS B 1 140 ? -5.59 15.602 6.512 1 91.25 140 HIS B CA 1
ATOM 5822 C C . HIS B 1 140 ? -6.367 14.43 7.09 1 91.25 140 HIS B C 1
ATOM 5824 O O . HIS B 1 140 ? -6.156 13.281 6.688 1 91.25 140 HIS B O 1
ATOM 5830 N N . PHE B 1 141 ? -7.34 14.719 8.031 1 93.94 141 PHE B N 1
ATOM 5831 C CA . PHE B 1 141 ? -8.219 13.695 8.586 1 93.94 141 PHE B CA 1
ATOM 5832 C C . PHE B 1 141 ? -9.609 13.789 7.977 1 93.94 141 PHE B C 1
ATOM 5834 O O . PHE B 1 141 ? -10.578 13.281 8.547 1 93.94 141 PHE B O 1
ATOM 5841 N N . ALA B 1 142 ? -9.742 14.367 6.832 1 90.25 142 ALA B N 1
ATOM 5842 C CA . ALA B 1 142 ? -11.031 14.641 6.207 1 90.25 142 ALA B CA 1
ATOM 5843 C C . ALA B 1 142 ? -11.758 13.344 5.863 1 90.25 142 ALA B C 1
ATOM 5845 O O . ALA B 1 142 ? -12.961 13.344 5.617 1 90.25 142 ALA B O 1
ATOM 5846 N N . TYR B 1 143 ? -11.086 12.195 5.82 1 92.75 143 TYR B N 1
ATOM 5847 C CA . TYR B 1 143 ? -11.703 10.914 5.5 1 92.75 143 TYR B CA 1
ATOM 5848 C C . TYR B 1 143 ? -12.594 10.438 6.641 1 92.75 143 TYR B C 1
ATOM 5850 O O . TYR B 1 143 ? -13.406 9.531 6.461 1 92.75 143 TYR B O 1
ATOM 5858 N N . ILE B 1 144 ? -12.422 11 7.852 1 90.5 144 ILE B N 1
ATOM 5859 C CA . ILE B 1 144 ? -13.234 10.609 9 1 90.5 144 ILE B CA 1
ATOM 5860 C C . ILE B 1 144 ? -14.617 11.266 8.891 1 90.5 144 ILE B C 1
ATOM 5862 O O . ILE B 1 144 ? -14.719 12.469 8.664 1 90.5 144 ILE B O 1
ATOM 5866 N N . ILE B 1 145 ? -15.547 10.477 9.031 1 80.44 145 ILE B N 1
ATOM 5867 C CA . ILE B 1 145 ? -16.906 10.984 9.047 1 80.44 145 ILE B CA 1
ATOM 5868 C C . ILE B 1 145 ? -17.328 11.312 10.477 1 80.44 145 ILE B C 1
ATOM 5870 O O . ILE B 1 145 ? -17.859 10.461 11.188 1 80.44 145 ILE B O 1
ATOM 5874 N N . ARG B 1 146 ? -17.141 12.531 10.859 1 82.25 146 ARG B N 1
ATOM 5875 C CA . ARG B 1 146 ? -17.312 12.969 12.242 1 82.25 146 ARG B CA 1
ATOM 5876 C C . ARG B 1 146 ? -18.734 12.68 12.727 1 82.25 146 ARG B C 1
ATOM 5878 O O . ARG B 1 146 ? -18.922 12.148 13.828 1 82.25 146 ARG B O 1
ATOM 5885 N N . SER B 1 147 ? -19.719 13 11.906 1 73.38 147 SER B N 1
ATOM 5886 C CA . SER B 1 147 ? -21.109 12.812 12.305 1 73.38 147 SER B CA 1
ATOM 5887 C C . SER B 1 147 ? -21.422 11.336 12.547 1 73.38 147 SER B C 1
ATOM 5889 O O . SER B 1 147 ? -22.062 10.984 13.547 1 73.38 147 SER B O 1
ATOM 5891 N N . GLY B 1 148 ? -20.906 10.5 11.57 1 75.94 148 GLY B N 1
ATOM 5892 C CA . GLY B 1 148 ? -21.094 9.07 11.742 1 75.94 148 GLY B CA 1
ATOM 5893 C C . GLY B 1 148 ? -20.391 8.516 12.961 1 75.94 148 GLY B C 1
ATOM 5894 O O . GLY B 1 148 ? -20.953 7.719 13.711 1 75.94 148 GLY B O 1
ATOM 5895 N N . PHE B 1 149 ? -19.25 8.961 13.25 1 86.75 149 PHE B N 1
ATOM 5896 C CA . PHE B 1 149 ? -18.453 8.508 14.383 1 86.75 149 PHE B CA 1
ATOM 5897 C C . PHE B 1 149 ? -19.109 8.914 15.703 1 86.75 149 PHE B C 1
ATOM 5899 O O . PHE B 1 149 ? -19.266 8.078 16.594 1 86.75 149 PHE B O 1
ATOM 5906 N N . LEU B 1 150 ? -19.438 10.188 15.805 1 80.81 150 LEU B N 1
ATOM 5907 C CA . LEU B 1 150 ? -19.984 10.703 17.062 1 80.81 150 LEU B CA 1
ATOM 5908 C C . LEU B 1 150 ? -21.344 10.062 17.375 1 80.81 150 LEU B C 1
ATOM 5910 O O . LEU B 1 150 ? -21.641 9.758 18.531 1 80.81 150 LEU B O 1
ATOM 5914 N N . HIS B 1 151 ? -22.031 9.773 16.312 1 76 151 HIS B N 1
ATOM 5915 C CA . HIS B 1 151 ? -23.328 9.125 16.516 1 76 151 HIS B CA 1
ATOM 5916 C C . HIS B 1 151 ? -23.156 7.723 17.094 1 76 151 HIS B C 1
ATOM 5918 O O . HIS B 1 151 ? -23.828 7.363 18.062 1 76 151 HIS B O 1
ATOM 5924 N N . GLU B 1 152 ? -22.312 7.027 16.484 1 80.94 152 GLU B N 1
ATOM 5925 C CA . GLU B 1 152 ? -22.109 5.652 16.922 1 80.94 152 GLU B CA 1
ATOM 5926 C C . GLU B 1 152 ? -21.359 5.602 18.25 1 80.94 152 GLU B C 1
ATOM 5928 O O . GLU B 1 152 ? -21.578 4.688 19.062 1 80.94 152 GLU B O 1
ATOM 5933 N N . PHE B 1 153 ? -20.594 6.59 18.594 1 86.31 153 PHE B N 1
ATOM 5934 C CA . PHE B 1 153 ? -19.859 6.672 19.859 1 86.31 153 PHE B CA 1
ATOM 5935 C C . PHE B 1 153 ? -20.812 6.984 21.016 1 86.31 153 PHE B C 1
ATOM 5937 O O . PHE B 1 153 ? -20.688 6.398 22.094 1 86.31 153 PHE B O 1
ATOM 5944 N N . LEU B 1 154 ? -21.766 7.82 20.75 1 79.19 154 LEU B N 1
ATOM 5945 C CA . LEU B 1 154 ? -22.688 8.266 21.797 1 79.19 154 LEU B CA 1
ATOM 5946 C C . LEU B 1 154 ? -23.844 7.285 21.953 1 79.19 154 LEU B C 1
ATOM 5948 O O . LEU B 1 154 ? -24.438 7.195 23.031 1 79.19 154 LEU B O 1
ATOM 5952 N N . ASN B 1 155 ? -24.141 6.539 20.766 1 78.69 155 ASN B N 1
ATOM 5953 C CA . ASN B 1 155 ? -25.188 5.527 20.781 1 78.69 155 ASN B CA 1
ATOM 5954 C C . ASN B 1 155 ? -24.672 4.176 20.297 1 78.69 155 ASN B C 1
ATOM 5956 O O . ASN B 1 155 ? -25.062 3.703 19.219 1 78.69 155 ASN B O 1
ATOM 5960 N N . PRO B 1 156 ? -23.938 3.572 21.172 1 82.31 156 PRO B N 1
ATOM 5961 C CA . PRO B 1 156 ? -23.297 2.328 20.719 1 82.31 156 PRO B CA 1
ATOM 5962 C C . PRO B 1 156 ? -24.312 1.229 20.422 1 82.31 156 PRO B C 1
ATOM 5964 O O . PRO B 1 156 ? -25.188 0.942 21.25 1 82.31 156 PRO B O 1
ATOM 5967 N N . GLN B 1 157 ? -24.25 0.819 19.125 1 74.94 157 GLN B N 1
ATOM 5968 C CA . GLN B 1 157 ? -25.078 -0.29 18.672 1 74.94 157 GLN B CA 1
ATOM 5969 C C . GLN B 1 157 ? -24.219 -1.461 18.203 1 74.94 157 GLN B C 1
ATOM 5971 O O . GLN B 1 157 ? -23.031 -1.301 17.953 1 74.94 157 GLN B O 1
ATOM 5976 N N . PRO B 1 158 ? -24.75 -2.596 18.109 1 73.44 158 PRO B N 1
ATOM 5977 C CA . PRO B 1 158 ? -23.984 -3.775 17.719 1 73.44 158 PRO B CA 1
ATOM 5978 C C . PRO B 1 158 ? -23.438 -3.686 16.281 1 73.44 158 PRO B C 1
ATOM 5980 O O . PRO B 1 158 ? -22.422 -4.309 15.969 1 73.44 158 PRO B O 1
ATOM 5983 N N . HIS B 1 159 ? -24.078 -2.896 15.477 1 72.88 159 HIS B N 1
ATOM 5984 C CA . HIS B 1 159 ? -23.594 -2.818 14.109 1 72.88 159 HIS B CA 1
ATOM 5985 C C . HIS B 1 159 ? -22.984 -1.452 13.812 1 72.88 159 HIS B C 1
ATOM 5987 O O . HIS B 1 159 ? -23.656 -0.556 13.312 1 72.88 159 HIS B O 1
ATOM 5993 N N . PHE B 1 160 ? -21.625 -1.438 14.078 1 75.75 160 PHE B N 1
ATOM 5994 C CA . PHE B 1 160 ? -20.891 -0.191 13.891 1 75.75 160 PHE B CA 1
ATOM 5995 C C . PHE B 1 160 ? -20.266 -0.141 12.5 1 75.75 160 PHE B C 1
ATOM 5997 O O . PHE B 1 160 ? -19.781 -1.157 11.992 1 75.75 160 PHE B O 1
ATOM 6004 N N . ILE B 1 161 ? -20.359 1.035 11.984 1 77.94 161 ILE B N 1
ATOM 6005 C CA . ILE B 1 161 ? -19.688 1.218 10.703 1 77.94 161 ILE B CA 1
ATOM 6006 C C . ILE B 1 161 ? -18.562 2.24 10.844 1 77.94 161 ILE B C 1
ATOM 6008 O O . ILE B 1 161 ? -17.438 2.002 10.398 1 77.94 161 ILE B O 1
ATOM 6012 N N . TYR B 1 162 ? -18.859 3.266 11.602 1 84.94 162 TYR B N 1
ATOM 6013 C CA . TYR B 1 162 ? -17.953 4.402 11.57 1 84.94 162 TYR B CA 1
ATOM 6014 C C . TYR B 1 162 ? -17.203 4.547 12.898 1 84.94 162 TYR B C 1
ATOM 6016 O O . TYR B 1 162 ? -16.344 5.418 13.047 1 84.94 162 TYR B O 1
ATOM 6024 N N . CYS B 1 163 ? -17.562 3.697 13.812 1 89 163 CYS B N 1
ATOM 6025 C CA . CYS B 1 163 ? -16.922 3.787 15.125 1 89 163 CYS B CA 1
ATOM 6026 C C . CYS B 1 163 ? -16.406 2.426 15.578 1 89 163 CYS B C 1
ATOM 6028 O O . CYS B 1 163 ? -17.016 1.397 15.273 1 89 163 CYS B O 1
ATOM 6030 N N . SER B 1 164 ? -15.352 2.381 16.188 1 92.12 164 SER B N 1
ATOM 6031 C CA . SER B 1 164 ? -14.742 1.207 16.812 1 92.12 164 SER B CA 1
ATOM 6032 C C . SER B 1 164 ? -13.844 1.602 17.969 1 92.12 164 SER B C 1
ATOM 6034 O O . SER B 1 164 ? -13.453 2.764 18.094 1 92.12 164 SER B O 1
ATOM 6036 N N . SER B 1 165 ? -13.602 0.702 18.844 1 93.38 165 SER B N 1
ATOM 6037 C CA . SER B 1 165 ? -12.758 1.002 20 1 93.38 165 SER B CA 1
ATOM 6038 C C . SER B 1 165 ? -11.367 1.443 19.578 1 93.38 165 SER B C 1
ATOM 6040 O O . SER B 1 165 ? -10.789 2.361 20.156 1 93.38 165 SER B O 1
ATOM 6042 N N . GLU B 1 166 ? -10.812 0.78 18.531 1 94.94 166 GLU B N 1
ATOM 6043 C CA . GLU B 1 166 ? -9.477 1.156 18.078 1 94.94 166 GLU B CA 1
ATOM 6044 C C . GLU B 1 166 ? -9.461 2.576 17.531 1 94.94 166 GLU B C 1
ATOM 6046 O O . GLU B 1 166 ? -8.484 3.311 17.703 1 94.94 166 GLU B O 1
ATOM 6051 N N . LEU B 1 167 ? -10.547 2.939 16.828 1 96.94 167 LEU B N 1
ATOM 6052 C CA . LEU B 1 167 ? -10.609 4.301 16.312 1 96.94 167 LEU B CA 1
ATOM 6053 C C . LEU B 1 167 ? -10.719 5.312 17.438 1 96.94 167 LEU B C 1
ATOM 6055 O O . LEU B 1 167 ? -10.086 6.367 17.406 1 96.94 167 LEU B O 1
ATOM 6059 N N . VAL B 1 168 ? -11.508 4.953 18.453 1 96.88 168 VAL B N 1
ATOM 6060 C CA . VAL B 1 168 ? -11.648 5.836 19.609 1 96.88 168 VAL B CA 1
ATOM 6061 C C . VAL B 1 168 ? -10.289 6.059 20.266 1 96.88 168 VAL B C 1
ATOM 6063 O O . VAL B 1 168 ? -9.906 7.199 20.547 1 96.88 168 VAL B O 1
ATOM 6066 N N . TYR B 1 169 ? -9.57 5.027 20.438 1 98.06 169 TYR B N 1
ATOM 6067 C CA . TYR B 1 169 ? -8.25 5.137 21.047 1 98.06 169 TYR B CA 1
ATOM 6068 C C . TYR B 1 169 ? -7.305 5.934 20.172 1 98.06 169 TYR B C 1
ATOM 6070 O O . TYR B 1 169 ? -6.496 6.723 20.656 1 98.06 169 TYR B O 1
ATOM 6078 N N . ALA B 1 170 ? -7.363 5.719 18.875 1 98.5 170 ALA B N 1
ATOM 6079 C CA . ALA B 1 170 ? -6.492 6.438 17.953 1 98.5 170 ALA B CA 1
ATOM 6080 C C . ALA B 1 170 ? -6.77 7.938 18 1 98.5 170 ALA B C 1
ATOM 6082 O O . ALA B 1 170 ? -5.836 8.742 18.062 1 98.5 170 ALA B O 1
ATOM 6083 N N . LEU B 1 171 ? -8.055 8.281 17.969 1 97.94 171 LEU B N 1
ATOM 6084 C CA . LEU B 1 171 ? -8.438 9.688 18.047 1 97.94 171 LEU B CA 1
ATOM 6085 C C . LEU B 1 171 ? -8.062 10.297 19.391 1 97.94 171 LEU B C 1
ATOM 6087 O O . LEU B 1 171 ? -7.602 11.438 19.453 1 97.94 171 LEU B O 1
ATOM 6091 N N . ALA B 1 172 ? -8.25 9.469 20.391 1 98 172 ALA B N 1
ATOM 6092 C CA . ALA B 1 172 ? -7.898 9.93 21.719 1 98 172 ALA B CA 1
ATOM 6093 C C . ALA B 1 172 ? -6.395 10.164 21.844 1 98 172 ALA B C 1
ATOM 6095 O O . ALA B 1 172 ? -5.957 11.078 22.547 1 98 172 ALA B O 1
ATOM 6096 N N . ALA B 1 173 ? -5.613 9.359 21.172 1 98.56 173 ALA B N 1
ATOM 6097 C CA . ALA B 1 173 ? -4.164 9.539 21.188 1 98.56 173 ALA B CA 1
ATOM 6098 C C . ALA B 1 173 ? -3.775 10.883 20.578 1 98.56 173 ALA B C 1
ATOM 6100 O O . ALA B 1 173 ? -2.955 11.617 21.156 1 98.56 173 ALA B O 1
ATOM 6101 N N . MET B 1 174 ? -4.391 11.258 19.516 1 97.88 174 MET B N 1
ATOM 6102 C CA . MET B 1 174 ? -4.117 12.531 18.859 1 97.88 174 MET B CA 1
ATOM 6103 C C . MET B 1 174 ? -4.59 13.695 19.734 1 97.88 174 MET B C 1
ATOM 6105 O O . MET B 1 174 ? -3.881 14.695 19.875 1 97.88 174 MET B O 1
ATOM 6109 N N . GLY B 1 175 ? -5.773 13.523 20.266 1 96.56 175 GLY B N 1
ATOM 6110 C CA . GLY B 1 175 ? -6.316 14.562 21.125 1 96.56 175 GLY B CA 1
ATOM 6111 C C . GLY B 1 175 ? -5.52 14.766 22.406 1 96.56 175 GLY B C 1
ATOM 6112 O O . GLY B 1 175 ? -5.324 15.906 22.844 1 96.56 175 GLY B O 1
ATOM 6113 N N . ALA B 1 176 ? -5.066 13.688 22.953 1 97.81 176 ALA B N 1
ATOM 6114 C CA . ALA B 1 176 ? -4.273 13.758 24.172 1 97.81 176 ALA B CA 1
ATOM 6115 C C . ALA B 1 176 ? -2.947 14.477 23.938 1 97.81 176 ALA B C 1
ATOM 6117 O O . ALA B 1 176 ? -2.432 15.156 24.828 1 97.81 176 ALA B O 1
ATOM 6118 N N . SER B 1 177 ? -2.391 14.367 22.766 1 96.88 177 SER B N 1
ATOM 6119 C CA . SER B 1 177 ? -1.103 14.969 22.438 1 96.88 177 SER B CA 1
ATOM 6120 C C . SER B 1 177 ? -1.158 16.484 22.516 1 96.88 177 SER B C 1
ATOM 6122 O O . SER B 1 177 ? -0.145 17.141 22.781 1 96.88 177 SER B O 1
ATOM 6124 N N . ILE B 1 178 ? -2.357 17.062 22.312 1 95.56 178 ILE B N 1
ATOM 6125 C CA . ILE B 1 178 ? -2.451 18.516 22.266 1 95.56 178 ILE B CA 1
ATOM 6126 C C . ILE B 1 178 ? -3.18 19.031 23.516 1 95.56 178 ILE B C 1
ATOM 6128 O O . ILE B 1 178 ? -3.523 20.203 23.594 1 95.56 178 ILE B O 1
ATOM 6132 N N . ALA B 1 179 ? -3.404 18.141 24.438 1 92.94 179 ALA B N 1
ATOM 6133 C CA . ALA B 1 179 ? -4.133 18.516 25.641 1 92.94 179 ALA B CA 1
ATOM 6134 C C . ALA B 1 179 ? -3.307 19.453 26.516 1 92.94 179 ALA B C 1
ATOM 6136 O O . ALA B 1 179 ? -2.078 19.375 26.547 1 92.94 179 ALA B O 1
ATOM 6137 N N . ASP B 1 180 ? -3.986 20.328 27.234 1 88.75 180 ASP B N 1
ATOM 6138 C CA . ASP B 1 180 ? -3.328 21.266 28.141 1 88.75 180 ASP B CA 1
ATOM 6139 C C . ASP B 1 180 ? -2.875 20.578 29.406 1 88.75 180 ASP B C 1
ATOM 6141 O O . ASP B 1 180 ? -1.822 20.891 29.969 1 88.75 180 ASP B O 1
ATOM 6145 N N . ASP B 1 181 ? -3.643 19.594 29.844 1 91.75 181 ASP B N 1
ATOM 6146 C CA . ASP B 1 181 ? -3.352 18.828 31.047 1 91.75 181 ASP B CA 1
ATOM 6147 C C . ASP B 1 181 ? -2.242 17.812 30.797 1 91.75 181 ASP B C 1
ATOM 6149 O O . ASP B 1 181 ? -2.42 16.859 30.031 1 91.75 181 ASP B O 1
ATOM 6153 N N . PRO B 1 182 ? -1.16 17.938 31.484 1 92.75 182 PRO B N 1
ATOM 6154 C CA . PRO B 1 182 ? -0.035 17.031 31.281 1 92.75 182 PRO B CA 1
ATOM 6155 C C . PRO B 1 182 ? -0.393 15.57 31.594 1 92.75 182 PRO B C 1
ATOM 6157 O O . PRO B 1 182 ? 0.176 14.656 31 1 92.75 182 PRO B O 1
ATOM 6160 N N . ASN B 1 183 ? -1.354 15.414 32.469 1 93.19 183 ASN B N 1
ATOM 6161 C CA . ASN B 1 183 ? -1.771 14.055 32.812 1 93.19 183 ASN B CA 1
ATOM 6162 C C . ASN B 1 183 ? -2.488 13.391 31.641 1 93.19 183 ASN B C 1
ATOM 6164 O O . ASN B 1 183 ? -2.354 12.188 31.422 1 93.19 183 ASN B O 1
ATOM 6168 N N . ILE B 1 184 ? -3.227 14.188 30.969 1 95.38 184 ILE B N 1
ATOM 6169 C CA . ILE B 1 184 ? -3.92 13.672 29.797 1 95.38 184 ILE B CA 1
ATOM 6170 C C . ILE B 1 184 ? -2.924 13.484 28.656 1 95.38 184 ILE B C 1
ATOM 6172 O O . ILE B 1 184 ? -2.975 12.477 27.938 1 95.38 184 ILE B O 1
ATOM 6176 N N . LYS B 1 185 ? -2.01 14.391 28.531 1 95.5 185 LYS B N 1
ATOM 6177 C CA . LYS B 1 185 ? -0.995 14.336 27.484 1 95.5 185 LYS B CA 1
ATOM 6178 C C . LYS B 1 185 ? -0.15 13.07 27.609 1 95.5 185 LYS B C 1
ATOM 6180 O O . LYS B 1 185 ? 0.217 12.461 26.609 1 95.5 185 LYS B O 1
ATOM 6185 N N . SER B 1 186 ? 0.136 12.641 28.766 1 94.12 186 SER B N 1
ATOM 6186 C CA . SER B 1 186 ? 0.976 11.469 29 1 94.12 186 SER B CA 1
ATOM 6187 C C . SER B 1 186 ? 0.26 10.188 28.609 1 94.12 186 SER B C 1
ATOM 6189 O O . SER B 1 186 ? 0.899 9.148 28.406 1 94.12 186 SER B O 1
ATOM 6191 N N . ARG B 1 187 ? -1.034 10.281 28.469 1 96.56 187 ARG B N 1
ATOM 6192 C CA . ARG B 1 187 ? -1.814 9.094 28.141 1 96.56 187 ARG B CA 1
ATOM 6193 C C . ARG B 1 187 ? -1.859 8.867 26.641 1 96.56 187 ARG B C 1
ATOM 6195 O O . ARG B 1 187 ? -2.383 7.855 26.172 1 96.56 187 ARG B O 1
ATOM 6202 N N . ALA B 1 188 ? -1.33 9.766 25.875 1 97.5 188 ALA B N 1
ATOM 6203 C CA . ALA B 1 188 ? -1.365 9.664 24.422 1 97.5 188 ALA B CA 1
ATOM 6204 C C . ALA B 1 188 ? -0.718 8.367 23.938 1 97.5 188 ALA B C 1
ATOM 6206 O O . ALA B 1 188 ? -1.28 7.66 23.109 1 97.5 188 ALA B O 1
ATOM 6207 N N . ILE B 1 189 ? 0.386 7.992 24.516 1 95.69 189 ILE B N 1
ATOM 6208 C CA . ILE B 1 189 ? 1.135 6.816 24.094 1 95.69 189 ILE B CA 1
ATOM 6209 C C . ILE B 1 189 ? 0.364 5.551 24.453 1 95.69 189 ILE B C 1
ATOM 6211 O O . ILE B 1 189 ? 0.397 4.559 23.734 1 95.69 189 ILE B O 1
ATOM 6215 N N . ASP B 1 190 ? -0.28 5.609 25.562 1 96.25 190 ASP B N 1
ATOM 6216 C CA . ASP B 1 190 ? -1.086 4.465 25.984 1 96.25 190 ASP B CA 1
ATOM 6217 C C . ASP B 1 190 ? -2.246 4.23 25.016 1 96.25 190 ASP B C 1
ATOM 6219 O O . ASP B 1 190 ? -2.521 3.092 24.641 1 96.25 190 ASP B O 1
ATOM 6223 N N . PHE B 1 191 ? -2.947 5.285 24.703 1 98.12 191 PHE B N 1
ATOM 6224 C CA . PHE B 1 191 ? -4.047 5.18 23.766 1 98.12 191 PHE B CA 1
ATOM 6225 C C . PHE B 1 191 ? -3.551 4.684 22.406 1 98.12 191 PHE B C 1
ATOM 6227 O O . PHE B 1 191 ? -4.184 3.83 21.781 1 98.12 191 PHE B O 1
ATOM 6234 N N . TYR B 1 192 ? -2.404 5.188 22.016 1 97 192 TYR B N 1
ATOM 6235 C CA . TYR B 1 192 ? -1.779 4.77 20.766 1 97 192 TYR B CA 1
ATOM 6236 C C . TYR B 1 192 ? -1.482 3.275 20.781 1 97 192 TYR B C 1
ATOM 6238 O O . TYR B 1 192 ? -1.81 2.562 19.828 1 97 192 TYR B O 1
ATOM 6246 N N . THR B 1 193 ? -0.897 2.799 21.812 1 94.25 193 THR B N 1
ATOM 6247 C CA . THR B 1 193 ? -0.488 1.402 21.922 1 94.25 193 THR B CA 1
ATOM 6248 C C . THR B 1 193 ? -1.705 0.48 21.922 1 94.25 193 THR B C 1
ATOM 6250 O O . THR B 1 193 ? -1.688 -0.576 21.281 1 94.25 193 THR B O 1
ATOM 6253 N N . LYS B 1 194 ? -2.754 0.882 22.594 1 94.44 194 LYS B N 1
ATOM 6254 C CA . LYS B 1 194 ? -3.98 0.09 22.609 1 94.44 194 LYS B CA 1
ATOM 6255 C C . LYS B 1 194 ? -4.594 -0.019 21.219 1 94.44 194 LYS B C 1
ATOM 6257 O O . LYS B 1 194 ? -4.992 -1.106 20.797 1 94.44 194 LYS B O 1
ATOM 6262 N N . ALA B 1 195 ? -4.668 1.109 20.531 1 95.88 195 ALA B N 1
ATOM 6263 C CA . ALA B 1 195 ? -5.23 1.118 19.188 1 95.88 195 ALA B CA 1
ATOM 6264 C C . ALA B 1 195 ? -4.383 0.285 18.234 1 95.88 195 ALA B C 1
ATOM 6266 O O . ALA B 1 195 ? -4.906 -0.55 17.484 1 95.88 195 ALA B O 1
ATOM 6267 N N . ARG B 1 196 ? -3.086 0.459 18.297 1 93.94 196 ARG B N 1
ATOM 6268 C CA . ARG B 1 196 ? -2.158 -0.209 17.391 1 93.94 196 ARG B CA 1
ATOM 6269 C C . ARG B 1 196 ? -2.186 -1.721 17.594 1 93.94 196 ARG B C 1
ATOM 6271 O O . ARG B 1 196 ? -2.217 -2.482 16.625 1 93.94 196 ARG B O 1
ATOM 6278 N N . THR B 1 197 ? -2.168 -2.146 18.797 1 90.06 197 THR B N 1
ATOM 6279 C CA . THR B 1 197 ? -2.172 -3.57 19.109 1 90.06 197 THR B CA 1
ATOM 6280 C C . THR B 1 197 ? -3.449 -4.234 18.609 1 90.06 197 THR B C 1
ATOM 6282 O O . THR B 1 197 ? -3.406 -5.332 18.047 1 90.06 197 THR B O 1
ATOM 6285 N N . ARG B 1 198 ? -4.516 -3.572 18.75 1 89.19 198 ARG B N 1
ATOM 6286 C CA . ARG B 1 198 ? -5.793 -4.121 18.312 1 89.19 198 ARG B CA 1
ATOM 6287 C C . ARG B 1 198 ? -5.852 -4.207 16.781 1 89.19 198 ARG B C 1
ATOM 6289 O O . ARG B 1 198 ? -6.379 -5.176 16.234 1 89.19 198 ARG B O 1
ATOM 6296 N N . LEU B 1 199 ? -5.344 -3.238 16.156 1 92.19 199 LEU B N 1
ATOM 6297 C CA . LEU B 1 199 ? -5.422 -3.152 14.703 1 92.19 199 LEU B CA 1
ATOM 6298 C C . LEU B 1 199 ? -4.5 -4.172 14.047 1 92.19 199 LEU B C 1
ATOM 6300 O O . LEU B 1 199 ? -4.836 -4.746 13.008 1 92.19 199 LEU B O 1
ATOM 6304 N N . LEU B 1 200 ? -3.311 -4.41 14.625 1 89.44 200 LEU B N 1
ATOM 6305 C CA . LEU B 1 200 ? -2.297 -5.23 13.969 1 89.44 200 LEU B CA 1
ATOM 6306 C C . LEU B 1 200 ? -2.34 -6.664 14.484 1 89.44 200 LEU B C 1
ATOM 6308 O O . LEU B 1 200 ? -1.565 -7.512 14.039 1 89.44 200 LEU B O 1
ATOM 6312 N N . SER B 1 201 ? -3.266 -6.859 15.336 1 81.88 201 SER B N 1
ATOM 6313 C CA . SER B 1 201 ? -3.422 -8.219 15.828 1 81.88 201 SER B CA 1
ATOM 6314 C C . SER B 1 201 ? -4.105 -9.109 14.797 1 81.88 201 SER B C 1
ATOM 6316 O O . SER B 1 201 ? -4.977 -8.648 14.055 1 81.88 201 SER B O 1
ATOM 6318 N N . GLY B 1 202 ? -3.564 -10.266 14.711 1 73 202 GLY B N 1
ATOM 6319 C CA . GLY B 1 202 ? -4.117 -11.242 13.789 1 73 202 GLY B CA 1
ATOM 6320 C C . GLY B 1 202 ? -5.078 -12.211 14.445 1 73 202 GLY B C 1
ATOM 6321 O O . GLY B 1 202 ? -5.387 -12.078 15.633 1 73 202 GLY B O 1
ATOM 6322 N N . GLY B 1 203 ? -5.656 -13.102 13.703 1 63.91 203 GLY B N 1
ATOM 6323 C CA . GLY B 1 203 ? -6.551 -14.133 14.195 1 63.91 203 GLY B CA 1
ATOM 6324 C C . GLY B 1 203 ? -8.016 -13.836 13.914 1 63.91 203 GLY B C 1
ATOM 6325 O O . GLY B 1 203 ? -8.336 -12.844 13.258 1 63.91 203 GLY B O 1
ATOM 6326 N N . PRO B 1 204 ? -8.797 -14.648 14.406 1 60.16 204 PRO B N 1
ATOM 6327 C CA . PRO B 1 204 ? -10.219 -14.547 14.078 1 60.16 204 PRO B CA 1
ATOM 6328 C C . PRO B 1 204 ? -10.844 -13.25 14.586 1 60.16 204 PRO B C 1
ATOM 6330 O O . PRO B 1 204 ? -11.828 -12.766 14.023 1 60.16 204 PRO B O 1
ATOM 6333 N N . THR B 1 205 ? -10.219 -12.672 15.523 1 60.75 205 THR B N 1
ATOM 6334 C CA . THR B 1 205 ? -10.789 -11.453 16.078 1 60.75 205 THR B CA 1
ATOM 6335 C C . THR B 1 205 ? -9.906 -10.25 15.758 1 60.75 205 THR B C 1
ATOM 6337 O O . THR B 1 205 ? -10.203 -9.125 16.172 1 60.75 205 THR B O 1
ATOM 6340 N N . GLY B 1 206 ? -8.977 -10.562 14.938 1 75.94 206 GLY B N 1
ATOM 6341 C CA . GLY B 1 206 ? -8.031 -9.492 14.656 1 75.94 206 GLY B CA 1
ATOM 6342 C C . GLY B 1 206 ? -8.508 -8.547 13.57 1 75.94 206 GLY B C 1
ATOM 6343 O O . GLY B 1 206 ? -9.07 -8.977 12.562 1 75.94 206 GLY B O 1
ATOM 6344 N N . LYS B 1 207 ? -8.375 -7.297 13.781 1 81.69 207 LYS B N 1
ATOM 6345 C CA . LYS B 1 207 ? -8.891 -6.262 12.891 1 81.69 207 LYS B CA 1
ATOM 6346 C C . LYS B 1 207 ? -8.078 -6.195 11.602 1 81.69 207 LYS B C 1
ATOM 6348 O O . LYS B 1 207 ? -8.555 -5.664 10.594 1 81.69 207 LYS B O 1
ATOM 6353 N N . PHE B 1 208 ? -6.953 -6.832 11.68 1 84.81 208 PHE B N 1
ATOM 6354 C CA . PHE B 1 208 ? -6.098 -6.84 10.5 1 84.81 208 PHE B CA 1
ATOM 6355 C C . PHE B 1 208 ? -6.73 -7.645 9.375 1 84.81 208 PHE B C 1
ATOM 6357 O O . PHE B 1 208 ? -6.598 -7.293 8.195 1 84.81 208 PHE B O 1
ATOM 6364 N N . ASP B 1 209 ? -7.426 -8.641 9.75 1 84.38 209 ASP B N 1
ATOM 6365 C CA . ASP B 1 209 ? -7.957 -9.586 8.773 1 84.38 209 ASP B CA 1
ATOM 6366 C C . ASP B 1 209 ? -9.422 -9.281 8.461 1 84.38 209 ASP B C 1
ATOM 6368 O O . ASP B 1 209 ? -10.047 -9.977 7.648 1 84.38 209 ASP B O 1
ATOM 6372 N N . ARG B 1 210 ? -9.945 -8.266 9.141 1 83.69 210 ARG B N 1
ATOM 6373 C CA . ARG B 1 210 ? -11.336 -7.883 8.961 1 83.69 210 ARG B CA 1
ATOM 6374 C C . ARG B 1 210 ? -11.453 -6.406 8.602 1 83.69 210 ARG B C 1
ATOM 6376 O O . ARG B 1 210 ? -11.672 -5.562 9.477 1 83.69 210 ARG B O 1
ATOM 6383 N N . PRO B 1 211 ? -11.422 -6.195 7.332 1 87.19 211 PRO B N 1
ATOM 6384 C CA . PRO B 1 211 ? -11.461 -4.793 6.902 1 87.19 211 PRO B CA 1
ATOM 6385 C C . PRO B 1 211 ? -12.75 -4.086 7.309 1 87.19 211 PRO B C 1
ATOM 6387 O O . PRO B 1 211 ? -13.82 -4.688 7.281 1 87.19 211 PRO B O 1
ATOM 6390 N N . SER B 1 212 ? -12.688 -2.949 7.855 1 89.56 212 SER B N 1
ATOM 6391 C CA . SER B 1 212 ? -13.805 -2.08 8.203 1 89.56 212 SER B CA 1
ATOM 6392 C C . SER B 1 212 ? -13.445 -0.611 8 1 89.56 212 SER B C 1
ATOM 6394 O O . SER B 1 212 ? -12.273 -0.244 8.031 1 89.56 212 SER B O 1
ATOM 6396 N N . VAL B 1 213 ? -14.445 0.196 7.805 1 90.81 213 VAL B N 1
ATOM 6397 C CA . VAL B 1 213 ? -14.227 1.623 7.594 1 90.81 213 VAL B CA 1
ATOM 6398 C C . VAL B 1 213 ? -13.57 2.234 8.828 1 90.81 213 VAL B C 1
ATOM 6400 O O . VAL B 1 213 ? -12.633 3.029 8.719 1 90.81 213 VAL B O 1
ATOM 6403 N N . ALA B 1 214 ? -14.016 1.811 9.977 1 93 214 ALA B N 1
ATOM 6404 C CA . ALA B 1 214 ? -13.477 2.332 11.227 1 93 214 ALA B CA 1
ATOM 6405 C C . ALA B 1 214 ? -12.016 1.941 11.406 1 93 214 ALA B C 1
ATOM 6407 O O . ALA B 1 214 ? -11.203 2.744 11.867 1 93 214 ALA B O 1
ATOM 6408 N N . SER B 1 215 ? -11.68 0.709 11.055 1 93.81 215 SER B N 1
ATOM 6409 C CA . SER B 1 215 ? -10.289 0.268 11.148 1 93.81 215 SER B CA 1
ATOM 6410 C C . SER B 1 215 ? -9.406 1.012 10.148 1 93.81 215 SER B C 1
ATOM 6412 O O . SER B 1 215 ? -8.258 1.338 10.453 1 93.81 215 SER B O 1
ATOM 6414 N N . MET B 1 216 ? -9.953 1.214 8.969 1 96.12 216 MET B N 1
ATOM 6415 C CA . MET B 1 216 ? -9.219 2.002 7.98 1 96.12 216 MET B CA 1
ATOM 6416 C C . MET B 1 216 ? -8.906 3.393 8.523 1 96.12 216 MET B C 1
ATOM 6418 O O . MET B 1 216 ? -7.766 3.854 8.422 1 96.12 216 MET B O 1
ATOM 6422 N N . HIS B 1 217 ? -9.914 4.047 9.078 1 96.88 217 HIS B N 1
ATOM 6423 C CA . HIS B 1 217 ? -9.734 5.371 9.656 1 96.88 217 HIS B CA 1
ATOM 6424 C C . HIS B 1 217 ? -8.688 5.348 10.766 1 96.88 217 HIS B C 1
ATOM 6426 O O . HIS B 1 217 ? -7.812 6.215 10.82 1 96.88 217 HIS B O 1
ATOM 6432 N N . ALA B 1 218 ? -8.781 4.344 11.562 1 97.75 218 ALA B N 1
ATOM 6433 C CA . ALA B 1 218 ? -7.879 4.238 12.703 1 97.75 218 ALA B CA 1
ATOM 6434 C C . ALA B 1 218 ? -6.434 4.07 12.242 1 97.75 218 ALA B C 1
ATOM 6436 O O . ALA B 1 218 ? -5.516 4.656 12.82 1 97.75 218 ALA B O 1
ATOM 6437 N N . LEU B 1 219 ? -6.246 3.268 11.219 1 97.69 219 LEU B N 1
ATOM 6438 C CA . LEU B 1 219 ? -4.906 3.062 10.672 1 97.69 219 LEU B CA 1
ATOM 6439 C C . LEU B 1 219 ? -4.316 4.375 10.172 1 97.69 219 LEU B C 1
ATOM 6441 O O . LEU B 1 219 ? -3.15 4.68 10.438 1 97.69 219 LEU B O 1
ATOM 6445 N N . LEU B 1 220 ? -5.062 5.137 9.539 1 98.31 220 LEU B N 1
ATOM 6446 C CA . LEU B 1 220 ? -4.594 6.414 9.016 1 98.31 220 LEU B CA 1
ATOM 6447 C C . LEU B 1 220 ? -4.309 7.398 10.148 1 98.31 220 LEU B C 1
ATOM 6449 O O . LEU B 1 220 ? -3.332 8.148 10.094 1 98.31 220 LEU B O 1
ATOM 6453 N N . VAL B 1 221 ? -5.156 7.391 11.164 1 98.56 221 VAL B N 1
ATOM 6454 C CA . VAL B 1 221 ? -4.926 8.273 12.297 1 98.56 221 VAL B CA 1
ATOM 6455 C C . VAL B 1 221 ? -3.611 7.906 12.984 1 98.56 221 VAL B C 1
ATOM 6457 O O . VAL B 1 221 ? -2.812 8.781 13.32 1 98.56 221 VAL B O 1
ATOM 6460 N N . LEU B 1 222 ? -3.416 6.617 13.172 1 97.75 222 LEU B N 1
ATOM 6461 C CA . LEU B 1 222 ? -2.182 6.168 13.797 1 97.75 222 LEU B CA 1
ATOM 6462 C C . LEU B 1 222 ? -0.97 6.539 12.953 1 97.75 222 LEU B C 1
ATOM 6464 O O . LEU B 1 222 ? 0.102 6.832 13.484 1 97.75 222 LEU B O 1
ATOM 6468 N N . SER B 1 223 ? -1.156 6.473 11.656 1 97.94 223 SER B N 1
ATOM 6469 C CA . SER B 1 223 ? -0.082 6.898 10.766 1 97.94 223 SER B CA 1
ATOM 6470 C C . SER B 1 223 ? 0.321 8.344 11.039 1 97.94 223 SER B C 1
ATOM 6472 O O . SER B 1 223 ? 1.51 8.656 11.133 1 97.94 223 SER B O 1
ATOM 6474 N N . PHE B 1 224 ? -0.588 9.203 11.219 1 98.25 224 PHE B N 1
ATOM 6475 C CA . PHE B 1 224 ? -0.292 10.617 11.43 1 98.25 224 PHE B CA 1
ATOM 6476 C C . PHE B 1 224 ? 0.222 10.859 12.844 1 98.25 224 PHE B C 1
ATOM 6478 O O . PHE B 1 224 ? 1.026 11.766 13.078 1 98.25 224 PHE B O 1
ATOM 6485 N N . PHE B 1 225 ? -0.257 10.008 13.773 1 98.12 225 PHE B N 1
ATOM 6486 C CA . PHE B 1 225 ? 0.367 10.062 15.086 1 98.12 225 PHE B CA 1
ATOM 6487 C C . PHE B 1 225 ? 1.858 9.758 14.992 1 98.12 225 PHE B C 1
ATOM 6489 O O . PHE B 1 225 ? 2.682 10.492 15.539 1 98.12 225 PHE B O 1
ATOM 6496 N N . ASP B 1 226 ? 2.203 8.719 14.266 1 95.69 226 ASP B N 1
ATOM 6497 C CA . ASP B 1 226 ? 3.602 8.336 14.086 1 95.69 226 ASP B CA 1
ATOM 6498 C C . ASP B 1 226 ? 4.375 9.422 13.336 1 95.69 226 ASP B C 1
ATOM 6500 O O . ASP B 1 226 ? 5.516 9.727 13.68 1 95.69 226 ASP B O 1
ATOM 6504 N N . LEU B 1 227 ? 3.768 9.977 12.352 1 96.44 227 LEU B N 1
ATOM 6505 C CA . LEU B 1 227 ? 4.398 11.047 11.586 1 96.44 227 LEU B CA 1
ATOM 6506 C C . LEU B 1 227 ? 4.711 12.234 12.484 1 96.44 227 LEU B C 1
ATOM 6508 O O . LEU B 1 227 ? 5.789 12.828 12.383 1 96.44 227 LEU B O 1
ATOM 6512 N N . SER B 1 228 ? 3.779 12.578 13.352 1 97 228 SER B N 1
ATOM 6513 C CA . SER B 1 228 ? 3.92 13.734 14.227 1 97 228 SER B CA 1
ATOM 6514 C C . SER B 1 228 ? 4.992 13.5 15.281 1 97 228 SER B C 1
ATOM 6516 O O . SER B 1 228 ? 5.488 14.453 15.891 1 97 228 SER B O 1
ATOM 6518 N N . HIS B 1 229 ? 5.324 12.273 15.461 1 94.56 229 HIS B N 1
ATOM 6519 C CA . HIS B 1 229 ? 6.316 11.977 16.484 1 94.56 229 HIS B CA 1
ATOM 6520 C C . HIS B 1 229 ? 7.617 11.477 15.867 1 94.56 229 HIS B C 1
ATOM 6522 O O . HIS B 1 229 ? 8.484 10.961 16.578 1 94.56 229 HIS B O 1
ATOM 6528 N N . GLY B 1 230 ? 7.727 11.508 14.57 1 90.44 230 GLY B N 1
ATOM 6529 C CA . GLY B 1 230 ? 8.984 11.273 13.875 1 90.44 230 GLY B CA 1
ATOM 6530 C C . GLY B 1 230 ? 9.227 9.812 13.562 1 90.44 230 GLY B C 1
ATOM 6531 O O . GLY B 1 230 ? 10.359 9.414 13.258 1 90.44 230 GLY B O 1
ATOM 6532 N N . HIS B 1 231 ? 8.227 8.992 13.719 1 90.62 231 HIS B N 1
ATOM 6533 C CA . HIS B 1 231 ? 8.328 7.598 13.312 1 90.62 231 HIS B CA 1
ATOM 6534 C C . HIS B 1 231 ? 7.914 7.422 11.852 1 90.62 231 HIS B C 1
ATOM 6536 O O . HIS B 1 231 ? 6.828 6.902 11.57 1 90.62 231 HIS B O 1
ATOM 6542 N N . ASN B 1 232 ? 8.828 7.727 11 1 89.69 232 ASN B N 1
ATOM 6543 C CA . ASN B 1 232 ? 8.508 7.895 9.586 1 89.69 232 ASN B CA 1
ATOM 6544 C C . ASN B 1 232 ? 8.195 6.555 8.922 1 89.69 232 ASN B C 1
ATOM 6546 O O . ASN B 1 232 ? 7.234 6.441 8.164 1 89.69 232 ASN B O 1
ATOM 6550 N N . SER B 1 233 ? 9.023 5.5 9.18 1 89.19 233 SER B N 1
ATOM 6551 C CA . SER B 1 233 ? 8.789 4.203 8.547 1 89.19 233 SER B CA 1
ATOM 6552 C C . SER B 1 233 ? 7.453 3.609 8.977 1 89.19 233 SER B C 1
ATOM 6554 O O . SER B 1 233 ? 6.703 3.088 8.148 1 89.19 233 SER B O 1
ATOM 6556 N N . SER B 1 234 ? 7.207 3.744 10.281 1 92.06 234 SER B N 1
ATOM 6557 C CA . SER B 1 234 ? 5.93 3.258 10.789 1 92.06 234 SER B CA 1
ATOM 6558 C C . SER B 1 234 ? 4.762 4.031 10.188 1 92.06 234 SER B C 1
ATOM 6560 O O . SER B 1 234 ? 3.736 3.441 9.836 1 92.06 234 SER B O 1
ATOM 6562 N N . SER B 1 235 ? 4.926 5.344 10.148 1 95.25 235 SER B N 1
ATOM 6563 C CA . SER B 1 235 ? 3.895 6.172 9.531 1 95.25 235 SER B CA 1
ATOM 6564 C C . SER B 1 235 ? 3.627 5.754 8.094 1 95.25 235 SER B C 1
ATOM 6566 O O . SER B 1 235 ? 2.473 5.598 7.691 1 95.25 235 SER B O 1
ATOM 6568 N N . TRP B 1 236 ? 4.707 5.527 7.359 1 95.31 236 TRP B N 1
ATOM 6569 C CA . TRP B 1 236 ? 4.625 5.109 5.961 1 95.31 236 TRP B CA 1
ATOM 6570 C C . TRP B 1 236 ? 3.879 3.787 5.828 1 95.31 236 TRP B C 1
ATOM 6572 O O . TRP B 1 236 ? 2.973 3.658 5.004 1 95.31 236 TRP B O 1
ATOM 6582 N N . MET B 1 237 ? 4.18 2.846 6.68 1 94.5 237 MET B N 1
ATOM 6583 C CA . MET B 1 237 ? 3.578 1.517 6.629 1 94.5 237 MET B CA 1
ATOM 6584 C C . MET B 1 237 ? 2.105 1.572 7.02 1 94.5 237 MET B C 1
ATOM 6586 O O . MET B 1 237 ? 1.257 0.988 6.344 1 94.5 237 MET B O 1
ATOM 6590 N N . LEU B 1 238 ? 1.773 2.305 8.047 1 96.31 238 LEU B N 1
ATOM 6591 C CA . LEU B 1 238 ? 0.403 2.375 8.539 1 96.31 238 LEU B CA 1
ATOM 6592 C C . LEU B 1 238 ? -0.499 3.09 7.543 1 96.31 238 LEU B C 1
ATOM 6594 O O . LEU B 1 238 ? -1.648 2.691 7.34 1 96.31 238 LEU B O 1
ATOM 6598 N N . SER B 1 239 ? 0 4.164 6.973 1 97.44 239 SER B N 1
ATOM 6599 C CA . SER B 1 239 ? -0.803 4.867 5.977 1 97.44 239 SER B CA 1
ATOM 6600 C C . SER B 1 239 ? -1.114 3.965 4.785 1 97.44 239 SER B C 1
ATOM 6602 O O . SER B 1 239 ? -2.232 3.975 4.27 1 97.44 239 SER B O 1
ATOM 6604 N N . GLY B 1 240 ? -0.139 3.207 4.391 1 96.31 240 GLY B N 1
ATOM 6605 C CA . GLY B 1 240 ? -0.367 2.258 3.314 1 96.31 240 GLY B CA 1
ATOM 6606 C C . GLY B 1 240 ? -1.406 1.206 3.654 1 96.31 240 GLY B C 1
ATOM 6607 O O . GLY B 1 240 ? -2.246 0.863 2.82 1 96.31 240 GLY B O 1
ATOM 6608 N N . LEU B 1 241 ? -1.305 0.709 4.836 1 96.06 241 LEU B N 1
ATOM 6609 C CA . LEU B 1 241 ? -2.27 -0.281 5.305 1 96.06 241 LEU B CA 1
ATOM 6610 C C . LEU B 1 241 ? -3.686 0.285 5.277 1 96.06 241 LEU B C 1
ATOM 6612 O O . LEU B 1 241 ? -4.629 -0.406 4.887 1 96.06 241 LEU B O 1
ATOM 6616 N N . GLY B 1 242 ? -3.789 1.506 5.762 1 96.94 242 GLY B N 1
ATOM 6617 C CA . GLY B 1 242 ? -5.098 2.141 5.75 1 96.94 242 GLY B CA 1
ATOM 6618 C C . GLY B 1 242 ? -5.691 2.258 4.363 1 96.94 242 GLY B C 1
ATOM 6619 O O . GLY B 1 242 ? -6.852 1.893 4.145 1 96.94 242 GLY B O 1
ATOM 6620 N N . VAL B 1 243 ? -4.938 2.676 3.42 1 96.56 243 VAL B N 1
ATOM 6621 C CA . VAL B 1 243 ? -5.41 2.867 2.053 1 96.56 243 VAL B CA 1
ATOM 6622 C C . VAL B 1 243 ? -5.742 1.515 1.426 1 96.56 243 VAL B C 1
ATOM 6624 O O . VAL B 1 243 ? -6.75 1.375 0.733 1 96.56 243 VAL B O 1
ATOM 6627 N N . ARG B 1 244 ? -4.926 0.521 1.661 1 95.56 244 ARG B N 1
ATOM 6628 C CA . ARG B 1 244 ? -5.168 -0.81 1.112 1 95.56 244 ARG B CA 1
ATOM 6629 C C . ARG B 1 244 ? -6.461 -1.401 1.663 1 95.56 244 ARG B C 1
ATOM 6631 O O . ARG B 1 244 ? -7.188 -2.094 0.947 1 95.56 244 ARG B O 1
ATOM 6638 N N . MET B 1 245 ? -6.66 -1.15 2.918 1 95.19 245 MET B N 1
ATOM 6639 C CA . MET B 1 245 ? -7.926 -1.599 3.49 1 95.19 245 MET B CA 1
ATOM 6640 C C . MET B 1 245 ? -9.109 -0.916 2.807 1 95.19 245 MET B C 1
ATOM 6642 O O . MET B 1 245 ? -10.164 -1.521 2.633 1 95.19 245 MET B O 1
ATOM 6646 N N . GLY B 1 246 ? -8.945 0.356 2.463 1 93.88 246 GLY B N 1
ATOM 6647 C CA . GLY B 1 246 ? -9.969 1.05 1.695 1 93.88 246 GLY B CA 1
ATOM 6648 C C . GLY B 1 246 ? -10.273 0.377 0.371 1 93.88 246 GLY B C 1
ATOM 6649 O O . GLY B 1 246 ? -11.445 0.247 -0.008 1 93.88 246 GLY B O 1
ATOM 6650 N N . PHE B 1 247 ? -9.25 -0.115 -0.337 1 91.88 247 PHE B N 1
ATOM 6651 C CA . PHE B 1 247 ? -9.445 -0.825 -1.596 1 91.88 247 PHE B CA 1
ATOM 6652 C C . PHE B 1 247 ? -10.203 -2.131 -1.368 1 91.88 247 PHE B C 1
ATOM 6654 O O . PHE B 1 247 ? -11.031 -2.523 -2.188 1 91.88 247 PHE B O 1
ATOM 6661 N N . ASP B 1 248 ? -9.789 -2.756 -0.261 1 90.69 248 ASP B N 1
ATOM 6662 C CA . ASP B 1 248 ? -10.484 -3.994 0.088 1 90.69 248 ASP B CA 1
ATOM 6663 C C . ASP B 1 248 ? -11.977 -3.756 0.273 1 90.69 248 ASP B C 1
ATOM 6665 O O . ASP B 1 248 ? -12.797 -4.582 -0.132 1 90.69 248 ASP B O 1
ATOM 6669 N N . LEU B 1 249 ? -12.32 -2.559 0.796 1 88.06 249 LEU B N 1
ATOM 6670 C CA . LEU B 1 249 ? -13.703 -2.195 1.071 1 88.06 249 LEU B CA 1
ATOM 6671 C C . LEU B 1 249 ? -14.375 -1.62 -0.173 1 88.06 249 LEU B C 1
ATOM 6673 O O . LEU B 1 249 ? -15.586 -1.396 -0.184 1 88.06 249 LEU B O 1
ATOM 6677 N N . GLY B 1 250 ? -13.656 -1.371 -1.201 1 87.06 250 GLY B N 1
ATOM 6678 C CA . GLY B 1 250 ? -14.203 -0.871 -2.453 1 87.06 250 GLY B CA 1
ATOM 6679 C C . GLY B 1 250 ? -14.531 0.61 -2.412 1 87.06 250 GLY B C 1
ATOM 6680 O O . GLY B 1 250 ? -15.477 1.061 -3.061 1 87.06 250 GLY B O 1
ATOM 6681 N N . PHE B 1 251 ? -13.758 1.376 -1.611 1 87.44 251 PHE B N 1
ATOM 6682 C CA . PHE B 1 251 ? -14.109 2.783 -1.452 1 87.44 251 PHE B CA 1
ATOM 6683 C C . PHE B 1 251 ? -13.828 3.559 -2.734 1 87.44 251 PHE B C 1
ATOM 6685 O O . PHE B 1 251 ? -14.336 4.664 -2.92 1 87.44 251 PHE B O 1
ATOM 6692 N N . HIS B 1 252 ? -13.008 3.027 -3.66 1 87.38 252 HIS B N 1
ATOM 6693 C CA . HIS B 1 252 ? -12.695 3.689 -4.918 1 87.38 252 HIS B CA 1
ATOM 6694 C C . HIS B 1 252 ? -13.812 3.498 -5.941 1 87.38 252 HIS B C 1
ATOM 6696 O O . HIS B 1 252 ? -13.828 4.16 -6.98 1 87.38 252 HIS B O 1
ATOM 6702 N N . LEU B 1 253 ? -14.727 2.66 -5.578 1 82.06 253 LEU B N 1
ATOM 6703 C CA . LEU B 1 253 ? -15.797 2.314 -6.512 1 82.06 253 LEU B CA 1
ATOM 6704 C C . LEU B 1 253 ? -17.047 3.125 -6.223 1 82.06 253 LEU B C 1
ATOM 6706 O O . LEU B 1 253 ? -17.297 3.523 -5.078 1 82.06 253 LEU B O 1
ATOM 6710 N N . HIS B 1 254 ? -17.781 3.379 -7.242 1 76.94 254 HIS B N 1
ATOM 6711 C CA . HIS B 1 254 ? -19.094 3.984 -7.055 1 76.94 254 HIS B CA 1
ATOM 6712 C C . HIS B 1 254 ? -20.062 3 -6.418 1 76.94 254 HIS B C 1
ATOM 6714 O O . HIS B 1 254 ? -20.078 1.817 -6.766 1 76.94 254 HIS B O 1
ATOM 6720 N N . PRO B 1 255 ? -20.844 3.445 -5.508 1 69.5 255 PRO B N 1
ATOM 6721 C CA . PRO B 1 255 ? -21.719 2.529 -4.785 1 69.5 255 PRO B CA 1
ATOM 6722 C C . PRO B 1 255 ? -22.688 1.785 -5.715 1 69.5 255 PRO B C 1
ATOM 6724 O O . PRO B 1 255 ? -23.078 0.657 -5.414 1 69.5 255 PRO B O 1
ATOM 6727 N N . GLU B 1 256 ? -23.047 2.443 -6.734 1 64.12 256 GLU B N 1
ATOM 6728 C CA . GLU B 1 256 ? -23.984 1.801 -7.652 1 64.12 256 GLU B CA 1
ATOM 6729 C C . GLU B 1 256 ? -23.328 0.637 -8.391 1 64.12 256 GLU B C 1
ATOM 6731 O O . GLU B 1 256 ? -24.016 -0.285 -8.844 1 64.12 256 GLU B O 1
ATOM 6736 N N . SER B 1 257 ? -22.094 0.672 -8.492 1 61.22 257 SER B N 1
ATOM 6737 C CA . SER B 1 257 ? -21.359 -0.378 -9.203 1 61.22 257 SER B CA 1
ATOM 6738 C C . SER B 1 257 ? -21.141 -1.592 -8.305 1 61.22 257 SER B C 1
ATOM 6740 O O . SER B 1 257 ? -20.953 -2.707 -8.797 1 61.22 257 SER B O 1
ATOM 6742 N N . VAL B 1 258 ? -21.094 -1.415 -7.039 1 56.34 258 VAL B N 1
ATOM 6743 C CA . VAL B 1 258 ? -20.656 -2.486 -6.152 1 56.34 258 VAL B CA 1
ATOM 6744 C C . VAL B 1 258 ? -21.859 -3.088 -5.43 1 56.34 258 VAL B C 1
ATOM 6746 O O . VAL B 1 258 ? -21.953 -4.309 -5.273 1 56.34 258 VAL B O 1
ATOM 6749 N N . PHE B 1 259 ? -22.719 -2.203 -4.863 1 47.91 259 PHE B N 1
ATOM 6750 C CA . PHE B 1 259 ? -23.594 -2.666 -3.791 1 47.91 259 PHE B CA 1
ATOM 6751 C C . PHE B 1 259 ? -25.047 -2.688 -4.25 1 47.91 259 PHE B C 1
ATOM 6753 O O . PHE B 1 259 ? -25.906 -3.252 -3.572 1 47.91 259 PHE B O 1
ATOM 6760 N N . THR B 1 260 ? -25.344 -1.967 -5.254 1 47.56 260 THR B N 1
ATOM 6761 C CA . THR B 1 260 ? -26.797 -1.796 -5.371 1 47.56 260 THR B CA 1
ATOM 6762 C C . THR B 1 260 ? -27.328 -2.543 -6.586 1 47.56 260 THR B C 1
ATOM 6764 O O . THR B 1 260 ? -26.766 -2.451 -7.676 1 47.56 260 THR B O 1
ATOM 6767 N N . ALA B 1 261 ? -28.078 -3.51 -6.188 1 44.47 261 ALA B N 1
ATOM 6768 C CA . ALA B 1 261 ? -28.969 -4.004 -7.234 1 44.47 261 ALA B CA 1
ATOM 6769 C C . ALA B 1 261 ? -29.672 -2.852 -7.949 1 44.47 261 ALA B C 1
ATOM 6771 O O . ALA B 1 261 ? -29.922 -1.804 -7.348 1 44.47 261 ALA B O 1
ATOM 6772 N N . PRO B 1 262 ? -29.672 -2.881 -9.273 1 46.72 262 PRO B N 1
ATOM 6773 C CA . PRO B 1 262 ? -30.344 -1.825 -10.031 1 46.72 262 PRO B CA 1
ATOM 6774 C C . PRO B 1 262 ? -31.609 -1.316 -9.344 1 46.72 262 PRO B C 1
ATOM 6776 O O . PRO B 1 262 ? -32 -0.158 -9.523 1 46.72 262 PRO B O 1
ATOM 6779 N N . SER B 1 263 ? -32.156 -2.092 -8.484 1 46.59 263 SER B N 1
ATOM 6780 C CA . SER B 1 263 ? -33.469 -1.756 -7.93 1 46.59 263 SER B CA 1
ATOM 6781 C C . SER B 1 263 ? -33.344 -0.823 -6.73 1 46.59 263 SER B C 1
ATOM 6783 O O . SER B 1 263 ? -34.312 -0.15 -6.352 1 46.59 263 SER B O 1
ATOM 6785 N N . ASN B 1 264 ? -32.156 -0.734 -6.105 1 50.44 264 ASN B N 1
ATOM 6786 C CA . ASN B 1 264 ? -32.031 0.125 -4.934 1 50.44 264 ASN B CA 1
ATOM 6787 C C . ASN B 1 264 ? -30.844 1.067 -5.051 1 50.44 264 ASN B C 1
ATOM 6789 O O . ASN B 1 264 ? -29.75 0.748 -4.586 1 50.44 264 ASN B O 1
ATOM 6793 N N . PRO B 1 265 ? -31.188 2.117 -5.73 1 58.44 265 PRO B N 1
ATOM 6794 C CA . PRO B 1 265 ? -30.094 3.078 -5.926 1 58.44 265 PRO B CA 1
ATOM 6795 C C . PRO B 1 265 ? -29.516 3.59 -4.605 1 58.44 265 PRO B C 1
ATOM 6797 O O . PRO B 1 265 ? -30.25 3.715 -3.617 1 58.44 265 PRO B O 1
ATOM 6800 N N . ALA B 1 266 ? -28.281 3.723 -4.551 1 67.31 266 ALA B N 1
ATOM 6801 C CA . ALA B 1 266 ? -27.594 4.254 -3.381 1 67.31 266 ALA B CA 1
ATOM 6802 C C . ALA B 1 266 ? -28.062 5.668 -3.057 1 67.31 266 ALA B C 1
ATOM 6804 O O . ALA B 1 266 ? -28.297 6.477 -3.959 1 67.31 266 ALA B O 1
ATOM 6805 N N . SER B 1 267 ? -28.344 5.953 -1.804 1 66.25 267 SER B N 1
ATOM 6806 C CA . SER B 1 267 ? -28.734 7.285 -1.369 1 66.25 267 SER B CA 1
ATOM 6807 C C . SER B 1 267 ? -27.641 8.305 -1.644 1 66.25 267 SER B C 1
ATOM 6809 O O . SER B 1 267 ? -26.453 7.977 -1.603 1 66.25 267 SER B O 1
ATOM 6811 N N . PRO B 1 268 ? -28 9.469 -1.988 1 68.56 268 PRO B N 1
ATOM 6812 C CA . PRO B 1 268 ? -27.016 10.531 -2.223 1 68.56 268 PRO B CA 1
ATOM 6813 C C . PRO B 1 268 ? -26.094 10.75 -1.025 1 68.56 268 PRO B C 1
ATOM 6815 O O . PRO B 1 268 ? -24.922 11.102 -1.199 1 68.56 268 PRO B O 1
ATOM 6818 N N . GLU B 1 269 ? -26.641 10.578 0.082 1 68 269 GLU B N 1
ATOM 6819 C CA . GLU B 1 269 ? -25.828 10.727 1.29 1 68 269 GLU B CA 1
ATOM 6820 C C . GLU B 1 269 ? -24.734 9.672 1.35 1 68 269 GLU B C 1
ATOM 6822 O O . GLU B 1 269 ? -23.594 9.984 1.709 1 68 269 GLU B O 1
ATOM 6827 N N . TYR B 1 270 ? -25.156 8.562 0.989 1 73.62 270 TYR B N 1
ATOM 6828 C CA . TYR B 1 270 ? -24.188 7.473 0.999 1 73.62 270 TYR B CA 1
ATOM 6829 C C . TYR B 1 270 ? -23.094 7.699 -0.047 1 73.62 270 TYR B C 1
ATOM 6831 O O . TYR B 1 270 ? -21.922 7.445 0.208 1 73.62 270 TYR B O 1
ATOM 6839 N N . ILE B 1 271 ? -23.5 8.18 -1.091 1 77 271 ILE B N 1
ATOM 6840 C CA . ILE B 1 271 ? -22.547 8.492 -2.158 1 77 271 ILE B CA 1
ATOM 6841 C C . ILE B 1 271 ? -21.594 9.586 -1.694 1 77 271 ILE B C 1
ATOM 6843 O O . ILE B 1 271 ? -20.375 9.5 -1.926 1 77 271 ILE B O 1
ATOM 6847 N N . ALA B 1 272 ? -22.109 10.539 -1.001 1 76.44 272 ALA B N 1
ATOM 6848 C CA . ALA B 1 272 ? -21.297 11.648 -0.51 1 76.44 272 ALA B CA 1
ATOM 6849 C C . ALA B 1 272 ? -20.312 11.18 0.547 1 76.44 272 ALA B C 1
ATOM 6851 O O . ALA B 1 272 ? -19.156 11.625 0.569 1 76.44 272 ALA B O 1
ATOM 6852 N N . ILE B 1 273 ? -20.766 10.328 1.388 1 78.81 273 ILE B N 1
ATOM 6853 C CA . ILE B 1 273 ? -19.906 9.812 2.455 1 78.81 273 ILE B CA 1
ATOM 6854 C C . ILE B 1 273 ? -18.766 9 1.855 1 78.81 273 ILE B C 1
ATOM 6856 O O . ILE B 1 273 ? -17.609 9.164 2.246 1 78.81 273 ILE B O 1
ATOM 6860 N N . ARG B 1 274 ? -19.094 8.203 0.915 1 83.12 274 ARG B N 1
ATOM 6861 C CA . ARG B 1 274 ? -18.078 7.371 0.279 1 83.12 274 ARG B CA 1
ATOM 6862 C C . ARG B 1 274 ? -17.062 8.227 -0.479 1 83.12 274 ARG B C 1
ATOM 6864 O O . ARG B 1 274 ? -15.867 7.941 -0.464 1 83.12 274 ARG B O 1
ATOM 6871 N N . SER B 1 275 ? -17.625 9.203 -1.108 1 85.19 275 SER B N 1
ATOM 6872 C CA . SER B 1 275 ? -16.75 10.141 -1.807 1 85.19 275 SER B CA 1
ATOM 6873 C C . SER B 1 275 ? -15.805 10.828 -0.839 1 85.19 275 SER B C 1
ATOM 6875 O O . SER B 1 275 ? -14.602 10.93 -1.105 1 85.19 275 SER B O 1
ATOM 6877 N N . ARG B 1 276 ? -16.25 11.227 0.247 1 85.44 276 ARG B N 1
ATOM 6878 C CA . ARG B 1 276 ? -15.445 11.914 1.25 1 85.44 276 ARG B CA 1
ATOM 6879 C C . ARG B 1 276 ? -14.367 10.992 1.811 1 85.44 276 ARG B C 1
ATOM 6881 O O . ARG B 1 276 ? -13.242 11.422 2.041 1 85.44 276 ARG B O 1
ATOM 6888 N N . VAL B 1 277 ? -14.773 9.797 2.049 1 89.81 277 VAL B N 1
ATOM 6889 C CA . VAL B 1 277 ? -13.82 8.828 2.594 1 89.81 277 VAL B CA 1
ATOM 6890 C C . VAL B 1 277 ? -12.68 8.625 1.605 1 89.81 277 VAL B C 1
ATOM 6892 O O . VAL B 1 277 ? -11.508 8.656 1.988 1 89.81 277 VAL B O 1
ATOM 6895 N N . PHE B 1 278 ? -12.984 8.523 0.341 1 92.94 278 PHE B N 1
ATOM 6896 C CA . PHE B 1 278 ? -11.961 8.273 -0.665 1 92.94 278 PHE B CA 1
ATOM 6897 C C . PHE B 1 278 ? -11.07 9.492 -0.846 1 92.94 278 PHE B C 1
ATOM 6899 O O . PHE B 1 278 ? -9.844 9.398 -0.771 1 92.94 278 PHE B O 1
ATOM 6906 N N . TRP B 1 279 ? -11.656 10.602 -1.064 1 91.81 279 TRP B N 1
ATOM 6907 C CA . TRP B 1 279 ? -10.875 11.789 -1.381 1 91.81 279 TRP B CA 1
ATOM 6908 C C . TRP B 1 279 ? -10.148 12.305 -0.146 1 91.81 279 TRP B C 1
ATOM 6910 O O . TRP B 1 279 ? -9.078 12.922 -0.258 1 91.81 279 TRP B O 1
ATOM 6920 N N . GLY B 1 280 ? -10.758 12.109 1.028 1 93.31 280 GLY B N 1
ATOM 6921 C CA . GLY B 1 280 ? -10.008 12.375 2.244 1 93.31 280 GLY B CA 1
ATOM 6922 C C . GLY B 1 280 ? -8.758 11.523 2.373 1 93.31 280 GLY B C 1
ATOM 6923 O O . GLY B 1 280 ? -7.691 12.023 2.75 1 93.31 280 GLY B O 1
ATOM 6924 N N . ALA B 1 281 ? -8.914 10.242 2.068 1 95.88 281 ALA B N 1
ATOM 6925 C CA . ALA B 1 281 ? -7.762 9.344 2.076 1 95.88 281 ALA B CA 1
ATOM 6926 C C . ALA B 1 281 ? -6.754 9.734 1 1 95.88 281 ALA B C 1
ATOM 6928 O O . ALA B 1 281 ? -5.543 9.586 1.194 1 95.88 281 ALA B O 1
ATOM 6929 N N . TYR B 1 282 ? -7.301 10.195 -0.152 1 95.75 282 TYR B N 1
ATOM 6930 C CA . TYR B 1 282 ? -6.465 10.688 -1.241 1 95.75 282 TYR B CA 1
ATOM 6931 C C . TYR B 1 282 ? -5.562 11.82 -0.767 1 95.75 282 TYR B C 1
ATOM 6933 O O . TYR B 1 282 ? -4.359 11.82 -1.047 1 95.75 282 TYR B O 1
ATOM 6941 N N . MET B 1 283 ? -6.102 12.711 -0.011 1 94.69 283 MET B N 1
ATOM 6942 C CA . MET B 1 283 ? -5.344 13.828 0.537 1 94.69 283 MET B CA 1
ATOM 6943 C C . MET B 1 283 ? -4.293 13.344 1.531 1 94.69 283 MET B C 1
ATOM 6945 O O . MET B 1 283 ? -3.146 13.789 1.496 1 94.69 283 MET B O 1
ATOM 6949 N N . ALA B 1 284 ? -4.684 12.453 2.379 1 96.81 284 ALA B N 1
ATOM 6950 C CA . ALA B 1 284 ? -3.771 11.914 3.389 1 96.81 284 ALA B CA 1
ATOM 6951 C C . ALA B 1 284 ? -2.592 11.195 2.736 1 96.81 284 ALA B C 1
ATOM 6953 O O . ALA B 1 284 ? -1.438 11.422 3.109 1 96.81 284 ALA B O 1
ATOM 6954 N N . ASP B 1 285 ? -2.885 10.367 1.77 1 96.69 285 ASP B N 1
ATOM 6955 C CA . ASP B 1 285 ? -1.86 9.594 1.076 1 96.69 285 ASP B CA 1
ATOM 6956 C C . ASP B 1 285 ? -0.872 10.508 0.359 1 96.69 285 ASP B C 1
ATOM 6958 O O . ASP B 1 285 ? 0.34 10.297 0.419 1 96.69 285 ASP B O 1
ATOM 6962 N N . HIS B 1 286 ? -1.352 11.5 -0.32 1 95.62 286 HIS B N 1
ATOM 6963 C CA . HIS B 1 286 ? -0.502 12.406 -1.092 1 95.62 286 HIS B CA 1
ATOM 6964 C C . HIS B 1 286 ? 0.347 13.281 -0.176 1 95.62 286 HIS B C 1
ATOM 6966 O O . HIS B 1 286 ? 1.471 13.648 -0.528 1 95.62 286 HIS B O 1
ATOM 6972 N N . PHE B 1 287 ? -0.22 13.641 0.953 1 95.81 287 PHE B N 1
ATOM 6973 C CA . PHE B 1 287 ? 0.566 14.414 1.91 1 95.81 287 PHE B CA 1
ATOM 6974 C C . PHE B 1 287 ? 1.757 13.602 2.408 1 95.81 287 PHE B C 1
ATOM 6976 O O . PHE B 1 287 ? 2.893 14.078 2.393 1 95.81 287 PHE B O 1
ATOM 6983 N N . VAL B 1 288 ? 1.513 12.344 2.852 1 96.06 288 VAL B N 1
ATOM 6984 C CA . VAL B 1 288 ? 2.572 11.477 3.357 1 96.06 288 VAL B CA 1
ATOM 6985 C C . VAL B 1 288 ? 3.611 11.242 2.266 1 96.06 288 VAL B C 1
ATOM 6987 O O . VAL B 1 288 ? 4.816 11.281 2.525 1 96.06 288 VAL B O 1
ATOM 6990 N N . SER B 1 289 ? 3.121 11 1.04 1 93.06 289 SER B N 1
ATOM 6991 C CA . SER B 1 289 ? 4.02 10.773 -0.088 1 93.06 289 SER B CA 1
ATOM 6992 C C . SER B 1 289 ? 4.863 12.016 -0.376 1 93.06 289 SER B C 1
ATOM 6994 O O . SER B 1 289 ? 6.051 11.898 -0.684 1 93.06 289 SER B O 1
ATOM 6996 N N . LEU B 1 290 ? 4.297 13.164 -0.254 1 91.44 290 LEU B N 1
ATOM 6997 C CA . LEU B 1 290 ? 5 14.422 -0.511 1 91.44 290 LEU B CA 1
ATOM 6998 C C . LEU B 1 290 ? 6.141 14.617 0.483 1 91.44 290 LEU B C 1
ATOM 7000 O O . LEU B 1 290 ? 7.262 14.938 0.089 1 91.44 290 LEU B O 1
ATOM 7004 N N . VAL B 1 291 ? 5.863 14.391 1.718 1 91.62 291 VAL B N 1
ATOM 7005 C CA . VAL B 1 291 ? 6.844 14.703 2.754 1 91.62 291 VAL B CA 1
ATOM 7006 C C . VAL B 1 291 ? 7.957 13.656 2.736 1 91.62 291 VAL B C 1
ATOM 7008 O O . VAL B 1 291 ? 9.102 13.953 3.08 1 91.62 291 VAL B O 1
ATOM 7011 N N . PHE B 1 292 ? 7.676 12.477 2.244 1 90.12 292 PHE B N 1
ATOM 7012 C CA . PHE B 1 292 ? 8.695 11.43 2.215 1 90.12 292 PHE B CA 1
ATOM 7013 C C . PHE B 1 292 ? 9.352 11.352 0.84 1 90.12 292 PHE B C 1
ATOM 7015 O O . PHE B 1 292 ? 10.422 10.758 0.688 1 90.12 292 PHE B O 1
ATOM 7022 N N . GLY B 1 293 ? 8.703 11.945 -0.129 1 87.12 293 GLY B N 1
ATOM 7023 C CA . GLY B 1 293 ? 9.211 11.836 -1.489 1 87.12 293 GLY B CA 1
ATOM 7024 C C . GLY B 1 293 ? 9.062 10.445 -2.07 1 87.12 293 GLY B C 1
ATOM 7025 O O . GLY B 1 293 ? 9.969 9.945 -2.736 1 87.12 293 GLY B O 1
ATOM 7026 N N . ARG B 1 294 ? 8 9.758 -1.74 1 87.69 294 ARG B N 1
ATOM 7027 C CA . ARG B 1 294 ? 7.707 8.406 -2.209 1 87.69 294 ARG B CA 1
ATOM 7028 C C . ARG B 1 294 ? 6.457 8.383 -3.078 1 87.69 294 ARG B C 1
ATOM 7030 O O . ARG B 1 294 ? 5.645 9.312 -3.029 1 87.69 294 ARG B O 1
ATOM 7037 N N . PRO B 1 295 ? 6.32 7.34 -3.891 1 87.5 295 PRO B N 1
ATOM 7038 C CA . PRO B 1 295 ? 5.141 7.273 -4.754 1 87.5 295 PRO B CA 1
ATOM 7039 C C . PRO B 1 295 ? 3.842 7.117 -3.969 1 87.5 295 PRO B C 1
ATOM 7041 O O . PRO B 1 295 ? 3.824 6.465 -2.922 1 87.5 295 PRO B O 1
ATOM 7044 N N . THR B 1 296 ? 2.824 7.719 -4.504 1 92.19 296 THR B N 1
ATOM 7045 C CA . THR B 1 296 ? 1.51 7.629 -3.877 1 92.19 296 THR B CA 1
ATOM 7046 C C . THR B 1 296 ? 0.854 6.285 -4.184 1 92.19 296 THR B C 1
ATOM 7048 O O . THR B 1 296 ? 1.179 5.648 -5.188 1 92.19 296 THR B O 1
ATOM 7051 N N . GLN B 1 297 ? 0.015 5.887 -3.334 1 92.75 297 GLN B N 1
ATOM 7052 C CA . GLN B 1 297 ? -0.764 4.672 -3.549 1 92.75 297 GLN B CA 1
ATOM 7053 C C . GLN B 1 297 ? -2.051 4.973 -4.312 1 92.75 297 GLN B C 1
ATOM 7055 O O . GLN B 1 297 ? -2.467 4.188 -5.168 1 92.75 297 GLN B O 1
ATOM 7060 N N . LEU B 1 298 ? -2.662 6.098 -3.941 1 93.31 298 LEU B N 1
ATOM 7061 C CA . LEU B 1 298 ? -3.914 6.473 -4.59 1 93.31 298 LEU B CA 1
ATOM 7062 C C . LEU B 1 298 ? -3.654 7.383 -5.785 1 93.31 298 LEU B C 1
ATOM 7064 O O . LEU B 1 298 ? -2.936 8.375 -5.672 1 93.31 298 LEU B O 1
ATOM 7068 N N . LYS B 1 299 ? -4.188 6.949 -6.848 1 86.88 299 LYS B N 1
ATOM 7069 C CA . LYS B 1 299 ? -4.152 7.766 -8.062 1 86.88 299 LYS B CA 1
ATOM 7070 C C . LYS B 1 299 ? -5.559 8.188 -8.469 1 86.88 299 LYS B C 1
ATOM 7072 O O . LYS B 1 299 ? -6.535 7.492 -8.188 1 86.88 299 LYS B O 1
ATOM 7077 N N . LYS B 1 300 ? -5.59 9.328 -9.055 1 84 300 LYS B N 1
ATOM 7078 C CA . LYS B 1 300 ? -6.891 9.828 -9.5 1 84 300 LYS B CA 1
ATOM 7079 C C . LYS B 1 300 ? -7.535 8.867 -10.492 1 84 300 LYS B C 1
ATOM 7081 O O . LYS B 1 300 ? -8.758 8.727 -10.523 1 84 300 LYS B O 1
ATOM 7086 N N . SER B 1 301 ? -6.723 8.18 -11.203 1 76.44 301 SER B N 1
ATOM 7087 C CA . SER B 1 301 ? -7.219 7.234 -12.203 1 76.44 301 SER B CA 1
ATOM 7088 C C . SER B 1 301 ? -7.895 6.035 -11.547 1 76.44 301 SER B C 1
ATOM 7090 O O . SER B 1 301 ? -8.68 5.332 -12.188 1 76.44 301 SER B O 1
ATOM 7092 N N . ASP B 1 302 ? -7.641 5.844 -10.289 1 74.75 302 ASP B N 1
ATOM 7093 C CA . ASP B 1 302 ? -8.227 4.719 -9.562 1 74.75 302 ASP B CA 1
ATOM 7094 C C . ASP B 1 302 ? -9.617 5.066 -9.047 1 74.75 302 ASP B C 1
ATOM 7096 O O . ASP B 1 302 ? -10.359 4.184 -8.602 1 74.75 302 ASP B O 1
ATOM 7100 N N . ALA B 1 303 ? -9.93 6.367 -9.125 1 81.69 303 ALA B N 1
ATOM 7101 C CA . ALA B 1 303 ? -11.156 6.828 -8.492 1 81.69 303 ALA B CA 1
ATOM 7102 C C . ALA B 1 303 ? -12.352 6.684 -9.438 1 81.69 303 ALA B C 1
ATOM 7104 O O . ALA B 1 303 ? -12.344 7.23 -10.547 1 81.69 303 ALA B O 1
ATOM 7105 N N . TRP B 1 304 ? -13.312 5.938 -8.969 1 76.06 304 TRP B N 1
ATOM 7106 C CA . TRP B 1 304 ? -14.578 5.832 -9.688 1 76.06 304 TRP B CA 1
ATOM 7107 C C . TRP B 1 304 ? -15.727 6.387 -8.844 1 76.06 304 TRP B C 1
ATOM 7109 O O . TRP B 1 304 ? -16.891 6.332 -9.258 1 76.06 304 TRP B O 1
ATOM 7119 N N . THR B 1 305 ? -15.367 6.84 -7.758 1 78 305 THR B N 1
ATOM 7120 C CA . THR B 1 305 ? -16.344 7.434 -6.863 1 78 305 THR B CA 1
ATOM 7121 C C . THR B 1 305 ? -16.656 8.867 -7.277 1 78 305 THR B C 1
ATOM 7123 O O . THR B 1 305 ? -15.984 9.438 -8.141 1 78 305 THR B O 1
ATOM 7126 N N . ALA B 1 306 ? -17.672 9.398 -6.715 1 75.25 306 ALA B N 1
ATOM 7127 C CA . ALA B 1 306 ? -18.094 10.758 -7.039 1 75.25 306 ALA B CA 1
ATOM 7128 C C . ALA B 1 306 ? -17.031 11.773 -6.633 1 75.25 306 ALA B C 1
ATOM 7130 O O . ALA B 1 306 ? -16.422 11.656 -5.566 1 75.25 306 ALA B O 1
ATOM 7131 N N . GLU B 1 307 ? -16.859 12.68 -7.582 1 78.25 307 GLU B N 1
ATOM 7132 C CA . GLU B 1 307 ? -15.914 13.734 -7.25 1 78.25 307 GLU B CA 1
ATOM 7133 C C . GLU B 1 307 ? -16.484 14.68 -6.199 1 78.25 307 GLU B C 1
ATOM 7135 O O . GLU B 1 307 ? -17.703 14.867 -6.121 1 78.25 307 GLU B O 1
ATOM 7140 N N . PRO B 1 308 ? -15.617 15.188 -5.398 1 73.06 308 PRO B N 1
ATOM 7141 C CA . PRO B 1 308 ? -16.094 16.078 -4.336 1 73.06 308 PRO B CA 1
ATOM 7142 C C . PRO B 1 308 ? -16.953 17.219 -4.863 1 73.06 308 PRO B C 1
ATOM 7144 O O . PRO B 1 308 ? -17.906 17.656 -4.191 1 73.06 308 PRO B O 1
ATOM 7147 N N . GLU B 1 309 ? -16.703 17.609 -6.02 1 65.12 309 GLU B N 1
ATOM 7148 C CA . GLU B 1 309 ? -17.484 18.688 -6.609 1 65.12 309 GLU B CA 1
ATOM 7149 C C . GLU B 1 309 ? -18.922 18.25 -6.898 1 65.12 309 GLU B C 1
ATOM 7151 O O . GLU B 1 309 ? -19.859 19.031 -6.754 1 65.12 309 GLU B O 1
ATOM 7156 N N . ASP B 1 310 ? -19.016 17.016 -7.25 1 60.44 310 ASP B N 1
ATOM 7157 C CA . ASP B 1 310 ? -20.312 16.469 -7.625 1 60.44 310 ASP B CA 1
ATOM 7158 C C . ASP B 1 310 ? -21.203 16.297 -6.402 1 60.44 310 ASP B C 1
ATOM 7160 O O . ASP B 1 310 ? -22.422 16.469 -6.488 1 60.44 310 ASP B O 1
ATOM 7164 N N . VAL B 1 311 ? -20.625 15.961 -5.445 1 58.22 311 VAL B N 1
ATOM 7165 C CA . VAL B 1 311 ? -21.375 15.734 -4.215 1 58.22 311 VAL B CA 1
ATOM 7166 C C . VAL B 1 311 ? -21.938 17.062 -3.693 1 58.22 311 VAL B C 1
ATOM 7168 O O . VAL B 1 311 ? -23.031 17.094 -3.129 1 58.22 311 VAL B O 1
ATOM 7171 N N . ARG B 1 312 ? -21.234 18.078 -3.898 1 54.81 312 ARG B N 1
ATOM 7172 C CA . ARG B 1 312 ? -21.656 19.422 -3.52 1 54.81 312 ARG B CA 1
ATOM 7173 C C . ARG B 1 312 ? -23.016 19.766 -4.133 1 54.81 312 ARG B C 1
ATOM 7175 O O . ARG B 1 312 ? -23.875 20.328 -3.461 1 54.81 312 ARG B O 1
ATOM 7182 N N . GLU B 1 313 ? -22.984 19.453 -5.434 1 44.56 313 GLU B N 1
ATOM 7183 C CA . GLU B 1 313 ? -24.141 19.891 -6.191 1 44.56 313 GLU B CA 1
ATOM 7184 C C . GLU B 1 313 ? -25.375 19.078 -5.844 1 44.56 313 GLU B C 1
ATOM 7186 O O . GLU B 1 313 ? -26.5 19.484 -6.156 1 44.56 313 GLU B O 1
ATOM 7191 N N . SER B 1 314 ? -25.031 18.047 -5.309 1 43.66 314 SER B N 1
ATOM 7192 C CA . SER B 1 314 ? -26.25 17.297 -5 1 43.66 314 SER B CA 1
ATOM 7193 C C . SER B 1 314 ? -26.922 17.828 -3.742 1 43.66 314 SER B C 1
ATOM 7195 O O . SER B 1 314 ? -26.344 17.797 -2.656 1 43.66 314 SER B O 1
ATOM 7197 N N . SER B 1 315 ? -27.781 18.812 -3.881 1 43.44 315 SER B N 1
ATOM 7198 C CA . SER B 1 315 ? -28.594 19.703 -3.049 1 43.44 315 SER B CA 1
ATOM 7199 C C . SER B 1 315 ? -29.062 19 -1.784 1 43.44 315 SER B C 1
ATOM 7201 O O . SER B 1 315 ? -29.406 19.656 -0.796 1 43.44 315 SER B O 1
ATOM 7203 N N . GLY B 1 316 ? -29.125 17.766 -1.775 1 41.16 316 GLY B N 1
ATOM 7204 C CA . GLY B 1 316 ? -29.859 17.203 -0.655 1 41.16 316 GLY B CA 1
ATOM 7205 C C . GLY B 1 316 ? -28.953 16.688 0.445 1 41.16 316 GLY B C 1
ATOM 7206 O O . GLY B 1 316 ? -29.438 16.109 1.428 1 41.16 316 GLY B O 1
ATOM 7207 N N . VAL B 1 317 ? -27.75 16.734 0.157 1 43.59 317 VAL B N 1
ATOM 7208 C CA . VAL B 1 317 ? -26.906 16.125 1.166 1 43.59 317 VAL B CA 1
ATOM 7209 C C . VAL B 1 317 ? -26.609 17.125 2.279 1 43.59 317 VAL B C 1
ATOM 7211 O O . VAL B 1 317 ? -26.234 18.266 2.008 1 43.59 317 VAL B O 1
ATOM 7214 N N . SER B 1 318 ? -27.172 16.969 3.406 1 41.28 318 SER B N 1
ATOM 7215 C CA . SER B 1 318 ? -27.047 17.844 4.566 1 41.28 318 SER B CA 1
ATOM 7216 C C . SER B 1 318 ? -25.609 18.25 4.801 1 41.28 318 SER B C 1
ATOM 7218 O O . SER B 1 318 ? -24.688 17.422 4.707 1 41.28 318 SER B O 1
ATOM 7220 N N . PRO B 1 319 ? -25.328 19.5 4.801 1 42.69 319 PRO B N 1
ATOM 7221 C CA . PRO B 1 319 ? -24.031 20.141 4.984 1 42.69 319 PRO B CA 1
ATOM 7222 C C . PRO B 1 319 ? -23.188 19.469 6.066 1 42.69 319 PRO B C 1
ATOM 7224 O O . PRO B 1 319 ? -21.953 19.531 6.023 1 42.69 319 PRO B O 1
ATOM 7227 N N . GLU B 1 320 ? -23.875 18.922 6.926 1 40.72 320 GLU B N 1
ATOM 7228 C CA . GLU B 1 320 ? -23.25 18.359 8.125 1 40.72 320 GLU B CA 1
ATOM 7229 C C . GLU B 1 320 ? -22.281 17.234 7.773 1 40.72 320 GLU B C 1
ATOM 7231 O O . GLU B 1 320 ? -21.312 16.984 8.492 1 40.72 320 GLU B O 1
ATOM 7236 N N . TYR B 1 321 ? -22.719 16.547 6.785 1 39.09 321 TYR B N 1
ATOM 7237 C CA . TYR B 1 321 ? -21.891 15.414 6.371 1 39.09 321 TYR B CA 1
ATOM 7238 C C . TYR B 1 321 ? -20.625 15.891 5.672 1 39.09 321 TYR B C 1
ATOM 7240 O O . TYR B 1 321 ? -19.688 15.117 5.488 1 39.09 321 TYR B O 1
ATOM 7248 N N . LEU B 1 322 ? -20.828 17.094 5.23 1 39.47 322 LEU B N 1
ATOM 7249 C CA . LEU B 1 322 ? -19.688 17.656 4.523 1 39.47 322 LEU B CA 1
ATOM 7250 C C . LEU B 1 322 ? -18.922 18.625 5.418 1 39.47 322 LEU B C 1
ATOM 7252 O O . LEU B 1 322 ? -17.812 19.047 5.078 1 39.47 322 LEU B O 1
ATOM 7256 N N . PHE B 1 323 ? -19.625 19.234 6.516 1 37.94 323 PHE B N 1
ATOM 7257 C CA . PHE B 1 323 ? -19.188 20.469 7.148 1 37.94 323 PHE B CA 1
ATOM 7258 C C . PHE B 1 323 ? -18.078 20.203 8.156 1 37.94 323 PHE B C 1
ATOM 7260 O O . PHE B 1 323 ? -18.203 19.312 9 1 37.94 323 PHE B O 1
ATOM 7267 N N . ILE B 1 324 ? -16.875 20.469 7.777 1 39.56 324 ILE B N 1
ATOM 7268 C CA . ILE B 1 324 ? -15.672 20.5 8.609 1 39.56 324 ILE B CA 1
ATOM 7269 C C . ILE B 1 324 ? -15.594 21.828 9.359 1 39.56 324 ILE B C 1
ATOM 7271 O O . ILE B 1 324 ? -14.523 22.234 9.828 1 39.56 324 ILE B O 1
ATOM 7275 N N . SER B 1 325 ? -16.516 22.875 9.453 1 37.38 325 SER B N 1
ATOM 7276 C CA . SER B 1 325 ? -16.047 24.188 9.906 1 37.38 325 SER B CA 1
ATOM 7277 C C . SER B 1 325 ? -15.984 24.266 11.422 1 37.38 325 SER B C 1
ATOM 7279 O O . SER B 1 325 ? -16.938 23.891 12.109 1 37.38 325 SER B O 1
ATOM 7281 N N . ASN B 1 326 ? -14.867 24.156 11.984 1 37.62 326 ASN B N 1
ATOM 7282 C CA . ASN B 1 326 ? -14.711 24.672 13.344 1 37.62 326 ASN B CA 1
ATOM 7283 C C . ASN B 1 326 ? -15.188 26.125 13.445 1 37.62 326 ASN B C 1
ATOM 7285 O O . ASN B 1 326 ? -14.828 26.828 14.391 1 37.62 326 ASN B O 1
ATOM 7289 N N . SER B 1 327 ? -15.531 27.031 12.523 1 37.31 327 SER B N 1
ATOM 7290 C CA . SER B 1 327 ? -15.664 28.453 12.828 1 37.31 327 SER B CA 1
ATOM 7291 C C . SER B 1 327 ? -16.828 28.703 13.781 1 37.31 327 SER B C 1
ATOM 7293 O O . SER B 1 327 ? -17.875 28.047 13.68 1 37.31 327 SER B O 1
ATOM 7295 N N . ALA B 1 328 ? -16.594 29.375 14.914 1 35.28 328 ALA B N 1
ATOM 7296 C CA . ALA B 1 328 ? -17.531 30.047 15.82 1 35.28 328 ALA B CA 1
ATOM 7297 C C . ALA B 1 328 ? -18.703 30.656 15.047 1 35.28 328 ALA B C 1
ATOM 7299 O O . ALA B 1 328 ? -19.75 30.922 15.625 1 35.28 328 ALA B O 1
ATOM 7300 N N . ASP B 1 329 ? -18.406 31.547 14.117 1 34.5 329 ASP B N 1
ATOM 7301 C CA . ASP B 1 329 ? -19.375 32.5 13.578 1 34.5 329 ASP B CA 1
ATOM 7302 C C . ASP B 1 329 ? -20.422 31.781 12.719 1 34.5 329 ASP B C 1
ATOM 7304 O O . ASP B 1 329 ? -21.25 32.406 12.078 1 34.5 329 ASP B O 1
ATOM 7308 N N . GLY B 1 330 ? -21.141 30.812 13.141 1 35.19 330 GLY B N 1
ATOM 7309 C CA . GLY B 1 330 ? -22.375 30.281 12.57 1 35.19 330 GLY B CA 1
ATOM 7310 C C . GLY B 1 330 ? -22.234 29.828 11.133 1 35.19 330 GLY B C 1
ATOM 7311 O O . GLY B 1 330 ? -23.219 29.547 10.461 1 35.19 330 GLY B O 1
ATOM 7312 N N . GLU B 1 331 ? -21.438 30.578 10.406 1 37.06 331 GLU B N 1
ATOM 7313 C CA . GLU B 1 331 ? -21.469 30.328 8.969 1 37.06 331 GLU B CA 1
ATOM 7314 C C . GLU B 1 331 ? -21.344 28.828 8.672 1 37.06 331 GLU B C 1
ATOM 7316 O O . GLU B 1 331 ? -20.594 28.125 9.352 1 37.06 331 GLU B O 1
ATOM 7321 N N . ALA B 1 332 ? -22.422 28.281 8.188 1 37.28 332 ALA B N 1
ATOM 7322 C CA . ALA B 1 332 ? -22.781 26.969 7.664 1 37.28 332 ALA B CA 1
ATOM 7323 C C . ALA B 1 332 ? -21.531 26.203 7.211 1 37.28 332 ALA B C 1
ATOM 7325 O O . ALA B 1 332 ? -20.609 26.797 6.652 1 37.28 332 ALA B O 1
ATOM 7326 N N . PRO B 1 333 ? -21.281 25.094 7.84 1 39.81 333 PRO B N 1
ATOM 7327 C CA . PRO B 1 333 ? -20.25 24.047 7.703 1 39.81 333 PRO B CA 1
ATOM 7328 C C . PRO B 1 333 ? -19.734 23.922 6.277 1 39.81 333 PRO B C 1
ATOM 7330 O O . PRO B 1 333 ? -20.516 23.828 5.332 1 39.81 333 PRO B O 1
ATOM 7333 N N . TYR B 1 334 ? -18.688 24.547 5.871 1 42.41 334 TYR B N 1
ATOM 7334 C CA . TYR B 1 334 ? -17.938 24.594 4.621 1 42.41 334 TYR B CA 1
ATOM 7335 C C . TYR B 1 334 ? -17.859 23.219 3.975 1 42.41 334 TYR B C 1
ATOM 7337 O O . TYR B 1 334 ? -17.531 22.234 4.637 1 42.41 334 TYR B O 1
ATOM 7345 N N . SER B 1 335 ? -18.781 22.828 2.941 1 52.28 335 SER B N 1
ATOM 7346 C CA . SER B 1 335 ? -19.031 21.906 1.836 1 52.28 335 SER B CA 1
ATOM 7347 C C . SER B 1 335 ? -17.719 21.359 1.273 1 52.28 335 SER B C 1
ATOM 7349 O O . SER B 1 335 ? -16.641 21.844 1.618 1 52.28 335 SER B O 1
ATOM 7351 N N . GLY B 1 336 ? -17.844 20.188 0.495 1 64.62 336 GLY B N 1
ATOM 7352 C CA . GLY B 1 336 ? -17 19.5 -0.467 1 64.62 336 GLY B CA 1
ATOM 7353 C C . GLY B 1 336 ? -16.016 20.406 -1.169 1 64.62 336 GLY B C 1
ATOM 7354 O O . GLY B 1 336 ? -15.117 19.938 -1.858 1 64.62 336 GLY B O 1
ATOM 7355 N N . ILE B 1 337 ? -16.109 21.828 -0.702 1 72.38 337 ILE B N 1
ATOM 7356 C CA . ILE B 1 337 ? -15.32 22.781 -1.464 1 72.38 337 ILE B CA 1
ATOM 7357 C C . ILE B 1 337 ? -13.852 22.672 -1.061 1 72.38 337 ILE B C 1
ATOM 7359 O O . ILE B 1 337 ? -12.969 22.594 -1.919 1 72.38 337 ILE B O 1
ATOM 7363 N N . PRO B 1 338 ? -13.586 22.672 0.317 1 80.94 338 PRO B N 1
ATOM 7364 C CA . PRO B 1 338 ? -12.172 22.578 0.681 1 80.94 338 PRO B CA 1
ATOM 7365 C C . PRO B 1 338 ? -11.523 21.297 0.144 1 80.94 338 PRO B C 1
ATOM 7367 O O . PRO B 1 338 ? -10.383 21.344 -0.333 1 80.94 338 PRO B O 1
ATOM 7370 N N . ILE B 1 339 ? -12.305 20.25 0.174 1 85.75 339 ILE B N 1
ATOM 7371 C CA . ILE B 1 339 ? -11.75 18.984 -0.3 1 85.75 339 ILE B CA 1
ATOM 7372 C C . ILE B 1 339 ? -11.531 19.047 -1.81 1 85.75 339 ILE B C 1
ATOM 7374 O O . ILE B 1 339 ? -10.484 18.625 -2.311 1 85.75 339 ILE B O 1
ATOM 7378 N N . ALA B 1 340 ? -12.531 19.578 -2.5 1 85.06 340 ALA B N 1
ATOM 7379 C CA . ALA B 1 340 ? -12.406 19.703 -3.949 1 85.06 340 ALA B CA 1
ATOM 7380 C C . ALA B 1 340 ? -11.211 20.594 -4.316 1 85.06 340 ALA B C 1
ATOM 7382 O O . ALA B 1 340 ? -10.469 20.281 -5.25 1 85.06 340 ALA B O 1
ATOM 7383 N N . SER B 1 341 ? -11.047 21.672 -3.594 1 87.38 341 SER B N 1
ATOM 7384 C CA . SER B 1 341 ? -9.938 22.578 -3.842 1 87.38 341 SER B CA 1
ATOM 7385 C C . SER B 1 341 ? -8.594 21.906 -3.561 1 87.38 341 SER B C 1
ATOM 7387 O O . SER B 1 341 ? -7.633 22.109 -4.309 1 87.38 341 SER B O 1
ATOM 7389 N N . MET B 1 342 ? -8.578 21.156 -2.512 1 91.69 342 MET B N 1
ATOM 7390 C CA . MET B 1 342 ? -7.348 20.469 -2.15 1 91.69 342 MET B CA 1
ATOM 7391 C C . MET B 1 342 ? -6.996 19.406 -3.186 1 91.69 342 MET B C 1
ATOM 7393 O O . MET B 1 342 ? -5.824 19.203 -3.514 1 91.69 342 MET B O 1
ATOM 7397 N N . VAL B 1 343 ? -8.008 18.703 -3.668 1 90.81 343 VAL B N 1
ATOM 7398 C CA . VAL B 1 343 ? -7.777 17.672 -4.676 1 90.81 343 VAL B CA 1
ATOM 7399 C C . VAL B 1 343 ? -7.195 18.297 -5.938 1 90.81 343 VAL B C 1
ATOM 7401 O O . VAL B 1 343 ? -6.254 17.766 -6.527 1 90.81 343 VAL B O 1
ATOM 7404 N N . THR B 1 344 ? -7.68 19.422 -6.32 1 91.62 344 THR B N 1
ATOM 7405 C CA . THR B 1 344 ? -7.16 20.109 -7.488 1 91.62 344 THR B CA 1
ATOM 7406 C C . THR B 1 344 ? -5.719 20.547 -7.262 1 91.62 344 THR B C 1
ATOM 7408 O O . THR B 1 344 ? -4.891 20.484 -8.172 1 91.62 344 THR B O 1
ATOM 7411 N N . LEU B 1 345 ? -5.484 21.062 -6.086 1 94.88 345 LEU B N 1
ATOM 7412 C CA . LEU B 1 345 ? -4.125 21.453 -5.734 1 94.88 345 LEU B CA 1
ATOM 7413 C C . LEU B 1 345 ? -3.17 20.281 -5.828 1 94.88 345 LEU B C 1
ATOM 7415 O O . LEU B 1 345 ? -2.076 20.391 -6.387 1 94.88 345 LEU B O 1
ATOM 7419 N N . ILE B 1 346 ? -3.564 19.156 -5.289 1 94.44 346 ILE B N 1
ATOM 7420 C CA . ILE B 1 346 ? -2.758 17.953 -5.285 1 94.44 346 ILE B CA 1
ATOM 7421 C C . ILE B 1 346 ? -2.525 17.484 -6.719 1 94.44 346 ILE B C 1
ATOM 7423 O O . ILE B 1 346 ? -1.433 17.016 -7.062 1 94.44 346 ILE B O 1
ATOM 7427 N N . ASP B 1 347 ? -3.49 17.656 -7.543 1 90.88 347 ASP B N 1
ATOM 7428 C CA . ASP B 1 347 ? -3.354 17.266 -8.945 1 90.88 347 ASP B CA 1
ATOM 7429 C C . ASP B 1 347 ? -2.279 18.094 -9.641 1 90.88 347 ASP B C 1
ATOM 7431 O O . ASP B 1 347 ? -1.491 17.562 -10.43 1 90.88 347 ASP B O 1
ATOM 7435 N N . ILE B 1 348 ? -2.287 19.297 -9.344 1 93.12 348 ILE B N 1
ATOM 7436 C CA . ILE B 1 348 ? -1.273 20.188 -9.906 1 93.12 348 ILE B CA 1
ATOM 7437 C C . ILE B 1 348 ? 0.113 19.75 -9.438 1 93.12 348 ILE B C 1
ATOM 7439 O O . ILE B 1 348 ? 1.043 19.656 -10.242 1 93.12 348 ILE B O 1
ATOM 7443 N N . CYS B 1 349 ? 0.221 19.469 -8.18 1 92.31 349 CYS B N 1
ATOM 7444 C CA . CYS B 1 349 ? 1.491 19.047 -7.605 1 92.31 349 CYS B CA 1
ATOM 7445 C C . CYS B 1 349 ? 1.965 17.734 -8.242 1 92.31 349 CYS B C 1
ATOM 7447 O O . CYS B 1 349 ? 3.123 17.625 -8.648 1 92.31 349 CYS B O 1
ATOM 7449 N N . ASN B 1 350 ? 1.057 16.859 -8.359 1 86.31 350 ASN B N 1
ATOM 7450 C CA . ASN B 1 350 ? 1.41 15.547 -8.891 1 86.31 350 ASN B CA 1
ATOM 7451 C C . ASN B 1 350 ? 1.877 15.641 -10.344 1 86.31 350 ASN B C 1
ATOM 7453 O O . ASN B 1 350 ? 2.846 14.984 -10.727 1 86.31 350 ASN B O 1
ATOM 7457 N N . ALA B 1 351 ? 1.198 16.375 -11.109 1 83.81 351 ALA B N 1
ATOM 7458 C CA . ALA B 1 351 ? 1.579 16.547 -12.508 1 83.81 351 ALA B CA 1
ATOM 7459 C C . ALA B 1 351 ? 2.979 17.141 -12.625 1 83.81 351 ALA B C 1
ATOM 7461 O O . ALA B 1 351 ? 3.762 16.75 -13.484 1 83.81 351 ALA B O 1
ATOM 7462 N N . SER B 1 352 ? 3.285 17.953 -11.727 1 84.88 352 SER B N 1
ATOM 7463 C CA . SER B 1 352 ? 4.566 18.656 -11.781 1 84.88 352 SER B CA 1
ATOM 7464 C C . SER B 1 352 ? 5.691 17.781 -11.227 1 84.88 352 SER B C 1
ATOM 7466 O O . SER B 1 352 ? 6.82 17.828 -11.719 1 84.88 352 SER B O 1
ATOM 7468 N N . ILE B 1 353 ? 5.395 17.078 -10.18 1 81.75 353 ILE B N 1
ATOM 7469 C CA . ILE B 1 353 ? 6.391 16.188 -9.57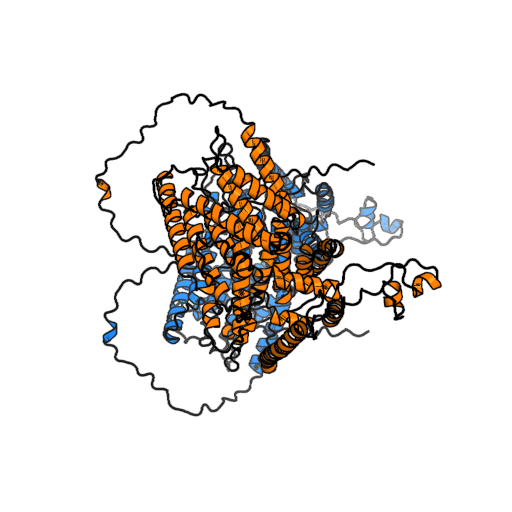8 1 81.75 353 ILE B CA 1
ATOM 7470 C C . ILE B 1 353 ? 6.883 15.188 -10.617 1 81.75 353 ILE B C 1
ATOM 7472 O O . ILE B 1 353 ? 8.086 14.938 -10.734 1 81.75 353 ILE B O 1
ATOM 7476 N N . ASP B 1 354 ? 6.016 14.688 -11.359 1 71.44 354 ASP B N 1
ATOM 7477 C CA . ASP B 1 354 ? 6.359 13.727 -12.398 1 71.44 354 ASP B CA 1
ATOM 7478 C C . ASP B 1 354 ? 7.25 14.359 -13.461 1 71.44 354 ASP B C 1
ATOM 7480 O O . ASP B 1 354 ? 8.219 13.742 -13.922 1 71.44 354 ASP B O 1
ATOM 7484 N N . ASP B 1 355 ? 6.953 15.516 -13.773 1 72.94 355 ASP B N 1
ATOM 7485 C CA . ASP B 1 355 ? 7.695 16.219 -14.812 1 72.94 355 ASP B CA 1
ATOM 7486 C C . ASP B 1 355 ? 9.062 16.672 -14.305 1 72.94 355 ASP B C 1
ATOM 7488 O O . ASP B 1 355 ? 10.047 16.641 -15.047 1 72.94 355 ASP B O 1
ATOM 7492 N N . ILE B 1 356 ? 9.078 17.094 -13.109 1 71.88 356 ILE B N 1
ATOM 7493 C CA . ILE B 1 356 ? 10.297 17.656 -12.539 1 71.88 356 ILE B CA 1
ATOM 7494 C C . ILE B 1 356 ? 11.273 16.531 -12.195 1 71.88 356 ILE B C 1
ATOM 7496 O O . ILE B 1 356 ? 12.469 16.625 -12.477 1 71.88 356 ILE B O 1
ATOM 7500 N N . PHE B 1 357 ? 10.727 15.477 -11.641 1 65.62 357 PHE B N 1
ATOM 7501 C CA . PHE B 1 357 ? 11.641 14.508 -11.039 1 65.62 357 PHE B CA 1
ATOM 7502 C C . PHE B 1 357 ? 11.68 13.227 -11.867 1 65.62 357 PHE B C 1
ATOM 7504 O O . PHE B 1 357 ? 12.5 12.344 -11.609 1 65.62 357 PHE B O 1
ATOM 7511 N N . ASN B 1 358 ? 10.656 12.922 -12.781 1 56.91 358 ASN B N 1
ATOM 7512 C CA . ASN B 1 358 ? 10.719 11.734 -13.625 1 56.91 358 ASN B CA 1
ATOM 7513 C C . ASN B 1 358 ? 11.875 11.805 -14.617 1 56.91 358 ASN B C 1
ATOM 7515 O O . ASN B 1 358 ? 12 12.789 -15.352 1 56.91 358 ASN B O 1
ATOM 7519 N N . LEU B 1 359 ? 12.938 10.953 -14.391 1 48.06 359 LEU B N 1
ATOM 7520 C CA . LEU B 1 359 ? 14.094 10.805 -15.266 1 48.06 359 LEU B CA 1
ATOM 7521 C C . LEU B 1 359 ? 13.711 10.078 -16.547 1 48.06 359 LEU B C 1
ATOM 7523 O O . LEU B 1 359 ? 13.469 8.867 -16.531 1 48.06 359 LEU B O 1
ATOM 7527 N N . GLY B 1 360 ? 12.664 10.477 -17.25 1 40.97 360 GLY B N 1
ATOM 7528 C CA . GLY B 1 360 ? 12.578 9.656 -18.453 1 40.97 360 GLY B CA 1
ATOM 7529 C C . GLY B 1 360 ? 13.922 9.133 -18.922 1 40.97 360 GLY B C 1
ATOM 7530 O O . GLY B 1 360 ? 14.961 9.703 -18.594 1 40.97 360 GLY B O 1
ATOM 7531 N N . ALA B 1 361 ? 13.93 7.883 -19.219 1 37.56 361 ALA B N 1
ATOM 7532 C CA . ALA B 1 361 ? 15.008 7.148 -19.875 1 37.56 361 ALA B CA 1
ATOM 7533 C C . ALA B 1 361 ? 15.836 8.07 -20.766 1 37.56 361 ALA B C 1
ATOM 7535 O O . ALA B 1 361 ? 16.875 7.676 -21.281 1 37.56 361 ALA B O 1
ATOM 7536 N N . ALA B 1 362 ? 15.234 8.938 -21.547 1 36.38 362 ALA B N 1
ATOM 7537 C CA . ALA B 1 362 ? 16.094 9.281 -22.688 1 36.38 362 ALA B CA 1
ATOM 7538 C C . ALA B 1 362 ? 17.391 9.945 -22.219 1 36.38 362 ALA B C 1
ATOM 7540 O O . ALA B 1 362 ? 17.359 10.93 -21.469 1 36.38 362 ALA B O 1
ATOM 7541 N N . ARG B 1 363 ? 18.375 9.266 -22.234 1 36.06 363 ARG B N 1
ATOM 7542 C CA . ARG B 1 363 ? 19.797 9.578 -22.266 1 36.06 363 ARG B CA 1
ATOM 7543 C C . ARG B 1 363 ? 20.047 10.984 -22.781 1 36.06 363 ARG B C 1
ATOM 7545 O O . ARG B 1 363 ? 21.172 11.336 -23.141 1 36.06 363 ARG B O 1
ATOM 7552 N N . HIS B 1 364 ? 19.094 11.703 -23.188 1 34.62 364 HIS B N 1
ATOM 7553 C CA . HIS B 1 364 ? 19.641 12.852 -23.906 1 34.62 364 HIS B CA 1
ATOM 7554 C C . HIS B 1 364 ? 20.422 13.766 -22.969 1 34.62 364 HIS B C 1
ATOM 7556 O O . HIS B 1 364 ? 20.266 13.68 -21.734 1 34.62 364 HIS B O 1
ATOM 7562 N N . LYS B 1 365 ? 20.875 14.969 -23.453 1 38.94 365 LYS B N 1
ATOM 7563 C CA . LYS B 1 365 ? 21.891 15.914 -23 1 38.94 365 LYS B CA 1
ATOM 7564 C C . LYS B 1 365 ? 21.469 16.594 -21.703 1 38.94 365 LYS B C 1
ATOM 7566 O O . LYS B 1 365 ? 20.391 17.188 -21.625 1 38.94 365 LYS B O 1
ATOM 7571 N N . LEU B 1 366 ? 22.047 16.266 -20.672 1 40.25 366 LEU B N 1
ATOM 7572 C CA . LEU B 1 366 ? 21.984 16.672 -19.266 1 40.25 366 LEU B CA 1
ATOM 7573 C C . LEU B 1 366 ? 21.453 18.109 -19.156 1 40.25 366 LEU B C 1
ATOM 7575 O O . LEU B 1 366 ? 20.578 18.375 -18.328 1 40.25 366 LEU B O 1
ATOM 7579 N N . ALA B 1 367 ? 22.172 18.969 -19.953 1 39.25 367 ALA B N 1
ATOM 7580 C CA . ALA B 1 367 ? 21.922 20.406 -19.875 1 39.25 367 ALA B CA 1
ATOM 7581 C C . ALA B 1 367 ? 20.5 20.734 -20.328 1 39.25 367 ALA B C 1
ATOM 7583 O O . ALA B 1 367 ? 19.828 21.562 -19.719 1 39.25 367 ALA B O 1
ATOM 7584 N N . ALA B 1 368 ? 20.109 20.156 -21.453 1 42.5 368 ALA B N 1
ATOM 7585 C CA . ALA B 1 368 ? 18.797 20.375 -22.047 1 42.5 368 ALA B CA 1
ATOM 7586 C C . ALA B 1 368 ? 17.688 19.891 -21.109 1 42.5 368 ALA B C 1
ATOM 7588 O O . ALA B 1 368 ? 16.625 20.516 -21.031 1 42.5 368 ALA B O 1
ATOM 7589 N N . ARG B 1 369 ? 18.141 19.094 -20.172 1 54.88 369 ARG B N 1
ATOM 7590 C CA . ARG B 1 369 ? 17.203 18.484 -19.234 1 54.88 369 ARG B CA 1
ATOM 7591 C C . ARG B 1 369 ? 16.922 19.406 -18.047 1 54.88 369 ARG B C 1
ATOM 7593 O O . ARG B 1 369 ? 15.781 19.562 -17.625 1 54.88 369 ARG B O 1
ATOM 7600 N N . TYR B 1 370 ? 17.969 20.188 -17.734 1 59.25 370 TYR B N 1
ATOM 7601 C CA . TYR B 1 370 ? 17.812 21.078 -16.594 1 59.25 370 TYR B CA 1
ATOM 7602 C C . TYR B 1 370 ? 16.984 22.297 -16.984 1 59.25 370 TYR B C 1
ATOM 7604 O O . TYR B 1 370 ? 16.125 22.75 -16.219 1 59.25 370 TYR B O 1
ATOM 7612 N N . ALA B 1 371 ? 17.344 22.891 -18.094 1 62.38 371 ALA B N 1
ATOM 7613 C CA . ALA B 1 371 ? 16.578 24.031 -18.562 1 62.38 371 ALA B CA 1
ATOM 7614 C C . ALA B 1 371 ? 15.102 23.688 -18.719 1 62.38 371 ALA B C 1
ATOM 7616 O O . ALA B 1 371 ? 14.227 24.484 -18.391 1 62.38 371 ALA B O 1
ATOM 7617 N N . ASN B 1 372 ? 14.93 22.562 -19.156 1 71.44 372 ASN B N 1
ATOM 7618 C CA . ASN B 1 372 ? 13.555 22.109 -19.328 1 71.44 372 ASN B CA 1
ATOM 7619 C C . ASN B 1 372 ? 12.859 21.922 -17.984 1 71.44 372 ASN B C 1
ATOM 7621 O O . ASN B 1 372 ? 11.695 22.281 -17.812 1 71.44 372 ASN B O 1
ATOM 7625 N N . LYS B 1 373 ? 13.641 21.625 -17 1 77.25 373 LYS B N 1
ATOM 7626 C CA . LYS B 1 373 ? 13.07 21.391 -15.68 1 77.25 373 LYS B CA 1
ATOM 7627 C C . LYS B 1 373 ? 12.75 22.719 -14.992 1 77.25 373 LYS B C 1
ATOM 7629 O O . LYS B 1 373 ? 11.75 22.828 -14.281 1 77.25 373 LYS B O 1
ATOM 7634 N N . LEU B 1 374 ? 13.57 23.719 -15.281 1 79.56 374 LEU B N 1
ATOM 7635 C CA . LEU B 1 374 ? 13.312 25.047 -14.719 1 79.56 374 LEU B CA 1
ATOM 7636 C C . LEU B 1 374 ? 12.039 25.641 -15.305 1 79.56 374 LEU B C 1
ATOM 7638 O O . LEU B 1 374 ? 11.297 26.328 -14.602 1 79.56 374 LEU B O 1
ATOM 7642 N N . GLU B 1 375 ? 11.852 25.344 -16.516 1 81.94 375 GLU B N 1
ATOM 7643 C CA . GLU B 1 375 ? 10.625 25.828 -17.141 1 81.94 375 GLU B CA 1
ATOM 7644 C C . GLU B 1 375 ? 9.391 25.141 -16.562 1 81.94 375 GLU B C 1
ATOM 7646 O O . GLU B 1 375 ? 8.344 25.781 -16.391 1 81.94 375 GLU B O 1
ATOM 7651 N N . VAL B 1 376 ? 9.531 23.891 -16.234 1 83.5 376 VAL B N 1
ATOM 7652 C CA . VAL B 1 376 ? 8.43 23.141 -15.617 1 83.5 376 VAL B CA 1
ATOM 7653 C C . VAL B 1 376 ? 8.117 23.734 -14.25 1 83.5 376 VAL B C 1
ATOM 7655 O O . VAL B 1 376 ? 6.945 23.859 -13.875 1 83.5 376 VAL B O 1
ATOM 7658 N N . VAL B 1 377 ? 9.141 24.109 -13.539 1 87.44 377 VAL B N 1
ATOM 7659 C CA . VAL B 1 377 ? 8.938 24.672 -12.203 1 87.44 377 VAL B CA 1
ATOM 7660 C C . VAL B 1 377 ? 8.281 26.047 -12.312 1 87.44 377 VAL B C 1
ATOM 7662 O O . VAL B 1 377 ? 7.434 26.406 -11.492 1 87.44 377 VAL B O 1
ATOM 7665 N N . ARG B 1 378 ? 8.648 26.797 -13.289 1 86.94 378 ARG B N 1
ATOM 7666 C CA . ARG B 1 378 ? 8.031 28.094 -13.5 1 86.94 378 ARG B CA 1
ATOM 7667 C C . ARG B 1 378 ? 6.551 27.953 -13.836 1 86.94 378 ARG B C 1
ATOM 7669 O O . ARG B 1 378 ? 5.719 28.719 -13.352 1 86.94 378 ARG B O 1
ATOM 7676 N N . GLN B 1 379 ? 6.305 27 -14.68 1 86.88 379 GLN B N 1
ATOM 7677 C CA . GLN B 1 379 ? 4.91 26.734 -15.023 1 86.88 379 GLN B CA 1
ATOM 7678 C C . GLN B 1 379 ? 4.129 26.266 -13.797 1 86.88 379 GLN B C 1
ATOM 7680 O O . GLN B 1 379 ? 2.971 26.641 -13.609 1 86.88 379 GLN B O 1
ATOM 7685 N N . PHE B 1 380 ? 4.77 25.469 -13.047 1 93.12 380 PHE B N 1
ATOM 7686 C CA . PHE B 1 380 ? 4.172 25.016 -11.789 1 93.12 380 PHE B CA 1
ATOM 7687 C C . PHE B 1 380 ? 3.838 26.203 -10.898 1 93.12 380 PHE B C 1
ATOM 7689 O O . PHE B 1 380 ? 2.732 26.297 -10.359 1 93.12 380 PHE B O 1
ATOM 7696 N N . ASN B 1 381 ? 4.766 27.094 -10.75 1 92.69 381 ASN B N 1
ATOM 7697 C CA . ASN B 1 381 ? 4.562 28.266 -9.914 1 92.69 381 ASN B CA 1
ATOM 7698 C C . ASN B 1 381 ? 3.408 29.125 -10.422 1 92.69 381 ASN B C 1
ATOM 7700 O O . ASN B 1 381 ? 2.619 29.641 -9.625 1 92.69 381 ASN B O 1
ATOM 7704 N N . HIS B 1 382 ? 3.334 29.172 -11.688 1 91.69 382 HIS B N 1
ATOM 7705 C CA . HIS B 1 382 ? 2.23 29.922 -12.273 1 91.69 382 HIS B CA 1
ATOM 7706 C C . HIS B 1 382 ? 0.891 29.266 -11.977 1 91.69 382 HIS B C 1
ATOM 7708 O O . HIS B 1 382 ? -0.08 29.938 -11.633 1 91.69 382 HIS B O 1
ATOM 7714 N N . GLN B 1 383 ? 0.83 27.984 -12.102 1 93.75 383 GLN B N 1
ATOM 7715 C CA . GLN B 1 383 ? -0.395 27.234 -11.828 1 93.75 383 GLN B CA 1
ATOM 7716 C C . GLN B 1 383 ? -0.799 27.359 -10.367 1 93.75 383 GLN B C 1
ATOM 7718 O O . GLN B 1 383 ? -1.987 27.438 -10.047 1 93.75 383 GLN B O 1
ATOM 7723 N N . MET B 1 384 ? 0.169 27.359 -9.523 1 95.44 384 MET B N 1
ATOM 7724 C CA . MET B 1 384 ? -0.089 27.484 -8.094 1 95.44 384 MET B CA 1
ATOM 7725 C C . MET B 1 384 ? -0.698 28.844 -7.773 1 95.44 384 MET B C 1
ATOM 7727 O O . MET B 1 384 ? -1.645 28.938 -6.988 1 95.44 384 MET B O 1
ATOM 7731 N N . ILE B 1 385 ? -0.164 29.844 -8.375 1 92.12 385 ILE B N 1
ATOM 7732 C CA . ILE B 1 385 ? -0.689 31.188 -8.164 1 92.12 385 ILE B CA 1
ATOM 7733 C C . ILE B 1 385 ? -2.105 31.281 -8.719 1 92.12 385 ILE B C 1
ATOM 7735 O O . ILE B 1 385 ? -2.994 31.859 -8.086 1 92.12 385 ILE B O 1
ATOM 7739 N N . GLN B 1 386 ? -2.291 30.688 -9.867 1 91.94 386 GLN B N 1
ATOM 7740 C CA . GLN B 1 386 ? -3.619 30.688 -10.469 1 91.94 386 GLN B CA 1
ATOM 7741 C C . GLN B 1 386 ? -4.621 29.938 -9.594 1 91.94 386 GLN B C 1
ATOM 7743 O O . GLN B 1 386 ? -5.773 30.344 -9.477 1 91.94 386 GLN B O 1
ATOM 7748 N N . TRP B 1 387 ? -4.191 28.812 -9.07 1 95.56 387 TRP B N 1
ATOM 7749 C CA . TRP B 1 387 ? -5.047 28.047 -8.172 1 95.56 387 TRP B CA 1
ATOM 7750 C C . TRP B 1 387 ? -5.48 28.891 -6.98 1 95.56 387 TRP B C 1
ATOM 7752 O O . TRP B 1 387 ? -6.66 28.891 -6.613 1 95.56 387 TRP B O 1
ATOM 7762 N N . ARG B 1 388 ? -4.57 29.609 -6.34 1 93.94 388 ARG B N 1
ATOM 7763 C CA . ARG B 1 388 ? -4.879 30.469 -5.191 1 93.94 388 ARG B CA 1
ATOM 7764 C C . ARG B 1 388 ? -5.902 31.531 -5.562 1 93.94 388 ARG B C 1
ATOM 7766 O O . ARG B 1 388 ? -6.82 31.812 -4.789 1 93.94 388 ARG B O 1
ATOM 7773 N N . CYS B 1 389 ? -5.809 32 -6.766 1 91.19 389 CYS B N 1
ATOM 7774 C CA . CYS B 1 389 ? -6.695 33.062 -7.23 1 91.19 389 CYS B CA 1
ATOM 7775 C C . CYS B 1 389 ? -8.07 32.531 -7.586 1 91.19 389 CYS B C 1
ATOM 7777 O O . CYS B 1 389 ? -9.062 33.25 -7.555 1 91.19 389 CYS B O 1
ATOM 7779 N N . SER B 1 390 ? -8.141 31.266 -7.895 1 90.12 390 SER B N 1
ATOM 7780 C CA . SER B 1 390 ? -9.391 30.656 -8.352 1 90.12 390 SER B CA 1
ATOM 7781 C C . SER B 1 390 ? -10.211 30.125 -7.176 1 90.12 390 SER B C 1
ATOM 7783 O O . SER B 1 390 ? -11.352 29.703 -7.355 1 90.12 390 SER B O 1
ATOM 7785 N N . LEU B 1 391 ? -9.641 30.25 -5.996 1 90.38 391 LEU B N 1
ATOM 7786 C CA . LEU B 1 391 ? -10.344 29.75 -4.82 1 90.38 391 LEU B CA 1
ATOM 7787 C C . LEU B 1 391 ? -11.594 30.578 -4.539 1 90.38 391 LEU B C 1
ATOM 7789 O O . LEU B 1 391 ? -11.633 31.781 -4.832 1 90.38 391 LEU B O 1
ATOM 7793 N N . PRO B 1 392 ? -12.625 29.938 -4.051 1 83.25 392 PRO B N 1
ATOM 7794 C CA . PRO B 1 392 ? -13.789 30.719 -3.619 1 83.25 392 PRO B CA 1
ATOM 7795 C C . PRO B 1 392 ? -13.43 31.781 -2.582 1 83.25 392 PRO B C 1
ATOM 7797 O O . PRO B 1 392 ? -12.453 31.641 -1.851 1 83.25 392 PRO B O 1
ATOM 7800 N N . LEU B 1 393 ? -14.258 32.781 -2.453 1 81.38 393 LEU B N 1
ATOM 7801 C CA . LEU B 1 393 ? -13.977 33.969 -1.646 1 81.38 393 LEU B CA 1
ATOM 7802 C C . LEU B 1 393 ? -13.742 33.594 -0.189 1 81.38 393 LEU B C 1
ATOM 7804 O O . LEU B 1 393 ? -12.906 34.188 0.487 1 81.38 393 LEU B O 1
ATOM 7808 N N . GLU B 1 394 ? -14.367 32.562 0.193 1 76.69 394 GLU B N 1
ATOM 7809 C CA . GLU B 1 394 ? -14.281 32.156 1.593 1 76.69 394 GLU B CA 1
ATOM 7810 C C . GLU B 1 394 ? -12.906 31.578 1.919 1 76.69 394 GLU B C 1
ATOM 7812 O O . GLU B 1 394 ? -12.469 31.609 3.072 1 76.69 394 GLU B O 1
ATOM 7817 N N . LEU B 1 395 ? -12.211 31.109 0.924 1 86.19 395 LEU B N 1
ATOM 7818 C CA . LEU B 1 395 ? -10.938 30.438 1.146 1 86.19 395 LEU B CA 1
ATOM 7819 C C . LEU B 1 395 ? -9.781 31.266 0.611 1 86.19 395 LEU B C 1
ATOM 7821 O O . LEU B 1 395 ? -8.609 30.922 0.808 1 86.19 395 LEU B O 1
ATOM 7825 N N . GLN B 1 396 ? -10.086 32.344 0.031 1 87.19 396 GLN B N 1
ATOM 7826 C CA . GLN B 1 396 ? -9.055 33.156 -0.629 1 87.19 396 GLN B CA 1
ATOM 7827 C C . GLN B 1 396 ? -8.25 33.938 0.384 1 87.19 396 GLN B C 1
ATOM 7829 O O . GLN B 1 396 ? -8.773 34.344 1.424 1 87.19 396 GLN B O 1
ATOM 7834 N N . TRP B 1 397 ? -6.992 34.125 0.095 1 91.25 397 TRP B N 1
ATOM 7835 C CA . TRP B 1 397 ? -6.109 35 0.846 1 91.25 397 TRP B CA 1
ATOM 7836 C C . TRP B 1 397 ? -5.098 35.688 -0.079 1 91.25 397 TRP B C 1
ATOM 7838 O O . TRP B 1 397 ? -4.93 35.281 -1.228 1 91.25 397 TRP B O 1
ATOM 7848 N N . THR B 1 398 ? -4.523 36.781 0.321 1 88.88 398 THR B N 1
ATOM 7849 C CA . THR B 1 398 ? -3.502 37.5 -0.431 1 88.88 398 THR B CA 1
ATOM 7850 C C . THR B 1 398 ? -2.244 37.719 0.412 1 88.88 398 THR B C 1
ATOM 7852 O O . THR B 1 398 ? -2.293 37.594 1.64 1 88.88 398 THR B O 1
ATOM 7855 N N . PRO B 1 399 ? -1.153 37.938 -0.239 1 87.44 399 PRO B N 1
ATOM 7856 C CA . PRO B 1 399 ? 0.091 38.156 0.501 1 87.44 399 PRO B CA 1
ATOM 7857 C C . PRO B 1 399 ? -0.002 39.312 1.479 1 87.44 399 PRO B C 1
ATOM 7859 O O . PRO B 1 399 ? 0.711 39.344 2.486 1 87.44 399 PRO B O 1
ATOM 7862 N N . ARG B 1 400 ? -0.869 40.25 1.279 1 85.44 400 ARG B N 1
ATOM 7863 C CA . ARG B 1 400 ? -1.026 41.406 2.143 1 85.44 400 ARG B CA 1
ATOM 7864 C C . ARG B 1 400 ? -1.895 41.094 3.354 1 85.44 400 ARG B C 1
ATOM 7866 O O . ARG B 1 400 ? -1.77 41.719 4.402 1 85.44 400 ARG B O 1
ATOM 7873 N N . ASN B 1 401 ? -2.691 40.031 3.182 1 87.81 401 ASN B N 1
ATOM 7874 C CA . ASN B 1 401 ? -3.639 39.688 4.234 1 87.81 401 ASN B CA 1
ATOM 7875 C C . ASN B 1 401 ? -3.451 38.25 4.695 1 87.81 401 ASN B C 1
ATOM 7877 O O . ASN B 1 401 ? -4.43 37.531 4.883 1 87.81 401 ASN B O 1
ATOM 7881 N N . VAL B 1 402 ? -2.244 37.844 4.891 1 90.81 402 VAL B N 1
ATOM 7882 C CA . VAL B 1 402 ? -1.958 36.438 5.18 1 90.81 402 VAL B CA 1
ATOM 7883 C C . VAL B 1 402 ? -2.436 36.094 6.59 1 90.81 402 VAL B C 1
ATOM 7885 O O . VAL B 1 402 ? -2.82 34.938 6.859 1 90.81 402 VAL B O 1
ATOM 7888 N N . ALA B 1 403 ? -2.5 37.094 7.445 1 89.44 403 ALA B N 1
ATOM 7889 C CA . ALA B 1 403 ? -2.863 36.875 8.844 1 89.44 403 ALA B CA 1
ATOM 7890 C C . ALA B 1 403 ? -4.367 36.656 8.984 1 89.44 403 ALA B C 1
ATOM 7892 O O . ALA B 1 403 ? -4.816 35.938 9.867 1 89.44 403 ALA B O 1
ATOM 7893 N N . VAL B 1 404 ? -5.086 37.25 8.055 1 88.88 404 VAL B N 1
ATOM 7894 C CA . VAL B 1 404 ? -6.539 37.188 8.148 1 88.88 404 VAL B CA 1
ATOM 7895 C C . VAL B 1 404 ? -7.008 35.75 7.867 1 88.88 404 VAL B C 1
ATOM 7897 O O . VAL B 1 404 ? -6.746 35.188 6.793 1 88.88 404 VAL B O 1
ATOM 7900 N N . GLY B 1 405 ? -7.629 35.125 8.789 1 87.44 405 GLY B N 1
ATOM 7901 C CA . GLY B 1 405 ? -8.172 33.812 8.609 1 87.44 405 GLY B CA 1
ATOM 7902 C C . GLY B 1 405 ? -7.18 32.719 8.961 1 87.44 405 GLY B C 1
ATOM 7903 O O . GLY B 1 405 ? -7.547 31.531 9.031 1 87.44 405 GLY B O 1
ATOM 7904 N N . ALA B 1 406 ? -5.969 33.094 9.266 1 91.81 406 ALA B N 1
ATOM 7905 C CA . ALA B 1 406 ? -4.926 32.125 9.539 1 91.81 406 ALA B CA 1
ATOM 7906 C C . ALA B 1 406 ? -5.098 31.516 10.938 1 91.81 406 ALA B C 1
ATOM 7908 O O . ALA B 1 406 ? -4.445 30.531 11.273 1 91.81 406 ALA B O 1
ATOM 7909 N N . ASP B 1 407 ? -6.02 32.062 11.742 1 90 407 ASP B N 1
ATOM 7910 C CA . ASP B 1 407 ? -6.312 31.5 13.062 1 90 407 ASP B CA 1
ATOM 7911 C C . ASP B 1 407 ? -7.277 30.328 12.961 1 90 407 ASP B C 1
ATOM 7913 O O . ASP B 1 407 ? -7.414 29.547 13.906 1 90 407 ASP B O 1
ATOM 7917 N N . ASN B 1 408 ? -7.961 30.219 11.789 1 87.25 408 ASN B N 1
ATOM 7918 C CA . ASN B 1 408 ? -8.836 29.078 11.523 1 87.25 408 ASN B CA 1
ATOM 7919 C C . ASN B 1 408 ? -8.039 27.844 11.078 1 87.25 408 ASN B C 1
ATOM 7921 O O . ASN B 1 408 ? -7.406 27.875 10.016 1 87.25 408 ASN B O 1
ATOM 7925 N N . PRO B 1 409 ? -8.148 26.781 11.82 1 86.5 409 PRO B N 1
ATOM 7926 C CA . PRO B 1 409 ? -7.32 25.609 11.508 1 86.5 409 PRO B CA 1
ATOM 7927 C C . PRO B 1 409 ? -7.586 25.047 10.117 1 86.5 409 PRO B C 1
ATOM 7929 O O . PRO B 1 409 ? -6.664 24.547 9.461 1 86.5 409 PRO B O 1
ATOM 7932 N N . THR B 1 410 ? -8.758 25.078 9.594 1 84.25 410 THR B N 1
ATOM 7933 C CA . THR B 1 410 ? -9.094 24.547 8.281 1 84.25 410 THR B CA 1
ATOM 7934 C C . THR B 1 410 ? -8.469 25.391 7.18 1 84.25 410 THR B C 1
ATOM 7936 O O . THR B 1 410 ? -7.84 24.859 6.258 1 84.25 410 THR B O 1
ATOM 7939 N N . LYS B 1 411 ? -8.672 26.703 7.312 1 88.38 411 LYS B N 1
ATOM 7940 C CA . LYS B 1 411 ? -8.094 27.609 6.332 1 88.38 411 LYS B CA 1
ATOM 7941 C C . LYS B 1 411 ? -6.566 27.547 6.359 1 88.38 411 LYS B C 1
ATOM 7943 O O . LYS B 1 411 ? -5.922 27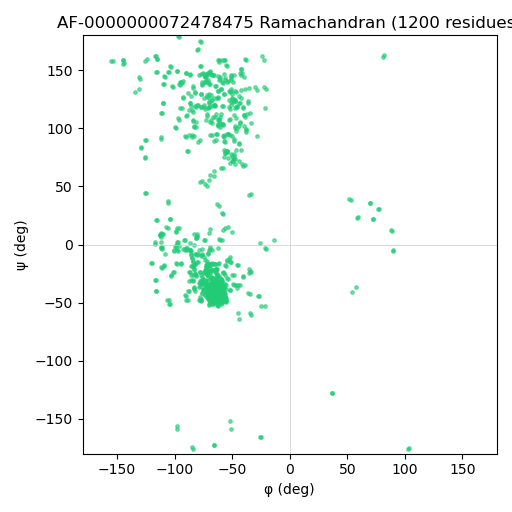.547 5.309 1 88.38 411 LYS B O 1
ATOM 7948 N N . LEU B 1 412 ? -6.086 27.469 7.602 1 93.06 412 LEU B N 1
ATOM 7949 C CA . LEU B 1 412 ? -4.637 27.406 7.758 1 93.06 412 LEU B CA 1
ATOM 7950 C C . LEU B 1 412 ? -4.07 26.156 7.098 1 93.06 412 LEU B C 1
ATOM 7952 O O . LEU B 1 412 ? -3.021 26.203 6.453 1 93.06 412 LEU B O 1
ATOM 7956 N N . SER B 1 413 ? -4.758 25.016 7.266 1 91.94 413 SER B N 1
ATOM 7957 C CA . SER B 1 413 ? -4.277 23.766 6.688 1 91.94 413 SER B CA 1
ATOM 7958 C C . SER B 1 413 ? -4.199 23.859 5.168 1 91.94 413 SER B C 1
ATOM 7960 O O . SER B 1 413 ? -3.248 23.359 4.559 1 91.94 413 SER B O 1
ATOM 7962 N N . ILE B 1 414 ? -5.121 24.422 4.527 1 92.75 414 ILE B N 1
ATOM 7963 C CA . ILE B 1 414 ? -5.148 24.562 3.074 1 92.75 414 ILE B CA 1
ATOM 7964 C C . ILE B 1 414 ? -3.994 25.453 2.627 1 92.75 414 ILE B C 1
ATOM 7966 O O . ILE B 1 414 ? -3.273 25.125 1.684 1 92.75 414 ILE B O 1
ATOM 7970 N N . ARG B 1 415 ? -3.803 26.547 3.336 1 95.56 415 ARG B N 1
ATOM 7971 C CA . ARG B 1 415 ? -2.736 27.484 3.008 1 95.56 415 ARG B CA 1
ATOM 7972 C C . ARG B 1 415 ? -1.365 26.828 3.168 1 95.56 415 ARG B C 1
ATOM 7974 O O . ARG B 1 415 ? -0.497 26.984 2.305 1 95.56 415 ARG B O 1
ATOM 7981 N N . LEU B 1 416 ? -1.237 26.203 4.254 1 96.69 416 LEU B N 1
ATOM 7982 C CA . LEU B 1 416 ? 0.069 25.609 4.539 1 96.69 416 LEU B CA 1
ATOM 7983 C C . LEU B 1 416 ? 0.405 24.516 3.533 1 96.69 416 LEU B C 1
ATOM 7985 O O . LEU B 1 416 ? 1.57 24.328 3.176 1 96.69 416 LEU B O 1
ATOM 7989 N N . TYR B 1 417 ? -0.597 23.75 3.131 1 95.94 417 TYR B N 1
ATOM 7990 C CA . TYR B 1 417 ? -0.325 22.766 2.09 1 95.94 417 TYR B CA 1
ATOM 7991 C C . TYR B 1 417 ? 0.154 23.453 0.812 1 95.94 417 TYR B C 1
ATOM 7993 O O . TYR B 1 417 ? 1.079 22.969 0.154 1 95.94 417 TYR B O 1
ATOM 8001 N N . TYR B 1 418 ? -0.506 24.516 0.49 1 96.88 418 TYR B N 1
ATOM 8002 C CA . TYR B 1 418 ? -0.116 25.312 -0.662 1 96.88 418 TYR B CA 1
ATOM 8003 C C . TYR B 1 418 ? 1.34 25.75 -0.555 1 96.88 418 TYR B C 1
ATOM 8005 O O . TYR B 1 418 ? 2.117 25.578 -1.497 1 96.88 418 TYR B O 1
ATOM 8013 N N . TYR B 1 419 ? 1.745 26.25 0.527 1 97.31 419 TYR B N 1
ATOM 8014 C CA . TYR B 1 419 ? 3.1 26.75 0.715 1 97.31 419 TYR B CA 1
ATOM 8015 C C . TYR B 1 419 ? 4.105 25.609 0.761 1 97.31 419 TYR B C 1
ATOM 8017 O O . TYR B 1 419 ? 5.211 25.719 0.228 1 97.31 419 TYR B O 1
ATOM 8025 N N . MET B 1 420 ? 3.744 24.531 1.427 1 95.81 420 MET B N 1
ATOM 8026 C CA . MET B 1 420 ? 4.633 23.375 1.472 1 95.81 420 MET B CA 1
ATOM 8027 C C . MET B 1 420 ? 4.949 22.875 0.065 1 95.81 420 MET B C 1
ATOM 8029 O O . MET B 1 420 ? 6.102 22.547 -0.238 1 95.81 420 MET B O 1
ATOM 8033 N N . ALA B 1 421 ? 3.939 22.812 -0.75 1 95 421 ALA B N 1
ATOM 8034 C CA . ALA B 1 421 ? 4.137 22.375 -2.131 1 95 421 ALA B CA 1
ATOM 8035 C C . ALA B 1 421 ? 5.09 23.297 -2.871 1 95 421 ALA B C 1
ATOM 8037 O O . ALA B 1 421 ? 5.984 22.844 -3.586 1 95 421 ALA B O 1
ATOM 8038 N N . LEU B 1 422 ? 4.941 24.594 -2.693 1 95.38 422 LEU B N 1
ATOM 8039 C CA . LEU B 1 422 ? 5.812 25.578 -3.328 1 95.38 422 LEU B CA 1
ATOM 8040 C C . LEU B 1 422 ? 7.254 25.422 -2.85 1 95.38 422 LEU B C 1
ATOM 8042 O O . LEU B 1 422 ? 8.18 25.406 -3.658 1 95.38 422 LEU B O 1
ATOM 8046 N N . LEU B 1 423 ? 7.375 25.266 -1.615 1 94.44 423 LEU B N 1
ATOM 8047 C CA . LEU B 1 423 ? 8.711 25.188 -1.033 1 94.44 423 LEU B CA 1
ATOM 8048 C C . LEU B 1 423 ? 9.406 23.891 -1.443 1 94.44 423 LEU B C 1
ATOM 8050 O O . LEU B 1 423 ? 10.578 23.906 -1.822 1 94.44 423 LEU B O 1
ATOM 8054 N N . CYS B 1 424 ? 8.672 22.875 -1.396 1 89.44 424 CYS B N 1
ATOM 8055 C CA . CYS B 1 424 ? 9.234 21.562 -1.681 1 89.44 424 CYS B CA 1
ATOM 8056 C C . CYS B 1 424 ? 9.633 21.453 -3.146 1 89.44 424 CYS B C 1
ATOM 8058 O O . CYS B 1 424 ? 10.695 20.906 -3.463 1 89.44 424 CYS B O 1
ATOM 8060 N N . LEU B 1 425 ? 8.852 21.875 -4.055 1 89.12 425 LEU B N 1
ATOM 8061 C CA . LEU B 1 425 ? 9.078 21.625 -5.473 1 89.12 425 LEU B CA 1
ATOM 8062 C C . LEU B 1 425 ? 10.047 22.641 -6.066 1 89.12 425 LEU B C 1
ATOM 8064 O O . LEU B 1 425 ? 10.672 22.375 -7.098 1 89.12 425 LEU B O 1
ATOM 8068 N N . ASN B 1 426 ? 10.273 23.766 -5.426 1 89.12 426 ASN B N 1
ATOM 8069 C CA . ASN B 1 426 ? 11.227 24.766 -5.902 1 89.12 426 ASN B CA 1
ATOM 8070 C C . ASN B 1 426 ? 12.602 24.578 -5.262 1 89.12 426 ASN B C 1
ATOM 8072 O O . ASN B 1 426 ? 13.594 25.125 -5.75 1 89.12 426 ASN B O 1
ATOM 8076 N N . ARG B 1 427 ? 12.688 23.875 -4.246 1 86.5 427 ARG B N 1
ATOM 8077 C CA . ARG B 1 427 ? 13.875 23.75 -3.408 1 86.5 427 ARG B CA 1
ATOM 8078 C C . ARG B 1 427 ? 15.07 23.281 -4.227 1 86.5 427 ARG B C 1
ATOM 8080 O O . ARG B 1 427 ? 16.172 23.828 -4.102 1 86.5 427 ARG B O 1
ATOM 8087 N N . PRO B 1 428 ? 14.914 22.328 -5.129 1 77 428 PRO B N 1
ATOM 8088 C CA . PRO B 1 428 ? 16.078 21.828 -5.871 1 77 428 PRO B CA 1
ATOM 8089 C C . PRO B 1 428 ? 16.609 22.844 -6.875 1 77 428 PRO B C 1
ATOM 8091 O O . PRO B 1 428 ? 17.719 22.688 -7.402 1 77 428 PRO B O 1
ATOM 8094 N N . PHE B 1 429 ? 15.938 23.953 -7.102 1 80.56 429 PHE B N 1
ATOM 8095 C CA . PHE B 1 429 ? 16.312 24.859 -8.18 1 80.56 429 PHE B CA 1
ATOM 8096 C C . PHE B 1 429 ? 16.75 26.203 -7.625 1 80.56 429 PHE B C 1
ATOM 8098 O O . PHE B 1 429 ? 16.766 27.203 -8.344 1 80.56 429 PHE B O 1
ATOM 8105 N N . LEU B 1 430 ? 17.125 26.25 -6.438 1 83 430 LEU B N 1
ATOM 8106 C CA . LEU B 1 430 ? 17.438 27.516 -5.793 1 83 430 LEU B CA 1
ATOM 8107 C C . LEU B 1 430 ? 18.859 27.953 -6.133 1 83 430 LEU B C 1
ATOM 8109 O O . LEU B 1 430 ? 19.188 29.141 -6.082 1 83 430 LEU B O 1
ATOM 8113 N N . ASP B 1 431 ? 19.656 27.016 -6.449 1 67.75 431 ASP B N 1
ATOM 8114 C CA . ASP B 1 431 ? 21.047 27.359 -6.746 1 67.75 431 ASP B CA 1
ATOM 8115 C C . ASP B 1 431 ? 21.188 27.891 -8.172 1 67.75 431 ASP B C 1
ATOM 8117 O O . ASP B 1 431 ? 22.25 28.406 -8.547 1 67.75 431 ASP B O 1
ATOM 8121 N N . VAL B 1 432 ? 20.234 27.688 -8.922 1 58.91 432 VAL B N 1
ATOM 8122 C CA . VAL B 1 432 ? 20.359 28.109 -10.312 1 58.91 432 VAL B CA 1
ATOM 8123 C C . VAL B 1 432 ? 20.234 29.625 -10.406 1 58.91 432 VAL B C 1
ATOM 8125 O O . VAL B 1 432 ? 19.531 30.25 -9.617 1 58.91 432 VAL B O 1
ATOM 8128 N N . GLY B 1 433 ? 21.328 30.25 -10.898 1 53.62 433 GLY B N 1
ATOM 8129 C CA . GLY B 1 433 ? 21.578 31.672 -11.078 1 53.62 433 GLY B CA 1
ATOM 8130 C C . GLY B 1 433 ? 20.312 32.5 -11.133 1 53.62 433 GLY B C 1
ATOM 8131 O O . GLY B 1 433 ? 19.234 31.984 -11.438 1 53.62 433 GLY B O 1
ATOM 8132 N N . VAL B 1 434 ? 20.406 33.562 -10.383 1 52.53 434 VAL B N 1
ATOM 8133 C CA . VAL B 1 434 ? 19.5 34.688 -10.117 1 52.53 434 VAL B CA 1
ATOM 8134 C C . VAL B 1 434 ? 18.797 35.094 -11.406 1 52.53 434 VAL B C 1
ATOM 8136 O O . VAL B 1 434 ? 19.438 35.531 -12.367 1 52.53 434 VAL B O 1
ATOM 8139 N N . ASP B 1 435 ? 17.984 34.281 -11.859 1 50.12 435 ASP B N 1
ATOM 8140 C CA . ASP B 1 435 ? 17.359 34.969 -12.984 1 50.12 435 ASP B CA 1
ATOM 8141 C C . ASP B 1 435 ? 16.734 36.281 -12.539 1 50.12 435 ASP B C 1
ATOM 8143 O O . ASP B 1 435 ? 16.391 36.438 -11.367 1 50.12 435 ASP B O 1
ATOM 8147 N N . GLY B 1 436 ? 16.688 37.312 -13.273 1 51.22 436 GLY B N 1
ATOM 8148 C CA . GLY B 1 436 ? 16.141 38.656 -13.297 1 51.22 436 GLY B CA 1
ATOM 8149 C C . GLY B 1 436 ? 14.898 38.812 -12.445 1 51.22 436 GLY B C 1
ATOM 8150 O O . GLY B 1 436 ? 14.562 37.906 -11.656 1 51.22 436 GLY B O 1
ATOM 8151 N N . ASN B 1 437 ? 14.125 39.938 -12.633 1 55.91 437 ASN B N 1
ATOM 8152 C CA . ASN B 1 437 ? 12.891 40.531 -12.125 1 55.91 437 ASN B CA 1
ATOM 8153 C C . ASN B 1 437 ? 11.695 39.594 -12.336 1 55.91 437 ASN B C 1
ATOM 8155 O O . ASN B 1 437 ? 10.555 40.062 -12.359 1 55.91 437 ASN B O 1
ATOM 8159 N N . ASP B 1 438 ? 11.875 38.125 -12.414 1 66.12 438 ASP B N 1
ATOM 8160 C CA . ASP B 1 438 ? 10.742 37.25 -12.711 1 66.12 438 ASP B CA 1
ATOM 8161 C C . ASP B 1 438 ? 10.117 36.719 -11.43 1 66.12 438 ASP B C 1
ATOM 8163 O O . ASP B 1 438 ? 10.773 36 -10.656 1 66.12 438 ASP B O 1
ATOM 8167 N N . ILE B 1 439 ? 8.852 37.031 -11.156 1 66.44 439 ILE B N 1
ATOM 8168 C CA . ILE B 1 439 ? 8.039 36.719 -9.984 1 66.44 439 ILE B CA 1
ATOM 8169 C C . ILE B 1 439 ? 7.852 35.188 -9.906 1 66.44 439 ILE B C 1
ATOM 8171 O O . ILE B 1 439 ? 7.633 34.656 -8.82 1 66.44 439 ILE B O 1
ATOM 8175 N N . SER B 1 440 ? 8.039 34.594 -11.023 1 73.12 440 SER B N 1
ATOM 8176 C CA . SER B 1 440 ? 7.797 33.156 -11.023 1 73.12 440 SER B CA 1
ATOM 8177 C C . SER B 1 440 ? 9.102 32.375 -10.883 1 73.12 440 SER B C 1
ATOM 8179 O O . SER B 1 440 ? 9.109 31.156 -10.977 1 73.12 440 SER B O 1
ATOM 8181 N N . SER B 1 441 ? 10.109 33.094 -10.562 1 83.5 441 SER B N 1
ATOM 8182 C CA . SER B 1 441 ? 11.383 32.406 -10.359 1 83.5 441 SER B CA 1
ATOM 8183 C C . SER B 1 441 ? 11.391 31.625 -9.047 1 83.5 441 SER B C 1
ATOM 8185 O O . SER B 1 441 ? 10.781 32.031 -8.062 1 83.5 441 SER B O 1
ATOM 8187 N N . PRO B 1 442 ? 12 30.516 -9 1 87.75 442 PRO B N 1
ATOM 8188 C CA . PRO B 1 442 ? 12.031 29.672 -7.805 1 87.75 442 PRO B CA 1
ATOM 8189 C C . PRO B 1 442 ? 12.477 30.438 -6.559 1 87.75 442 PRO B C 1
ATOM 8191 O O . PRO B 1 442 ? 11.859 30.312 -5.5 1 87.75 442 PRO B O 1
ATOM 8194 N N . ARG B 1 443 ? 13.422 31.312 -6.656 1 88.75 443 ARG B N 1
ATOM 8195 C CA . ARG B 1 443 ? 13.938 32.031 -5.508 1 88.75 443 ARG B CA 1
ATOM 8196 C C . ARG B 1 443 ? 12.898 33.031 -4.988 1 88.75 443 ARG B C 1
ATOM 8198 O O . ARG B 1 443 ? 12.664 33.125 -3.779 1 88.75 443 ARG B O 1
ATOM 8205 N N . ALA B 1 444 ? 12.344 33.781 -5.898 1 89.12 444 ALA B N 1
ATOM 8206 C CA . ALA B 1 444 ? 11.352 34.781 -5.512 1 89.12 444 ALA B CA 1
ATOM 8207 C C . ALA B 1 444 ? 10.133 34.125 -4.867 1 89.12 444 ALA B C 1
ATOM 8209 O O . ALA B 1 444 ? 9.609 34.625 -3.861 1 89.12 444 ALA B O 1
ATOM 8210 N N . VAL B 1 445 ? 9.703 33.062 -5.457 1 92.75 445 VAL B N 1
ATOM 8211 C CA . VAL B 1 445 ? 8.508 32.375 -4.992 1 92.75 445 VAL B CA 1
ATOM 8212 C C . VAL B 1 445 ? 8.75 31.781 -3.6 1 92.75 445 VAL B C 1
ATOM 8214 O O . VAL B 1 445 ? 7.898 31.891 -2.719 1 92.75 445 VAL B O 1
ATOM 8217 N N . VAL B 1 446 ? 9.891 31.219 -3.373 1 93.56 446 VAL B N 1
ATOM 8218 C CA . VAL B 1 446 ? 10.18 30.547 -2.104 1 93.56 446 VAL B CA 1
ATOM 8219 C C . VAL B 1 446 ? 10.336 31.594 -1.002 1 93.56 446 VAL B C 1
ATOM 8221 O O . VAL B 1 446 ? 9.883 31.391 0.126 1 93.56 446 VAL B O 1
ATOM 8224 N N . LEU B 1 447 ? 11 32.719 -1.298 1 92.75 447 LEU B N 1
ATOM 8225 C CA . LEU B 1 447 ? 11.188 33.75 -0.289 1 92.75 447 LEU B CA 1
ATOM 8226 C C . LEU B 1 447 ? 9.852 34.375 0.104 1 92.75 447 LEU B C 1
ATOM 8228 O O . LEU B 1 447 ? 9.602 34.625 1.285 1 92.75 447 LEU B O 1
ATOM 8232 N N . GLN B 1 448 ? 9.055 34.562 -0.884 1 94 448 GLN B N 1
ATOM 8233 C CA . GLN B 1 448 ? 7.715 35.062 -0.586 1 94 448 GLN B CA 1
ATOM 8234 C C . GLN B 1 448 ? 6.914 34.062 0.228 1 94 448 GLN B C 1
ATOM 8236 O O . GLN B 1 448 ? 6.203 34.438 1.161 1 94 448 GLN B O 1
ATOM 8241 N N . ALA B 1 449 ? 6.957 32.781 -0.15 1 96.5 449 ALA B N 1
ATOM 8242 C CA . ALA B 1 449 ? 6.246 31.734 0.561 1 96.5 449 ALA B CA 1
ATOM 8243 C C . ALA B 1 449 ? 6.68 31.672 2.023 1 96.5 449 ALA B C 1
ATOM 8245 O O . ALA B 1 449 ? 5.848 31.5 2.916 1 96.5 449 ALA B O 1
ATOM 8246 N N . VAL B 1 450 ? 7.977 31.828 2.303 1 96.81 450 VAL B N 1
ATOM 8247 C CA . VAL B 1 450 ? 8.492 31.781 3.666 1 96.81 450 VAL B CA 1
ATOM 8248 C C . VAL B 1 450 ? 7.895 32.938 4.484 1 96.81 450 VAL B C 1
ATOM 8250 O O . VAL B 1 450 ? 7.461 32.719 5.621 1 96.81 450 VAL B O 1
ATOM 8253 N N . ASP B 1 451 ? 7.891 34.094 3.891 1 96.31 451 ASP B N 1
ATOM 8254 C CA . ASP B 1 451 ? 7.324 35.25 4.574 1 96.31 451 ASP B CA 1
ATOM 8255 C C . ASP B 1 451 ? 5.852 35.031 4.91 1 96.31 451 ASP B C 1
ATOM 8257 O O . ASP B 1 451 ? 5.402 35.344 6.008 1 96.31 451 ASP B O 1
ATOM 8261 N N . GLU B 1 452 ? 5.176 34.5 3.969 1 97.12 452 GLU B N 1
ATOM 8262 C CA . GLU B 1 452 ? 3.744 34.281 4.156 1 97.12 452 GLU B CA 1
ATOM 8263 C C . GLU B 1 452 ? 3.477 33.156 5.152 1 97.12 452 GLU B C 1
ATOM 8265 O O . GLU B 1 452 ? 2.518 33.219 5.926 1 97.12 452 GLU B O 1
ATOM 8270 N N . VAL B 1 453 ? 4.242 32.062 5.125 1 97.81 453 VAL B N 1
ATOM 8271 C CA . VAL B 1 453 ? 4.133 31 6.113 1 97.81 453 VAL B CA 1
ATOM 8272 C C . VAL B 1 453 ? 4.309 31.578 7.52 1 97.81 453 VAL B C 1
ATOM 8274 O O . VAL B 1 453 ? 3.529 31.266 8.422 1 97.81 453 VAL B O 1
ATOM 8277 N N . LEU B 1 454 ? 5.332 32.438 7.684 1 96.75 454 LEU B N 1
ATOM 8278 C CA . LEU B 1 454 ? 5.613 33.031 8.984 1 96.75 454 LEU B CA 1
ATOM 8279 C C . LEU B 1 454 ? 4.465 33.906 9.438 1 96.75 454 LEU B C 1
ATOM 8281 O O . LEU B 1 454 ? 4.113 33.938 10.625 1 96.75 454 LEU B O 1
ATOM 8285 N N . GLY B 1 455 ? 3.902 34.625 8.484 1 96.44 455 GLY B N 1
ATOM 8286 C CA . GLY B 1 455 ? 2.744 35.438 8.812 1 96.44 455 GLY B CA 1
ATOM 8287 C C . GLY B 1 455 ? 1.56 34.625 9.297 1 96.44 455 GLY B C 1
ATOM 8288 O O . GLY B 1 455 ? 0.904 35 10.273 1 96.44 455 GLY B O 1
ATOM 8289 N N . CYS B 1 456 ? 1.269 33.469 8.641 1 96.62 456 CYS B N 1
ATOM 8290 C CA . CYS B 1 456 ? 0.16 32.594 9.008 1 96.62 456 CYS B CA 1
ATOM 8291 C C . CYS B 1 456 ? 0.387 31.984 10.383 1 96.62 456 CYS B C 1
ATOM 8293 O O . CYS B 1 456 ? -0.503 32 11.234 1 96.62 456 CYS B O 1
ATOM 8295 N N . VAL B 1 457 ? 1.583 31.5 10.594 1 97.44 457 VAL B N 1
ATOM 8296 C CA . VAL B 1 457 ? 1.888 30.75 11.812 1 97.44 457 VAL B CA 1
ATOM 8297 C C . VAL B 1 457 ? 1.919 31.703 13.008 1 97.44 457 VAL B C 1
ATOM 8299 O O . VAL B 1 457 ? 1.46 31.359 14.094 1 97.44 457 VAL B O 1
ATOM 8302 N N . THR B 1 458 ? 2.494 32.906 12.805 1 96.69 458 THR B N 1
ATOM 8303 C CA . THR B 1 458 ? 2.529 33.906 13.883 1 96.69 458 THR B CA 1
ATOM 8304 C C . THR B 1 458 ? 1.116 34.281 14.312 1 96.69 458 THR B C 1
ATOM 8306 O O . THR B 1 458 ? 0.839 34.406 15.5 1 96.69 458 THR B O 1
ATOM 8309 N N . ARG B 1 459 ? 0.247 34.438 13.336 1 95.75 459 ARG B N 1
ATOM 8310 C CA . ARG B 1 459 ? -1.142 34.75 13.656 1 95.75 459 ARG B CA 1
ATOM 8311 C C . ARG B 1 459 ? -1.78 33.625 14.477 1 95.75 459 ARG B C 1
ATOM 8313 O O . ARG B 1 459 ? -2.467 33.906 15.469 1 95.75 459 ARG B O 1
ATOM 8320 N N . PHE B 1 460 ? -1.622 32.438 14.062 1 96 460 PHE B N 1
ATOM 8321 C CA . PHE B 1 460 ? -2.184 31.297 14.773 1 96 460 PHE B CA 1
ATOM 8322 C C . PHE B 1 460 ? -1.622 31.203 16.188 1 96 460 PHE B C 1
ATOM 8324 O O . PHE B 1 460 ? -2.367 30.984 17.141 1 96 460 PHE B O 1
ATOM 8331 N N . ARG B 1 461 ? -0.351 31.391 16.328 1 96.06 461 ARG B N 1
ATOM 8332 C CA . ARG B 1 461 ? 0.317 31.344 17.625 1 96.06 461 ARG B CA 1
ATOM 8333 C C . ARG B 1 461 ? -0.226 32.438 18.562 1 96.06 461 ARG B C 1
ATOM 8335 O O . ARG B 1 461 ? -0.479 32.156 19.734 1 96.06 461 ARG B O 1
ATOM 8342 N N . ASP B 1 462 ? -0.41 33.594 18.062 1 95 462 ASP B N 1
ATOM 8343 C CA . ASP B 1 462 ? -0.84 34.719 18.875 1 95 462 ASP B CA 1
ATOM 8344 C C . ASP B 1 462 ? -2.254 34.531 19.406 1 95 462 ASP B C 1
ATOM 8346 O O . ASP B 1 462 ? -2.572 34.969 20.516 1 95 462 ASP B O 1
ATOM 8350 N N . VAL B 1 463 ? -3.066 33.812 18.594 1 92.44 463 VAL B N 1
ATOM 8351 C CA . VAL B 1 463 ? -4.465 33.656 18.984 1 92.44 463 VAL B CA 1
ATOM 8352 C C . VAL B 1 463 ? -4.637 32.406 19.812 1 92.44 463 VAL B C 1
ATOM 8354 O O . VAL B 1 463 ? -5.359 32.406 20.812 1 92.44 463 VAL B O 1
ATOM 8357 N N . HIS B 1 464 ? -4.023 31.297 19.422 1 91.06 464 HIS B N 1
ATOM 8358 C CA . HIS B 1 464 ? -4.355 30 20.016 1 91.06 464 HIS B CA 1
ATOM 8359 C C . HIS B 1 464 ? -3.131 29.375 20.672 1 91.06 464 HIS B C 1
ATOM 8361 O O . HIS B 1 464 ? -3.26 28.438 21.469 1 91.06 464 HIS B O 1
ATOM 8367 N N . GLY B 1 465 ? -1.935 29.812 20.406 1 92.88 465 GLY B N 1
ATOM 8368 C CA . GLY B 1 465 ? -0.723 29.078 20.766 1 92.88 465 GLY B CA 1
ATOM 8369 C C . GLY B 1 465 ? -0.381 27.984 19.766 1 92.88 465 GLY B C 1
ATOM 8370 O O . GLY B 1 465 ? -1.232 27.562 18.984 1 92.88 465 GLY B O 1
ATOM 8371 N N . LEU B 1 466 ? 0.822 27.484 19.766 1 95.75 466 LEU B N 1
ATOM 8372 C CA . LEU B 1 466 ? 1.26 26.516 18.766 1 95.75 466 LEU B CA 1
ATOM 8373 C C . LEU B 1 466 ? 1.03 25.094 19.281 1 95.75 466 LEU B C 1
ATOM 8375 O O . LEU B 1 466 ? 1.193 24.125 18.516 1 95.75 466 LEU B O 1
ATOM 8379 N N . GLN B 1 467 ? 0.597 24.969 20.469 1 94.19 467 GLN B N 1
ATOM 8380 C CA . GLN B 1 467 ? 0.353 23.641 21.047 1 94.19 467 GLN B CA 1
ATOM 8381 C C . GLN B 1 467 ? -0.744 22.906 20.281 1 94.19 467 GLN B C 1
ATOM 8383 O O . GLN B 1 467 ? -0.7 21.688 20.141 1 94.19 467 GLN B O 1
ATOM 8388 N N . LYS B 1 468 ? -1.68 23.688 19.781 1 92.31 468 LYS B N 1
ATOM 8389 C CA . LYS B 1 468 ? -2.838 23.125 19.094 1 92.31 468 LYS B CA 1
ATOM 8390 C C . LYS B 1 468 ? -2.586 23.016 17.594 1 92.31 468 LYS B C 1
ATOM 8392 O O . LYS B 1 468 ? -3.43 22.5 16.859 1 92.31 468 LYS B O 1
ATOM 8397 N N . ALA B 1 469 ? -1.409 23.344 17.172 1 94.81 469 ALA B N 1
ATOM 8398 C CA . ALA B 1 469 ? -1.104 23.391 15.75 1 94.81 469 ALA B CA 1
ATOM 8399 C C . ALA B 1 469 ? -0.976 22 15.156 1 94.81 469 ALA B C 1
ATOM 8401 O O . ALA B 1 469 ? -0.519 21.078 15.828 1 94.81 469 ALA B O 1
ATOM 8402 N N . SER B 1 470 ? -1.396 21.844 13.938 1 94.31 470 SER B N 1
ATOM 8403 C CA . SER B 1 470 ? -1.289 20.578 13.227 1 94.31 470 SER B CA 1
ATOM 8404 C C . SER B 1 470 ? 0.132 20.344 12.727 1 94.31 470 SER B C 1
ATOM 8406 O O . SER B 1 470 ? 0.974 21.234 12.781 1 94.31 470 SER B O 1
ATOM 8408 N N . ILE B 1 471 ? 0.366 19.188 12.172 1 95.62 471 ILE B N 1
ATOM 8409 C CA . ILE B 1 471 ? 1.693 18.797 11.703 1 95.62 471 ILE B CA 1
ATOM 8410 C C . ILE B 1 471 ? 2.045 19.578 10.438 1 95.62 471 ILE B C 1
ATOM 8412 O O . ILE B 1 471 ? 3.219 19.703 10.086 1 95.62 471 ILE B O 1
ATOM 8416 N N . TYR B 1 472 ? 1.055 20.172 9.781 1 96.38 472 TYR B N 1
ATOM 8417 C CA . TYR B 1 472 ? 1.306 21.031 8.633 1 96.38 472 TYR B CA 1
ATOM 8418 C C . TYR B 1 472 ? 2.225 22.188 9.016 1 96.38 472 TYR B C 1
ATOM 8420 O O . TYR B 1 472 ? 3.084 22.594 8.227 1 96.38 472 TYR B O 1
ATOM 8428 N N . VAL B 1 473 ? 2.035 22.672 10.203 1 97.5 473 VAL B N 1
ATOM 8429 C CA . VAL B 1 473 ? 2.818 23.812 10.664 1 97.5 473 VAL B CA 1
ATOM 8430 C C . VAL B 1 473 ? 4.281 23.406 10.828 1 97.5 473 VAL B C 1
ATOM 8432 O O . VAL B 1 473 ? 5.184 24.141 10.414 1 97.5 473 VAL B O 1
ATOM 8435 N N . VAL B 1 474 ? 4.457 22.266 11.383 1 96.56 474 VAL B N 1
ATOM 8436 C CA . VAL B 1 474 ? 5.816 21.781 11.594 1 96.56 474 VAL B CA 1
ATOM 8437 C C . VAL B 1 474 ? 6.539 21.656 10.258 1 96.56 474 VAL B C 1
ATOM 8439 O O . VAL B 1 474 ? 7.637 22.188 10.086 1 96.56 474 VAL B O 1
ATOM 8442 N N . TYR B 1 475 ? 5.945 21.031 9.312 1 96.25 475 TYR B N 1
ATOM 8443 C CA . TYR B 1 475 ? 6.59 20.797 8.023 1 96.25 475 TYR B CA 1
ATOM 8444 C C . TYR B 1 475 ? 6.781 22.094 7.262 1 96.25 475 TYR B C 1
ATOM 8446 O O . TYR B 1 475 ? 7.812 22.297 6.617 1 96.25 475 TYR B O 1
ATOM 8454 N N . ALA B 1 476 ? 5.777 22.938 7.32 1 97.12 476 ALA B N 1
ATOM 8455 C CA . ALA B 1 476 ? 5.906 24.219 6.641 1 97.12 476 ALA B CA 1
ATOM 8456 C C . ALA B 1 476 ? 7.102 25 7.176 1 97.12 476 ALA B C 1
ATOM 8458 O O . ALA B 1 476 ? 7.852 25.609 6.406 1 97.12 476 ALA B O 1
ATOM 8459 N N . LEU B 1 477 ? 7.281 24.984 8.438 1 97.5 477 LEU B N 1
ATOM 8460 C CA . LEU B 1 477 ? 8.391 25.703 9.062 1 97.5 477 LEU B CA 1
ATOM 8461 C C . LEU B 1 477 ? 9.719 25.047 8.727 1 97.5 477 LEU B C 1
ATOM 8463 O O . LEU B 1 477 ? 10.695 25.734 8.422 1 97.5 477 LEU B O 1
ATOM 8467 N N . VAL B 1 478 ? 9.727 23.766 8.773 1 95.31 478 VAL B N 1
ATOM 8468 C CA . VAL B 1 478 ? 10.953 23.031 8.477 1 95.31 478 VAL B CA 1
ATOM 8469 C C . VAL B 1 478 ? 11.359 23.281 7.027 1 95.31 478 VAL B C 1
ATOM 8471 O O . VAL B 1 478 ? 12.539 23.516 6.734 1 95.31 478 VAL B O 1
ATOM 8474 N N . PHE B 1 479 ? 10.438 23.266 6.113 1 94.5 479 PHE B N 1
ATOM 8475 C CA . PHE B 1 479 ? 10.719 23.562 4.715 1 94.5 479 PHE B CA 1
ATOM 8476 C C . PHE B 1 479 ? 11.227 25 4.559 1 94.5 479 PHE B C 1
ATOM 8478 O O . PHE B 1 479 ? 12.125 25.25 3.756 1 94.5 479 PHE B O 1
ATOM 8485 N N . SER B 1 480 ? 10.68 25.859 5.328 1 96.06 480 SER B N 1
ATOM 8486 C CA . SER B 1 480 ? 11.078 27.25 5.262 1 96.06 480 SER B CA 1
ATOM 8487 C C . SER B 1 480 ? 12.531 27.438 5.672 1 96.06 480 SER B C 1
ATOM 8489 O O . SER B 1 480 ? 13.297 28.125 4.984 1 96.06 480 SER B O 1
ATOM 8491 N N . VAL B 1 481 ? 12.891 26.812 6.746 1 94 481 VAL B N 1
ATOM 8492 C CA . VAL B 1 481 ? 14.273 26.938 7.199 1 94 481 VAL B CA 1
ATOM 8493 C C . VAL B 1 481 ? 15.211 26.266 6.203 1 94 481 VAL B C 1
ATOM 8495 O O . VAL B 1 481 ? 16.312 26.75 5.934 1 94 481 VAL B O 1
ATOM 8498 N N . SER B 1 482 ? 14.789 25.141 5.691 1 89.69 482 SER B N 1
ATOM 8499 C CA . SER B 1 482 ? 15.602 24.406 4.73 1 89.69 482 SER B CA 1
ATOM 8500 C C . SER B 1 482 ? 15.938 25.25 3.516 1 89.69 482 SER B C 1
ATOM 8502 O O . SER B 1 482 ? 17.094 25.297 3.074 1 89.69 482 SER B O 1
ATOM 8504 N N . VAL B 1 483 ? 14.984 25.938 2.988 1 90.31 483 VAL B N 1
ATOM 8505 C CA . VAL B 1 483 ? 15.203 26.75 1.799 1 90.31 483 VAL B CA 1
ATOM 8506 C C . VAL B 1 483 ? 16.062 27.969 2.152 1 90.31 483 VAL B C 1
ATOM 8508 O O . VAL B 1 483 ? 16.922 28.375 1.37 1 90.31 483 VAL B O 1
ATOM 8511 N N . LEU B 1 484 ? 15.883 28.547 3.332 1 90.88 484 LEU B N 1
ATOM 8512 C CA . LEU B 1 484 ? 16.672 29.688 3.76 1 90.88 484 LEU B CA 1
ATOM 8513 C C . LEU B 1 484 ? 18.141 29.297 3.953 1 90.88 484 LEU B C 1
ATOM 8515 O O . LEU B 1 484 ? 19.047 30.078 3.635 1 90.88 484 LEU B O 1
ATOM 8519 N N . LEU B 1 485 ? 18.312 28.109 4.406 1 85.88 485 LEU B N 1
ATOM 8520 C CA . LEU B 1 485 ? 19.672 27.656 4.613 1 85.88 485 LEU B CA 1
ATOM 8521 C C . LEU B 1 485 ? 20.375 27.422 3.277 1 85.88 485 LEU B C 1
ATOM 8523 O O . LEU B 1 485 ? 21.578 27.625 3.162 1 85.88 485 LEU B O 1
ATOM 8527 N N . ILE B 1 486 ? 19.641 26.969 2.301 1 83.06 486 ILE B N 1
ATOM 8528 C CA . ILE B 1 486 ? 20.203 26.766 0.973 1 83.06 486 ILE B CA 1
ATOM 8529 C C . ILE B 1 486 ? 20.562 28.109 0.343 1 83.06 486 ILE B C 1
ATOM 8531 O O . ILE B 1 486 ? 21.594 28.234 -0.327 1 83.06 486 ILE B O 1
ATOM 8535 N N . LEU B 1 487 ? 19.797 29.062 0.618 1 84.5 487 LEU B N 1
ATOM 8536 C CA . LEU B 1 487 ? 19.969 30.375 0.005 1 84.5 487 LEU B CA 1
ATOM 8537 C C . LEU B 1 487 ? 20.953 31.219 0.8 1 84.5 487 LEU B C 1
ATOM 8539 O O . LEU B 1 487 ? 21.375 32.281 0.341 1 84.5 487 LEU B O 1
ATOM 8543 N N . ARG B 1 488 ? 21.406 30.703 1.914 1 81.69 488 ARG B N 1
ATOM 8544 C CA . ARG B 1 488 ? 22.281 31.469 2.785 1 81.69 488 ARG B CA 1
ATOM 8545 C C . ARG B 1 488 ? 23.641 31.703 2.129 1 81.69 488 ARG B C 1
ATOM 8547 O O . ARG B 1 488 ? 24.312 30.75 1.712 1 81.69 488 ARG B O 1
ATOM 8554 N N . PRO B 1 489 ? 23.969 33 2.066 1 75.75 489 PRO B N 1
ATOM 8555 C CA . PRO B 1 489 ? 25.297 33.281 1.521 1 75.75 489 PRO B CA 1
ATOM 8556 C C . PRO B 1 489 ? 26.422 32.875 2.477 1 75.75 489 PRO B C 1
ATOM 8558 O O . PRO B 1 489 ? 26.234 32.875 3.695 1 75.75 489 PRO B O 1
ATOM 8561 N N . PRO B 1 490 ? 27.578 32.312 1.97 1 65.88 490 PRO B N 1
ATOM 8562 C CA . PRO B 1 490 ? 28.688 31.828 2.797 1 65.88 490 PRO B CA 1
ATOM 8563 C C . PRO B 1 490 ? 29.25 32.906 3.727 1 65.88 490 PRO B C 1
ATOM 8565 O O . PRO B 1 490 ? 29.703 32.594 4.828 1 65.88 490 PRO B O 1
ATOM 8568 N N . LEU B 1 491 ? 29.578 34.125 3.391 1 59.34 491 LEU B N 1
ATOM 8569 C CA . LEU B 1 491 ? 30.531 34.969 4.105 1 59.34 491 LEU B CA 1
ATOM 8570 C C . LEU B 1 491 ? 29.812 36.094 4.836 1 59.34 491 LEU B C 1
ATOM 8572 O O . LEU B 1 491 ? 30.438 36.844 5.605 1 59.34 491 LEU B O 1
ATOM 8576 N N . THR B 1 492 ? 28.672 36.375 4.738 1 60.12 492 THR B N 1
ATOM 8577 C CA . THR B 1 492 ? 28.156 37.625 5.27 1 60.12 492 THR B CA 1
ATOM 8578 C C . THR B 1 492 ? 26.906 37.375 6.125 1 60.12 492 THR B C 1
ATOM 8580 O O . THR B 1 492 ? 26.203 36.375 5.922 1 60.12 492 THR B O 1
ATOM 8583 N N . PRO B 1 493 ? 26.969 38.062 7.305 1 67.19 493 PRO B N 1
ATOM 8584 C CA . PRO B 1 493 ? 25.688 38.031 8.023 1 67.19 493 PRO B CA 1
ATOM 8585 C C . PRO B 1 493 ? 24.484 38.188 7.102 1 67.19 493 PRO B C 1
ATOM 8587 O O . PRO B 1 493 ? 24.469 39.062 6.242 1 67.19 493 PRO B O 1
ATOM 8590 N N . TRP B 1 494 ? 23.719 37.219 7.086 1 77.88 494 TRP B N 1
ATOM 8591 C CA . TRP B 1 494 ? 22.578 37.219 6.164 1 77.88 494 TRP B CA 1
ATOM 8592 C C . TRP B 1 494 ? 21.406 38 6.723 1 77.88 494 TRP B C 1
ATOM 8594 O O . TRP B 1 494 ? 21.109 37.938 7.918 1 77.88 494 TRP B O 1
ATOM 8604 N N . GLU B 1 495 ? 20.797 38.906 5.973 1 82.38 495 GLU B N 1
ATOM 8605 C CA . GLU B 1 495 ? 19.688 39.781 6.332 1 82.38 495 GLU B CA 1
ATOM 8606 C C . GLU B 1 495 ? 18.5 38.969 6.832 1 82.38 495 GLU B C 1
ATOM 8608 O O . GLU B 1 495 ? 17.688 39.469 7.613 1 82.38 495 GLU B O 1
ATOM 8613 N N . ARG B 1 496 ? 18.5 37.719 6.523 1 88.5 496 ARG B N 1
ATOM 8614 C CA . ARG B 1 496 ? 17.328 36.906 6.875 1 88.5 496 ARG B CA 1
ATOM 8615 C C . ARG B 1 496 ? 17.609 36 8.055 1 88.5 496 ARG B C 1
ATOM 8617 O O . ARG B 1 496 ? 16.828 35.094 8.359 1 88.5 496 ARG B O 1
ATOM 8624 N N . GLN B 1 497 ? 18.672 36.25 8.75 1 89.06 497 GLN B N 1
ATOM 8625 C CA . GLN B 1 497 ? 19.047 35.438 9.914 1 89.06 497 GLN B CA 1
ATOM 8626 C C . GLN B 1 497 ? 18 35.531 11.008 1 89.06 497 GLN B C 1
ATOM 8628 O O . GLN B 1 497 ? 17.656 34.531 11.648 1 89.06 497 GLN B O 1
ATOM 8633 N N . PRO B 1 498 ? 17.484 36.781 11.195 1 91.12 498 PRO B N 1
ATOM 8634 C CA . PRO B 1 498 ? 16.438 36.844 12.227 1 91.12 498 PRO B CA 1
ATOM 8635 C C . PRO B 1 498 ? 15.219 36 11.898 1 91.12 498 PRO B C 1
ATOM 8637 O O . PRO B 1 498 ? 14.555 35.5 12.812 1 91.12 498 PRO B O 1
ATOM 8640 N N . GLN B 1 499 ? 14.93 35.875 10.688 1 93.31 499 GLN B N 1
ATOM 8641 C CA . GLN B 1 499 ? 13.82 35.031 10.273 1 93.31 499 GLN B CA 1
ATOM 8642 C C . GLN B 1 499 ? 14.086 33.562 10.594 1 93.31 499 GLN B C 1
ATOM 8644 O O . GLN B 1 499 ? 13.195 32.844 11.039 1 93.31 499 GLN B O 1
ATOM 8649 N N . ILE B 1 500 ? 15.25 33.125 10.344 1 93.62 500 ILE B N 1
ATOM 8650 C CA . ILE B 1 500 ? 15.648 31.766 10.664 1 93.62 500 ILE B CA 1
ATOM 8651 C C . ILE B 1 500 ? 15.523 31.531 12.172 1 93.62 500 ILE B C 1
ATOM 8653 O O . ILE B 1 500 ? 14.992 30.5 12.609 1 93.62 500 ILE B O 1
ATOM 8657 N N . ASP B 1 501 ? 15.961 32.531 12.953 1 94.12 501 ASP B N 1
ATOM 8658 C CA . ASP B 1 501 ? 15.906 32.438 14.406 1 94.12 501 ASP B CA 1
ATOM 8659 C C . ASP B 1 501 ? 14.461 32.344 14.891 1 94.12 501 ASP B C 1
ATOM 8661 O O . ASP B 1 501 ? 14.156 31.578 15.812 1 94.12 501 ASP B O 1
ATOM 8665 N N . LEU B 1 502 ? 13.68 33.156 14.273 1 96.31 502 LEU B N 1
ATOM 8666 C CA . LEU B 1 502 ? 12.266 33.156 14.648 1 96.31 502 LEU B CA 1
ATOM 8667 C C . LEU B 1 502 ? 11.633 31.797 14.336 1 96.31 502 LEU B C 1
ATOM 8669 O O . LEU B 1 502 ? 10.898 31.25 15.156 1 96.31 502 LEU B O 1
ATOM 8673 N N . ILE B 1 503 ? 11.844 31.266 13.164 1 97.31 503 ILE B N 1
ATOM 8674 C CA . ILE B 1 503 ? 11.289 29.969 12.75 1 97.31 503 ILE B CA 1
ATOM 8675 C C . ILE B 1 503 ? 11.805 28.875 13.672 1 97.31 503 ILE B C 1
ATOM 8677 O O . ILE B 1 503 ? 11.039 28 14.094 1 97.31 503 ILE B O 1
ATOM 8681 N N . MET B 1 504 ? 13.078 28.938 13.984 1 96.31 504 MET B N 1
ATOM 8682 C CA . MET B 1 504 ? 13.648 27.953 14.898 1 96.31 504 MET B CA 1
ATOM 8683 C C . MET B 1 504 ? 12.992 28.047 16.266 1 96.31 504 MET B C 1
ATOM 8685 O O . MET B 1 504 ? 12.797 27.016 16.938 1 96.31 504 MET B O 1
ATOM 8689 N N . GLY B 1 505 ? 12.711 29.234 16.688 1 97.31 505 GLY B N 1
ATOM 8690 C CA . GLY B 1 505 ? 11.969 29.406 17.938 1 97.31 505 GLY B CA 1
ATOM 8691 C C . GLY B 1 505 ? 10.609 28.734 17.906 1 97.31 505 GLY B C 1
ATOM 8692 O O . GLY B 1 505 ? 10.203 28.109 18.891 1 97.31 505 GLY B O 1
ATOM 8693 N N . TYR B 1 506 ? 9.867 28.906 16.797 1 97.81 506 TYR B N 1
ATOM 8694 C CA . TYR B 1 506 ? 8.555 28.281 16.641 1 97.81 506 TYR B CA 1
ATOM 8695 C C . TYR B 1 506 ? 8.68 26.766 16.641 1 97.81 506 TYR B C 1
ATOM 8697 O O . TYR B 1 506 ? 7.848 26.062 17.234 1 97.81 506 TYR B O 1
ATOM 8705 N N . ILE B 1 507 ? 9.672 26.203 15.922 1 97.38 507 ILE B N 1
ATOM 8706 C CA . ILE B 1 507 ? 9.891 24.766 15.875 1 97.38 507 ILE B CA 1
ATOM 8707 C C . ILE B 1 507 ? 10.172 24.234 17.281 1 97.38 507 ILE B C 1
ATOM 8709 O O . ILE B 1 507 ? 9.656 23.188 17.672 1 97.38 507 ILE B O 1
ATOM 8713 N N . HIS B 1 508 ? 10.93 24.984 18.016 1 97 508 HIS B N 1
ATOM 8714 C CA . HIS B 1 508 ? 11.227 24.609 19.391 1 97 508 HIS B CA 1
ATOM 8715 C C . HIS B 1 508 ? 9.969 24.594 20.25 1 97 508 HIS B C 1
ATOM 8717 O O . HIS B 1 508 ? 9.781 23.703 21.062 1 97 508 HIS B O 1
ATOM 8723 N N . GLU B 1 509 ? 9.18 25.594 20.062 1 96.94 509 GLU B N 1
ATOM 8724 C CA . GLU B 1 509 ? 7.922 25.656 20.797 1 96.94 509 GLU B CA 1
ATOM 8725 C C . GLU B 1 509 ? 7.027 24.469 20.453 1 96.94 509 GLU B C 1
ATOM 8727 O O . GLU B 1 509 ? 6.391 23.891 21.344 1 96.94 509 GLU B O 1
ATOM 8732 N N . LEU B 1 510 ? 6.988 24.109 19.25 1 97.5 510 LEU B N 1
ATOM 8733 C CA . LEU B 1 510 ? 6.176 23 18.766 1 97.5 510 LEU B CA 1
ATOM 8734 C C . LEU B 1 510 ? 6.699 21.672 19.297 1 97.5 510 LEU B C 1
ATOM 8736 O O . LEU B 1 510 ? 5.969 20.688 19.328 1 97.5 510 LEU B O 1
ATOM 8740 N N . SER B 1 511 ? 7.969 21.625 19.703 1 95.81 511 SER B N 1
ATOM 8741 C CA . SER B 1 511 ? 8.609 20.391 20.156 1 95.81 511 SER B CA 1
ATOM 8742 C C . SER B 1 511 ? 7.992 19.906 21.469 1 95.81 511 SER B C 1
ATOM 8744 O O . SER B 1 511 ? 8.125 18.734 21.812 1 95.81 511 SER B O 1
ATOM 8746 N N . SER B 1 512 ? 7.289 20.781 22.109 1 92.94 512 SER B N 1
ATOM 8747 C CA . SER B 1 512 ? 6.621 20.375 23.344 1 92.94 512 SER B CA 1
ATOM 8748 C C . SER B 1 512 ? 5.418 19.484 23.062 1 92.94 512 SER B C 1
ATOM 8750 O O . SER B 1 512 ? 4.996 18.703 23.922 1 92.94 512 SER B O 1
ATOM 8752 N N . THR B 1 513 ? 4.883 19.578 21.875 1 95 513 THR B N 1
ATOM 8753 C CA . THR B 1 513 ? 3.705 18.797 21.484 1 95 513 THR B CA 1
ATOM 8754 C C . THR B 1 513 ? 4.094 17.641 20.578 1 95 513 THR B C 1
ATOM 8756 O O . THR B 1 513 ? 3.674 16.5 20.797 1 95 513 THR B O 1
ATOM 8759 N N . TRP B 1 514 ? 4.828 18 19.578 1 96.56 514 TRP B N 1
ATOM 8760 C CA . TRP B 1 514 ? 5.184 17.016 18.562 1 96.56 514 TRP B CA 1
ATOM 8761 C C . TRP B 1 514 ? 6.664 16.672 18.641 1 96.56 514 TRP B C 1
ATOM 8763 O O . TRP B 1 514 ? 7.523 17.531 18.422 1 96.56 514 TRP B O 1
ATOM 8773 N N . ASN B 1 515 ? 7 15.398 18.844 1 95.12 515 ASN B N 1
ATOM 8774 C CA . ASN B 1 515 ? 8.391 14.961 18.906 1 95.12 515 ASN B CA 1
ATOM 8775 C C . ASN B 1 515 ? 9.117 15.188 17.578 1 95.12 515 ASN B C 1
ATOM 8777 O O . ASN B 1 515 ? 10.328 15.414 17.562 1 95.12 515 ASN B O 1
ATOM 8781 N N . LEU B 1 516 ? 8.414 15.164 16.531 1 95.12 516 LEU B N 1
ATOM 8782 C CA . LEU B 1 516 ? 8.992 15.43 15.219 1 95.12 516 LEU B CA 1
ATOM 8783 C C . LEU B 1 516 ? 9.672 16.797 15.195 1 95.12 516 LEU B C 1
ATOM 8785 O O . LEU B 1 516 ? 10.773 16.938 14.656 1 95.12 516 LEU B O 1
ATOM 8789 N N . ALA B 1 517 ? 8.984 17.781 15.711 1 96.25 517 ALA B N 1
ATOM 8790 C CA . ALA B 1 517 ? 9.539 19.141 15.758 1 96.25 517 ALA B CA 1
ATOM 8791 C C . ALA B 1 517 ? 10.852 19.156 16.531 1 96.25 517 ALA B C 1
ATOM 8793 O O . ALA B 1 517 ? 11.789 19.875 16.156 1 96.25 517 ALA B O 1
ATOM 8794 N N . GLY B 1 518 ? 10.891 18.406 17.594 1 94.38 518 GLY B N 1
ATOM 8795 C CA . GLY B 1 518 ? 12.117 18.297 18.359 1 94.38 518 GLY B CA 1
ATOM 8796 C C . GLY B 1 518 ? 13.258 17.672 17.578 1 94.38 518 GLY B C 1
ATOM 8797 O O . GLY B 1 518 ? 14.383 18.172 17.594 1 94.38 518 GLY B O 1
ATOM 8798 N N . LYS B 1 519 ? 12.953 16.656 16.938 1 90.25 519 LYS B N 1
ATOM 8799 C CA . LYS B 1 519 ? 13.945 15.977 16.094 1 90.25 519 LYS B CA 1
ATOM 8800 C C . LYS B 1 519 ? 14.453 16.906 14.992 1 90.25 519 LYS B C 1
ATOM 8802 O O . LYS B 1 519 ? 15.664 16.969 14.734 1 90.25 519 LYS B O 1
ATOM 8807 N N . CYS B 1 520 ? 13.523 17.594 14.367 1 91.31 520 CYS B N 1
ATOM 8808 C CA . CYS B 1 520 ? 13.891 18.516 13.305 1 91.31 520 CYS B CA 1
ATOM 8809 C C . CYS B 1 520 ? 14.734 19.656 13.852 1 91.31 520 CYS B C 1
ATOM 8811 O O . CYS B 1 520 ? 15.711 20.062 13.219 1 91.31 520 CYS B O 1
ATOM 8813 N N . TYR B 1 521 ? 14.32 20.125 15.016 1 94.12 521 TYR B N 1
ATOM 8814 C CA . TYR B 1 521 ? 15.07 21.203 15.648 1 94.12 521 TYR B CA 1
ATOM 8815 C C . TYR B 1 521 ? 16.531 20.797 15.859 1 94.12 521 TYR B C 1
ATOM 8817 O O . TYR B 1 521 ? 17.438 21.547 15.492 1 94.12 521 TYR B O 1
ATOM 8825 N N . ASP B 1 522 ? 16.734 19.641 16.344 1 89.69 522 ASP B N 1
ATOM 8826 C CA . ASP B 1 522 ? 18.078 19.141 16.625 1 89.69 522 ASP B CA 1
ATOM 8827 C C . ASP B 1 522 ? 18.875 18.969 15.344 1 89.69 522 ASP B C 1
ATOM 8829 O O . ASP B 1 522 ? 20.062 19.312 15.281 1 89.69 522 ASP B O 1
ATOM 8833 N N . GLN B 1 523 ? 18.234 18.5 14.367 1 85.81 523 GLN B N 1
ATOM 8834 C CA . GLN B 1 523 ? 18.906 18.266 13.094 1 85.81 523 GLN B CA 1
ATOM 8835 C C . GLN B 1 523 ? 19.281 19.578 12.414 1 85.81 523 GLN B C 1
ATOM 8837 O O . GLN B 1 523 ? 20.344 19.703 11.797 1 85.81 523 GLN B O 1
ATOM 8842 N N . LEU B 1 524 ? 18.406 20.531 12.516 1 87.94 524 LEU B N 1
ATOM 8843 C CA . LEU B 1 524 ? 18.656 21.828 11.906 1 87.94 524 LEU B CA 1
ATOM 8844 C C . LEU B 1 524 ? 19.797 22.562 12.609 1 87.94 524 LEU B C 1
ATOM 8846 O O . LEU B 1 524 ? 20.609 23.203 11.953 1 87.94 524 LEU B O 1
ATOM 8850 N N . ILE B 1 525 ? 19.891 22.375 13.859 1 88.81 525 ILE B N 1
ATOM 8851 C CA . ILE B 1 525 ? 20.969 22.984 14.617 1 88.81 525 ILE B CA 1
ATOM 8852 C C . ILE B 1 525 ? 22.297 22.344 14.211 1 88.81 525 ILE B C 1
ATOM 8854 O O . ILE B 1 525 ? 23.297 23.031 14.016 1 88.81 525 ILE B O 1
ATOM 8858 N N . ARG B 1 526 ? 22.266 21.109 14.047 1 81.75 526 ARG B N 1
ATOM 8859 C CA . ARG B 1 526 ? 23.469 20.391 13.625 1 81.75 526 ARG B CA 1
ATOM 8860 C C . ARG B 1 526 ? 23.922 20.844 12.242 1 81.75 526 ARG B C 1
ATOM 8862 O O . ARG B 1 526 ? 25.109 21.047 12 1 81.75 526 ARG B O 1
ATOM 8869 N N . LYS B 1 527 ? 23 21.016 11.422 1 78.75 527 LYS B N 1
ATOM 8870 C CA . LYS B 1 527 ? 23.312 21.453 10.062 1 78.75 527 LYS B CA 1
ATOM 8871 C C . LYS B 1 527 ? 23.859 22.875 10.055 1 78.75 527 LYS B C 1
ATOM 8873 O O . LYS B 1 527 ? 24.812 23.172 9.328 1 78.75 527 LYS B O 1
ATOM 8878 N N . MET B 1 528 ? 23.328 23.688 10.805 1 81.56 528 MET B N 1
ATOM 8879 C CA . MET B 1 528 ? 23.781 25.078 10.875 1 81.56 528 MET B CA 1
ATOM 8880 C C . MET B 1 528 ? 25.172 25.188 11.484 1 81.56 528 MET B C 1
ATOM 8882 O O . MET B 1 528 ? 25.984 26.016 11.062 1 81.56 528 MET B O 1
ATOM 8886 N N . ASN B 1 529 ? 25.453 24.219 12.352 1 77.88 529 ASN B N 1
ATOM 8887 C CA . ASN B 1 529 ? 26.766 24.188 12.977 1 77.88 529 ASN B CA 1
ATOM 8888 C C . ASN B 1 529 ? 27.828 23.625 12.039 1 77.88 529 ASN B C 1
ATOM 8890 O O . ASN B 1 529 ? 28.984 24.047 12.07 1 77.88 529 ASN B O 1
ATOM 8894 N N . SER B 1 530 ? 27.547 22.703 11.234 1 70.94 530 SER B N 1
ATOM 8895 C CA . SER B 1 530 ? 28.484 22.125 10.273 1 70.94 530 SER B CA 1
ATOM 8896 C C . SER B 1 530 ? 28.797 23.125 9.156 1 70.94 530 SER B C 1
ATOM 8898 O O . SER B 1 530 ? 29.906 23.094 8.602 1 70.94 530 SER B O 1
ATOM 8900 N N . GLN B 1 531 ? 27.953 23.891 8.727 1 63.69 531 GLN B N 1
ATOM 8901 C CA . GLN B 1 531 ? 28.172 24.922 7.707 1 63.69 531 GLN B CA 1
ATOM 8902 C C . GLN B 1 531 ? 29.109 26 8.227 1 63.69 531 GLN B C 1
ATOM 8904 O O . GLN B 1 531 ? 29.859 26.609 7.453 1 63.69 531 GLN B O 1
ATOM 8909 N N . VAL B 1 532 ? 29.234 26.156 9.461 1 55.97 532 VAL B N 1
ATOM 8910 C CA . VAL B 1 532 ? 30.141 27.141 10.031 1 55.97 532 VAL B CA 1
ATOM 8911 C C . VAL B 1 532 ? 31.547 26.562 10.125 1 55.97 532 VAL B C 1
ATOM 8913 O O . VAL B 1 532 ? 32.531 27.266 9.922 1 55.97 532 VAL B O 1
ATOM 8916 N N . SER B 1 533 ? 31.922 25.188 10.32 1 49.09 533 SER B N 1
ATOM 8917 C CA . SER B 1 533 ? 33.25 24.609 10.5 1 49.09 533 SER B CA 1
ATOM 8918 C C . SER B 1 533 ? 33.906 24.281 9.164 1 49.09 533 SER B C 1
ATOM 8920 O O . SER B 1 533 ? 35.031 23.781 9.125 1 49.09 533 SER B O 1
ATOM 8922 N N . ALA B 1 534 ? 33.531 24.047 8.055 1 42.19 534 ALA B N 1
ATOM 8923 C CA . ALA B 1 534 ? 34.281 23.734 6.836 1 42.19 534 ALA B CA 1
ATOM 8924 C C . ALA B 1 534 ? 35.188 24.891 6.441 1 42.19 534 ALA B C 1
ATOM 8926 O O . ALA B 1 534 ? 34.719 25.984 6.137 1 42.19 534 ALA B O 1
ATOM 8927 N N . PRO B 1 535 ? 36.594 24.828 6.707 1 34.28 535 PRO B N 1
ATOM 8928 C CA . PRO B 1 535 ? 37.562 25.766 6.125 1 34.28 535 PRO B CA 1
ATOM 8929 C C . PRO B 1 535 ? 37.5 25.812 4.598 1 34.28 535 PRO B C 1
ATOM 8931 O O . PRO B 1 535 ? 37.031 24.859 3.967 1 34.28 535 PRO B O 1
ATOM 8934 N N . SER B 1 536 ? 37.906 26.953 3.918 1 33.62 536 SER B N 1
ATOM 8935 C CA . SER B 1 536 ? 38.094 27.312 2.514 1 33.62 536 SER B CA 1
ATOM 8936 C C . SER B 1 536 ? 39.062 26.375 1.814 1 33.62 536 SER B C 1
ATOM 8938 O O . SER B 1 536 ? 39.906 26.828 1.037 1 33.62 536 SER B O 1
ATOM 8940 N N . SER B 1 537 ? 39.531 25.266 2.135 1 31.42 537 SER B N 1
ATOM 8941 C CA . SER B 1 537 ? 40.5 24.734 1.199 1 31.42 537 SER B CA 1
ATOM 8942 C C . SER B 1 537 ? 39.875 24.453 -0.162 1 31.42 537 SER B C 1
ATOM 8944 O O . SER B 1 537 ? 39.062 23.531 -0.299 1 31.42 537 SER B O 1
ATOM 8946 N N . VAL B 1 538 ? 40 25.453 -1.106 1 28.41 538 VAL B N 1
ATOM 8947 C CA . VAL B 1 538 ? 39.75 25.391 -2.547 1 28.41 538 VAL B CA 1
ATOM 8948 C C . VAL B 1 538 ? 40.625 24.297 -3.16 1 28.41 538 VAL B C 1
ATOM 8950 O O . VAL B 1 538 ? 41.875 24.359 -3.074 1 28.41 538 VAL B O 1
ATOM 8953 N N . PRO B 1 539 ? 40.312 23.125 -3.34 1 29.27 539 PRO B N 1
ATOM 8954 C CA . PRO B 1 539 ? 41.25 22.359 -4.129 1 29.27 539 PRO B CA 1
ATOM 8955 C C . PRO B 1 539 ? 41.688 23.062 -5.418 1 29.27 539 PRO B C 1
ATOM 8957 O O . PRO B 1 539 ? 40.875 23.812 -5.996 1 29.27 539 PRO B O 1
ATOM 8960 N N . GLU B 1 540 ? 43 23.281 -5.648 1 25.22 540 GLU B N 1
ATOM 8961 C CA . GLU B 1 540 ? 43.625 23.797 -6.875 1 25.22 540 GLU B CA 1
ATOM 8962 C C . GLU B 1 540 ? 43.094 23.031 -8.094 1 25.22 540 GLU B C 1
ATOM 8964 O O . GLU B 1 540 ? 43.344 21.828 -8.227 1 25.22 540 GLU B O 1
ATOM 8969 N N . VAL B 1 541 ? 42.062 23.469 -8.703 1 25.33 541 VAL B N 1
ATOM 8970 C CA . VAL B 1 541 ? 41.656 23 -10.023 1 25.33 541 VAL B CA 1
ATOM 8971 C C . VAL B 1 541 ? 42.812 23.141 -11.008 1 25.33 541 VAL B C 1
ATOM 8973 O O . VAL B 1 541 ? 43.281 24.25 -11.281 1 25.33 541 VAL B O 1
ATOM 8976 N N . THR B 1 542 ? 43.75 22.281 -11.047 1 23.5 542 THR B N 1
ATOM 8977 C CA . THR B 1 542 ? 44.625 22.297 -12.227 1 23.5 542 THR B CA 1
ATOM 8978 C C . THR B 1 542 ? 43.781 22.438 -13.5 1 23.5 542 THR B C 1
ATOM 8980 O O . THR B 1 542 ? 42.719 21.844 -13.617 1 23.5 542 THR B O 1
ATOM 8983 N N . SER B 1 543 ? 44.125 23.469 -14.414 1 22.55 543 SER B N 1
ATOM 8984 C CA . SER B 1 543 ? 43.625 24.016 -15.68 1 22.55 543 SER B CA 1
ATOM 8985 C C . SER B 1 543 ? 43.469 22.922 -16.734 1 22.55 543 SER B C 1
ATOM 8987 O O . SER B 1 543 ? 44.25 22.844 -17.688 1 22.55 543 SER B O 1
ATOM 8989 N N . GLN B 1 544 ? 43.469 21.688 -16.453 1 23.08 544 GLN B N 1
ATOM 8990 C CA . GLN B 1 544 ? 43.531 20.938 -17.703 1 23.08 544 GLN B CA 1
ATOM 8991 C C . GLN B 1 544 ? 42.406 21.359 -18.656 1 23.08 544 GLN B C 1
ATOM 8993 O O . GLN B 1 544 ? 41.344 21.781 -18.203 1 23.08 544 GLN B O 1
ATOM 8998 N N . GLY B 1 545 ? 42.688 21.484 -20.078 1 21.22 545 GLY B N 1
ATOM 8999 C CA . GLY B 1 545 ? 42.062 22.062 -21.266 1 21.22 545 GLY B CA 1
ATOM 9000 C C . GLY B 1 545 ? 40.562 21.797 -21.312 1 21.22 545 GLY B C 1
ATOM 9001 O O . GLY B 1 545 ? 40.062 20.859 -20.688 1 21.22 545 GLY B O 1
ATOM 9002 N N . SER B 1 546 ? 39.906 22.891 -21.594 1 21.52 546 SER B N 1
ATOM 9003 C CA . SER B 1 546 ? 38.469 23.156 -21.766 1 21.52 546 SER B CA 1
ATOM 9004 C C . SER B 1 546 ? 37.844 22.156 -22.719 1 21.52 546 SER B C 1
ATOM 9006 O O . SER B 1 546 ? 38.25 22.031 -23.875 1 21.52 546 SER B O 1
ATOM 9008 N N . PRO B 1 547 ? 37.594 20.984 -22.328 1 23.16 547 PRO B N 1
ATOM 9009 C CA . PRO B 1 547 ? 37.125 20.188 -23.469 1 23.16 547 PRO B CA 1
ATOM 9010 C C . PRO B 1 547 ? 36.188 20.969 -24.391 1 23.16 547 PRO B C 1
ATOM 9012 O O . PRO B 1 547 ? 35.312 21.703 -23.922 1 23.16 547 PRO B O 1
ATOM 9015 N N . GLN B 1 548 ? 36.656 21.469 -25.547 1 18.97 548 GLN B N 1
ATOM 9016 C CA . GLN B 1 548 ? 36.031 22.234 -26.625 1 18.97 548 GLN B CA 1
ATOM 9017 C C . GLN B 1 548 ? 34.688 21.672 -27 1 18.97 548 GLN B C 1
ATOM 9019 O O . GLN B 1 548 ? 34.562 20.516 -27.422 1 18.97 548 GLN B O 1
ATOM 9024 N N . TYR B 1 549 ? 33.781 22.141 -26.297 1 20.73 549 TYR B N 1
ATOM 9025 C CA . TYR B 1 549 ? 32.375 21.844 -26.609 1 20.73 549 TYR B CA 1
ATOM 9026 C C . TYR B 1 549 ? 32.031 22.266 -28.031 1 20.73 549 TYR B C 1
ATOM 9028 O O . TYR B 1 549 ? 32.219 23.438 -28.406 1 20.73 549 TYR B O 1
ATOM 9036 N N . TYR B 1 550 ? 32.469 21.5 -29.047 1 20.31 550 TYR B N 1
ATOM 9037 C CA . TYR B 1 550 ? 32.156 21.844 -30.422 1 20.31 550 TYR B CA 1
ATOM 9038 C C . TYR B 1 550 ? 30.703 22.219 -30.609 1 20.31 550 TYR B C 1
ATOM 9040 O O . TYR B 1 550 ? 29.812 21.5 -30.156 1 20.31 550 TYR B O 1
ATOM 9048 N N . VAL B 1 551 ? 30.516 23.516 -30.656 1 21.56 551 VAL B N 1
ATOM 9049 C CA . VAL B 1 551 ? 29.312 24.266 -30.984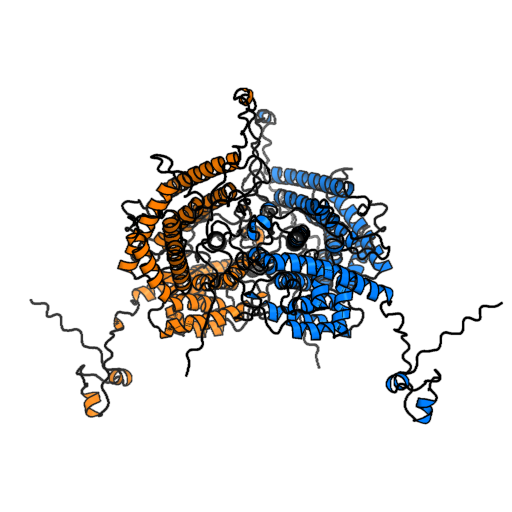 1 21.56 551 VAL B CA 1
ATOM 9050 C C . VAL B 1 551 ? 28.859 23.922 -32.406 1 21.56 551 VAL B C 1
ATOM 9052 O O . VAL B 1 551 ? 29.531 24.266 -33.375 1 21.56 551 VAL B O 1
ATOM 9055 N N . ASP B 1 552 ? 28.438 22.688 -32.656 1 22.33 552 ASP B N 1
ATOM 9056 C CA . ASP B 1 552 ? 28.031 22.531 -34.062 1 22.33 552 ASP B CA 1
ATOM 9057 C C . ASP B 1 552 ? 27.062 23.625 -34.469 1 22.33 552 ASP B C 1
ATOM 9059 O O . ASP B 1 552 ? 26.391 24.234 -33.625 1 22.33 552 ASP B O 1
ATOM 9063 N N . ASP B 1 553 ? 27.094 24.094 -35.688 1 21.53 553 ASP B N 1
ATOM 9064 C CA . ASP B 1 553 ? 26.5 25.188 -36.469 1 21.53 553 ASP B CA 1
ATOM 9065 C C . ASP B 1 553 ? 24.969 25.203 -36.312 1 21.53 553 ASP B C 1
ATOM 9067 O O . ASP B 1 553 ? 24.344 24.141 -36.188 1 21.53 553 ASP B O 1
ATOM 9071 N N . PRO B 1 554 ? 24.344 26.391 -36.031 1 21.22 554 PRO B N 1
ATOM 9072 C CA . PRO B 1 554 ? 22.969 26.844 -35.781 1 21.22 554 PRO B CA 1
ATOM 9073 C C . PRO B 1 554 ? 21.984 26.359 -36.844 1 21.22 554 PRO B C 1
ATOM 9075 O O . PRO B 1 554 ? 20.781 26.641 -36.75 1 21.22 554 PRO B O 1
ATOM 9078 N N . ALA B 1 555 ? 22.469 26.109 -38.031 1 21.05 555 ALA B N 1
ATOM 9079 C CA . ALA B 1 555 ? 21.578 26.188 -39.188 1 21.05 555 ALA B CA 1
ATOM 9080 C C . ALA B 1 555 ? 20.484 25.125 -39.125 1 21.05 555 ALA B C 1
ATOM 9082 O O . ALA B 1 555 ? 19.391 25.328 -39.656 1 21.05 555 ALA B O 1
ATOM 9083 N N . GLY B 1 556 ? 20.922 23.938 -38.781 1 18.5 556 GLY B N 1
ATOM 9084 C CA . GLY B 1 556 ? 20.016 22.891 -39.25 1 18.5 556 GLY B CA 1
ATOM 9085 C C . GLY B 1 556 ? 18.766 22.75 -38.438 1 18.5 556 GLY B C 1
ATOM 9086 O O . GLY B 1 556 ? 18.031 21.766 -38.562 1 18.5 556 GLY B O 1
ATOM 9087 N N . LEU B 1 557 ? 18.625 23.484 -37.375 1 19.86 557 LEU B N 1
ATOM 9088 C CA . LEU B 1 557 ? 17.578 23.172 -36.406 1 19.86 557 LEU B CA 1
ATOM 9089 C C . LEU B 1 557 ? 16.203 23.469 -37 1 19.86 557 LEU B C 1
ATOM 9091 O O . LEU B 1 557 ? 15.195 23.438 -36.281 1 19.86 557 LEU B O 1
ATOM 9095 N N . ALA B 1 558 ? 16.047 24 -38.156 1 18.72 558 ALA B N 1
ATOM 9096 C CA . ALA B 1 558 ? 14.766 24.484 -38.656 1 18.72 558 ALA B CA 1
ATOM 9097 C C . ALA B 1 558 ? 13.734 23.359 -38.688 1 18.72 558 ALA B C 1
ATOM 9099 O O . ALA B 1 558 ? 12.539 23.594 -38.5 1 18.72 558 ALA B O 1
ATOM 9100 N N . ALA B 1 559 ? 14.094 22.234 -39.281 1 19.66 559 ALA B N 1
ATOM 9101 C CA . ALA B 1 559 ? 13.016 21.516 -39.938 1 19.66 559 ALA B CA 1
ATOM 9102 C C . ALA B 1 559 ? 12.109 20.812 -38.938 1 19.66 559 ALA B C 1
ATOM 9104 O O . ALA B 1 559 ? 11.086 20.234 -39.312 1 19.66 559 ALA B O 1
ATOM 9105 N N . MET B 1 560 ? 12.68 20.391 -37.781 1 19.56 560 MET B N 1
ATOM 9106 C CA . MET B 1 560 ? 11.93 19.25 -37.25 1 19.56 560 MET B CA 1
ATOM 9107 C C . MET B 1 560 ? 10.641 19.703 -36.562 1 19.56 560 MET B C 1
ATOM 9109 O O . MET B 1 560 ? 10.664 20.141 -35.438 1 19.56 560 MET B O 1
ATOM 9113 N N . SER B 1 561 ? 9.727 20.469 -37.125 1 19.31 561 SER B N 1
ATOM 9114 C CA . SER B 1 561 ? 8.414 21.016 -36.781 1 19.31 561 SER B CA 1
ATOM 9115 C C . SER B 1 561 ? 7.457 19.922 -36.312 1 19.31 561 SER B C 1
ATOM 9117 O O . SER B 1 561 ? 6.262 20.172 -36.156 1 19.31 561 SER B O 1
ATOM 9119 N N . GLN B 1 562 ? 7.812 18.641 -36.562 1 20.23 562 GLN B N 1
ATOM 9120 C CA . GLN B 1 562 ? 6.555 17.906 -36.594 1 20.23 562 GLN B CA 1
ATOM 9121 C C . GLN B 1 562 ? 5.973 17.734 -35.188 1 20.23 562 GLN B C 1
ATOM 9123 O O . GLN B 1 562 ? 6.715 17.656 -34.219 1 20.23 562 GLN B O 1
ATOM 9128 N N . PRO B 1 563 ? 4.621 17.859 -35 1 20.8 563 PRO B N 1
ATOM 9129 C CA . PRO B 1 563 ? 3.773 17.969 -33.812 1 20.8 563 PRO B CA 1
ATOM 9130 C C . PRO B 1 563 ? 3.941 16.781 -32.844 1 20.8 563 PRO B C 1
ATOM 9132 O O . PRO B 1 563 ? 3.883 15.625 -33.281 1 20.8 563 PRO B O 1
ATOM 9135 N N . PRO B 1 564 ? 4.801 16.906 -31.859 1 21.17 564 PRO B N 1
ATOM 9136 C CA . PRO B 1 564 ? 5.16 15.75 -31.031 1 21.17 564 PRO B CA 1
ATOM 9137 C C . PRO B 1 564 ? 3.943 15.031 -30.453 1 21.17 564 PRO B C 1
ATOM 9139 O O . PRO B 1 564 ? 2.965 15.68 -30.062 1 21.17 564 PRO B O 1
ATOM 9142 N N . GLN B 1 565 ? 3.592 13.875 -30.938 1 20.55 565 GLN B N 1
ATOM 9143 C CA . GLN B 1 565 ? 2.504 12.977 -30.578 1 20.55 565 GLN B CA 1
ATOM 9144 C C . GLN B 1 565 ? 2.488 12.703 -29.078 1 20.55 565 GLN B C 1
ATOM 9146 O O . GLN B 1 565 ? 3.543 12.555 -28.469 1 20.55 565 GLN B O 1
ATOM 9151 N N . SER B 1 566 ? 1.359 13.062 -28.391 1 21.16 566 SER B N 1
ATOM 9152 C CA . SER B 1 566 ? 0.918 13.086 -27 1 21.16 566 SER B CA 1
ATOM 9153 C C . SER B 1 566 ? 1.198 11.758 -26.297 1 21.16 566 SER B C 1
ATOM 9155 O O . SER B 1 566 ? 0.635 10.727 -26.672 1 21.16 566 SER B O 1
ATOM 9157 N N . ILE B 1 567 ? 2.463 11.531 -26 1 21.7 567 ILE B N 1
ATOM 9158 C CA . ILE B 1 567 ? 2.727 10.25 -25.344 1 21.7 567 ILE B CA 1
ATOM 9159 C C . ILE B 1 567 ? 1.977 10.188 -24.016 1 21.7 567 ILE B C 1
ATOM 9161 O O . ILE B 1 567 ? 2.076 11.102 -23.203 1 21.7 567 ILE B O 1
ATOM 9165 N N . PRO B 1 568 ? 0.881 9.43 -23.812 1 23.52 568 PRO B N 1
ATOM 9166 C CA . PRO B 1 568 ? -0.007 9.211 -22.672 1 23.52 568 PRO B CA 1
ATOM 9167 C C . PRO B 1 568 ? 0.754 8.906 -21.375 1 23.52 568 PRO B C 1
ATOM 9169 O O . PRO B 1 568 ? 1.459 7.898 -21.297 1 23.52 568 PRO B O 1
ATOM 9172 N N . GLY B 1 569 ? 1.418 9.945 -20.812 1 22.81 569 GLY B N 1
ATOM 9173 C CA . GLY B 1 569 ? 2.426 9.859 -19.766 1 22.81 569 GLY B CA 1
ATOM 9174 C C . GLY B 1 569 ? 1.865 9.406 -18.438 1 22.81 569 GLY B C 1
ATOM 9175 O O . GLY B 1 569 ? 0.689 9.633 -18.141 1 22.81 569 GLY B O 1
ATOM 9176 N N . SER B 1 570 ? 2.383 8.289 -17.984 1 23.91 570 SER B N 1
ATOM 9177 C CA . SER B 1 570 ? 2.248 7.531 -16.734 1 23.91 570 SER B CA 1
ATOM 9178 C C . SER B 1 570 ? 2.521 8.406 -15.523 1 23.91 570 SER B C 1
ATOM 9180 O O . SER B 1 570 ? 3.549 9.086 -15.461 1 23.91 570 SER B O 1
ATOM 9182 N N . VAL B 1 571 ? 1.511 8.969 -14.914 1 27.33 571 VAL B N 1
ATOM 9183 C CA . VAL B 1 571 ? 1.371 10.039 -13.93 1 27.33 571 VAL B CA 1
ATOM 9184 C C . VAL B 1 571 ? 2.098 9.656 -12.641 1 27.33 571 VAL B C 1
ATOM 9186 O O . VAL B 1 571 ? 1.893 10.281 -11.602 1 27.33 571 VAL B O 1
ATOM 9189 N N . GLY B 1 572 ? 2.818 8.57 -12.5 1 26.3 572 GLY B N 1
ATOM 9190 C CA . GLY B 1 572 ? 3.209 8.383 -11.109 1 26.3 572 GLY B CA 1
ATOM 9191 C C . GLY B 1 572 ? 4.285 9.359 -10.664 1 26.3 572 GLY B C 1
ATOM 9192 O O . GLY B 1 572 ? 4.898 10.039 -11.484 1 26.3 572 GLY B O 1
ATOM 9193 N N . PRO B 1 573 ? 4.25 9.883 -9.492 1 25.3 573 PRO B N 1
ATOM 9194 C CA . PRO B 1 573 ? 5.223 10.906 -9.102 1 25.3 573 PRO B CA 1
ATOM 9195 C C . PRO B 1 573 ? 6.656 10.523 -9.453 1 25.3 573 PRO B C 1
ATOM 9197 O O . PRO B 1 573 ? 7.008 9.344 -9.422 1 25.3 573 PRO B O 1
ATOM 9200 N N . PRO B 1 574 ? 7.391 11.414 -10.266 1 27.44 574 PRO B N 1
ATOM 9201 C CA . PRO B 1 574 ? 8.711 11.211 -10.875 1 27.44 574 PRO B CA 1
ATOM 9202 C C . PRO B 1 574 ? 9.812 11.008 -9.844 1 27.44 574 PRO B C 1
ATOM 9204 O O . PRO B 1 574 ? 9.82 11.664 -8.805 1 27.44 574 PRO B O 1
ATOM 9207 N N . MET B 1 575 ? 10.289 9.797 -9.734 1 27.53 575 MET B N 1
ATOM 9208 C CA . MET B 1 575 ? 11.422 9.438 -8.875 1 27.53 575 MET B CA 1
ATOM 9209 C C . MET B 1 575 ? 12.609 10.359 -9.133 1 27.53 575 MET B C 1
ATOM 9211 O O . MET B 1 575 ? 12.641 11.086 -10.125 1 27.53 575 MET B O 1
ATOM 9215 N N . PHE B 1 576 ? 13.867 9.773 -8.711 1 27.16 576 PHE B N 1
ATOM 9216 C CA . PHE B 1 576 ? 15.148 10.367 -8.367 1 27.16 576 PHE B CA 1
ATOM 9217 C C . PHE B 1 576 ? 15.852 10.898 -9.617 1 27.16 576 PHE B C 1
ATOM 9219 O O . PHE B 1 576 ? 15.695 10.344 -10.703 1 27.16 576 PHE B O 1
ATOM 9226 N N . LEU B 1 577 ? 16.25 12.211 -9.562 1 28.73 577 LEU B N 1
ATOM 9227 C CA . LEU B 1 577 ? 17.172 12.93 -10.445 1 28.73 577 LEU B CA 1
ATOM 9228 C C . LEU B 1 577 ? 18.438 12.109 -10.695 1 28.73 577 LEU B C 1
ATOM 9230 O O . LEU B 1 577 ? 18.906 11.406 -9.805 1 28.73 577 LEU B O 1
ATOM 9234 N N . GLY B 1 578 ? 18.766 11.734 -11.883 1 26.88 578 GLY B N 1
ATOM 9235 C CA . GLY B 1 578 ? 20.062 11.172 -12.203 1 26.88 578 GLY B CA 1
ATOM 9236 C C . GLY B 1 578 ? 21.203 11.852 -11.469 1 26.88 578 GLY B C 1
ATOM 9237 O O . GLY B 1 578 ? 21.031 12.938 -10.914 1 26.88 578 GLY B O 1
ATOM 9238 N N . SER B 1 579 ? 22.438 11.133 -11.352 1 26.56 579 SER B N 1
ATOM 9239 C CA . SER B 1 579 ? 23.656 11.57 -10.68 1 26.56 579 SER B CA 1
ATOM 9240 C C . SER B 1 579 ? 24.016 13.008 -11.062 1 26.56 579 SER B C 1
ATOM 9242 O O . SER B 1 579 ? 24.672 13.711 -10.297 1 26.56 579 SER B O 1
ATOM 9244 N N . ASP B 1 580 ? 23.734 13.297 -12.258 1 27.3 580 ASP B N 1
ATOM 9245 C CA . ASP B 1 580 ? 24.422 14.516 -12.688 1 27.3 580 ASP B CA 1
ATOM 9246 C C . ASP B 1 580 ? 23.812 15.75 -12.031 1 27.3 580 ASP B C 1
ATOM 9248 O O . ASP B 1 580 ? 24.344 16.844 -12.141 1 27.3 580 ASP B O 1
ATOM 9252 N N . PHE B 1 581 ? 22.578 15.617 -11.938 1 29.41 581 PHE B N 1
ATOM 9253 C CA . PHE B 1 581 ? 22.062 16.859 -11.367 1 29.41 581 PHE B CA 1
ATOM 9254 C C . PHE B 1 581 ? 22.422 16.953 -9.891 1 29.41 581 PHE B C 1
ATOM 9256 O O . PHE B 1 581 ? 22.094 17.953 -9.227 1 29.41 581 PHE B O 1
ATOM 9263 N N . MET B 1 582 ? 22.672 15.836 -9.344 1 29.75 582 MET B N 1
ATOM 9264 C CA . MET B 1 582 ? 23.141 15.992 -7.969 1 29.75 582 MET B CA 1
ATOM 9265 C C . MET B 1 582 ? 24.547 16.609 -7.938 1 29.75 582 MET B C 1
ATOM 9267 O O . MET B 1 582 ? 25.453 16.031 -7.336 1 29.75 582 MET B O 1
ATOM 9271 N N . VAL B 1 583 ? 25.031 17.062 -8.977 1 27.12 583 VAL B N 1
ATOM 9272 C CA . VAL B 1 583 ? 26.312 17.672 -8.664 1 27.12 583 VAL B CA 1
ATOM 9273 C C . VAL B 1 583 ? 26.188 18.531 -7.402 1 27.12 583 VAL B C 1
ATOM 9275 O O . VAL B 1 583 ? 27.109 18.594 -6.59 1 27.12 583 VAL B O 1
ATOM 9278 N N . ASN B 1 584 ? 25.234 19.562 -7.512 1 28.14 584 ASN B N 1
ATOM 9279 C CA . ASN B 1 584 ? 25.328 20.406 -6.324 1 28.14 584 ASN B CA 1
ATOM 9280 C C . ASN B 1 584 ? 24.812 19.688 -5.082 1 28.14 584 ASN B C 1
ATOM 9282 O O . ASN B 1 584 ? 23.828 18.953 -5.152 1 28.14 584 ASN B O 1
ATOM 9286 N N . ASP B 1 585 ? 25.578 19.516 -3.984 1 29.88 585 ASP B N 1
ATOM 9287 C CA . ASP B 1 585 ? 25.484 19 -2.623 1 29.88 585 ASP B CA 1
ATOM 9288 C C . ASP B 1 585 ? 24.109 19.297 -2.012 1 29.88 585 ASP B C 1
ATOM 9290 O O . ASP B 1 585 ? 23.906 20.359 -1.424 1 29.88 585 ASP B O 1
ATOM 9294 N N . TRP B 1 586 ? 23.219 19.125 -2.729 1 29.11 586 TRP B N 1
ATOM 9295 C CA . TRP B 1 586 ? 22.031 19.297 -1.89 1 29.11 586 TRP B CA 1
ATOM 9296 C C . TRP B 1 586 ? 22.141 18.469 -0.615 1 29.11 586 TRP B C 1
ATOM 9298 O O . TRP B 1 586 ? 22.094 17.234 -0.66 1 29.11 586 TRP B O 1
ATOM 9308 N N . GLU B 1 587 ? 22.953 18.859 0.242 1 29.38 587 GLU B N 1
ATOM 9309 C CA . GLU B 1 587 ? 23.156 18.234 1.54 1 29.38 587 GLU B CA 1
ATOM 9310 C C . GLU B 1 587 ? 21.828 18.016 2.271 1 29.38 587 GLU B C 1
ATOM 9312 O O . GLU B 1 587 ? 21.062 18.969 2.449 1 29.38 587 GLU B O 1
ATOM 9317 N N . PRO B 1 588 ? 21.375 16.969 2.088 1 36.47 588 PRO B N 1
ATOM 9318 C CA . PRO B 1 588 ? 20.25 16.75 3.006 1 36.47 588 PRO B CA 1
ATOM 9319 C C . PRO B 1 588 ? 20.484 17.375 4.375 1 36.47 588 PRO B C 1
ATOM 9321 O O . PRO B 1 588 ? 21.625 17.484 4.832 1 36.47 588 PRO B O 1
ATOM 9324 N N . ILE B 1 589 ? 19.578 18.203 4.727 1 31.59 589 ILE B N 1
ATOM 9325 C CA . ILE B 1 589 ? 19.75 18.922 5.988 1 31.59 589 ILE B CA 1
ATOM 9326 C C . ILE B 1 589 ? 19.891 17.922 7.133 1 31.59 589 ILE B C 1
ATOM 9328 O O . ILE B 1 589 ? 20.547 18.203 8.133 1 31.59 589 ILE B O 1
ATOM 9332 N N . PHE B 1 590 ? 19.156 16.922 7.09 1 32.47 590 PHE B N 1
ATOM 9333 C CA . PHE B 1 590 ? 19.094 16.172 8.336 1 32.47 590 PHE B CA 1
ATOM 9334 C C . PHE B 1 590 ? 20.016 14.953 8.273 1 32.47 590 PHE B C 1
ATOM 9336 O O . PHE B 1 590 ? 19.938 14.156 7.336 1 32.47 590 PHE B O 1
ATOM 9343 N N . LEU B 1 591 ? 21.172 15.164 8.922 1 31.58 591 LEU B N 1
ATOM 9344 C CA . LEU B 1 591 ? 22.125 14.086 9.117 1 31.58 591 LEU B CA 1
ATOM 9345 C C . LEU B 1 591 ? 21.531 12.953 9.938 1 31.58 591 LEU B C 1
ATOM 9347 O O . LEU B 1 591 ? 20.594 13.172 10.711 1 31.58 591 LEU B O 1
ATOM 9351 N N . PRO B 1 592 ? 21.984 11.953 9.828 1 30.5 592 PRO B N 1
ATOM 9352 C CA . PRO B 1 592 ? 21.5 10.789 10.57 1 30.5 592 PRO B CA 1
ATOM 9353 C C . PRO B 1 592 ? 21.578 10.984 12.086 1 30.5 592 PRO B C 1
ATOM 9355 O O . PRO B 1 592 ? 22.562 11.523 12.594 1 30.5 592 PRO B O 1
ATOM 9358 N N . TYR B 1 593 ? 20.578 11.234 12.82 1 27.5 593 TYR B N 1
ATOM 9359 C CA . TYR B 1 593 ? 20.547 11.367 14.273 1 27.5 593 TYR B CA 1
ATOM 9360 C C . TYR B 1 593 ? 21.062 10.094 14.945 1 27.5 593 TYR B C 1
ATOM 9362 O O . TYR B 1 593 ? 20.594 9 14.633 1 27.5 593 TYR B O 1
ATOM 9370 N N . HIS B 1 594 ? 22.281 10.148 15.438 1 25.64 594 HIS B N 1
ATOM 9371 C CA . HIS B 1 594 ? 22.766 9.125 16.359 1 25.64 594 HIS B CA 1
ATOM 9372 C C . HIS B 1 594 ? 22.047 9.227 17.719 1 25.64 594 HIS B C 1
ATOM 9374 O O . HIS B 1 594 ? 22.062 10.281 18.344 1 25.64 594 HIS B O 1
ATOM 9380 N N . ASP B 1 595 ? 21.078 8.578 17.969 1 25.14 595 ASP B N 1
ATOM 9381 C CA . ASP B 1 595 ? 20.547 8.492 19.328 1 25.14 595 ASP B CA 1
ATOM 9382 C C . ASP B 1 595 ? 21.609 8.031 20.312 1 25.14 595 ASP B C 1
ATOM 9384 O O . ASP B 1 595 ? 22.031 6.867 20.297 1 25.14 595 ASP B O 1
ATOM 9388 N N . THR B 1 596 ? 22.578 8.883 20.828 1 23.45 596 THR B N 1
ATOM 9389 C CA . THR B 1 596 ? 23.312 8.609 22.047 1 23.45 596 THR B CA 1
ATOM 9390 C C . THR B 1 596 ? 22.359 8.625 23.25 1 23.45 596 THR B C 1
ATOM 9392 O O . THR B 1 596 ? 22 9.688 23.75 1 23.45 596 THR B O 1
ATOM 9395 N N . MET B 1 597 ? 21.344 7.949 23.516 1 23.72 597 MET B N 1
ATOM 9396 C CA . MET B 1 597 ? 20.797 7.809 24.859 1 23.72 597 MET B CA 1
ATOM 9397 C C . MET B 1 597 ? 21.859 7.34 25.844 1 23.72 597 MET B C 1
ATOM 9399 O O . MET B 1 597 ? 22.297 6.191 25.797 1 23.72 597 MET B O 1
ATOM 9403 N N . GLY B 1 598 ? 22.844 8.18 26.297 1 21.48 598 GLY B N 1
ATOM 9404 C CA . GLY B 1 598 ? 23.5 8.062 27.578 1 21.48 598 GLY B CA 1
ATOM 9405 C C . GLY B 1 598 ? 22.531 7.93 28.734 1 21.48 598 GLY B C 1
ATOM 9406 O O . GLY B 1 598 ? 21.438 8.477 28.703 1 21.48 598 GLY B O 1
ATOM 9407 N N . ALA B 1 599 ? 22.641 6.828 29.656 1 24.94 599 ALA B N 1
ATOM 9408 C CA . ALA B 1 599 ? 22.203 6.574 31.016 1 24.94 599 ALA B CA 1
ATOM 9409 C C . ALA B 1 599 ? 22.469 7.777 31.922 1 24.94 599 ALA B C 1
ATOM 9411 O O . ALA B 1 599 ? 23.594 8.289 31.953 1 24.94 599 ALA B O 1
ATOM 9412 N N . ARG B 1 600 ? 21.578 8.594 32.281 1 21.66 600 ARG B N 1
ATOM 9413 C CA . ARG B 1 600 ? 21.812 9.336 33.531 1 21.66 600 ARG B CA 1
ATOM 9414 C C . ARG B 1 600 ? 22.297 8.406 34.625 1 21.66 600 ARG B C 1
ATOM 9416 O O . ARG B 1 600 ? 21.812 7.277 34.75 1 21.66 600 ARG B O 1
ATOM 9423 N N . PRO B 1 601 ? 23.531 8.602 35.188 1 23.72 601 PRO B N 1
ATOM 9424 C CA . PRO B 1 601 ? 23.938 7.977 36.438 1 23.72 601 PRO B CA 1
ATOM 9425 C C . PRO B 1 601 ? 22.844 8.008 37.5 1 23.72 601 PRO B C 1
ATOM 9427 O O . PRO B 1 601 ? 21.969 8.875 37.469 1 23.72 601 PRO B O 1
ATOM 9430 N N . GLN B 1 602 ? 22.891 6.934 38.438 1 18.89 602 GLN B N 1
ATOM 9431 C CA . GLN B 1 602 ? 22.703 7.207 39.875 1 18.89 602 GLN B CA 1
ATOM 9432 C C . GLN B 1 602 ? 23.797 8.133 40.406 1 18.89 602 GLN B C 1
ATOM 9434 O O . GLN B 1 602 ? 24.969 7.98 40.062 1 18.89 602 GLN B O 1
#

Radius of gyration: 33.61 Å; Cα contacts (8 Å, |Δi|>4): 1710; chains: 2; bounding box: 90×118×107 Å

InterPro domains:
  IPR001138 Zn(2)Cys(6) fungal-type DNA-binding domain [PF00172] (12-48)
  IPR001138 Zn(2)Cys(6) fungal-type DNA-binding domain [PS00463] (12-39)
  IPR001138 Zn(2)Cys(6) fungal-type DNA-binding domain [PS50048] (12-41)
  IPR001138 Zn(2)Cys(6) fungal-type DNA-binding domain [SM00066] (7-50)
  IPR001138 Zn(2)Cys(6) fungal-type DNA-binding domain [cd00067] (8-40)
  IPR007219 Xylanolytic transcriptional activator, regulatory domain [PF04082] (129-388)
  IPR007219 Xylanolytic transcriptional activator, regulatory domain [SM00906] (235-314)
  IPR036864 Zn(2)-C6 fungal-type DNA-binding domain superfamily [G3DSA:4.10.240.10] (13-72)
  IPR036864 Zn(2)-C6 fungal-type DNA-binding domain superfamily [SSF57701] (3-49)
  IPR051615 Transcriptional Regulatory Elements [PTHR31313] (116-556)

Solvent-accessible surface area (backbone atoms only — not comparable to full-atom values): 65399 Å² total; per-residue (Å²): 133,80,80,73,72,68,75,76,80,65,61,50,28,56,62,33,60,72,67,72,45,90,52,77,59,45,96,56,21,65,63,31,58,71,71,72,47,90,56,49,66,56,80,74,71,56,73,74,71,49,75,50,68,66,53,53,47,46,51,46,51,48,36,51,50,35,40,49,47,47,43,43,48,42,41,54,57,48,66,38,50,46,84,89,58,57,70,60,83,45,18,44,47,45,27,83,44,18,68,50,35,56,40,73,50,77,79,69,64,86,60,51,32,61,52,34,52,54,46,64,69,33,65,68,48,49,50,13,43,50,45,24,55,56,43,53,38,25,58,67,49,40,36,56,54,62,56,53,22,53,38,38,46,77,52,53,49,76,81,62,56,52,39,42,62,41,27,51,25,23,43,24,16,56,7,11,41,48,41,87,50,64,74,50,27,65,43,14,62,55,27,37,50,56,16,49,52,49,43,55,27,67,63,97,82,13,43,49,53,48,56,35,62,17,56,24,50,20,30,38,46,44,11,51,51,28,44,38,48,55,36,53,57,39,16,55,49,29,36,50,49,15,53,50,37,37,52,35,44,35,39,38,44,32,56,53,59,75,62,29,56,90,86,47,73,64,52,68,54,56,49,38,50,41,20,37,34,39,52,18,45,43,49,33,42,47,50,56,17,42,54,37,29,48,70,52,76,73,49,76,66,56,54,54,32,56,50,43,63,57,44,52,66,42,80,78,46,61,42,62,83,46,29,51,64,65,67,85,79,68,71,72,43,44,47,34,51,66,58,36,52,48,52,53,51,49,49,54,49,38,60,43,37,20,61,61,24,36,59,66,77,73,79,63,63,67,68,66,50,48,58,51,32,53,51,50,47,32,50,45,45,49,51,51,53,50,52,52,69,67,42,56,78,91,73,45,72,45,88,89,41,38,45,65,61,21,66,39,57,58,58,31,43,56,52,36,51,54,42,37,52,50,38,35,70,29,51,87,50,52,80,57,71,82,66,71,101,50,73,51,35,45,59,52,44,39,56,51,40,40,55,43,51,50,38,22,50,51,35,23,33,74,75,70,38,54,56,54,55,50,64,58,56,51,51,35,48,53,48,39,47,52,48,50,58,70,68,50,61,91,87,49,92,54,92,58,48,66,57,48,52,50,49,51,52,52,34,52,60,30,27,78,46,26,47,26,30,39,53,48,46,55,27,50,51,50,41,58,51,52,68,68,65,67,76,81,80,70,76,83,74,74,79,72,76,72,78,75,73,77,73,73,78,82,73,72,72,70,71,82,68,72,79,79,76,54,70,52,44,65,66,45,46,26,55,68,60,54,63,73,72,54,62,68,77,73,61,55,52,33,60,61,80,74,84,76,82,73,78,78,78,134,131,83,80,73,73,69,76,76,79,63,63,50,29,55,61,33,58,73,68,73,45,90,52,77,58,42,95,57,20,64,64,30,58,74,69,71,48,90,55,50,64,58,79,74,72,56,74,77,71,50,74,51,67,66,54,53,48,47,50,46,50,48,36,51,51,37,41,50,49,48,44,43,48,42,40,56,56,48,67,37,53,46,85,88,56,59,71,58,84,45,18,44,46,44,25,83,44,18,69,49,36,56,40,72,50,76,82,68,65,87,60,51,32,60,54,32,52,54,47,64,69,32,66,68,48,50,49,12,43,49,45,24,56,58,43,53,41,26,59,68,50,40,34,56,55,62,57,52,23,52,40,38,44,76,53,55,46,78,82,63,57,53,40,42,62,41,27,52,25,24,43,24,16,56,8,11,42,48,42,87,48,64,73,51,27,65,42,14,61,55,26,37,51,55,16,50,52,48,42,55,27,69,62,98,82,13,42,50,52,48,57,35,62,19,56,25,50,22,30,38,44,46,11,50,50,27,46,37,49,55,37,54,58,40,14,54,50,29,36,48,49,16,54,50,37,36,52,36,44,35,39,39,44,32,58,54,58,76,62,29,56,91,85,48,72,64,50,67,54,57,49,39,51,40,21,37,33,40,54,19,44,44,50,34,42,46,49,54,16,43,54,37,29,46,70,52,74,73,50,76,68,54,52,55,35,57,51,42,62,56,45,54,68,44,78,78,48,61,46,65,84,43,29,52,55,69,66,83,79,69,68,71,38,52,45,34,52,64,57,35,53,48,51,52,52,49,49,54,50,39,60,43,37,21,61,60,24,35,60,65,76,72,82,63,63,68,68,66,50,47,58,51,34,52,50,51,48,32,52,46,44,49,49,53,54,50,51,52,69,66,41,56,80,90,74,45,73,45,90,90,40,36,45,66,60,20,64,38,59,58,57,32,44,56,51,38,52,54,42,37,52,50,39,37,70,29,50,88,50,53,78,55,71,82,67,74,100,50,72,51,34,44,57,52,43,40,54,50,40,40,54,42,52,50,39,21,50,52,37,21,33,76,74,70,38,53,56,53,53,50,65,59,57,52,50,37,47,52,47,39,45,52,48,49,59,70,68,49,62,90,88,50,91,53,91,57,48,66,56,48,53,51,49,51,50,50,34,50,60,29,27,78,46,26,47,27,30,40,54,49,45,54,27,50,51,51,42,58,54,53,68,67,67,68,77,82,82,69,76,81,74,73,82,72,78,72,78,77,73,78,74,73,78,82,72,75,73,71,71,81,67,72,79,79,76,53,70,39,57,59,69,44,47,26,55,69,60,54,62,72,70,54,61,67,77,73,64,53,52,34,61,60,79,74,82,75,80,73,79,78,76,134

Secondary structure (DSSP, 8-state):
----------PPBHHHHHHT------SS-HHHHHHT----B----TTSSSPPHHHHHHHHHHHHHHHHHHHHHHHHHHHT--TTS---TTSB---TT-S--PBPP----TTHHHHHHHHHT-HHHHHHHHHIIIIISSGGGTTS-HHHHHHHHHS--SS-SS--HHHHHHHHHHHHHT-SSHHHHTTHHHHHHHHHHHHH--STT-GGGS--HHHHHHHHHHHHHHHHTT-HHHHHHHHHHHHHHHHHHTTTS-HHHHT--TTSPPPHHHHHHHHHHHHHHHHHHHHHHHHHT---S--GGG--SPPHHHHHH-TTS-GGGT-----SS------SHHHHHHHHHHHHHHHHHHHHH---S----HHHHHHHHHHHHHHHHHHHHHHHHHS-TTT---GGGSSTTTTSHHHHHHHHHHHHHHHHHHGGGSSS---SS-TTSHHHHHHHHHHHHHHHHHHHHHHH-GGG--HHHHHHHHHHHHHHHHH--SSS--TTHHHHHHHHHHHHHHTTT-HHHHHHHHHHHHHHHHHHH--------------------GGGGGS------------S------GGGTTS----S-------------/----------PPBHHHHHHT------SS-HHHHHHT----B----TTTTSPPHHHHHHHHHHHHHHHHHHHHHHHHHHHT--TTS---TTSB---TT-S--PBPP----TTHHHHHHHHHT-HHHHHHHHHIIIII-SGGGTTS-HHHHHHHHHS--SS-SS--HHHHHHHHHHHHHT-SSHHHHTTHHHHHHHHHHHHH--STT-GGGS--HHHHHHHHHHHHHHHHTT-HHHHHHHHHHHHHHHHHHTTTS-HHHHT--TTSPPPHHHHHHHHHHHHHHHHHHHHHHHHHT---S--GGG--SPPHHHHHH-TTS-GGGT-----SS------SHHHHHHHHHHHHHHHHHHHHH---S----HHHHHHHHHHHHHHHHHHHHHHHHHS-TTT---GGGSSTTTTSHHHHHHHHHHHHHHHHHHGGGSSS---SS-TTSHHHHHHHHHHHHHHHHHHHHHHH-STT--HHHHHHHHHHHHHHHHH--SSS--TTHHHHHHHHHHHHHHTTT-HHHHHHHHHHHHHHHHHHH--------------------GGGGGS------------S------TTGGGS----S-------------

Organism: Diutina rugosa (NCBI:txid5481)

pLDDT: mean 71.22, std 25.02, range [18.5, 98.56]

Nearest PDB structures (foldseek):
  7w7r-assembly2_D-3  TM=1.677E-01  e=5.946E+00  Anabas testudineus
  7w7r-assembly2_D-3  TM=1.677E-01  e=6.771E+00  Anabas testudineus